Protein AF-A0A7S0IRQ5-F1 (afdb_monomer_lite)

Radius of gyration: 33.14 Å; chains: 1; bounding box: 84×83×95 Å

Organism: NCBI:txid127549

Foldseek 3Di:
DPDDDDPPDPFWPFPDQDPFWWKWWAAPLRWTQIAGDDPDPDFGRHDPDLPTHDFAKDVNDDDWQVCALHNPDNHFPDDPRIGIWTKHKDKWFPDFDPQADDALVVCVVGFDAFDPDPVVVVPQKDWDDDPSQVPHDFKTKIDGDDPPDDTRIQQIWIWGAQLNDTTITGRMFMKMWTHDDDDPDPDIIITGRDTQQARSVDGDPVSVVVVVVVVVVCCLSPPVNLLVVLLVLLCQPAWLFDDPVLSVQLSVQQSQCAHPPDRHPRGHRNPVSSNCSSCVPCVRVPVVQLVDQQIWAFDALVRLVVLCCVLLVKDFPPPDDDDFPPLCQLAVDDPPPAPDPCGSWHSLDADPDLNVVVSTDHGRCLSLAQRNLLLSLQQVLLCLPQAQEPPSSHRHDHPDPPDDRHDDDPPDDDRRIHRDHDQPDLVQLLSRLQSCCCSQQVNQQDPQLSVLLSVQLNVQPVVHSSRSSSSSVSSSSLFLSNGMPHHFAFDPDFDDADDQPPQALVDPAAFEEEEEEEEQAAQQCLQKDADDQFPPPDPQLVLLCVQAPVNRDDPVQFDKAAADPPQFRHRIMTGGNLQVVQVVQQVVQFKAKAFQEFAFLAADWLCQVSDVVRPGDFQPPAQDRVRLLQCLQQLFRHDSPHAGLLQVLQVLQCPDPRHAREAEEEQPGDGRNNGHPHDHHYAHLAPGQSANSCCVPCVVSLCSSLRTAGSHSSSNSSSSSVNNSNVVSVVVVVLQVPQDFPFDADDDSQLSQLVSVLSVVLSCVVVVGRAYYYYTYDYDSSPLAQNNVSSSVVSNSVNRSSVRNCVRCVVSVCQQNYKYWYDYSAHFASHRPDGTTGGAGTRMIMMGGPVRSHSHYHDYHQSGQDPVGRQADPRRHGNGPHGSLNVSVVVSVVRPRDDDCPPRSPPSPNPD

Sequence (912 aa):
DCEVNPTRLRDTFAWTDSGCTVKAQVHTNGKVTIVHSPVRRRDEFKLDSNELVRVTWHGGNFPTVDTGCAADGDVCSVHGDTCLCDTNVTTRAVFADAHAIPSAAEVLAQLFIGSPPPELDNGRYSLCTTAACSSASDVQVFTITTAAGHAFDESTIFKVWVHGNPTYLANIKSAVTIGTGFKTSSTTYAFRNPPSIIDPLMPRVQDAHHEVDALLSHLLHHPNTPPFYAQRLIQQFVTSNPSPAYVSEVAKAFIHGEHKGKVYSGKYGDLGAALGAVLLSSEARAPVLDLDPADGHYREPLLKMTAVMRSLDMLLHDDRELDLENLQQRIGMEPYNSPSVFNFYPPDYQPPGPIEKLHRHAPEMKLLNTPHLLGFLNGMSSLVNFGLTECRGGFGTSAGPSASCGDVDEMGHRIDASLTWRPPNATDARAAVSELNLLLCAGRLNPTDTRLIVSAYEEALPAGPDKAVQVAVELFLASTEFHTTNRNELTPTERPRRVDNATNSGSEDYKAIVVLFMFGGLDSYNMLVPYGECAGGVDLYQEYRDVRTNLAMEKSELDEIDVGIGSQPCAKYGMHGSLQEVTRLYKAGQAALIANYGPLIEPVTKAQYLAKPRTVELPPSLFAHNQQQRHTQTVVSDDMNADGVLGRILNSLIGQPNPYRVGAYSVTGNARVLKGLVPPDIIDAEQGIVRLSAYNRLAGYIHNMTKLESSSAFAETYSRALSEMLSRTEVLGELLEDVTLQTPFASSGISRQFEQVAKLIKTRSTVQTEREVFFVSTGGFDMHNEVTEALEMRLGEINGALSSFVAEMGAQRVWDDVLLVSASEFARTLTSNGRGSDHGWGGNHYVLGGSVRGGQILGKYPSGLTEADDRILPRGRVIPETSLEAAWEPVAQWRGAVVDRGRDWYSYEIRY

Secondary structure (DSSP, 8-state):
--PPPTTS-----SS--SSS--EEEE-TTS-EEEEB--SSTT--B-TT-S-EE---BGGG----TTT-SBTTTB--EEETTEEEEEEEEEEE-S---TTSPPPHHHHHHH---B---GGGSTT-EEE--SHHHHH-SSEEEEEE-BTTB----TT-EEEEEETTEEEEEES-EEEEEESSS----S---EEEPPP--S-SSS--HHHHHHHHHHHHHHHHTSTTHHHHHHHHHHHHHT-SS--HHHHHHHHHHHHHTEETTEESS-STT-HHHHHHHHHH-TTTT-TTGGG-TT---BPPHHHHHHHHHHHTTEEESTTPPP--TTHHHHHS--TT--SSTT-SS-TT---TTHHHHTT---GGGGG-SHHHHHHHHHHHHHHHHH-SSSGGG-SSPP--TT--TT--STTS----EEE----TTTT-HHHHHHHHHHHHHTT---HHHHHHHHHHHHHHGGG-HHHHHHHHHHHHHHSHHHHBSS---EEEEEPPP--------S----EEEEEEEETT-B-HHHHEEEEEEEGGG--HHHHHHHHHGGGPPPGGGEEEEE--BTTBSEEEEEEEGGGHHHHHHHHTTSEEEEEEEE--SS---HHHHH-SS-SS---TTTT-HHHHHHHHHHT-SS-TTPPPHHHHHHHHHHTSSS---EEEEESSS--GGG-SSSPPEE-BTTTBS---TTHHHHHHHHHHHHSEEESSHHHHHHHHHHHHHHHHHHHHHHHHTT---SSPPPSSHHHHHHHHHHHHHHHHHHHT-SEEEEEEEE-----SS-HHHHHHHHHHHHHHHHHHHHHHHHHTT-GGGEEEEEEES-BEEEEE-SSSEEE-SSEEEEEEETT---SSEEE---S--STTSTTEETTTEEPPSEEHHHHHHHHHHHTT----TTTTSSTT----

pLDDT: mean 86.18, std 14.51, range [27.2, 98.81]

Structure (mmCIF, N/CA/C/O backbone):
data_AF-A0A7S0IRQ5-F1
#
_entry.id   AF-A0A7S0IRQ5-F1
#
loop_
_atom_site.group_PDB
_atom_site.id
_atom_site.type_symbol
_atom_site.label_atom_id
_atom_site.label_alt_id
_atom_site.label_comp_id
_atom_site.label_asym_id
_atom_site.label_entity_id
_atom_site.label_seq_id
_atom_site.pdbx_PDB_ins_code
_atom_site.Cartn_x
_atom_site.Cartn_y
_atom_site.Cartn_z
_atom_site.occupancy
_atom_site.B_iso_or_equiv
_atom_site.auth_seq_id
_atom_site.auth_comp_id
_atom_site.auth_asym_id
_atom_site.auth_atom_id
_atom_site.pdbx_PDB_model_num
ATOM 1 N N . ASP A 1 1 ? 51.649 8.122 -29.398 1.00 27.20 1 ASP A N 1
ATOM 2 C CA . ASP A 1 1 ? 51.602 9.582 -29.193 1.00 27.20 1 ASP A CA 1
ATOM 3 C C . ASP A 1 1 ? 50.234 10.046 -28.707 1.00 27.20 1 ASP A C 1
ATOM 5 O O . ASP A 1 1 ? 49.539 10.779 -29.393 1.00 27.20 1 ASP A O 1
ATOM 9 N N . CYS A 1 2 ? 49.849 9.617 -27.503 1.00 34.38 2 CYS A N 1
ATOM 10 C CA . CYS A 1 2 ? 48.689 10.145 -26.779 1.00 34.38 2 CYS A CA 1
ATOM 11 C C . CYS A 1 2 ? 49.200 10.674 -25.432 1.00 34.38 2 CYS A C 1
ATOM 13 O O . CYS A 1 2 ? 48.972 10.063 -24.392 1.00 34.38 2 CYS A O 1
ATOM 15 N N . GLU A 1 3 ? 49.993 11.746 -25.465 1.00 30.83 3 GLU A N 1
ATOM 16 C CA . GLU A 1 3 ? 50.306 12.526 -24.265 1.00 30.83 3 GLU A CA 1
ATOM 17 C C . GLU A 1 3 ? 49.335 13.704 -24.192 1.00 30.83 3 GLU A C 1
ATOM 19 O O . GLU A 1 3 ? 49.242 14.522 -25.107 1.00 30.83 3 GLU A O 1
ATOM 24 N N . VAL A 1 4 ? 48.562 13.734 -23.108 1.00 37.09 4 VAL A N 1
ATOM 25 C CA . VAL A 1 4 ? 47.525 14.729 -22.828 1.00 37.09 4 VAL A CA 1
ATOM 26 C C . VAL A 1 4 ? 48.186 16.087 -22.568 1.00 37.09 4 VAL A C 1
ATOM 28 O O . VAL A 1 4 ? 49.004 16.225 -21.660 1.00 37.09 4 VAL A O 1
ATOM 31 N N . ASN A 1 5 ? 47.835 17.100 -23.365 1.00 31.53 5 ASN A N 1
ATOM 32 C CA . ASN A 1 5 ? 48.312 18.471 -23.187 1.00 31.53 5 ASN A CA 1
ATOM 33 C C . ASN A 1 5 ? 47.496 19.162 -22.062 1.00 31.53 5 ASN A C 1
ATOM 35 O O . ASN A 1 5 ? 46.273 19.223 -22.179 1.00 31.53 5 ASN A O 1
ATOM 39 N N . PRO A 1 6 ? 48.091 19.693 -20.972 1.00 31.17 6 PRO A N 1
ATOM 40 C CA . PRO A 1 6 ? 47.383 19.862 -19.692 1.00 31.17 6 PRO A CA 1
ATOM 41 C C . PRO A 1 6 ? 46.555 21.153 -19.527 1.00 31.17 6 PRO A C 1
ATOM 43 O O . PRO A 1 6 ? 46.195 21.492 -18.400 1.00 31.17 6 PRO A O 1
ATOM 46 N N . THR A 1 7 ? 46.313 21.943 -20.581 1.00 32.94 7 THR A N 1
ATOM 47 C CA . THR A 1 7 ? 46.017 23.387 -20.416 1.00 32.94 7 THR A CA 1
ATOM 48 C C . THR A 1 7 ? 44.701 23.915 -20.996 1.00 32.94 7 THR A C 1
ATOM 50 O O . THR A 1 7 ? 44.455 25.119 -20.922 1.00 32.94 7 THR A O 1
ATOM 53 N N . ARG A 1 8 ? 43.783 23.072 -21.483 1.00 35.50 8 ARG A N 1
ATOM 54 C CA . ARG A 1 8 ? 42.412 23.508 -21.817 1.00 35.50 8 ARG A CA 1
ATOM 55 C C . ARG A 1 8 ? 41.400 22.551 -21.204 1.00 35.50 8 ARG A C 1
ATOM 57 O O . ARG A 1 8 ? 41.371 21.404 -21.602 1.00 35.50 8 ARG A O 1
ATOM 64 N N . LEU A 1 9 ? 40.644 23.058 -20.221 1.00 37.66 9 LEU A N 1
ATOM 65 C CA . LEU A 1 9 ? 39.456 22.453 -19.596 1.00 37.66 9 LEU A CA 1
ATOM 66 C C . LEU A 1 9 ? 39.515 20.922 -19.490 1.00 37.66 9 LEU A C 1
ATOM 68 O O . LEU A 1 9 ? 39.091 20.209 -20.391 1.00 37.66 9 LEU A O 1
ATOM 72 N N . ARG A 1 10 ? 40.027 20.460 -18.347 1.00 35.22 10 ARG A N 1
ATOM 73 C CA . ARG A 1 10 ? 39.904 19.081 -17.875 1.00 35.22 10 ARG A CA 1
ATOM 74 C C . ARG A 1 10 ? 38.472 18.576 -18.088 1.00 35.22 10 ARG A C 1
ATOM 76 O O . ARG A 1 10 ? 37.549 19.083 -17.458 1.00 35.22 10 ARG A O 1
ATOM 83 N N . ASP A 1 11 ? 38.364 17.608 -18.988 1.00 41.84 11 ASP A N 1
ATOM 84 C CA . ASP A 1 11 ? 37.580 16.396 -18.817 1.00 41.84 11 ASP A CA 1
ATOM 85 C C . ASP A 1 11 ? 36.072 16.560 -18.560 1.00 41.84 11 ASP A C 1
ATOM 87 O O . ASP A 1 11 ? 35.578 16.486 -17.440 1.00 41.84 11 ASP A O 1
ATOM 91 N N . THR A 1 12 ? 35.322 16.722 -19.652 1.00 39.38 12 THR A N 1
ATOM 92 C CA . THR A 1 12 ? 33.872 16.478 -19.703 1.00 39.38 12 THR A CA 1
ATOM 93 C C . THR A 1 12 ? 33.616 15.473 -20.822 1.00 39.38 12 THR A C 1
ATOM 95 O O . THR A 1 12 ? 34.030 15.708 -21.957 1.00 39.38 12 THR A O 1
ATOM 98 N N . PHE A 1 13 ? 32.954 14.346 -20.542 1.00 47.72 13 PHE A N 1
ATOM 99 C CA . PHE A 1 13 ? 32.572 13.398 -21.598 1.00 47.72 13 PHE A CA 1
ATOM 100 C C . PHE A 1 13 ? 31.204 13.744 -22.159 1.00 47.72 13 PHE A C 1
ATOM 102 O O . PHE A 1 13 ? 30.200 13.078 -21.934 1.00 47.72 13 PHE A O 1
ATOM 109 N N . ALA A 1 14 ? 31.209 14.812 -22.938 1.00 54.31 14 ALA A N 1
ATOM 110 C CA . ALA A 1 14 ? 30.423 14.871 -24.155 1.00 54.31 14 ALA A CA 1
ATOM 111 C C . ALA A 1 14 ? 31.309 14.285 -25.282 1.00 54.31 14 ALA A C 1
ATOM 113 O O . ALA A 1 14 ? 32.508 14.094 -25.071 1.00 54.31 14 ALA A O 1
ATOM 114 N N . TRP A 1 15 ? 30.800 13.995 -26.484 1.00 54.75 15 TRP A N 1
ATOM 115 C CA . TRP A 1 15 ? 31.721 13.752 -27.607 1.00 54.75 15 TRP A CA 1
ATOM 116 C C . TRP A 1 15 ? 32.673 14.971 -27.691 1.00 54.75 15 TRP A C 1
ATOM 118 O O . TRP A 1 15 ? 32.191 16.106 -27.637 1.00 54.75 15 TRP A O 1
ATOM 128 N N . THR A 1 16 ? 33.995 14.771 -27.752 1.00 52.84 16 THR A N 1
ATOM 129 C CA . THR A 1 16 ? 34.993 15.864 -27.703 1.00 52.84 16 THR A CA 1
ATOM 130 C C . THR A 1 16 ? 35.688 16.065 -29.050 1.00 52.84 16 THR A C 1
ATOM 132 O O . THR A 1 16 ? 35.692 15.171 -29.893 1.00 52.84 16 THR A O 1
ATOM 135 N N . ASP A 1 17 ? 36.289 17.237 -29.257 1.00 49.97 17 ASP A N 1
ATOM 136 C CA . ASP A 1 17 ? 37.133 17.566 -30.418 1.00 49.97 17 ASP A CA 1
ATOM 137 C C . ASP A 1 17 ? 38.611 17.156 -30.221 1.00 49.97 17 ASP A C 1
ATOM 139 O O . ASP A 1 17 ? 39.485 17.518 -31.014 1.00 49.97 17 ASP A O 1
ATOM 143 N N . SER A 1 18 ? 38.909 16.403 -29.154 1.00 53.25 18 SER A N 1
ATOM 144 C CA . SER A 1 18 ? 40.259 15.930 -28.841 1.00 53.25 18 SER A CA 1
ATOM 145 C C . SER A 1 18 ? 40.766 14.923 -29.886 1.00 53.25 18 SER A C 1
ATOM 147 O O . SER A 1 18 ? 39.992 14.241 -30.551 1.00 53.25 18 SER A O 1
ATOM 149 N N . GLY A 1 19 ? 42.091 14.798 -30.041 1.00 47.94 19 GLY A N 1
ATOM 150 C CA . GLY A 1 19 ? 42.732 14.000 -31.103 1.00 47.94 19 GLY A CA 1
ATOM 151 C C . GLY A 1 19 ? 42.518 12.475 -31.056 1.00 47.94 19 GLY A C 1
ATOM 152 O O . GLY A 1 19 ? 43.231 11.754 -31.752 1.00 47.94 19 GLY A O 1
ATOM 153 N N . CYS A 1 20 ? 41.585 11.973 -30.240 1.00 53.53 20 CYS A N 1
ATOM 154 C CA . CYS A 1 20 ? 41.215 10.561 -30.154 1.00 53.53 20 CYS A CA 1
ATOM 155 C C . CYS A 1 20 ? 39.832 10.339 -30.787 1.00 53.53 20 CYS A C 1
ATOM 157 O O . CYS A 1 20 ? 38.864 11.001 -30.428 1.00 53.53 20 CYS A O 1
ATOM 159 N N . THR A 1 21 ? 39.712 9.387 -31.713 1.00 60.34 21 THR A N 1
ATOM 160 C CA . THR A 1 21 ? 38.470 9.146 -32.464 1.00 60.34 21 THR A CA 1
ATOM 161 C C . THR A 1 21 ? 37.405 8.496 -31.571 1.00 60.34 21 THR A C 1
ATOM 163 O O . THR A 1 21 ? 37.496 7.311 -31.252 1.00 60.34 21 THR A O 1
ATOM 166 N N . VAL A 1 22 ? 36.391 9.259 -31.156 1.00 71.88 22 VAL A N 1
ATOM 167 C CA . VAL A 1 22 ? 35.171 8.722 -30.532 1.00 71.88 22 VAL A CA 1
ATOM 168 C C . VAL A 1 22 ? 34.192 8.349 -31.644 1.00 71.88 22 VAL A C 1
ATOM 170 O O . VAL A 1 22 ? 33.965 9.128 -32.573 1.00 71.88 22 VAL A O 1
ATOM 173 N N . LYS A 1 23 ? 33.617 7.150 -31.575 1.00 81.31 23 LYS A N 1
ATOM 174 C CA . LYS A 1 23 ? 32.602 6.680 -32.522 1.00 81.31 23 LYS A CA 1
ATOM 175 C C . LYS A 1 23 ? 31.231 6.628 -31.852 1.00 81.31 23 LYS A C 1
ATOM 177 O O . LYS A 1 23 ? 31.115 6.585 -30.628 1.00 81.31 23 LYS A O 1
ATOM 182 N N . ALA A 1 24 ? 30.191 6.643 -32.670 1.00 85.62 24 ALA A N 1
ATOM 183 C CA . ALA A 1 24 ? 28.806 6.475 -32.266 1.00 85.62 24 ALA A CA 1
ATOM 184 C C . ALA A 1 24 ? 28.292 5.180 -32.881 1.00 85.62 24 ALA A C 1
ATOM 186 O O . ALA A 1 24 ? 28.195 5.074 -34.102 1.00 85.62 24 ALA A O 1
ATOM 187 N N . GLN A 1 25 ? 27.948 4.207 -32.049 1.00 88.25 25 GLN A N 1
ATOM 188 C CA . GLN A 1 25 ? 27.132 3.085 -32.488 1.00 88.25 25 GLN A CA 1
ATOM 189 C C . GLN A 1 25 ? 25.669 3.521 -32.413 1.00 88.25 25 GLN A C 1
ATOM 191 O O . GLN A 1 25 ? 25.136 3.748 -31.325 1.00 88.25 25 GLN A O 1
ATOM 196 N N . VAL A 1 26 ? 25.041 3.700 -33.573 1.00 87.38 26 VAL A N 1
ATOM 197 C CA . VAL A 1 26 ? 23.643 4.120 -33.682 1.00 87.38 26 VAL A CA 1
ATOM 198 C C . VAL A 1 26 ? 22.751 2.888 -33.735 1.00 87.38 26 VAL A C 1
ATOM 200 O O . VAL A 1 26 ? 22.933 2.009 -34.578 1.00 87.38 26 VAL A O 1
ATOM 203 N N . HIS A 1 27 ? 21.788 2.837 -32.819 1.00 85.06 27 HIS A N 1
ATOM 204 C CA . HIS A 1 27 ? 20.837 1.740 -32.674 1.00 85.06 27 HIS A CA 1
ATOM 205 C C . HIS A 1 27 ? 19.572 1.991 -33.497 1.00 85.06 27 HIS A C 1
ATOM 207 O O . HIS A 1 27 ? 19.228 3.135 -33.797 1.00 85.06 27 HIS A O 1
ATOM 213 N N . THR A 1 28 ? 18.822 0.931 -33.799 1.00 81.06 28 THR A N 1
ATOM 214 C CA . THR A 1 28 ? 17.580 0.982 -34.602 1.00 81.06 28 THR A CA 1
ATOM 215 C C . THR A 1 28 ? 16.500 1.906 -34.027 1.00 81.06 28 THR A C 1
ATOM 217 O O . THR A 1 28 ? 15.639 2.397 -34.752 1.00 81.06 28 THR A O 1
ATOM 220 N N . ASN A 1 29 ? 16.559 2.197 -32.726 1.00 75.88 29 ASN A N 1
ATOM 221 C CA . ASN A 1 29 ? 15.661 3.119 -32.024 1.00 75.88 29 ASN A CA 1
ATOM 222 C C . ASN A 1 29 ? 16.192 4.569 -31.936 1.00 75.88 29 ASN A C 1
ATOM 224 O O . ASN A 1 29 ? 15.609 5.394 -31.227 1.00 75.88 29 ASN A O 1
ATOM 228 N N . GLY A 1 30 ? 17.311 4.874 -32.598 1.00 81.12 30 GLY A N 1
ATOM 229 C CA . GLY A 1 30 ? 17.954 6.188 -32.603 1.00 81.12 30 GLY A CA 1
ATOM 230 C C . GLY A 1 30 ? 18.721 6.530 -31.325 1.00 81.12 30 GLY A C 1
ATOM 231 O O . GLY A 1 30 ? 19.187 7.662 -31.184 1.00 81.12 30 GLY A O 1
ATOM 232 N N . LYS A 1 31 ? 18.866 5.602 -30.372 1.00 84.00 31 LYS A N 1
ATOM 233 C CA . LYS A 1 31 ? 19.822 5.765 -29.268 1.00 84.00 31 LYS A CA 1
ATOM 234 C C . LYS A 1 31 ? 21.244 5.549 -29.768 1.00 84.00 31 LYS A C 1
ATOM 236 O O . LYS A 1 31 ? 21.464 4.923 -30.804 1.00 84.00 31 LYS A O 1
ATOM 241 N N . VAL A 1 32 ? 22.201 6.072 -29.015 1.00 85.56 32 VAL A N 1
ATOM 242 C CA . VAL A 1 32 ? 23.611 6.028 -29.385 1.00 85.56 32 VAL A CA 1
ATOM 243 C C . VAL A 1 32 ? 24.419 5.465 -28.231 1.00 85.56 32 VAL A C 1
ATOM 245 O O . VAL A 1 32 ? 24.275 5.921 -27.099 1.00 85.56 32 VAL A O 1
ATOM 248 N N . THR A 1 33 ? 25.277 4.500 -28.531 1.00 80.50 33 THR A N 1
ATOM 249 C CA . THR A 1 33 ? 26.341 4.059 -27.630 1.00 80.50 33 THR A CA 1
ATOM 250 C C . THR A 1 33 ? 27.624 4.789 -28.017 1.00 80.50 33 THR A C 1
ATOM 252 O O . THR A 1 33 ? 27.988 4.854 -29.197 1.00 80.50 33 THR A O 1
ATOM 255 N N . ILE A 1 34 ? 28.302 5.366 -27.027 1.00 79.00 34 ILE A N 1
ATOM 256 C CA . ILE A 1 34 ? 29.638 5.941 -27.210 1.00 79.00 34 ILE A CA 1
ATOM 257 C C . ILE A 1 34 ? 30.612 4.769 -27.347 1.00 79.00 34 ILE A C 1
ATOM 259 O O . ILE A 1 34 ? 30.616 3.885 -26.501 1.00 79.00 34 ILE A O 1
ATOM 263 N N . VAL A 1 35 ? 31.428 4.744 -28.401 1.00 74.94 35 VAL A N 1
ATOM 264 C CA . VAL A 1 35 ? 32.461 3.716 -28.601 1.00 74.94 35 VAL A CA 1
ATOM 265 C C . VAL A 1 35 ? 33.827 4.389 -28.594 1.00 74.94 35 VAL A C 1
ATOM 267 O O . VAL A 1 35 ? 34.100 5.283 -29.401 1.00 74.94 35 VAL A O 1
ATOM 270 N N . HIS A 1 36 ? 34.687 3.965 -27.669 1.00 72.69 36 HIS A N 1
ATOM 271 C CA . HIS A 1 36 ? 36.000 4.558 -27.443 1.00 72.69 36 HIS A CA 1
ATOM 272 C C . HIS A 1 36 ? 37.014 3.507 -26.967 1.00 72.69 36 HIS A C 1
ATOM 274 O O . HIS A 1 36 ? 36.796 2.825 -25.966 1.00 72.69 36 HIS A O 1
ATOM 280 N N . SER A 1 37 ? 38.153 3.408 -27.658 1.00 60.50 37 SER A N 1
ATOM 281 C CA . SER A 1 37 ? 39.239 2.476 -27.323 1.00 60.50 37 SER A CA 1
ATOM 282 C C . SER A 1 37 ? 40.527 3.236 -26.977 1.00 60.50 37 SER A C 1
ATOM 284 O O . SER A 1 37 ? 41.269 3.614 -27.889 1.00 60.50 37 SER A O 1
ATOM 286 N N . PRO A 1 38 ? 40.826 3.482 -25.688 1.00 54.66 38 PRO A N 1
ATOM 287 C CA . PRO A 1 38 ? 42.083 4.105 -25.290 1.00 54.66 38 PRO A CA 1
ATOM 288 C C . PRO A 1 38 ? 43.264 3.118 -25.331 1.00 54.66 38 PRO A C 1
ATOM 290 O O . PRO A 1 38 ? 43.112 1.902 -25.267 1.00 54.66 38 PRO A O 1
ATOM 293 N N . VAL A 1 39 ? 44.492 3.647 -25.371 1.00 51.12 39 VAL A N 1
ATOM 294 C CA . VAL A 1 39 ? 45.749 2.863 -25.428 1.00 51.12 39 VAL A CA 1
ATOM 295 C C . VAL A 1 39 ? 46.050 2.104 -24.109 1.00 51.12 39 VAL A C 1
ATOM 297 O O . VAL A 1 39 ? 46.953 1.266 -24.069 1.00 51.12 39 VAL A O 1
ATOM 300 N N . ARG A 1 40 ? 45.310 2.347 -23.008 1.00 50.09 40 ARG A N 1
ATOM 301 C CA . ARG A 1 40 ? 45.479 1.666 -21.702 1.00 50.09 40 ARG A CA 1
ATOM 302 C C . ARG A 1 40 ? 44.188 0.955 -21.249 1.00 50.09 40 ARG A C 1
ATOM 304 O O . ARG A 1 40 ? 43.132 1.560 -21.162 1.00 50.09 40 ARG A O 1
ATOM 311 N N . ARG A 1 41 ? 44.331 -0.332 -20.901 1.00 47.88 41 ARG A N 1
ATOM 312 C CA . ARG A 1 41 ? 43.300 -1.392 -20.773 1.00 47.88 41 ARG A CA 1
ATOM 313 C C . ARG A 1 41 ? 42.255 -1.299 -19.632 1.00 47.88 41 ARG A C 1
ATOM 315 O O . ARG A 1 41 ? 41.698 -2.342 -19.298 1.00 47.88 41 ARG A O 1
ATOM 322 N N . ARG A 1 42 ? 42.022 -0.165 -18.959 1.00 47.00 42 ARG A N 1
ATOM 323 C CA . ARG A 1 42 ? 41.073 -0.154 -17.813 1.00 47.00 42 ARG A CA 1
ATOM 324 C C . ARG A 1 42 ? 39.711 0.491 -18.066 1.00 47.00 42 ARG A C 1
ATOM 326 O O . ARG A 1 42 ? 38.768 0.020 -17.449 1.00 47.00 42 ARG A O 1
ATOM 333 N N . ASP A 1 43 ? 39.578 1.398 -19.032 1.00 48.22 43 ASP A N 1
ATOM 334 C CA . ASP A 1 43 ? 38.336 2.165 -19.229 1.00 48.22 43 ASP A CA 1
ATOM 335 C C . ASP A 1 43 ? 37.956 2.212 -20.726 1.00 48.22 43 ASP A C 1
ATOM 337 O O . ASP A 1 43 ? 38.155 3.204 -21.423 1.00 48.22 43 ASP A O 1
ATOM 341 N N . GLU A 1 44 ? 37.487 1.079 -21.264 1.00 58.56 44 GLU A N 1
ATOM 342 C CA . GLU A 1 44 ? 37.054 0.940 -22.666 1.00 58.56 44 GLU A CA 1
ATOM 343 C C . GLU A 1 44 ? 35.527 1.052 -22.777 1.00 58.56 44 GLU A C 1
ATOM 345 O O . GLU A 1 44 ? 34.807 0.212 -22.234 1.00 58.56 44 GLU A O 1
ATOM 350 N N . PHE A 1 45 ? 35.034 2.016 -23.561 1.00 61.72 45 PHE A N 1
ATOM 351 C CA . PHE A 1 45 ? 33.651 1.992 -24.035 1.00 61.72 45 PHE A CA 1
ATOM 352 C C . PHE A 1 45 ? 33.572 1.109 -25.273 1.00 61.72 45 PHE A C 1
ATOM 354 O O . PHE A 1 45 ? 34.143 1.416 -26.325 1.00 61.72 45 PHE A O 1
ATOM 361 N N . LYS A 1 46 ? 32.881 -0.018 -25.132 1.00 64.19 46 LYS A N 1
ATOM 362 C CA . LYS A 1 46 ? 32.865 -1.072 -26.142 1.00 64.19 46 LYS A CA 1
ATOM 363 C C . LYS A 1 46 ? 31.646 -0.963 -27.044 1.00 64.19 46 LYS A C 1
ATOM 365 O O . LYS A 1 46 ? 30.589 -0.471 -26.640 1.00 64.1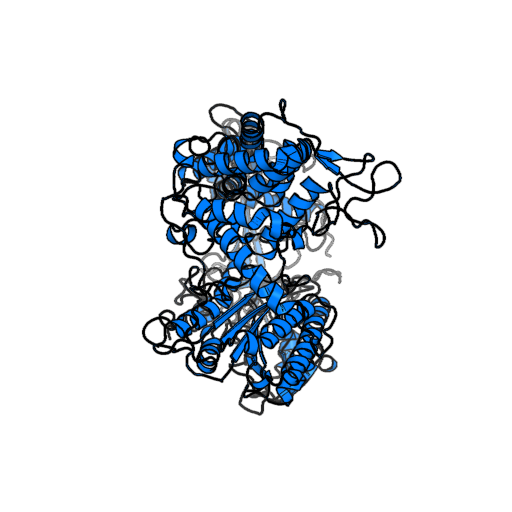9 46 LYS A O 1
ATOM 370 N N . LEU A 1 47 ? 31.826 -1.474 -28.259 1.00 70.75 47 LEU A N 1
ATOM 371 C CA . LEU A 1 47 ? 30.723 -1.918 -29.105 1.00 70.75 47 LEU A CA 1
ATOM 372 C C . LEU A 1 47 ? 29.778 -2.806 -28.288 1.00 70.75 47 LEU A C 1
ATOM 374 O O . LEU A 1 47 ? 30.239 -3.604 -27.471 1.00 70.75 47 LEU A O 1
ATOM 378 N N . ASP A 1 48 ? 28.480 -2.602 -28.488 1.00 65.12 48 ASP A N 1
ATOM 379 C CA . ASP A 1 48 ? 27.382 -3.281 -27.792 1.00 65.12 48 ASP A CA 1
ATOM 380 C C . ASP A 1 48 ? 27.423 -3.149 -26.267 1.00 65.12 48 ASP A C 1
ATOM 382 O O . ASP A 1 48 ? 26.868 -3.974 -25.540 1.00 65.12 48 ASP A O 1
ATOM 386 N N . SER A 1 49 ? 28.053 -2.092 -25.749 1.00 62.91 49 SER A N 1
ATOM 387 C CA . SER A 1 49 ? 27.794 -1.726 -24.363 1.00 62.91 49 SER A CA 1
ATOM 388 C C . SER A 1 49 ? 26.325 -1.309 -24.238 1.00 62.91 49 SER A C 1
ATOM 390 O O . SER A 1 49 ? 25.823 -0.478 -25.000 1.00 62.91 49 SER A O 1
ATOM 392 N N . ASN A 1 50 ? 25.624 -1.879 -23.254 1.00 55.84 50 ASN A N 1
ATOM 393 C CA . ASN A 1 50 ? 24.232 -1.539 -22.926 1.00 55.84 50 ASN A CA 1
ATOM 394 C C . ASN A 1 50 ? 24.067 -0.096 -22.384 1.00 55.84 50 ASN A C 1
ATOM 396 O O . ASN A 1 50 ? 22.978 0.298 -21.964 1.00 55.84 50 ASN A O 1
ATOM 400 N N . GLU A 1 51 ? 25.132 0.706 -22.443 1.00 63.75 51 GLU A N 1
ATOM 401 C CA . GLU A 1 51 ? 25.213 2.126 -22.106 1.00 63.75 51 GLU A CA 1
ATOM 402 C C . GLU A 1 51 ? 24.585 2.988 -23.217 1.00 63.75 51 GLU A C 1
ATOM 404 O O . GLU A 1 51 ? 25.250 3.692 -23.980 1.00 63.75 51 GLU A O 1
ATOM 409 N N . LEU A 1 52 ? 23.261 2.883 -23.347 1.00 67.62 52 LEU A N 1
ATOM 410 C CA . LEU A 1 52 ? 22.484 3.556 -24.385 1.00 67.62 52 LEU A CA 1
ATOM 411 C C . LEU A 1 52 ? 22.127 4.991 -23.991 1.00 67.62 52 LEU A C 1
ATOM 413 O O . LEU A 1 52 ? 21.259 5.222 -23.144 1.00 67.62 52 LEU A O 1
ATOM 417 N N . VAL A 1 53 ? 22.675 5.968 -24.709 1.00 73.62 53 VAL A N 1
ATOM 418 C CA . VAL A 1 53 ? 22.329 7.379 -24.526 1.00 73.62 53 VAL A CA 1
ATOM 419 C C . VAL A 1 53 ? 21.184 7.763 -25.459 1.00 73.62 53 VAL A C 1
ATOM 421 O O . VAL A 1 53 ? 21.233 7.569 -26.678 1.00 73.62 53 VAL A O 1
ATOM 424 N N . ARG A 1 54 ? 20.118 8.342 -24.896 1.00 76.94 54 ARG A N 1
ATOM 425 C CA . ARG A 1 54 ? 19.056 8.959 -25.697 1.00 76.94 54 ARG A CA 1
ATOM 426 C C . ARG A 1 54 ? 19.507 10.346 -26.140 1.00 76.94 54 ARG A C 1
ATOM 428 O O . ARG A 1 54 ? 19.713 11.220 -25.305 1.00 76.94 54 ARG A O 1
ATOM 435 N N . VAL A 1 55 ? 19.575 10.558 -27.449 1.00 81.31 55 VAL A N 1
ATOM 436 C CA . VAL A 1 55 ? 19.964 11.844 -28.040 1.00 81.31 55 VAL A CA 1
ATOM 437 C C . VAL A 1 55 ? 18.804 12.482 -28.802 1.00 81.31 55 VAL A C 1
ATOM 439 O O . VAL A 1 55 ? 17.862 11.810 -29.226 1.00 81.31 55 VAL A O 1
ATOM 442 N N . THR A 1 56 ? 18.870 13.801 -28.975 1.00 82.69 56 THR A N 1
ATOM 443 C CA . THR A 1 56 ? 17.902 14.555 -29.782 1.00 82.69 56 THR A CA 1
ATOM 444 C C . THR A 1 56 ? 18.507 14.845 -31.148 1.00 82.69 56 THR A C 1
ATOM 446 O O . THR A 1 56 ? 19.307 15.774 -31.288 1.00 82.69 56 THR A O 1
ATOM 449 N N . TRP A 1 57 ? 18.113 14.053 -32.146 1.00 84.62 57 TRP A N 1
ATOM 450 C CA . TRP A 1 57 ? 18.541 14.212 -33.535 1.00 84.62 57 TRP A CA 1
ATOM 451 C C . TRP A 1 57 ? 17.964 15.474 -34.179 1.00 84.62 57 TRP A C 1
ATOM 453 O O . TRP A 1 57 ? 16.769 15.766 -34.085 1.00 84.62 57 TRP A O 1
ATOM 463 N N . HIS A 1 58 ? 18.816 16.220 -34.873 1.00 83.31 58 HIS A N 1
ATOM 464 C CA . HIS A 1 58 ? 18.420 17.353 -35.692 1.00 83.31 58 HIS A CA 1
ATOM 465 C C . HIS A 1 58 ? 17.581 16.866 -36.878 1.00 83.31 58 HIS A C 1
ATOM 467 O O . HIS A 1 58 ? 17.990 15.985 -37.627 1.00 83.31 58 HIS A O 1
ATOM 473 N N . GLY A 1 59 ? 16.374 17.418 -37.028 1.00 76.56 59 GLY A N 1
ATOM 474 C CA . GLY A 1 59 ? 15.432 16.990 -38.068 1.00 76.56 59 GLY A CA 1
ATOM 475 C C . GLY A 1 59 ? 14.771 15.627 -37.819 1.00 76.56 59 GLY A C 1
ATOM 476 O O . GLY A 1 59 ? 14.020 15.178 -38.673 1.00 76.56 59 GLY A O 1
ATOM 477 N N . GLY A 1 60 ? 15.016 14.982 -36.669 1.00 79.00 60 GLY A N 1
ATOM 478 C CA . GLY A 1 60 ? 14.360 13.730 -36.268 1.00 79.00 60 GLY A CA 1
ATOM 479 C C . GLY A 1 60 ? 14.854 12.457 -36.965 1.00 79.00 60 GLY A C 1
ATOM 480 O O . GLY A 1 60 ? 14.372 11.380 -36.629 1.00 79.00 60 GLY A O 1
ATOM 481 N N . ASN A 1 61 ? 15.819 12.562 -37.880 1.00 80.75 61 ASN A N 1
ATOM 482 C CA . ASN A 1 61 ? 16.372 11.432 -38.629 1.00 80.75 61 ASN A CA 1
ATOM 483 C C . ASN A 1 61 ? 17.731 11.002 -38.061 1.00 80.75 61 ASN A C 1
ATOM 485 O O . ASN A 1 61 ? 18.507 11.847 -37.611 1.00 80.75 61 ASN A O 1
ATOM 489 N N . PHE A 1 62 ? 18.037 9.706 -38.132 1.00 86.00 62 PHE A N 1
ATOM 490 C CA . PHE A 1 62 ? 19.293 9.128 -37.651 1.00 86.00 62 PHE A CA 1
ATOM 491 C C . PHE A 1 62 ? 19.821 8.028 -38.590 1.00 86.00 62 PHE A C 1
ATOM 493 O O . PHE A 1 62 ? 19.038 7.481 -39.370 1.00 86.00 62 PHE A O 1
ATOM 500 N N . PRO A 1 63 ? 21.130 7.716 -38.539 1.00 85.50 63 PRO A N 1
ATOM 501 C CA . PRO A 1 63 ? 21.735 6.625 -39.299 1.00 85.50 63 PRO A CA 1
ATOM 502 C C . PRO A 1 63 ? 21.115 5.260 -38.982 1.00 85.50 63 PRO A C 1
ATOM 504 O O . PRO A 1 63 ? 20.931 4.907 -37.821 1.00 85.50 63 PRO A O 1
ATOM 507 N N . THR A 1 64 ? 20.871 4.464 -40.013 1.00 83.81 64 THR A N 1
ATOM 508 C CA . THR A 1 64 ? 20.493 3.048 -39.935 1.00 83.81 64 THR A CA 1
ATOM 509 C C . THR A 1 64 ? 21.461 2.228 -40.783 1.00 83.81 64 THR A C 1
ATOM 511 O O . THR A 1 64 ? 22.207 2.794 -41.585 1.00 83.81 64 THR A O 1
ATOM 514 N N . VAL A 1 65 ? 21.436 0.900 -40.650 1.00 81.12 65 VAL A N 1
ATOM 515 C CA . VAL A 1 65 ? 22.231 0.004 -41.510 1.00 81.12 65 VAL A CA 1
ATOM 516 C C . VAL A 1 65 ? 21.942 0.216 -43.004 1.00 81.12 65 VAL A C 1
ATOM 518 O O . VAL A 1 65 ? 22.863 0.129 -43.812 1.00 81.12 65 VAL A O 1
ATOM 521 N N . ASP A 1 66 ? 20.707 0.592 -43.357 1.00 79.06 66 ASP A N 1
ATOM 522 C CA . ASP A 1 66 ? 20.288 0.836 -44.742 1.00 79.06 66 ASP A CA 1
ATOM 523 C C . ASP A 1 66 ? 20.714 2.216 -45.259 1.00 79.06 66 ASP A C 1
ATOM 525 O O . ASP A 1 66 ? 21.040 2.378 -46.435 1.00 79.06 66 ASP A O 1
ATOM 529 N N . THR A 1 67 ? 20.705 3.231 -44.392 1.00 77.69 67 THR A N 1
ATOM 530 C CA . THR A 1 67 ? 21.030 4.615 -44.776 1.00 77.69 67 THR A CA 1
ATOM 531 C C . THR A 1 67 ? 22.510 4.962 -44.606 1.00 77.69 67 THR A C 1
ATOM 533 O O . THR A 1 67 ? 22.940 6.005 -45.096 1.00 77.69 67 THR A O 1
ATOM 536 N N . GLY A 1 68 ? 23.281 4.129 -43.899 1.00 78.75 68 GLY A N 1
ATOM 537 C CA . GLY A 1 68 ? 24.690 4.367 -43.588 1.00 78.75 68 GLY A CA 1
ATOM 538 C C . GLY A 1 68 ? 24.924 5.589 -42.691 1.00 78.75 68 GLY A C 1
ATOM 539 O O . GLY A 1 68 ? 23.985 6.214 -42.190 1.00 78.75 68 GLY A O 1
ATOM 540 N N . CYS A 1 69 ? 26.197 5.955 -42.495 1.00 78.88 69 CYS A N 1
ATOM 541 C CA . CYS A 1 69 ? 26.569 7.143 -41.711 1.00 78.88 69 CYS A CA 1
ATOM 542 C C . CYS A 1 69 ? 26.368 8.455 -42.486 1.00 78.88 69 CYS A C 1
ATOM 544 O O . CYS A 1 69 ? 26.380 9.525 -41.879 1.00 78.88 69 CYS A O 1
ATOM 546 N N . ALA A 1 70 ? 26.177 8.382 -43.808 1.00 69.94 70 ALA A N 1
ATOM 547 C CA . ALA A 1 70 ? 25.850 9.509 -44.675 1.00 69.94 70 ALA A CA 1
ATOM 548 C C . ALA A 1 70 ? 24.994 9.052 -45.868 1.00 69.94 70 ALA A C 1
ATOM 550 O O . ALA A 1 70 ? 25.210 7.966 -46.404 1.00 69.94 70 ALA A O 1
ATOM 551 N N . ALA A 1 71 ? 24.090 9.920 -46.336 1.00 55.34 71 ALA A N 1
ATOM 552 C CA . ALA A 1 71 ? 23.111 9.603 -47.384 1.00 55.34 71 ALA A CA 1
ATOM 553 C C . ALA A 1 71 ? 23.708 9.242 -48.767 1.00 55.34 71 ALA A C 1
ATOM 555 O O . ALA A 1 71 ? 23.008 8.652 -49.584 1.00 55.34 71 ALA A O 1
ATOM 556 N N . ASP A 1 72 ? 24.987 9.549 -49.023 1.00 52.19 72 ASP A N 1
ATOM 557 C CA . ASP A 1 72 ? 25.641 9.370 -50.333 1.00 52.19 72 ASP A CA 1
ATOM 558 C C . ASP A 1 72 ? 26.696 8.240 -50.354 1.00 52.19 72 ASP A C 1
ATOM 560 O O . ASP A 1 72 ? 27.624 8.262 -51.165 1.00 52.19 72 ASP A O 1
ATOM 564 N N . GLY A 1 73 ? 26.574 7.241 -49.470 1.00 52.62 73 GLY A N 1
ATOM 565 C CA . GLY A 1 73 ? 27.380 6.013 -49.536 1.00 52.62 73 GLY A CA 1
ATOM 566 C C . GLY A 1 73 ? 28.596 5.942 -48.606 1.00 52.62 73 GLY A C 1
ATOM 567 O O . GLY A 1 73 ? 29.514 5.173 -48.887 1.00 52.62 73 GLY A O 1
ATOM 568 N N . ASP A 1 74 ? 28.613 6.695 -47.496 1.00 62.06 74 ASP A N 1
ATOM 569 C CA . ASP A 1 74 ? 29.545 6.410 -46.391 1.00 62.06 74 ASP A CA 1
ATOM 570 C C . ASP A 1 74 ? 29.014 5.176 -45.640 1.00 62.06 74 ASP A C 1
ATOM 572 O O . ASP A 1 74 ? 28.041 5.247 -44.877 1.00 62.06 74 ASP A O 1
ATOM 576 N N . VAL A 1 75 ? 29.587 4.012 -45.959 1.00 65.38 75 VAL A N 1
ATOM 577 C CA . VAL A 1 75 ? 29.153 2.713 -45.433 1.00 65.38 75 VAL A CA 1
ATOM 578 C C . VAL A 1 75 ? 29.494 2.664 -43.951 1.00 65.38 75 VAL A C 1
ATOM 580 O O . VAL A 1 75 ? 30.665 2.726 -43.574 1.00 65.38 75 VAL A O 1
ATOM 583 N N . CYS A 1 76 ? 28.479 2.551 -43.096 1.00 77.81 76 CYS A N 1
ATOM 584 C CA . CYS A 1 76 ? 28.747 2.355 -41.683 1.00 77.81 76 CYS A CA 1
ATOM 585 C C . CYS A 1 76 ? 29.325 0.973 -41.420 1.00 77.81 76 CYS A C 1
ATOM 587 O O . CYS A 1 76 ? 29.043 0.013 -42.137 1.00 77.81 76 CYS A O 1
ATOM 589 N N . SER A 1 77 ? 30.148 0.863 -40.378 1.00 83.12 77 SER A N 1
ATOM 590 C CA . SER A 1 77 ? 30.609 -0.450 -39.937 1.00 83.12 77 SER A CA 1
ATOM 591 C C . SER A 1 77 ? 29.436 -1.144 -39.243 1.00 83.12 77 SER A C 1
ATOM 593 O O . SER A 1 77 ? 29.112 -0.824 -38.101 1.00 83.12 77 SER A O 1
ATOM 595 N N . VAL A 1 78 ? 28.745 -2.021 -39.975 1.00 80.19 78 VAL A N 1
ATOM 596 C CA . VAL A 1 78 ? 27.558 -2.737 -39.489 1.00 80.19 78 VAL A CA 1
ATOM 597 C C . VAL A 1 78 ? 27.960 -3.708 -38.381 1.00 80.19 78 VAL A C 1
ATOM 599 O O . VAL A 1 78 ? 28.877 -4.512 -38.557 1.00 80.19 78 VAL A O 1
ATOM 602 N N . HIS A 1 79 ? 27.264 -3.632 -37.249 1.00 76.06 79 HIS A N 1
ATOM 603 C CA . HIS A 1 79 ? 27.424 -4.544 -36.121 1.00 76.06 79 HIS A CA 1
ATOM 604 C C . HIS A 1 79 ? 26.041 -4.998 -35.645 1.00 76.06 79 HIS A C 1
ATOM 606 O O . HIS A 1 79 ? 25.307 -4.219 -35.034 1.00 76.06 79 HIS A O 1
ATOM 612 N N . GLY A 1 80 ? 25.640 -6.225 -35.994 1.00 81.00 80 GLY A N 1
ATOM 613 C CA . GLY A 1 80 ? 24.239 -6.647 -35.874 1.00 81.00 80 GLY A CA 1
ATOM 614 C C . GLY A 1 80 ? 23.319 -5.707 -36.663 1.00 81.00 80 GLY A C 1
ATOM 615 O O . GLY A 1 80 ? 23.603 -5.401 -37.819 1.00 81.00 80 GLY A O 1
ATOM 616 N N . ASP A 1 81 ? 22.288 -5.177 -36.004 1.00 78.44 81 ASP A N 1
ATOM 617 C CA . ASP A 1 81 ? 21.347 -4.202 -36.584 1.00 78.44 81 ASP A CA 1
ATOM 618 C C . ASP A 1 81 ? 21.759 -2.739 -36.326 1.00 78.44 81 ASP A C 1
ATOM 620 O O . ASP A 1 81 ? 20.966 -1.806 -36.479 1.00 78.44 81 ASP A O 1
ATOM 624 N N . THR A 1 82 ? 22.999 -2.518 -35.884 1.00 83.25 82 THR A N 1
ATOM 625 C CA . THR A 1 82 ? 23.512 -1.196 -35.515 1.00 83.25 82 THR A CA 1
ATOM 626 C C . THR A 1 82 ? 24.561 -0.694 -36.496 1.00 83.25 82 THR A C 1
ATOM 628 O O . THR A 1 82 ? 25.225 -1.453 -37.206 1.00 83.25 82 THR A O 1
ATOM 631 N N . CYS A 1 83 ? 24.714 0.624 -36.521 1.00 85.19 83 CYS A N 1
ATOM 632 C CA . CYS A 1 83 ? 25.537 1.335 -37.483 1.00 85.19 83 CYS A CA 1
ATOM 633 C C . CYS A 1 83 ? 26.642 2.079 -36.721 1.00 85.19 83 CYS A C 1
ATOM 635 O O . CYS A 1 83 ? 26.372 3.080 -36.054 1.00 85.19 83 CYS A O 1
ATOM 637 N N . LEU A 1 84 ? 27.880 1.568 -36.758 1.00 87.62 84 LEU A N 1
ATOM 638 C CA . LEU A 1 84 ? 29.022 2.230 -36.124 1.00 87.62 84 LEU A CA 1
ATOM 639 C C . LEU A 1 84 ? 29.565 3.321 -37.047 1.00 87.62 84 LEU A C 1
ATOM 641 O O . LEU A 1 84 ? 30.061 3.045 -38.144 1.00 87.62 84 LEU A O 1
ATOM 645 N N . CYS A 1 85 ? 29.507 4.551 -36.553 1.00 85.56 85 CYS A N 1
ATOM 646 C CA . CYS A 1 85 ? 29.852 5.751 -37.288 1.00 85.56 85 CYS A CA 1
ATOM 647 C C . CYS A 1 85 ? 30.956 6.553 -36.619 1.00 85.56 85 CYS A C 1
ATOM 649 O O . CYS A 1 85 ? 31.000 6.688 -35.395 1.00 85.56 85 CYS A O 1
ATOM 651 N N . ASP A 1 86 ? 31.815 7.148 -37.442 1.00 81.44 86 ASP A N 1
ATOM 652 C CA . ASP A 1 86 ? 32.711 8.195 -36.972 1.00 81.44 86 ASP A CA 1
ATOM 653 C C . ASP A 1 86 ? 31.895 9.414 -36.552 1.00 81.44 86 ASP A C 1
ATOM 655 O O . ASP A 1 86 ? 30.838 9.709 -37.120 1.00 81.44 86 ASP A O 1
ATOM 659 N N . THR A 1 87 ? 32.383 10.107 -35.531 1.00 79.75 87 THR A N 1
ATOM 660 C CA . THR A 1 87 ? 31.745 11.324 -35.045 1.00 79.75 87 THR A CA 1
ATOM 661 C C . THR A 1 87 ? 32.697 12.492 -35.124 1.00 79.75 87 THR A C 1
ATOM 663 O O . THR A 1 87 ? 33.912 12.339 -35.006 1.00 79.75 87 THR A O 1
ATOM 666 N N . ASN A 1 88 ? 32.124 13.670 -35.315 1.00 77.75 88 ASN A N 1
ATOM 667 C CA . ASN A 1 88 ? 32.840 14.919 -35.191 1.00 77.75 88 ASN A CA 1
ATOM 668 C C . ASN A 1 88 ? 32.008 15.899 -34.372 1.00 77.75 88 ASN A C 1
ATOM 670 O O . ASN A 1 88 ? 30.800 16.037 -34.583 1.00 77.75 88 ASN A O 1
ATOM 674 N N . VAL A 1 89 ? 32.654 16.587 -33.442 1.00 76.00 89 VAL A N 1
ATOM 675 C CA . VAL A 1 89 ? 31.989 17.519 -32.538 1.00 76.00 89 VAL A CA 1
ATOM 676 C C . VAL A 1 89 ? 32.228 18.918 -33.036 1.00 76.00 89 VAL A C 1
ATOM 678 O O . VAL A 1 89 ? 33.359 19.351 -33.220 1.00 76.00 89 VAL A O 1
ATOM 681 N N . THR A 1 90 ? 31.136 19.636 -33.237 1.00 76.62 90 THR A N 1
ATOM 682 C CA . THR A 1 90 ? 31.188 21.054 -33.554 1.00 76.62 90 THR A CA 1
ATOM 683 C C . THR A 1 90 ? 30.613 21.822 -32.385 1.00 76.62 90 THR A C 1
ATOM 685 O O . THR A 1 90 ? 29.436 21.659 -32.039 1.00 76.62 90 THR A O 1
ATOM 688 N N . THR A 1 91 ? 31.440 22.667 -31.793 1.00 77.75 91 THR A N 1
ATOM 689 C CA . THR A 1 91 ? 31.020 23.683 -30.841 1.00 77.75 91 THR A CA 1
ATOM 690 C C . THR A 1 91 ? 31.004 25.040 -31.528 1.00 77.75 91 THR A C 1
ATOM 692 O O . THR A 1 91 ? 31.692 25.268 -32.524 1.00 77.75 91 THR A O 1
ATOM 695 N N . ARG A 1 92 ? 30.109 25.915 -31.070 1.00 85.06 92 ARG A N 1
ATOM 696 C CA . ARG A 1 92 ? 30.097 27.324 -31.463 1.00 85.06 92 ARG A CA 1
ATOM 697 C C . ARG A 1 92 ? 29.464 28.176 -30.381 1.00 85.06 92 ARG A C 1
ATOM 699 O O . ARG A 1 92 ? 28.538 27.720 -29.699 1.00 85.06 92 ARG A O 1
ATOM 706 N N . ALA A 1 93 ? 29.904 29.427 -30.303 1.00 87.25 93 ALA A N 1
ATOM 707 C CA . ALA A 1 93 ? 29.256 30.442 -29.490 1.00 87.25 93 ALA A CA 1
ATOM 708 C C . ALA A 1 93 ? 27.818 30.683 -29.975 1.00 87.25 93 ALA A C 1
ATOM 710 O O . ALA A 1 93 ? 27.565 30.751 -31.182 1.00 87.25 93 ALA A O 1
ATOM 711 N N . VAL A 1 94 ? 26.867 30.786 -29.045 1.00 90.31 94 VAL A N 1
ATOM 712 C CA . VAL A 1 94 ? 25.471 31.129 -29.375 1.00 90.31 94 VAL A CA 1
ATOM 713 C C . VAL A 1 94 ? 25.336 32.638 -29.539 1.00 90.31 94 VAL A C 1
ATOM 715 O O . VAL A 1 94 ? 24.768 33.104 -30.525 1.00 90.31 94 VAL A O 1
ATOM 718 N N . PHE A 1 95 ? 25.927 33.391 -28.616 1.00 91.19 95 PHE A N 1
ATOM 719 C CA . PHE A 1 95 ? 26.024 34.842 -28.659 1.00 91.19 95 PHE A CA 1
ATOM 720 C C . PHE A 1 95 ? 27.473 35.230 -28.952 1.00 91.19 95 PHE A C 1
ATOM 722 O O . PHE A 1 95 ? 28.364 34.889 -28.184 1.00 91.19 95 PHE A O 1
ATOM 729 N N . ALA A 1 96 ? 27.722 35.915 -30.067 1.00 86.00 96 ALA A N 1
ATOM 730 C CA . ALA A 1 96 ? 29.074 36.329 -30.468 1.00 86.00 96 ALA A CA 1
ATOM 731 C C . ALA A 1 96 ? 29.288 37.852 -30.396 1.00 86.00 96 ALA A C 1
ATOM 733 O O . ALA A 1 96 ? 30.424 38.322 -30.412 1.00 86.00 96 ALA A O 1
ATOM 734 N N . ASP A 1 97 ? 28.205 38.632 -30.316 1.00 85.44 97 ASP A N 1
ATOM 735 C CA . ASP A 1 97 ? 28.265 40.091 -30.254 1.00 85.44 97 ASP A CA 1
ATOM 736 C C . ASP A 1 97 ? 28.381 40.573 -28.800 1.00 85.44 97 ASP A C 1
ATOM 738 O O . ASP A 1 97 ? 27.406 40.599 -28.053 1.00 85.44 97 ASP A O 1
ATOM 742 N N . ALA A 1 98 ? 29.587 40.985 -28.403 1.00 79.06 98 ALA A N 1
ATOM 743 C CA . ALA A 1 98 ? 29.865 41.512 -27.066 1.00 79.06 98 ALA A CA 1
ATOM 744 C C . ALA A 1 98 ? 29.321 42.940 -26.828 1.00 79.06 98 ALA A C 1
ATOM 746 O O . ALA A 1 98 ? 29.470 43.487 -25.731 1.00 79.06 98 ALA A O 1
ATOM 747 N N . HIS A 1 99 ? 28.716 43.573 -27.839 1.00 81.00 99 HIS A N 1
ATOM 748 C CA . HIS A 1 99 ? 28.069 44.884 -27.732 1.00 81.00 99 HIS A CA 1
ATOM 749 C C . HIS A 1 99 ? 26.545 44.792 -27.590 1.00 81.00 99 HIS A C 1
ATOM 751 O O . HIS A 1 99 ? 25.923 45.768 -27.169 1.00 81.00 99 HIS A O 1
ATOM 757 N N . ALA A 1 100 ? 25.958 43.627 -27.872 1.00 86.06 100 ALA A N 1
ATOM 758 C CA . ALA A 1 100 ? 24.536 43.347 -27.725 1.00 86.06 100 ALA A CA 1
ATOM 759 C C . ALA A 1 100 ? 24.331 42.237 -26.683 1.00 86.06 100 ALA A C 1
ATOM 761 O O . ALA A 1 100 ? 24.274 41.053 -27.010 1.00 86.06 100 ALA A O 1
ATOM 762 N N . ILE A 1 101 ? 24.248 42.626 -25.407 1.00 90.44 101 ILE A N 1
ATOM 763 C CA . ILE A 1 101 ? 24.049 41.665 -24.316 1.00 90.44 101 ILE A CA 1
ATOM 764 C C . ILE A 1 101 ? 22.647 41.050 -24.442 1.00 90.44 101 ILE A C 1
ATOM 766 O O . ILE A 1 101 ? 21.676 41.810 -24.458 1.00 90.44 101 ILE A O 1
ATOM 770 N N . PRO A 1 102 ? 22.515 39.712 -24.529 1.00 92.69 102 PRO A N 1
ATOM 771 C CA . PRO A 1 102 ? 21.207 39.071 -24.559 1.00 92.69 102 PRO A CA 1
ATOM 772 C C . PRO A 1 102 ? 20.483 39.271 -23.226 1.00 92.69 102 PRO A C 1
ATOM 774 O O . PRO A 1 102 ? 21.110 39.289 -22.167 1.00 92.69 102 PRO A O 1
ATOM 777 N N . SER A 1 103 ? 19.159 39.377 -23.275 1.00 93.25 103 SER A N 1
ATOM 778 C CA . SER A 1 103 ? 18.305 39.360 -22.083 1.00 93.25 103 SER A CA 1
ATOM 779 C C . SER A 1 103 ? 18.333 37.996 -21.390 1.00 93.25 103 SER A C 1
ATOM 781 O O . SER A 1 103 ? 18.639 36.970 -22.010 1.00 93.25 103 SER A O 1
ATOM 783 N N . ALA A 1 104 ? 17.933 37.937 -20.115 1.00 91.00 104 ALA A N 1
ATOM 784 C CA . ALA A 1 104 ? 17.856 36.667 -19.393 1.00 91.00 104 ALA A CA 1
ATOM 785 C C . ALA A 1 104 ? 16.906 35.671 -20.082 1.00 91.00 104 ALA A C 1
ATOM 787 O O . ALA A 1 104 ? 17.175 34.470 -20.114 1.00 91.00 104 ALA A O 1
ATOM 788 N N . ALA A 1 105 ? 15.823 36.169 -20.688 1.00 89.69 105 ALA A N 1
ATOM 789 C CA . ALA A 1 105 ? 14.877 35.357 -21.449 1.00 89.69 105 ALA A CA 1
ATOM 790 C C . ALA A 1 105 ? 15.517 34.733 -22.700 1.00 89.69 105 ALA A C 1
ATOM 792 O O . ALA A 1 105 ? 15.298 33.555 -22.978 1.00 89.69 105 ALA A O 1
ATOM 793 N N . GLU A 1 106 ? 16.335 35.488 -23.437 1.00 93.00 106 GLU A N 1
ATOM 794 C CA . GLU A 1 106 ? 17.048 34.979 -24.615 1.00 93.00 106 GLU A CA 1
ATOM 795 C C . GLU A 1 106 ? 18.128 33.969 -24.233 1.00 93.00 106 GLU A C 1
ATOM 797 O O . GLU A 1 106 ? 18.262 32.938 -24.896 1.00 93.00 106 GLU A O 1
ATOM 802 N N . VAL A 1 107 ? 18.852 34.231 -23.141 1.00 92.25 107 VAL A N 1
ATOM 803 C CA . VAL A 1 107 ? 19.828 33.297 -22.572 1.00 92.25 107 VAL A CA 1
ATOM 804 C C . VAL A 1 107 ? 19.155 31.969 -22.214 1.00 92.25 107 VAL A C 1
ATOM 806 O O . VAL A 1 107 ? 19.607 30.922 -22.670 1.00 92.25 107 VAL A O 1
ATOM 809 N N . LEU A 1 108 ? 18.045 31.996 -21.470 1.00 87.94 108 LEU A N 1
ATOM 810 C CA . LEU A 1 108 ? 17.313 30.789 -21.058 1.00 87.94 108 LEU A CA 1
ATOM 811 C C . LEU A 1 108 ? 16.647 30.050 -22.228 1.00 87.94 108 LEU A C 1
ATOM 813 O O . LEU A 1 108 ? 16.468 28.835 -22.168 1.00 87.94 108 LEU A O 1
ATOM 817 N N . ALA A 1 109 ? 16.278 30.764 -23.293 1.00 87.12 109 ALA A N 1
ATOM 818 C CA . ALA A 1 109 ? 15.657 30.171 -24.473 1.00 87.12 109 ALA A CA 1
ATOM 819 C C . ALA A 1 109 ? 16.662 29.506 -25.430 1.00 87.12 109 ALA A C 1
ATOM 821 O O . ALA A 1 109 ? 16.259 28.657 -26.227 1.00 87.12 109 ALA A O 1
ATOM 822 N N . GLN A 1 110 ? 17.940 29.901 -25.399 1.00 88.50 110 GLN A N 1
ATOM 823 C CA . GLN A 1 110 ? 18.936 29.465 -26.388 1.00 88.50 110 GLN A CA 1
ATOM 824 C C . GLN A 1 110 ? 20.128 28.704 -25.794 1.00 88.50 110 GLN A C 1
ATOM 826 O O . GLN A 1 110 ? 20.728 27.889 -26.502 1.00 88.50 110 GLN A O 1
ATOM 831 N N . LEU A 1 111 ? 20.469 28.931 -24.521 1.00 86.38 111 LEU A N 1
ATOM 832 C CA . LEU A 1 111 ? 21.524 28.198 -23.821 1.00 86.38 111 LEU A CA 1
ATO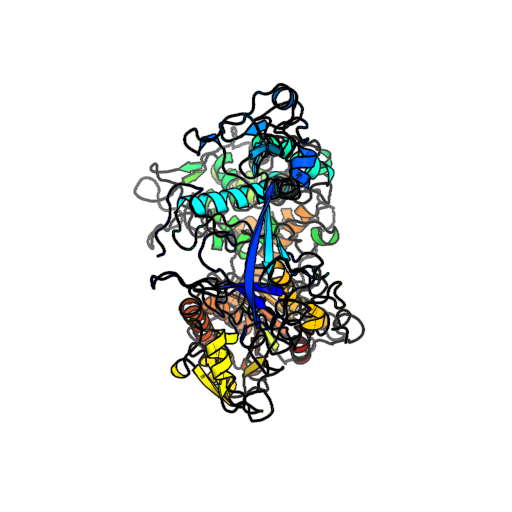M 833 C C . LEU A 1 111 ? 20.918 27.084 -22.980 1.00 86.38 111 LEU A C 1
ATOM 835 O O . LEU A 1 111 ? 20.115 27.313 -22.082 1.00 86.38 111 LEU A O 1
ATOM 839 N N . PHE A 1 112 ? 21.359 25.859 -23.248 1.00 76.50 112 PHE A N 1
ATOM 840 C CA . PHE A 1 112 ? 20.856 24.667 -22.566 1.00 76.50 112 PHE A CA 1
ATOM 841 C C . PHE A 1 112 ? 21.946 23.901 -21.810 1.00 76.50 112 PHE A C 1
ATOM 843 O O . PHE A 1 112 ? 21.675 22.820 -21.285 1.00 76.50 112 PHE A O 1
ATOM 850 N N . ILE A 1 113 ? 23.183 24.403 -21.820 1.00 75.00 113 ILE A N 1
ATOM 851 C CA . ILE A 1 113 ? 24.345 23.784 -21.180 1.00 75.00 113 ILE A CA 1
ATOM 852 C C . ILE A 1 113 ? 24.713 24.642 -19.969 1.00 75.00 113 ILE A C 1
ATOM 854 O O . ILE A 1 113 ? 25.000 25.830 -20.112 1.00 75.00 113 ILE A O 1
ATOM 858 N N . GLY A 1 114 ? 24.659 24.041 -18.779 1.00 76.06 114 GLY A N 1
ATOM 859 C CA . GLY A 1 114 ? 25.079 24.683 -17.534 1.00 76.06 114 GLY A CA 1
ATOM 860 C C . GLY A 1 114 ? 26.590 24.900 -17.479 1.00 76.06 114 GLY A C 1
ATOM 861 O O . GLY A 1 114 ? 27.349 24.227 -18.173 1.00 76.06 114 GLY A O 1
ATOM 862 N N . SER A 1 115 ? 27.023 25.832 -16.638 1.00 75.31 115 SER A N 1
ATOM 863 C CA . SER A 1 115 ? 28.428 26.053 -16.296 1.00 75.31 115 SER A CA 1
ATOM 864 C C . SER A 1 115 ? 28.594 26.044 -14.776 1.00 75.31 115 SER A C 1
ATOM 866 O O . SER A 1 115 ? 27.708 26.538 -14.077 1.00 75.31 115 SER A O 1
ATOM 868 N N . PRO A 1 116 ? 29.726 25.563 -14.234 1.00 69.69 116 PRO A N 1
ATOM 869 C CA . PRO A 1 116 ? 30.099 25.864 -12.859 1.00 69.69 116 PRO A CA 1
ATOM 870 C C . PRO A 1 116 ? 30.177 27.385 -12.623 1.00 69.69 116 PRO A C 1
ATOM 872 O O . PRO A 1 116 ? 30.479 28.132 -13.566 1.00 69.69 116 PRO A O 1
ATOM 875 N N . PRO A 1 117 ? 29.945 27.853 -11.382 1.00 77.31 117 PRO A N 1
ATOM 876 C CA . PRO A 1 117 ? 30.216 29.231 -10.992 1.00 77.31 117 PRO A CA 1
ATOM 877 C C . PRO A 1 117 ? 31.671 29.638 -11.326 1.00 77.31 117 PRO A C 1
ATOM 879 O O . PRO A 1 117 ? 32.601 28.928 -10.928 1.00 77.31 117 PRO A O 1
ATOM 882 N N . PRO A 1 118 ? 31.900 30.762 -12.035 1.00 79.12 118 PRO A N 1
ATOM 883 C CA . PRO A 1 118 ? 33.226 31.238 -12.441 1.00 79.12 118 PRO A CA 1
ATOM 884 C C . PRO A 1 118 ? 34.215 31.428 -11.284 1.00 79.12 118 PRO A C 1
ATOM 886 O O . PRO A 1 118 ? 35.428 31.347 -11.477 1.00 79.12 118 PRO A O 1
ATOM 889 N N . GLU A 1 119 ? 33.706 31.664 -10.074 1.00 72.38 119 GLU A N 1
ATOM 890 C CA . GLU A 1 119 ? 34.486 31.835 -8.848 1.00 72.38 119 GLU A CA 1
ATOM 891 C C . GLU A 1 119 ? 35.264 30.565 -8.456 1.00 72.38 119 GLU A C 1
ATOM 893 O O . GLU A 1 119 ? 36.257 30.649 -7.734 1.00 72.38 119 GLU A O 1
ATOM 898 N N . LEU A 1 120 ? 34.848 29.396 -8.955 1.00 61.38 120 LEU A N 1
ATOM 899 C CA . LEU A 1 120 ? 35.492 28.108 -8.693 1.00 61.38 120 LEU A CA 1
ATOM 900 C C . LEU A 1 120 ? 36.693 27.822 -9.614 1.00 61.38 120 LEU A C 1
ATOM 902 O O . LEU A 1 120 ? 37.439 26.880 -9.356 1.00 61.38 120 LEU A O 1
ATOM 906 N N . ASP A 1 121 ? 36.923 28.624 -10.661 1.00 65.12 121 ASP A N 1
ATOM 907 C CA . ASP A 1 121 ? 37.993 28.405 -11.654 1.00 65.12 121 ASP A CA 1
ATOM 908 C C . ASP A 1 121 ? 39.269 29.227 -11.349 1.00 65.12 121 ASP A C 1
ATOM 910 O O . ASP A 1 121 ? 39.907 29.781 -12.243 1.00 65.12 121 ASP A O 1
ATOM 914 N N . ASN A 1 122 ? 39.623 29.375 -10.061 1.00 68.12 122 ASN A N 1
ATOM 915 C CA . ASN A 1 122 ? 40.876 29.982 -9.567 1.00 68.12 122 ASN A CA 1
ATOM 916 C C . ASN A 1 122 ? 41.312 31.292 -10.272 1.00 68.12 122 ASN A C 1
ATOM 918 O O . ASN A 1 122 ? 42.496 31.506 -10.539 1.00 68.12 122 ASN A O 1
ATOM 922 N N . GLY A 1 123 ? 40.365 32.187 -10.570 1.00 70.38 123 GLY A N 1
ATOM 923 C CA . GLY A 1 123 ? 40.645 33.499 -11.171 1.00 70.38 123 GLY A CA 1
ATOM 924 C C . GLY A 1 123 ? 40.832 33.506 -12.693 1.00 70.38 123 GLY A C 1
ATOM 925 O O . GLY A 1 123 ? 41.247 34.523 -13.246 1.00 70.38 123 GLY A O 1
ATOM 926 N N . ARG A 1 124 ? 40.518 32.404 -13.387 1.00 78.12 124 ARG A N 1
ATOM 927 C CA . ARG A 1 124 ? 40.559 32.323 -14.856 1.00 78.12 124 ARG A CA 1
ATOM 928 C C . ARG A 1 124 ? 39.491 33.181 -15.539 1.00 78.12 124 ARG A C 1
ATOM 930 O O . ARG A 1 124 ? 39.740 33.739 -16.609 1.00 78.12 124 ARG A O 1
ATOM 937 N N . TYR A 1 125 ? 38.314 33.278 -14.932 1.00 84.19 125 TYR A N 1
ATOM 938 C CA . TYR A 1 125 ? 37.209 34.094 -15.420 1.00 84.19 125 TYR A CA 1
ATOM 939 C C . TYR A 1 125 ? 37.176 35.456 -14.734 1.00 84.19 125 TYR A C 1
ATOM 941 O O . TYR A 1 125 ? 37.415 35.573 -13.533 1.00 84.19 125 TYR A O 1
ATOM 949 N N . SER A 1 126 ? 36.815 36.483 -15.499 1.00 85.12 126 SER A N 1
ATOM 950 C CA . SER A 1 126 ? 36.568 37.832 -14.994 1.00 85.12 126 SER A CA 1
ATOM 951 C C . SER A 1 126 ? 35.174 38.308 -15.393 1.00 85.12 126 SER A C 1
ATOM 953 O O . SER A 1 126 ? 34.677 37.977 -16.472 1.00 85.12 126 SER A O 1
ATOM 955 N N . LEU A 1 127 ? 34.529 39.072 -14.508 1.00 87.62 127 LEU A N 1
ATOM 956 C CA . LEU A 1 127 ? 33.249 39.711 -14.804 1.00 87.62 127 LEU A CA 1
ATOM 957 C C . LEU A 1 127 ? 33.448 40.760 -15.908 1.00 87.62 127 LEU A C 1
ATOM 959 O O . LEU A 1 127 ? 34.344 41.600 -15.816 1.00 87.62 127 LEU A O 1
ATOM 963 N N . CYS A 1 128 ? 32.603 40.731 -16.935 1.00 86.19 128 CYS A N 1
ATOM 964 C CA . CYS A 1 128 ? 32.595 41.725 -17.998 1.00 86.19 128 CYS A CA 1
ATOM 965 C C . CYS A 1 128 ? 32.135 43.085 -17.453 1.00 86.19 128 CYS A C 1
ATOM 967 O O . CYS A 1 128 ? 31.023 43.219 -16.946 1.00 86.19 128 CYS A O 1
ATOM 969 N N . THR A 1 129 ? 32.975 44.109 -17.598 1.00 84.81 129 THR A N 1
ATOM 970 C CA . THR A 1 129 ? 32.731 45.470 -17.081 1.00 84.81 129 THR A CA 1
ATOM 971 C C . THR A 1 129 ? 32.574 46.520 -18.184 1.00 84.81 129 THR A C 1
ATOM 973 O O . THR A 1 129 ? 32.613 47.719 -17.915 1.00 84.81 129 THR A O 1
ATOM 976 N N . THR A 1 130 ? 32.376 46.106 -19.441 1.00 84.69 130 THR A N 1
ATOM 977 C CA . THR A 1 130 ? 32.109 47.040 -20.547 1.00 84.69 130 THR A CA 1
ATOM 978 C C . THR A 1 130 ? 30.804 47.811 -20.316 1.00 84.69 130 THR A C 1
ATOM 980 O O . THR A 1 130 ? 29.939 47.375 -19.553 1.00 84.69 130 THR A O 1
ATOM 983 N N . ALA A 1 131 ? 30.628 48.950 -20.998 1.00 82.56 131 ALA A N 1
ATOM 984 C CA . ALA A 1 131 ? 29.398 49.741 -20.898 1.00 82.56 131 ALA A CA 1
ATOM 985 C C . ALA A 1 131 ? 28.143 48.923 -21.266 1.00 82.56 131 ALA A C 1
ATOM 987 O O . ALA A 1 131 ? 27.125 49.047 -20.594 1.00 82.56 131 ALA A O 1
ATOM 988 N N . ALA A 1 132 ? 28.243 48.041 -22.269 1.00 83.31 132 ALA A N 1
ATOM 989 C CA . ALA A 1 132 ? 27.165 47.130 -22.651 1.00 83.31 132 ALA A CA 1
ATOM 990 C C . ALA A 1 132 ? 26.847 46.130 -21.523 1.00 83.31 132 ALA A C 1
ATOM 992 O O . ALA A 1 132 ? 25.705 46.071 -21.070 1.00 83.31 132 ALA A O 1
ATOM 993 N N . CYS A 1 133 ? 27.857 45.430 -20.988 1.00 85.19 133 CYS A N 1
ATOM 994 C CA . CYS A 1 133 ? 27.695 44.485 -19.873 1.00 85.19 133 CYS A CA 1
ATOM 995 C C . CYS A 1 133 ? 27.161 45.152 -18.596 1.00 85.19 133 CYS A C 1
ATOM 997 O O . CYS A 1 133 ? 26.333 44.577 -17.902 1.00 85.19 133 CYS A O 1
ATOM 999 N N . SER A 1 134 ? 27.597 46.380 -18.305 1.00 84.50 134 SER A N 1
ATOM 1000 C CA . SER A 1 134 ? 27.150 47.132 -17.124 1.00 84.50 134 SER A CA 1
ATOM 1001 C C . SER A 1 134 ? 25.738 47.708 -17.275 1.00 84.50 134 SER A C 1
ATOM 1003 O O . SER A 1 134 ? 25.125 48.074 -16.276 1.00 84.50 134 SER A O 1
ATOM 1005 N N . SER A 1 135 ? 25.227 47.817 -18.507 1.00 83.50 135 SER A N 1
ATOM 1006 C CA . SER A 1 135 ? 23.860 48.279 -18.781 1.00 83.50 135 SER A CA 1
ATOM 1007 C C . SER A 1 135 ? 22.807 47.166 -18.721 1.00 83.50 135 SER A C 1
ATOM 1009 O O . SER A 1 135 ? 21.622 47.468 -18.589 1.00 83.50 135 SER A O 1
ATOM 1011 N N . ALA A 1 136 ? 23.223 45.895 -18.785 1.00 85.25 136 ALA A N 1
ATOM 1012 C CA . ALA A 1 136 ? 22.338 44.747 -18.622 1.00 85.25 136 ALA A CA 1
ATOM 1013 C C . ALA A 1 136 ? 21.990 44.551 -17.137 1.00 85.25 136 ALA A C 1
ATOM 1015 O O . ALA A 1 136 ? 22.874 44.397 -16.294 1.00 85.25 136 ALA A O 1
ATOM 1016 N N . SER A 1 137 ? 20.699 44.582 -16.804 1.00 84.19 137 SER A N 1
ATOM 1017 C CA . SER A 1 137 ? 20.226 44.513 -15.414 1.00 84.19 137 SER A CA 1
ATOM 1018 C C . SER A 1 137 ? 19.887 43.096 -14.942 1.00 84.19 137 SER A C 1
ATOM 1020 O O . SER A 1 137 ? 19.863 42.854 -13.737 1.00 84.19 137 SER A O 1
ATOM 1022 N N . ASP A 1 138 ? 19.636 42.167 -15.865 1.00 89.25 138 ASP A N 1
ATOM 1023 C CA . ASP A 1 138 ? 19.153 40.806 -15.603 1.00 89.25 138 ASP A CA 1
ATOM 1024 C C . ASP A 1 138 ? 20.146 39.701 -16.015 1.00 89.25 138 ASP A C 1
ATOM 1026 O O . ASP A 1 138 ? 19.881 38.518 -15.787 1.00 89.25 138 ASP A O 1
ATOM 1030 N N . VAL A 1 139 ? 21.311 40.072 -16.563 1.00 92.81 139 VAL A N 1
ATOM 1031 C CA . VAL A 1 139 ? 22.366 39.148 -17.006 1.00 92.81 139 VAL A CA 1
ATOM 1032 C C . VAL A 1 139 ? 23.746 39.650 -16.585 1.00 92.81 139 VAL A C 1
ATOM 1034 O O . VAL A 1 139 ? 24.114 40.793 -16.838 1.00 92.81 139 VAL A O 1
ATOM 1037 N N . GLN A 1 140 ? 24.545 38.774 -15.978 1.00 92.88 140 GLN A N 1
ATOM 1038 C CA . GLN A 1 140 ? 25.976 38.977 -15.744 1.00 92.88 140 GLN A CA 1
ATOM 1039 C C . GLN A 1 140 ? 26.781 38.107 -16.704 1.00 92.88 140 GLN A C 1
ATOM 1041 O O . GLN A 1 140 ? 26.495 36.923 -16.857 1.00 92.88 140 GLN A O 1
ATOM 1046 N N . VAL A 1 141 ? 27.809 38.676 -17.330 1.00 91.25 141 VAL A N 1
ATOM 1047 C CA . VAL A 1 141 ? 28.645 37.952 -18.295 1.00 91.25 141 VAL A CA 1
ATOM 1048 C C . VAL A 1 141 ? 30.053 37.800 -17.748 1.00 91.25 141 VAL A C 1
ATOM 1050 O O . VAL A 1 141 ? 30.647 38.776 -17.298 1.00 91.25 141 VAL A O 1
ATOM 1053 N N . PHE A 1 142 ? 30.599 36.592 -17.808 1.00 89.69 142 PHE A N 1
ATOM 1054 C CA . PHE A 1 142 ? 31.968 36.291 -17.412 1.00 89.69 142 PHE A CA 1
ATOM 1055 C C . PHE A 1 142 ? 32.759 35.818 -18.626 1.00 89.69 142 PHE A C 1
ATOM 1057 O O . PHE A 1 142 ? 32.303 34.970 -19.390 1.00 89.69 142 PHE A O 1
ATOM 1064 N N . THR A 1 143 ? 33.956 36.370 -18.792 1.00 86.81 143 THR A N 1
ATOM 1065 C CA . THR A 1 143 ? 34.841 36.099 -19.932 1.00 86.81 143 THR A CA 1
ATOM 1066 C C . THR A 1 143 ? 36.243 35.766 -19.441 1.00 86.81 143 THR A C 1
ATOM 1068 O O . THR A 1 143 ? 36.687 36.292 -18.415 1.00 86.81 143 THR A O 1
ATOM 1071 N N . ILE A 1 144 ? 36.970 34.936 -20.185 1.00 82.38 144 ILE A N 1
ATOM 1072 C CA . ILE A 1 144 ? 38.411 34.756 -19.979 1.00 82.38 144 ILE A CA 1
ATOM 1073 C C . ILE A 1 144 ? 39.126 35.953 -20.613 1.00 82.38 144 ILE A C 1
ATOM 1075 O O . ILE A 1 144 ? 38.861 36.310 -21.760 1.00 82.38 144 ILE A O 1
ATOM 1079 N N . THR A 1 145 ? 40.034 36.596 -19.881 1.00 62.41 145 THR A N 1
ATOM 1080 C CA . THR A 1 145 ? 40.778 37.754 -20.394 1.00 62.41 145 THR A CA 1
ATOM 1081 C C . THR A 1 145 ? 41.724 37.315 -21.516 1.00 62.41 145 THR A C 1
ATOM 1083 O O . THR A 1 145 ? 42.702 36.613 -21.261 1.00 62.41 145 THR A O 1
ATOM 1086 N N . THR A 1 146 ? 41.465 37.730 -22.759 1.00 56.25 146 THR A N 1
ATOM 1087 C CA . THR A 1 146 ? 42.371 37.496 -23.900 1.00 56.25 146 THR A CA 1
ATOM 1088 C C . THR A 1 146 ? 43.075 38.788 -24.322 1.00 56.25 146 THR A C 1
ATOM 1090 O O . THR A 1 146 ? 42.616 39.893 -24.035 1.00 56.25 146 THR A O 1
ATOM 1093 N N . ALA A 1 147 ? 44.202 38.669 -25.034 1.00 44.25 147 ALA A N 1
ATOM 1094 C CA . ALA A 1 147 ? 45.013 39.802 -25.496 1.00 44.25 147 ALA A CA 1
ATOM 1095 C C . ALA A 1 147 ? 44.303 40.744 -26.502 1.00 44.25 147 ALA A C 1
ATOM 1097 O O . ALA A 1 147 ? 44.868 41.775 -26.859 1.00 44.25 147 ALA A O 1
ATOM 1098 N N . ALA A 1 148 ? 43.088 40.406 -26.959 1.00 48.53 148 ALA A N 1
ATOM 1099 C CA . ALA A 1 148 ? 42.325 41.129 -27.982 1.00 48.53 148 ALA A CA 1
ATOM 1100 C C . ALA A 1 148 ? 41.065 41.859 -27.454 1.00 48.53 148 ALA A C 1
ATOM 1102 O O . ALA A 1 148 ? 40.354 42.478 -28.242 1.00 48.53 148 ALA A O 1
ATOM 1103 N N . GLY A 1 149 ? 40.792 41.826 -26.143 1.00 57.34 149 GLY A N 1
ATOM 1104 C CA . GLY A 1 149 ? 39.599 42.436 -25.530 1.00 57.34 149 GLY A CA 1
ATOM 1105 C C . GLY A 1 149 ? 38.494 41.430 -25.169 1.00 57.34 149 GLY A C 1
ATOM 1106 O O . GLY A 1 149 ? 38.728 40.223 -25.134 1.00 57.34 149 GLY A O 1
ATOM 1107 N N . HIS A 1 150 ? 37.291 41.934 -24.855 1.00 60.72 150 HIS A N 1
ATOM 1108 C CA . HIS A 1 150 ? 36.118 41.139 -24.457 1.00 60.72 150 HIS A CA 1
ATOM 1109 C C . HIS A 1 150 ? 35.344 40.649 -25.692 1.00 60.72 150 HIS A C 1
ATOM 1111 O O . HIS A 1 150 ? 34.432 41.330 -26.154 1.00 60.72 150 HIS A O 1
ATOM 1117 N N . ALA A 1 151 ? 35.712 39.496 -26.248 1.00 70.25 151 ALA A N 1
ATOM 1118 C CA . ALA A 1 151 ? 34.897 38.810 -27.252 1.00 70.25 151 ALA A CA 1
ATOM 1119 C C . ALA A 1 151 ? 33.996 37.778 -26.562 1.00 70.25 151 ALA A C 1
ATOM 1121 O O . ALA A 1 151 ? 34.449 37.091 -25.647 1.00 70.25 151 ALA A O 1
ATOM 1122 N N . PHE A 1 152 ? 32.734 37.672 -26.990 1.00 86.12 152 PHE A N 1
ATOM 1123 C CA . PHE A 1 152 ? 31.890 36.555 -26.575 1.00 86.12 152 PHE A CA 1
ATOM 1124 C C . PHE A 1 152 ? 32.227 35.349 -27.440 1.00 86.12 152 PHE A C 1
ATOM 1126 O O . PHE A 1 152 ? 32.099 35.375 -28.662 1.00 86.12 152 PHE A O 1
ATOM 1133 N N . ASP A 1 153 ? 32.686 34.299 -26.784 1.00 84.81 153 ASP A N 1
ATOM 1134 C CA . ASP A 1 153 ? 33.089 33.041 -27.389 1.00 84.81 153 ASP A CA 1
ATOM 1135 C C . ASP A 1 153 ? 32.508 31.863 -26.596 1.00 84.81 153 ASP A C 1
ATOM 1137 O O . ASP A 1 153 ? 31.713 32.041 -25.671 1.00 84.81 153 ASP A O 1
ATOM 1141 N N . GLU A 1 154 ? 32.894 30.644 -26.960 1.00 82.69 154 GLU A N 1
ATOM 1142 C CA . GLU A 1 154 ? 32.424 29.409 -26.321 1.00 82.69 154 GLU A CA 1
ATOM 1143 C C . GLU A 1 154 ? 32.817 29.288 -24.845 1.00 82.69 154 GLU A C 1
ATOM 1145 O O . GLU A 1 154 ? 32.195 28.526 -24.109 1.00 82.69 154 GLU A O 1
ATOM 1150 N N . SER A 1 155 ? 33.829 30.042 -24.402 1.00 81.00 155 SER A N 1
ATOM 1151 C CA . SER A 1 155 ? 34.223 30.094 -22.995 1.00 81.00 155 SER A CA 1
ATOM 1152 C C . SER A 1 155 ? 33.374 31.071 -22.186 1.00 81.00 155 SER A C 1
ATOM 1154 O O . SER A 1 155 ? 33.432 31.066 -20.965 1.00 81.00 155 SER A O 1
ATOM 1156 N N . THR A 1 156 ? 32.567 31.913 -22.829 1.00 88.38 156 THR A N 1
ATOM 1157 C CA . THR A 1 156 ? 31.765 32.919 -22.128 1.00 88.38 156 THR A CA 1
ATOM 1158 C C . THR A 1 156 ? 30.689 32.262 -21.263 1.00 88.38 156 THR A C 1
ATOM 1160 O O . THR A 1 156 ? 29.975 31.366 -21.712 1.00 88.38 156 THR A O 1
ATOM 1163 N N . ILE A 1 157 ? 30.547 32.727 -20.021 1.00 89.62 157 ILE A N 1
ATOM 1164 C CA . ILE A 1 157 ? 29.528 32.248 -19.081 1.00 89.62 157 ILE A CA 1
ATOM 1165 C C . ILE A 1 157 ? 28.510 33.360 -18.855 1.00 89.62 157 ILE A C 1
ATOM 1167 O O . ILE A 1 157 ? 28.862 34.472 -18.458 1.00 89.62 157 ILE A O 1
ATOM 1171 N N . PHE A 1 158 ? 27.238 33.040 -19.060 1.00 92.56 158 PHE A N 1
ATOM 1172 C CA . PHE A 1 158 ? 26.118 33.902 -18.715 1.00 92.56 158 PHE A CA 1
ATOM 1173 C C . PHE A 1 158 ? 25.534 33.469 -17.378 1.00 92.56 158 PHE A C 1
ATOM 1175 O O . PHE A 1 158 ? 25.115 32.328 -17.206 1.00 92.56 158 PHE A O 1
ATOM 1182 N N . LYS A 1 159 ? 25.484 34.394 -16.429 1.00 93.00 159 LYS A N 1
ATOM 1183 C CA . LYS A 1 159 ? 24.782 34.241 -15.164 1.00 93.00 159 LYS A CA 1
ATOM 1184 C C . LYS A 1 159 ? 23.467 34.999 -15.244 1.00 93.00 159 LYS A C 1
ATOM 1186 O O . LYS A 1 159 ? 23.456 36.211 -15.445 1.00 93.00 159 LYS A O 1
ATOM 1191 N N . VAL A 1 160 ? 22.376 34.278 -15.056 1.00 93.19 160 VAL A N 1
ATOM 1192 C CA . VAL A 1 160 ? 21.011 34.813 -14.995 1.00 93.19 160 VAL A CA 1
ATOM 1193 C C . VAL A 1 160 ? 20.384 34.452 -13.657 1.00 93.19 160 VAL A C 1
ATOM 1195 O O . VAL A 1 160 ? 20.914 33.615 -12.930 1.00 93.19 160 VAL A O 1
ATOM 1198 N N . TRP A 1 161 ? 19.254 35.062 -13.313 1.00 87.50 161 TRP A N 1
ATOM 1199 C CA . TRP A 1 161 ? 18.534 34.742 -12.083 1.00 87.50 161 TRP A CA 1
ATOM 1200 C C . TRP A 1 161 ? 17.242 34.014 -12.414 1.00 87.50 161 TRP A C 1
ATOM 1202 O O . TRP A 1 161 ? 16.298 34.603 -12.935 1.00 87.50 161 TRP A O 1
ATOM 1212 N N . VAL A 1 162 ? 17.192 32.729 -12.078 1.00 77.56 162 VAL A N 1
ATOM 1213 C CA . VAL A 1 162 ? 15.989 31.906 -12.207 1.00 77.56 162 VAL A CA 1
ATOM 1214 C C . VAL A 1 162 ? 15.417 31.742 -10.808 1.00 77.56 162 VAL A C 1
ATOM 1216 O O . VAL A 1 162 ? 16.081 31.218 -9.918 1.00 77.56 162 VAL A O 1
ATOM 1219 N N . HIS A 1 163 ? 14.218 32.282 -10.581 1.00 71.31 163 HIS A N 1
ATOM 1220 C CA . HIS A 1 163 ? 13.575 32.308 -9.259 1.00 71.31 163 HIS A CA 1
ATOM 1221 C C . HIS A 1 163 ? 14.455 32.917 -8.143 1.00 71.31 163 HIS A C 1
ATOM 1223 O O . HIS A 1 163 ? 14.431 32.475 -6.998 1.00 71.31 163 HIS A O 1
ATOM 1229 N N . GLY A 1 164 ? 15.254 33.936 -8.480 1.00 70.31 164 GLY A N 1
ATOM 1230 C CA . GLY A 1 164 ? 16.151 34.618 -7.539 1.00 70.31 164 GLY A CA 1
ATOM 1231 C C . GLY A 1 164 ? 17.486 33.906 -7.289 1.00 70.31 164 GLY A C 1
ATOM 1232 O O . GLY A 1 164 ? 18.361 34.487 -6.648 1.00 70.31 164 GLY A O 1
ATOM 1233 N N . ASN A 1 165 ? 17.684 32.704 -7.838 1.00 71.81 165 ASN A N 1
ATOM 1234 C CA . ASN A 1 165 ? 18.933 31.959 -7.732 1.00 71.81 165 ASN A CA 1
ATOM 1235 C C . ASN A 1 165 ? 19.814 32.163 -8.974 1.00 71.81 165 ASN A C 1
ATOM 1237 O O . ASN A 1 165 ? 19.307 32.133 -10.102 1.00 71.81 165 ASN A O 1
ATOM 1241 N N . PRO A 1 166 ? 21.133 32.356 -8.798 1.00 85.31 166 PRO A N 1
ATOM 1242 C CA . PRO A 1 166 ? 22.046 32.490 -9.919 1.00 85.31 166 PRO A CA 1
ATOM 1243 C C . PRO A 1 166 ? 22.149 31.163 -10.678 1.00 85.31 166 PRO A C 1
ATOM 1245 O O . PRO A 1 166 ? 22.498 30.131 -10.113 1.00 85.31 166 PRO A O 1
ATOM 1248 N N . THR A 1 167 ? 21.855 31.202 -11.969 1.00 84.38 167 THR A N 1
ATOM 1249 C CA . THR A 1 167 ? 22.006 30.093 -12.909 1.00 84.38 167 THR A CA 1
ATOM 1250 C C . THR A 1 167 ? 23.092 30.463 -13.901 1.00 84.38 167 THR A C 1
ATOM 1252 O O . THR A 1 167 ? 22.998 31.495 -14.563 1.00 84.38 167 THR A O 1
ATOM 1255 N N . TYR A 1 168 ? 24.124 29.631 -13.988 1.00 86.25 168 TYR A N 1
ATOM 1256 C CA . TYR A 1 168 ? 25.278 29.848 -14.850 1.00 86.25 168 TYR A CA 1
ATOM 1257 C C . TYR A 1 168 ? 25.164 28.942 -16.076 1.00 86.25 168 TYR A C 1
ATOM 1259 O O . TYR A 1 168 ? 25.016 27.727 -15.951 1.00 86.25 168 TYR A O 1
ATOM 1267 N N . LEU A 1 169 ? 25.207 29.535 -17.264 1.00 86.88 169 LEU A N 1
ATOM 1268 C CA . LEU A 1 169 ? 25.020 28.868 -18.547 1.00 86.88 169 LEU A CA 1
ATOM 1269 C C . LEU A 1 169 ? 26.222 29.155 -19.442 1.00 86.88 169 LEU A C 1
ATOM 1271 O O . LEU A 1 169 ? 26.642 30.304 -19.587 1.00 86.88 169 LEU A O 1
ATOM 1275 N N . ALA A 1 170 ? 26.776 28.107 -20.042 1.00 86.38 170 ALA A N 1
ATOM 1276 C CA . ALA A 1 170 ? 27.861 28.237 -20.999 1.00 86.38 170 ALA A CA 1
ATOM 1277 C C . ALA A 1 170 ? 27.318 28.764 -22.335 1.00 86.38 170 ALA A C 1
ATOM 1279 O O . ALA A 1 170 ? 26.292 28.290 -22.833 1.00 86.38 170 ALA A O 1
ATOM 1280 N N . ASN A 1 171 ? 28.023 29.720 -22.943 1.00 90.12 171 ASN A N 1
ATOM 1281 C CA . ASN A 1 171 ? 27.715 30.284 -24.256 1.00 90.12 171 ASN A CA 1
ATOM 1282 C C . ASN A 1 171 ? 28.074 29.317 -25.390 1.00 90.12 171 ASN A C 1
ATOM 1284 O O . ASN A 1 171 ? 28.862 29.633 -26.276 1.00 90.12 171 ASN A O 1
ATOM 1288 N N . ILE A 1 172 ? 27.535 28.107 -25.356 1.00 85.12 172 ILE A N 1
ATOM 1289 C CA . ILE A 1 172 ? 27.961 27.051 -26.260 1.00 85.12 172 ILE A CA 1
ATOM 1290 C C . ILE A 1 172 ? 26.766 26.263 -26.768 1.00 85.12 172 ILE A C 1
ATOM 1292 O O . ILE A 1 172 ? 25.893 25.820 -26.020 1.00 85.12 172 ILE A O 1
ATOM 1296 N N . LYS A 1 173 ? 26.749 26.055 -28.082 1.00 84.12 173 LYS A N 1
ATOM 1297 C CA . LYS A 1 173 ? 25.966 24.999 -28.711 1.00 84.12 173 LYS A CA 1
ATOM 1298 C C . LYS A 1 173 ? 26.938 23.919 -29.147 1.00 84.12 173 LYS A C 1
ATOM 1300 O O . LYS A 1 173 ? 27.765 24.163 -30.018 1.00 84.12 173 LYS A O 1
ATOM 1305 N N . SER A 1 174 ? 26.819 22.742 -28.544 1.00 81.62 174 SER A N 1
ATOM 1306 C CA . SER A 1 174 ? 27.612 21.570 -28.905 1.00 81.62 174 SER A CA 1
ATOM 1307 C C . SER A 1 174 ? 26.731 20.568 -29.645 1.00 81.62 174 SER A C 1
ATOM 1309 O O . SER A 1 174 ? 25.661 20.182 -29.161 1.00 81.62 174 SER A O 1
ATOM 1311 N N . ALA A 1 175 ? 27.155 20.190 -30.846 1.00 83.44 175 ALA A N 1
ATOM 1312 C CA . ALA A 1 175 ? 26.486 19.200 -31.675 1.00 83.44 175 ALA A CA 1
ATOM 1313 C C . ALA A 1 175 ? 27.479 18.121 -32.100 1.00 83.44 175 ALA A C 1
ATOM 1315 O O . ALA A 1 175 ? 28.626 18.416 -32.432 1.00 83.44 175 ALA A O 1
ATOM 1316 N N . VAL A 1 176 ? 27.008 16.881 -32.108 1.00 83.19 176 VAL A N 1
ATOM 1317 C CA . VAL A 1 176 ? 27.732 15.730 -32.638 1.00 83.19 176 VAL A CA 1
ATOM 1318 C C . VAL A 1 176 ? 27.214 15.485 -34.038 1.00 83.19 176 VAL A C 1
ATOM 1320 O O . VAL A 1 176 ? 26.021 15.264 -34.226 1.00 83.19 176 VAL A O 1
ATOM 1323 N N . THR A 1 177 ? 28.104 15.560 -35.014 1.00 85.31 177 THR A N 1
ATOM 1324 C CA . THR A 1 177 ? 27.854 15.198 -36.410 1.00 85.31 177 THR A CA 1
ATOM 1325 C C . THR A 1 177 ? 28.337 13.774 -36.651 1.00 85.31 177 THR A C 1
ATOM 1327 O O . THR A 1 177 ? 29.354 13.359 -36.095 1.00 85.31 177 THR A O 1
ATOM 1330 N N . ILE A 1 178 ? 27.589 13.018 -37.447 1.00 83.38 178 ILE A N 1
ATOM 1331 C CA . ILE A 1 178 ? 27.906 11.639 -37.822 1.00 83.38 178 ILE A CA 1
ATOM 1332 C C . ILE A 1 178 ? 28.513 11.625 -39.233 1.00 83.38 178 ILE A C 1
ATOM 1334 O O . ILE A 1 178 ? 27.968 12.260 -40.136 1.00 83.38 178 ILE A O 1
ATOM 1338 N N . GLY A 1 179 ? 29.612 10.883 -39.417 1.00 73.19 179 GLY A N 1
ATOM 1339 C CA . GLY A 1 179 ? 30.266 10.637 -40.709 1.00 73.19 179 GLY A CA 1
ATOM 1340 C C . GLY A 1 179 ? 31.593 11.381 -40.917 1.00 73.19 179 GLY A C 1
ATOM 1341 O O . GLY A 1 179 ? 31.988 12.251 -40.136 1.00 73.19 179 GLY A O 1
ATOM 1342 N N . THR A 1 180 ? 32.307 11.028 -41.994 1.00 56.12 180 THR A N 1
ATOM 1343 C CA . THR A 1 180 ? 33.657 11.543 -42.289 1.00 56.12 180 THR A CA 1
ATOM 1344 C C . THR A 1 180 ? 33.644 12.877 -43.062 1.00 56.12 180 THR A C 1
ATOM 1346 O O . THR A 1 180 ? 33.875 12.958 -44.268 1.00 56.12 180 THR A O 1
ATOM 1349 N N . GLY A 1 181 ? 33.433 13.975 -42.331 1.00 52.44 181 GLY A N 1
ATOM 1350 C CA . GLY A 1 181 ? 33.772 15.337 -42.768 1.00 52.44 181 GLY A CA 1
ATOM 1351 C C . GLY A 1 181 ? 32.655 16.154 -43.435 1.00 52.44 181 GLY A C 1
ATOM 1352 O O . GLY A 1 181 ? 31.685 15.633 -43.975 1.00 52.44 181 GLY A O 1
ATOM 1353 N N . PHE A 1 182 ? 32.827 17.483 -43.399 1.00 43.81 182 PHE A N 1
ATOM 1354 C CA . PHE A 1 182 ? 31.993 18.496 -44.061 1.00 43.81 182 PHE A CA 1
ATOM 1355 C C . PHE A 1 182 ? 32.011 18.299 -45.592 1.00 43.81 182 PHE A C 1
ATOM 1357 O O . PHE A 1 182 ? 32.764 18.952 -46.314 1.00 43.81 182 PHE A O 1
ATOM 1364 N N . LYS A 1 183 ? 31.197 17.381 -46.115 1.00 45.91 183 LYS A N 1
ATOM 1365 C CA . LYS A 1 183 ? 30.875 17.310 -47.544 1.00 45.91 183 LYS A CA 1
ATOM 1366 C C . LYS A 1 183 ? 29.493 17.908 -47.778 1.00 45.91 183 LYS A C 1
ATOM 1368 O O . LYS A 1 183 ? 28.587 17.775 -46.967 1.00 45.91 183 LYS A O 1
ATOM 1373 N N . THR A 1 184 ? 29.374 18.614 -48.893 1.00 42.41 184 THR A N 1
ATOM 1374 C CA . THR A 1 184 ? 28.306 19.547 -49.281 1.00 42.41 184 THR A CA 1
ATOM 1375 C C . THR A 1 184 ? 26.962 18.889 -49.635 1.00 42.41 184 THR A C 1
ATOM 1377 O O . THR A 1 184 ? 26.251 19.412 -50.493 1.00 42.41 184 THR A O 1
ATOM 1380 N N . SER A 1 185 ? 26.613 17.740 -49.047 1.00 47.41 185 SER A N 1
ATOM 1381 C CA . SER A 1 185 ? 25.320 17.098 -49.307 1.00 47.41 185 SER A CA 1
ATOM 1382 C C . SER A 1 185 ? 24.223 17.634 -48.383 1.00 47.41 185 SER A C 1
ATOM 1384 O O . SER A 1 185 ? 24.483 18.206 -47.325 1.00 47.41 185 SER A O 1
ATOM 1386 N N . SER A 1 186 ? 22.970 17.491 -48.811 1.00 51.31 186 SER A N 1
ATOM 1387 C CA . SER A 1 186 ? 21.788 18.063 -48.158 1.00 51.31 186 SER A CA 1
ATOM 1388 C C . SER A 1 186 ? 21.373 17.373 -46.852 1.00 51.31 186 SER A C 1
ATOM 1390 O O . SER A 1 186 ? 20.437 17.845 -46.208 1.00 51.31 186 SER A O 1
ATOM 1392 N N . THR A 1 187 ? 22.029 16.275 -46.454 1.00 54.88 187 THR A N 1
ATOM 1393 C CA . THR A 1 187 ? 21.589 15.451 -45.317 1.00 54.88 187 THR A CA 1
ATOM 1394 C C . THR A 1 187 ? 22.772 15.034 -44.440 1.00 54.88 187 THR A C 1
ATOM 1396 O O . THR A 1 187 ? 23.379 13.985 -44.639 1.00 54.88 187 THR A O 1
ATOM 1399 N N . THR A 1 188 ? 23.099 15.862 -43.446 1.00 69.75 188 THR A N 1
ATOM 1400 C CA . THR A 1 188 ? 24.047 15.535 -42.368 1.00 69.75 188 THR A CA 1
ATOM 1401 C C . THR A 1 188 ? 23.266 15.091 -41.135 1.00 69.75 188 THR A C 1
ATOM 1403 O O . THR A 1 188 ? 22.439 15.852 -40.628 1.00 69.75 188 THR A O 1
ATOM 1406 N N . TYR A 1 189 ? 23.527 13.884 -40.626 1.00 84.25 189 TYR A N 1
ATOM 1407 C CA . TYR A 1 189 ? 22.969 13.472 -39.341 1.00 84.25 189 TYR A CA 1
ATOM 1408 C C . TYR A 1 189 ? 23.751 14.130 -38.213 1.00 84.25 189 TYR A C 1
ATOM 1410 O O . TYR A 1 189 ? 24.981 14.072 -38.162 1.00 84.25 189 TYR A O 1
ATOM 1418 N N . ALA A 1 190 ? 23.030 14.754 -37.295 1.00 86.50 190 ALA A N 1
ATOM 1419 C CA . ALA A 1 190 ? 23.635 15.358 -36.130 1.00 86.50 190 ALA A CA 1
ATOM 1420 C C . ALA A 1 190 ? 22.654 15.360 -34.966 1.00 86.50 190 ALA A C 1
ATOM 1422 O O . ALA A 1 190 ? 21.440 15.376 -35.168 1.00 86.50 190 ALA A O 1
ATOM 1423 N N . PHE A 1 191 ? 23.164 15.395 -33.746 1.00 85.12 191 PHE A N 1
ATOM 1424 C CA . PHE A 1 191 ? 22.354 15.534 -32.544 1.00 85.12 191 PHE A CA 1
ATOM 1425 C C . PHE A 1 191 ? 23.013 16.490 -31.557 1.00 85.12 191 PHE A C 1
ATOM 1427 O O . PHE A 1 191 ? 24.213 16.760 -31.618 1.00 85.12 191 PHE A O 1
ATOM 1434 N N . ARG A 1 192 ? 22.215 17.015 -30.625 1.00 81.81 192 ARG A N 1
ATOM 1435 C CA . ARG A 1 192 ? 22.744 17.819 -29.519 1.00 81.81 192 ARG A CA 1
ATOM 1436 C C . ARG A 1 192 ? 23.681 16.959 -28.672 1.00 81.81 192 ARG A C 1
ATOM 1438 O O . ARG A 1 192 ? 23.236 15.945 -28.144 1.00 81.81 192 ARG A O 1
ATOM 1445 N N . ASN A 1 193 ? 24.914 17.414 -28.474 1.00 78.19 193 ASN A N 1
ATOM 1446 C CA . ASN A 1 193 ? 25.866 16.746 -27.596 1.00 78.19 193 ASN A CA 1
ATOM 1447 C C . ASN A 1 193 ? 25.331 16.772 -26.148 1.00 78.19 193 ASN A C 1
ATOM 1449 O O . ASN A 1 193 ? 25.093 17.870 -25.621 1.00 78.19 193 ASN A O 1
ATOM 1453 N N . PRO A 1 194 ? 25.033 15.615 -25.530 1.00 69.12 194 PRO A N 1
ATOM 1454 C CA . PRO A 1 194 ? 24.516 15.577 -24.172 1.00 69.12 194 PRO A CA 1
ATOM 1455 C C . PRO A 1 194 ? 25.592 16.085 -23.203 1.00 69.12 194 PRO A C 1
ATOM 1457 O O . PRO A 1 194 ? 26.746 15.669 -23.301 1.00 69.12 194 PRO A O 1
ATOM 1460 N N . PRO A 1 195 ? 25.251 17.003 -22.287 1.00 62.31 195 PRO A N 1
ATOM 1461 C CA . PRO A 1 195 ? 26.192 17.435 -21.266 1.00 62.31 195 PRO A CA 1
ATOM 1462 C C . PRO A 1 195 ? 26.433 16.282 -20.279 1.00 62.31 195 PRO A C 1
ATOM 1464 O O . PRO A 1 195 ? 25.471 15.786 -19.698 1.00 62.31 195 PRO A O 1
ATOM 1467 N N . SER A 1 196 ? 27.692 15.881 -20.078 1.00 59.41 196 SER A N 1
ATOM 1468 C CA . SER A 1 196 ? 28.108 15.053 -18.936 1.00 59.41 196 SER A CA 1
ATOM 1469 C C . SER A 1 196 ? 28.951 15.893 -17.990 1.00 59.41 196 SER A C 1
ATOM 1471 O O . SER A 1 196 ? 29.846 16.618 -18.433 1.00 59.41 196 SER A O 1
ATOM 1473 N N . ILE A 1 197 ? 28.656 15.791 -16.697 1.00 57.47 197 ILE A N 1
ATOM 1474 C CA . ILE A 1 197 ? 29.431 16.435 -15.632 1.00 57.47 197 ILE A CA 1
ATOM 1475 C C . ILE A 1 197 ? 30.496 15.468 -15.096 1.00 57.47 197 ILE A C 1
ATOM 1477 O O . ILE A 1 197 ? 31.551 15.920 -14.661 1.00 57.47 197 ILE A O 1
ATOM 1481 N N . ILE A 1 198 ? 30.258 14.154 -15.190 1.00 56.91 198 ILE A N 1
ATOM 1482 C CA . ILE A 1 198 ? 31.214 13.115 -14.805 1.00 56.91 198 ILE A CA 1
ATOM 1483 C C . ILE A 1 198 ? 32.139 12.793 -15.978 1.00 56.91 198 ILE A C 1
ATOM 1485 O O . ILE A 1 198 ? 31.689 12.517 -17.096 1.00 56.91 198 ILE A O 1
ATOM 1489 N N . ASP A 1 199 ? 33.440 12.803 -15.694 1.00 58.16 199 ASP A N 1
ATOM 1490 C CA . ASP A 1 199 ? 34.449 12.168 -16.530 1.00 58.16 199 ASP A CA 1
ATOM 1491 C C . ASP A 1 199 ? 34.446 10.640 -16.276 1.00 58.16 199 ASP A C 1
ATOM 1493 O O . ASP A 1 199 ? 34.894 10.211 -15.219 1.00 58.16 199 ASP A O 1
ATOM 1497 N N . PRO A 1 200 ? 33.960 9.787 -17.193 1.00 51.25 200 PRO A N 1
ATOM 1498 C CA . PRO A 1 200 ? 34.055 8.334 -17.084 1.00 51.25 200 PRO A CA 1
ATOM 1499 C C . PRO A 1 200 ? 35.480 7.758 -17.124 1.00 51.25 200 PRO A C 1
ATOM 1501 O O . PRO A 1 200 ? 35.661 6.640 -16.653 1.00 51.25 200 PRO A O 1
ATOM 1504 N N . LEU A 1 201 ? 36.482 8.454 -17.674 1.00 51.09 201 LEU A N 1
ATOM 1505 C CA . LEU A 1 201 ? 37.886 8.015 -17.676 1.00 51.09 201 LEU A CA 1
ATOM 1506 C C . LEU A 1 201 ? 38.645 8.439 -16.410 1.00 51.09 201 LEU A C 1
ATOM 1508 O O . LEU A 1 201 ? 39.573 7.750 -15.987 1.00 51.09 201 LEU A O 1
ATOM 1512 N N . MET A 1 202 ? 38.284 9.569 -15.802 1.00 58.19 202 MET A N 1
ATOM 1513 C CA . MET A 1 202 ? 38.838 10.029 -14.522 1.00 58.19 202 MET A CA 1
ATOM 1514 C C . MET A 1 202 ? 37.737 10.563 -13.594 1.00 58.19 202 MET A C 1
ATOM 1516 O O . MET A 1 202 ? 37.741 11.748 -13.249 1.00 58.19 202 MET A O 1
ATOM 1520 N N . PRO A 1 203 ? 36.813 9.701 -13.126 1.00 58.62 203 PRO A N 1
ATOM 1521 C CA . PRO A 1 203 ? 35.694 10.146 -12.309 1.00 58.62 203 PRO A CA 1
ATOM 1522 C C . PRO A 1 203 ? 36.207 10.712 -10.990 1.00 58.62 203 PRO A C 1
ATOM 1524 O O . PRO A 1 203 ? 36.875 10.028 -10.208 1.00 58.62 203 PRO A O 1
ATOM 1527 N N . ARG A 1 204 ? 35.880 11.975 -10.717 1.00 65.44 204 ARG A N 1
ATOM 1528 C CA . ARG A 1 204 ? 36.143 12.589 -9.415 1.00 65.44 204 ARG A CA 1
ATOM 1529 C C . ARG A 1 204 ? 34.857 12.585 -8.614 1.00 65.44 204 ARG A C 1
ATOM 1531 O O . ARG A 1 204 ? 33.786 12.880 -9.131 1.00 65.44 204 ARG A O 1
ATOM 1538 N N . VAL A 1 205 ? 34.977 12.352 -7.310 1.00 71.81 205 VAL A N 1
ATOM 1539 C CA . VAL A 1 205 ? 33.844 12.430 -6.369 1.00 71.81 205 VAL A CA 1
ATOM 1540 C C . VAL A 1 205 ? 33.096 13.766 -6.495 1.00 71.81 205 VAL A C 1
ATOM 1542 O O . VAL A 1 205 ? 31.873 13.807 -6.427 1.00 71.81 205 VAL A O 1
ATOM 1545 N N . GLN A 1 206 ? 33.825 14.857 -6.749 1.00 69.81 206 GLN A N 1
ATOM 1546 C CA . GLN A 1 206 ? 33.244 16.184 -6.949 1.00 69.81 206 GLN A CA 1
ATOM 1547 C C . GLN A 1 206 ? 32.280 16.255 -8.147 1.00 69.81 206 GLN A C 1
ATOM 1549 O O . GLN A 1 206 ? 31.276 16.958 -8.072 1.00 69.81 206 GLN A O 1
ATOM 1554 N N . ASP A 1 207 ? 32.551 15.521 -9.224 1.00 66.31 207 ASP A N 1
ATOM 1555 C CA . ASP A 1 207 ? 31.721 15.551 -10.428 1.00 66.31 207 ASP A CA 1
ATOM 1556 C C . ASP A 1 207 ? 30.348 14.910 -10.168 1.00 66.31 207 ASP A C 1
ATOM 1558 O O . ASP A 1 207 ? 29.321 15.442 -10.588 1.00 66.31 207 ASP A O 1
ATOM 1562 N N . ALA A 1 208 ? 30.315 13.839 -9.366 1.00 69.56 208 ALA A N 1
ATOM 1563 C CA . ALA A 1 208 ? 29.070 13.225 -8.908 1.00 69.56 208 ALA A CA 1
ATOM 1564 C C . ALA A 1 208 ? 28.247 14.174 -8.019 1.00 69.56 208 ALA A C 1
ATOM 1566 O O . ALA A 1 208 ? 27.031 14.263 -8.175 1.00 69.56 208 ALA A O 1
ATOM 1567 N N . HIS A 1 209 ? 28.893 14.927 -7.119 1.00 73.19 209 HIS A N 1
ATOM 1568 C CA . HIS A 1 209 ? 28.199 15.942 -6.317 1.00 73.19 209 HIS A CA 1
ATOM 1569 C C . HIS A 1 209 ? 27.560 17.022 -7.193 1.00 73.19 209 HIS A C 1
ATOM 1571 O O . HIS A 1 209 ? 26.396 17.357 -6.995 1.00 73.19 209 HIS A O 1
ATOM 1577 N N . HIS A 1 210 ? 28.282 17.522 -8.198 1.00 71.81 210 HIS A N 1
ATOM 1578 C CA . HIS A 1 210 ? 27.754 18.530 -9.115 1.00 71.81 210 HIS A CA 1
ATOM 1579 C C . HIS A 1 210 ? 26.565 18.018 -9.941 1.00 71.81 210 HIS A C 1
ATOM 1581 O O . HIS A 1 210 ? 25.620 18.769 -10.180 1.00 71.81 210 HIS A O 1
ATOM 1587 N N . GLU A 1 211 ? 26.592 16.756 -10.375 1.00 71.06 211 GLU A N 1
ATOM 1588 C CA . GLU A 1 211 ? 25.475 16.152 -11.105 1.00 71.06 211 GLU A CA 1
ATOM 1589 C C . GLU A 1 211 ? 24.229 15.998 -10.226 1.00 71.06 211 GLU A C 1
ATOM 1591 O O . GLU A 1 211 ? 23.127 16.373 -10.638 1.00 71.06 211 GLU A O 1
ATOM 1596 N N . VAL A 1 212 ? 24.408 15.534 -8.986 1.00 77.19 212 VAL A N 1
ATOM 1597 C CA . VAL A 1 212 ? 23.325 15.455 -8.000 1.00 77.19 212 VAL A CA 1
ATOM 1598 C C . VAL A 1 212 ? 22.757 16.844 -7.706 1.00 77.19 212 VAL A C 1
ATOM 1600 O O . VAL A 1 212 ? 21.542 17.022 -7.758 1.00 77.19 212 VAL A O 1
ATOM 1603 N N . ASP A 1 213 ? 23.602 17.849 -7.471 1.00 76.19 213 ASP A N 1
ATOM 1604 C CA . ASP A 1 213 ? 23.164 19.223 -7.203 1.00 76.19 213 ASP A CA 1
ATOM 1605 C C . ASP A 1 213 ? 22.404 19.828 -8.392 1.00 76.19 213 ASP A C 1
ATOM 1607 O O . ASP A 1 213 ? 21.378 20.490 -8.209 1.00 76.19 213 ASP A O 1
ATOM 1611 N N . ALA A 1 214 ? 22.859 19.577 -9.623 1.00 71.50 214 ALA A N 1
ATOM 1612 C CA . ALA A 1 214 ? 22.172 20.022 -10.831 1.00 71.50 214 ALA A CA 1
ATOM 1613 C C . ALA A 1 214 ? 20.788 19.366 -10.972 1.00 71.50 214 ALA A C 1
ATOM 1615 O O . ALA A 1 214 ? 19.809 20.060 -11.264 1.00 71.50 214 ALA A O 1
ATOM 1616 N N . LEU A 1 215 ? 20.685 18.056 -10.716 1.00 77.81 215 LEU A N 1
ATOM 1617 C CA . LEU A 1 215 ? 19.412 17.335 -10.711 1.00 77.81 215 LEU A CA 1
ATOM 1618 C C . LEU A 1 215 ? 18.471 17.873 -9.626 1.00 77.81 215 LEU A C 1
ATOM 1620 O O . LEU A 1 215 ? 17.319 18.192 -9.919 1.00 77.81 215 LEU A O 1
ATOM 1624 N N . LEU A 1 216 ? 18.953 18.017 -8.390 1.00 83.19 216 LEU A N 1
ATOM 1625 C CA . LEU A 1 216 ? 18.168 18.549 -7.275 1.00 83.19 216 LEU A CA 1
ATOM 1626 C C . LEU A 1 216 ? 17.690 19.974 -7.559 1.00 83.19 216 LEU A C 1
ATOM 1628 O O . LEU A 1 216 ? 16.524 20.286 -7.325 1.00 83.19 216 LEU A O 1
ATOM 1632 N N . SER A 1 217 ? 18.553 20.821 -8.120 1.00 78.19 217 SER A N 1
ATOM 1633 C CA . SER A 1 217 ? 18.188 22.175 -8.534 1.00 78.19 217 SER A CA 1
ATOM 1634 C C . SER A 1 217 ? 17.104 22.159 -9.612 1.00 78.19 217 SER A C 1
ATOM 1636 O O . SER A 1 217 ? 16.125 22.900 -9.508 1.00 78.19 217 SER A O 1
ATOM 1638 N N . HIS A 1 218 ? 17.220 21.282 -10.612 1.00 80.06 218 HIS A N 1
ATOM 1639 C CA . HIS A 1 218 ? 16.201 21.134 -11.648 1.00 80.06 218 HIS A CA 1
ATOM 1640 C C . HIS A 1 218 ? 14.851 20.691 -11.067 1.00 80.06 218 HIS A C 1
ATOM 1642 O O . HIS A 1 218 ? 13.820 21.276 -11.395 1.00 80.06 218 HIS A O 1
ATOM 1648 N N . LEU A 1 219 ? 14.856 19.699 -10.172 1.00 85.81 219 LEU A N 1
ATOM 1649 C CA . LEU A 1 219 ? 13.648 19.214 -9.504 1.00 85.81 219 LEU A CA 1
ATOM 1650 C C . LEU A 1 219 ? 13.026 20.297 -8.615 1.00 85.81 219 LEU A C 1
ATOM 1652 O O . LEU A 1 219 ? 11.820 20.523 -8.682 1.00 85.81 219 LEU A O 1
ATOM 1656 N N . LEU A 1 220 ? 13.826 21.014 -7.826 1.00 85.94 220 LEU A N 1
ATOM 1657 C CA . LEU A 1 220 ? 13.347 22.067 -6.928 1.00 85.94 220 LEU A CA 1
ATOM 1658 C C . LEU A 1 220 ? 12.664 23.214 -7.690 1.00 85.94 220 LEU A C 1
ATOM 1660 O O . LEU A 1 220 ? 11.614 23.705 -7.271 1.00 85.94 220 LEU A O 1
ATOM 1664 N N . HIS A 1 221 ? 13.237 23.621 -8.823 1.00 82.56 221 HIS A N 1
ATOM 1665 C CA . HIS A 1 221 ? 12.733 24.727 -9.643 1.00 82.56 221 HIS A CA 1
ATOM 1666 C C . HIS A 1 221 ? 11.742 24.286 -10.728 1.00 82.56 221 HIS A C 1
ATOM 1668 O O . HIS A 1 221 ? 11.299 25.104 -11.534 1.00 82.56 221 HIS A O 1
ATOM 1674 N N . HIS A 1 222 ? 11.367 23.006 -10.764 1.00 87.62 222 HIS A N 1
ATOM 1675 C CA . HIS A 1 222 ? 10.354 22.538 -11.695 1.00 87.62 222 HIS A CA 1
ATOM 1676 C C . HIS A 1 222 ? 8.991 23.196 -11.374 1.00 87.62 222 HIS A C 1
ATOM 1678 O O . HIS A 1 222 ? 8.588 23.212 -10.208 1.00 87.62 222 HIS A O 1
ATOM 1684 N N . PRO A 1 223 ? 8.215 23.681 -12.367 1.00 87.56 223 PRO A N 1
ATOM 1685 C CA . PRO A 1 223 ? 6.948 24.386 -12.119 1.00 87.56 223 PRO A CA 1
ATOM 1686 C C . PRO A 1 223 ? 5.899 23.594 -11.322 1.00 87.56 223 PRO A C 1
ATOM 1688 O O . PRO A 1 223 ? 5.049 24.182 -10.658 1.00 87.56 223 PRO A O 1
ATOM 1691 N N . ASN A 1 224 ? 5.964 22.259 -11.365 1.00 92.81 224 ASN A N 1
ATOM 1692 C CA . ASN A 1 224 ? 5.071 21.389 -10.588 1.00 92.81 224 ASN A CA 1
ATOM 1693 C C . ASN A 1 224 ? 5.479 21.249 -9.115 1.00 92.81 224 ASN A C 1
ATOM 1695 O O . ASN A 1 224 ? 4.662 20.807 -8.311 1.00 92.81 224 ASN A O 1
ATOM 1699 N N . THR A 1 225 ? 6.707 21.609 -8.744 1.00 93.56 225 THR A N 1
ATOM 1700 C CA . THR A 1 225 ? 7.224 21.407 -7.387 1.00 93.56 225 THR A CA 1
ATOM 1701 C C . THR A 1 225 ? 6.468 22.247 -6.355 1.00 93.56 225 THR A C 1
ATOM 1703 O O . THR A 1 225 ? 5.958 21.655 -5.401 1.00 93.56 225 THR A O 1
ATOM 1706 N N . PRO A 1 226 ? 6.268 23.570 -6.535 1.00 95.00 226 PRO A N 1
ATOM 1707 C CA . PRO A 1 226 ? 5.501 24.369 -5.580 1.00 95.00 226 PRO A CA 1
ATOM 1708 C C . PRO A 1 226 ? 4.069 23.864 -5.319 1.00 95.00 226 PRO A C 1
ATOM 1710 O O . PRO A 1 226 ? 3.743 23.658 -4.150 1.00 95.00 226 PRO A O 1
ATOM 1713 N N . PRO A 1 227 ? 3.201 23.619 -6.329 1.00 96.44 227 PRO A N 1
ATOM 1714 C CA . PRO A 1 227 ? 1.849 23.122 -6.066 1.00 96.44 227 PRO A CA 1
ATOM 1715 C C . PRO A 1 227 ? 1.839 21.699 -5.490 1.00 96.44 227 PRO A C 1
ATOM 1717 O O . PRO A 1 227 ? 0.990 21.399 -4.652 1.00 96.44 227 PRO A O 1
ATOM 1720 N N . PHE A 1 228 ? 2.792 20.842 -5.876 1.00 93.62 228 PHE A N 1
ATOM 1721 C CA . PHE A 1 228 ? 2.915 19.496 -5.315 1.00 93.62 228 PHE A CA 1
ATOM 1722 C C . PHE A 1 228 ? 3.227 19.537 -3.813 1.00 93.62 228 PHE A C 1
ATOM 1724 O O . PHE A 1 228 ? 2.504 18.932 -3.021 1.00 93.62 228 PHE A O 1
ATOM 1731 N N . TYR A 1 229 ? 4.251 20.293 -3.403 1.00 92.38 229 TYR A N 1
ATOM 1732 C CA . TYR A 1 229 ? 4.594 20.458 -1.986 1.00 92.38 229 TYR A CA 1
ATOM 1733 C C . TYR A 1 229 ? 3.484 21.161 -1.205 1.00 92.38 229 TYR A C 1
ATOM 1735 O O . TYR A 1 229 ? 3.151 20.726 -0.104 1.00 92.38 229 TYR A O 1
ATOM 1743 N N . ALA A 1 230 ? 2.879 22.205 -1.778 1.00 96.88 230 ALA A N 1
ATOM 1744 C CA . ALA A 1 230 ? 1.773 22.929 -1.161 1.00 96.88 230 ALA A CA 1
ATOM 1745 C C . ALA A 1 230 ? 0.614 21.993 -0.799 1.00 96.88 230 ALA A C 1
ATOM 1747 O O . ALA A 1 230 ? 0.185 21.977 0.351 1.00 96.88 230 ALA A O 1
ATOM 1748 N N . GLN A 1 231 ? 0.156 21.164 -1.743 1.00 95.75 231 GLN A N 1
ATOM 1749 C CA . GLN A 1 231 ? -0.924 20.212 -1.486 1.00 95.75 231 GLN A CA 1
ATOM 1750 C C . GLN A 1 231 ? -0.576 19.251 -0.341 1.00 95.75 231 GLN A C 1
ATOM 1752 O O . GLN A 1 231 ? -1.404 19.040 0.541 1.00 95.75 231 GLN A O 1
ATOM 1757 N N . ARG A 1 232 ? 0.645 18.697 -0.314 1.00 93.19 232 ARG A N 1
ATOM 1758 C CA . ARG A 1 232 ? 1.047 17.742 0.734 1.00 93.19 232 ARG A CA 1
ATOM 1759 C C . ARG A 1 232 ? 1.185 18.384 2.099 1.00 93.19 232 ARG A C 1
ATOM 1761 O O . ARG A 1 232 ? 0.715 17.810 3.071 1.00 93.19 232 ARG A O 1
ATOM 1768 N N . LEU A 1 233 ? 1.771 19.574 2.178 1.00 94.44 233 LEU A N 1
ATOM 1769 C CA . LEU A 1 233 ? 1.858 20.299 3.442 1.00 94.44 233 LEU A CA 1
ATOM 1770 C C . LEU A 1 233 ? 0.462 20.620 3.983 1.00 94.44 233 LEU A C 1
ATOM 1772 O O . LEU A 1 233 ? 0.211 20.420 5.164 1.00 94.44 233 LEU A O 1
ATOM 1776 N N . ILE A 1 234 ? -0.475 21.044 3.133 1.00 95.56 234 ILE A N 1
ATOM 1777 C CA . ILE A 1 234 ? -1.841 21.303 3.595 1.00 95.56 234 ILE A CA 1
ATOM 1778 C C . ILE A 1 234 ? -2.515 20.017 4.101 1.00 95.56 234 ILE A C 1
ATOM 1780 O O . ILE A 1 234 ? -3.094 20.034 5.187 1.00 95.56 234 ILE A O 1
ATOM 1784 N N . GLN A 1 235 ? -2.391 18.910 3.357 1.00 93.12 235 GLN A N 1
ATOM 1785 C CA . GLN A 1 235 ? -2.943 17.608 3.753 1.00 93.12 235 GLN A CA 1
ATOM 1786 C C . GLN A 1 235 ? -2.426 17.128 5.108 1.00 93.12 235 GLN A C 1
ATOM 1788 O O . GLN A 1 235 ? -3.190 16.583 5.890 1.00 93.12 235 GLN A O 1
ATOM 1793 N N . GLN A 1 236 ? -1.149 17.366 5.394 1.00 90.00 236 GLN A N 1
ATOM 1794 C CA . GLN A 1 236 ? -0.516 16.933 6.638 1.00 90.00 236 GLN A CA 1
ATOM 1795 C C . GLN A 1 236 ? -0.886 17.811 7.842 1.00 90.00 236 GLN A C 1
ATOM 1797 O O . GLN A 1 236 ? -0.934 17.323 8.966 1.00 90.00 236 GLN A O 1
ATOM 1802 N N . PHE A 1 237 ? -1.133 19.108 7.632 1.00 90.31 237 PHE A N 1
ATOM 1803 C CA . PHE A 1 237 ? -1.300 20.059 8.736 1.00 90.31 237 PHE A CA 1
ATOM 1804 C C . PHE A 1 237 ? -2.739 20.518 8.990 1.00 90.31 237 PHE A C 1
ATOM 1806 O O . PHE A 1 237 ? -3.020 20.960 10.105 1.00 90.31 237 PHE A O 1
ATOM 1813 N N . VAL A 1 238 ? -3.628 20.501 7.990 1.00 91.00 238 VAL A N 1
ATOM 1814 C CA . VAL A 1 238 ? -4.915 21.219 8.076 1.00 91.00 238 VAL A CA 1
ATOM 1815 C C . VAL A 1 238 ? -6.103 20.395 7.581 1.00 91.00 238 VAL A C 1
ATOM 1817 O O . VAL A 1 238 ? -7.001 20.102 8.367 1.00 91.00 238 VAL A O 1
ATOM 1820 N N . THR A 1 239 ? -6.148 20.054 6.290 1.00 91.88 239 THR A N 1
ATOM 1821 C CA . THR A 1 239 ? -7.318 19.406 5.665 1.00 91.88 239 THR A CA 1
ATOM 1822 C C . THR A 1 239 ? -6.886 18.423 4.594 1.00 91.88 239 THR A C 1
ATOM 1824 O O . THR A 1 239 ? -6.002 18.719 3.789 1.00 91.88 239 THR A O 1
ATOM 1827 N N . SER A 1 240 ? -7.551 17.269 4.526 1.00 92.50 240 SER A N 1
ATOM 1828 C CA . SER A 1 240 ? -7.274 16.258 3.502 1.00 92.50 240 SER A CA 1
ATOM 1829 C C . SER A 1 240 ? -7.661 16.722 2.083 1.00 92.50 240 SER A C 1
ATOM 1831 O O . SER A 1 240 ? -7.187 16.135 1.104 1.00 92.50 240 SER A O 1
ATOM 1833 N N . ASN A 1 241 ? -8.501 17.764 1.952 1.00 93.94 241 ASN A N 1
ATOM 1834 C CA . ASN A 1 241 ? -9.137 18.179 0.692 1.00 93.94 241 ASN A CA 1
ATOM 1835 C C . ASN A 1 241 ? -9.015 19.692 0.410 1.00 93.94 241 ASN A C 1
ATOM 1837 O O . ASN A 1 241 ? -10.039 20.367 0.276 1.00 93.94 241 ASN A O 1
ATOM 1841 N N . PRO A 1 242 ? -7.794 20.239 0.278 1.00 94.50 242 PRO A N 1
ATOM 1842 C CA . PRO A 1 242 ? -7.605 21.674 0.085 1.00 94.50 242 PRO A CA 1
ATOM 1843 C C . PRO A 1 242 ? -8.197 22.189 -1.225 1.00 94.50 242 PRO A C 1
ATOM 1845 O O . PRO A 1 242 ? -8.107 21.529 -2.267 1.00 94.50 242 PRO A O 1
ATOM 1848 N N . SER A 1 243 ? -8.728 23.412 -1.209 1.00 94.81 243 SER A N 1
ATOM 1849 C CA . SER A 1 243 ? -9.160 24.067 -2.441 1.00 94.81 243 SER A CA 1
ATOM 1850 C C . SER A 1 243 ? -7.974 24.410 -3.364 1.00 94.81 243 SER A C 1
ATOM 1852 O O . SER A 1 243 ? -6.854 24.665 -2.902 1.00 94.81 243 SER A O 1
ATOM 1854 N N . PRO A 1 244 ? -8.197 24.523 -4.689 1.00 96.88 244 PRO A N 1
ATOM 1855 C CA . PRO A 1 244 ? -7.167 25.002 -5.614 1.00 96.88 244 PRO A CA 1
ATOM 1856 C C . PRO A 1 244 ? -6.623 26.396 -5.258 1.00 96.88 244 PRO A C 1
ATOM 1858 O O . PRO A 1 244 ? -5.455 26.694 -5.515 1.00 96.88 244 PRO A O 1
ATOM 1861 N N . ALA A 1 245 ? -7.455 27.255 -4.656 1.00 96.75 245 ALA A N 1
ATOM 1862 C CA . ALA A 1 245 ? -7.048 28.589 -4.226 1.00 96.75 245 ALA A CA 1
ATOM 1863 C C . ALA A 1 245 ? -6.049 28.518 -3.064 1.00 96.75 245 ALA A C 1
ATOM 1865 O O . ALA A 1 245 ? -5.034 29.215 -3.090 1.00 96.75 245 ALA A O 1
ATOM 1866 N N . TYR A 1 246 ? -6.293 27.631 -2.102 1.00 96.75 246 TYR A N 1
ATOM 1867 C CA . TYR A 1 246 ? -5.411 27.424 -0.961 1.00 96.75 246 TYR A CA 1
ATOM 1868 C C . TYR A 1 246 ? -4.070 26.801 -1.379 1.00 96.75 246 TYR A C 1
ATOM 1870 O O . TYR A 1 246 ? -3.008 27.297 -0.998 1.00 96.75 246 TYR A O 1
ATOM 1878 N N . VAL A 1 247 ? -4.088 25.809 -2.278 1.00 98.00 247 VAL A N 1
ATOM 1879 C CA . VAL A 1 247 ? -2.855 25.272 -2.886 1.00 98.00 247 VAL A CA 1
ATOM 1880 C C . VAL A 1 247 ? -2.071 26.380 -3.599 1.00 98.00 247 VAL A C 1
ATOM 1882 O O . VAL A 1 247 ? -0.854 26.482 -3.436 1.00 98.00 247 VAL A O 1
ATOM 1885 N N . SER A 1 248 ? -2.750 27.256 -4.350 1.00 97.56 248 SER A N 1
ATOM 1886 C CA . SER A 1 248 ? -2.098 28.387 -5.021 1.00 97.56 248 SER A CA 1
ATOM 1887 C C . SER A 1 248 ? -1.498 29.400 -4.041 1.00 97.56 248 SER A C 1
ATOM 1889 O O . SER A 1 248 ? -0.415 29.920 -4.314 1.00 97.56 248 SER A O 1
ATOM 1891 N N . GLU A 1 249 ? -2.173 29.694 -2.929 1.00 97.44 249 GLU A N 1
ATOM 1892 C CA . GLU A 1 249 ? -1.693 30.605 -1.882 1.00 97.44 249 GLU A CA 1
ATOM 1893 C C . GLU A 1 249 ? -0.381 30.098 -1.270 1.00 97.44 249 GLU A C 1
ATOM 1895 O O . GLU A 1 249 ? 0.605 30.837 -1.217 1.00 97.44 249 GLU A O 1
ATOM 1900 N N . VAL A 1 250 ? -0.341 28.820 -0.885 1.00 98.25 250 VAL A N 1
ATOM 1901 C CA . VAL A 1 250 ? 0.851 28.191 -0.298 1.00 98.25 250 VAL A CA 1
ATOM 1902 C C . VAL A 1 250 ? 1.981 28.074 -1.322 1.00 98.25 250 VAL A C 1
ATOM 1904 O O . VAL A 1 250 ? 3.127 28.392 -1.004 1.00 98.25 250 VAL A O 1
ATOM 1907 N N . ALA A 1 251 ? 1.673 27.700 -2.568 1.00 97.69 251 ALA A N 1
ATOM 1908 C CA . ALA A 1 251 ? 2.667 27.634 -3.637 1.00 97.69 251 ALA A CA 1
ATOM 1909 C C . ALA A 1 251 ? 3.314 29.004 -3.904 1.00 97.69 251 ALA A C 1
ATOM 1911 O O . ALA A 1 251 ? 4.531 29.093 -4.048 1.00 97.69 251 ALA A O 1
ATOM 1912 N N . LYS A 1 252 ? 2.532 30.092 -3.914 1.00 96.44 252 LYS A N 1
ATOM 1913 C CA . LYS A 1 252 ? 3.063 31.459 -4.050 1.00 96.44 252 LYS A CA 1
ATOM 1914 C C . LYS A 1 252 ? 3.948 31.845 -2.870 1.00 96.44 252 LYS A C 1
ATOM 1916 O O . LYS A 1 252 ? 5.007 32.424 -3.084 1.00 96.44 252 LYS A O 1
ATOM 1921 N N . ALA A 1 253 ? 3.553 31.494 -1.648 1.00 97.31 253 ALA A N 1
ATOM 1922 C CA . ALA A 1 253 ? 4.374 31.759 -0.471 1.00 97.31 253 ALA A CA 1
ATOM 1923 C C . ALA A 1 253 ? 5.723 31.021 -0.530 1.00 97.31 253 ALA A C 1
ATOM 1925 O O . ALA A 1 253 ? 6.758 31.623 -0.255 1.00 97.31 253 ALA A O 1
ATOM 1926 N N . PHE A 1 254 ? 5.726 29.760 -0.977 1.00 95.94 254 PHE A N 1
ATOM 1927 C CA . PHE A 1 254 ? 6.948 28.988 -1.229 1.00 95.94 254 PHE A CA 1
ATOM 1928 C C . PHE A 1 254 ? 7.841 29.634 -2.301 1.00 95.94 254 PHE A C 1
ATOM 1930 O O . PHE A 1 254 ? 9.059 29.674 -2.150 1.00 95.94 254 PHE A O 1
ATOM 1937 N N . ILE A 1 255 ? 7.249 30.157 -3.380 1.00 94.50 255 ILE A N 1
ATOM 1938 C CA . ILE A 1 255 ? 7.975 30.793 -4.492 1.00 94.50 255 ILE A CA 1
ATOM 1939 C C . ILE A 1 255 ? 8.583 32.140 -4.085 1.00 94.50 255 ILE A C 1
ATOM 1941 O O . ILE A 1 255 ? 9.700 32.452 -4.492 1.00 94.50 255 ILE A O 1
ATOM 1945 N N . HIS A 1 256 ? 7.845 32.959 -3.335 1.00 93.75 256 HIS A N 1
ATOM 1946 C CA . HIS A 1 256 ? 8.241 34.339 -3.045 1.00 93.75 256 HIS A CA 1
ATOM 1947 C C . HIS A 1 256 ? 8.970 34.501 -1.707 1.00 93.75 256 HIS A C 1
ATOM 1949 O O . HIS A 1 256 ? 9.612 35.523 -1.483 1.00 93.75 256 HIS A O 1
ATOM 1955 N N . GLY A 1 257 ? 8.881 33.522 -0.805 1.00 95.69 257 GLY A N 1
ATOM 1956 C CA . GLY A 1 257 ? 9.457 33.637 0.533 1.00 95.69 257 GLY A CA 1
ATOM 1957 C C . GLY A 1 257 ? 8.779 34.695 1.398 1.00 95.69 257 GLY A C 1
ATOM 1958 O O . GLY A 1 257 ? 9.399 35.263 2.298 1.00 95.69 257 GLY A O 1
ATOM 1959 N N . GLU A 1 258 ? 7.503 34.964 1.130 1.00 95.69 258 GLU A N 1
ATOM 1960 C CA . GLU A 1 258 ? 6.675 35.909 1.868 1.00 95.69 258 GLU A CA 1
ATOM 1961 C C . GLU A 1 258 ? 5.226 35.430 1.962 1.00 95.69 258 GLU A C 1
ATOM 1963 O O . GLU A 1 258 ? 4.721 34.709 1.102 1.00 95.69 258 GLU A O 1
ATOM 1968 N N . HIS A 1 259 ? 4.533 35.849 3.018 1.00 95.81 259 HIS A N 1
ATOM 1969 C CA . HIS A 1 259 ? 3.109 35.590 3.180 1.00 95.81 259 HIS A CA 1
ATOM 1970 C C . HIS A 1 259 ? 2.442 36.719 3.973 1.00 95.81 259 HIS A C 1
ATOM 1972 O O . HIS A 1 259 ? 2.937 37.116 5.028 1.00 95.81 259 HIS A O 1
ATOM 1978 N N . LYS A 1 260 ? 1.314 37.246 3.471 1.00 91.94 260 LYS A N 1
ATOM 1979 C CA . LYS A 1 260 ? 0.523 38.325 4.107 1.00 91.94 260 LYS A CA 1
ATOM 1980 C C . LYS A 1 260 ? 1.369 39.520 4.585 1.00 91.94 260 LYS A C 1
ATOM 1982 O O . LYS A 1 260 ? 1.185 40.025 5.688 1.00 91.94 260 LYS A O 1
ATOM 1987 N N . GLY A 1 261 ? 2.312 39.962 3.752 1.00 90.56 261 GLY A N 1
ATOM 1988 C CA . GLY A 1 261 ? 3.183 41.110 4.034 1.00 90.56 261 GLY A CA 1
ATOM 1989 C C . GLY A 1 261 ? 4.349 40.827 4.989 1.00 90.56 261 GLY A C 1
ATOM 1990 O O . GLY A 1 261 ? 5.170 41.714 5.211 1.00 90.56 261 GLY A O 1
ATOM 1991 N N . LYS A 1 262 ? 4.467 39.607 5.533 1.00 94.75 262 LYS A N 1
ATOM 1992 C CA . LYS A 1 262 ? 5.665 39.160 6.249 1.00 94.75 262 LYS A CA 1
ATOM 1993 C C . LYS A 1 262 ? 6.634 38.516 5.262 1.00 94.75 262 LYS A C 1
ATOM 1995 O O . LYS A 1 262 ? 6.335 37.459 4.709 1.00 94.75 262 LYS A O 1
ATOM 2000 N N . VAL A 1 263 ? 7.802 39.129 5.097 1.00 95.56 263 VAL A N 1
ATOM 2001 C CA . VAL A 1 263 ? 8.933 38.537 4.374 1.00 95.56 263 VAL A CA 1
ATOM 2002 C C . VAL A 1 263 ? 9.670 37.597 5.325 1.00 95.56 263 VAL A C 1
ATOM 2004 O O . VAL A 1 263 ? 10.020 37.986 6.440 1.00 95.56 263 VAL A O 1
ATOM 2007 N N . TYR A 1 264 ? 9.849 36.348 4.905 1.00 95.12 264 TYR A N 1
ATOM 2008 C CA . TYR A 1 264 ? 10.650 35.353 5.611 1.00 95.12 264 TYR A CA 1
ATOM 2009 C C . TYR A 1 264 ? 12.090 35.469 5.103 1.00 95.12 264 TYR A C 1
ATOM 2011 O O . TYR A 1 264 ? 12.761 36.450 5.416 1.00 95.12 264 TYR A O 1
ATOM 2019 N N . SER A 1 265 ? 12.571 34.539 4.280 1.00 94.00 265 SER A N 1
ATOM 2020 C CA . SER A 1 265 ? 13.845 34.711 3.574 1.00 94.00 265 SER A CA 1
ATOM 2021 C C . SER A 1 265 ? 13.722 35.572 2.313 1.00 94.00 265 SER A C 1
ATOM 2023 O O . SER A 1 265 ? 14.739 36.082 1.842 1.00 94.00 265 SER A O 1
ATOM 2025 N N . GLY A 1 266 ? 12.512 35.726 1.755 1.00 91.62 266 GLY A N 1
ATOM 2026 C CA . GLY A 1 266 ? 12.287 36.387 0.462 1.00 91.62 266 GLY A CA 1
ATOM 2027 C C . GLY A 1 266 ? 12.863 35.620 -0.737 1.00 91.62 266 GLY A C 1
ATOM 2028 O O . GLY A 1 266 ? 13.097 36.209 -1.791 1.00 91.62 266 GLY A O 1
ATOM 2029 N N . LYS A 1 267 ? 13.165 34.326 -0.564 1.00 89.62 267 LYS A N 1
ATOM 2030 C CA . LYS A 1 267 ? 13.752 33.455 -1.590 1.00 89.62 267 LYS A CA 1
ATOM 2031 C C . LYS A 1 267 ? 12.776 32.353 -1.994 1.00 89.62 267 LYS A C 1
ATOM 2033 O O . LYS A 1 267 ? 11.910 31.962 -1.215 1.00 89.62 267 LYS A O 1
ATOM 2038 N N . TYR A 1 268 ? 12.967 31.822 -3.198 1.00 90.62 268 TYR A N 1
ATOM 2039 C CA . TYR A 1 268 ? 12.276 30.618 -3.649 1.00 90.62 268 TYR A CA 1
ATOM 2040 C C . TYR A 1 268 ? 12.624 29.424 -2.758 1.00 90.62 268 TYR A C 1
ATOM 2042 O O . TYR A 1 268 ? 13.776 29.248 -2.360 1.00 90.62 268 TYR A O 1
ATOM 2050 N N . GLY A 1 269 ? 11.635 28.579 -2.485 1.00 91.00 269 GLY A N 1
ATOM 2051 C CA . GLY A 1 269 ? 11.811 27.384 -1.670 1.00 91.00 269 GLY A CA 1
ATOM 2052 C C . GLY A 1 269 ? 11.635 27.608 -0.169 1.00 91.00 269 GLY A C 1
ATOM 2053 O O . GLY A 1 269 ? 12.052 26.767 0.625 1.00 91.00 269 GLY A O 1
ATOM 2054 N N . ASP A 1 270 ? 11.051 28.734 0.248 1.00 94.00 270 ASP A N 1
ATOM 2055 C CA . ASP A 1 270 ? 10.940 29.079 1.664 1.00 94.00 270 ASP A CA 1
ATOM 2056 C C . ASP A 1 270 ? 9.828 28.286 2.368 1.00 94.00 270 ASP A C 1
ATOM 2058 O O . ASP A 1 270 ? 8.630 28.567 2.239 1.00 94.00 270 ASP A O 1
ATOM 2062 N N . LEU A 1 271 ? 10.239 27.303 3.168 1.00 94.50 271 LEU A N 1
ATOM 2063 C CA . LEU A 1 271 ? 9.326 26.489 3.969 1.00 94.50 271 LEU A CA 1
ATOM 2064 C C . LEU A 1 271 ? 8.657 27.272 5.105 1.00 94.50 271 LEU A C 1
ATOM 2066 O O . LEU A 1 271 ? 7.542 26.933 5.492 1.00 94.50 271 LEU A O 1
ATOM 2070 N N . GLY A 1 272 ? 9.292 28.320 5.635 1.00 95.75 272 GLY A N 1
ATOM 2071 C CA . GLY A 1 272 ? 8.708 29.163 6.677 1.00 95.75 272 GLY A CA 1
ATOM 2072 C C . GLY A 1 272 ? 7.532 29.983 6.149 1.00 95.75 272 GLY A C 1
ATOM 2073 O O . GLY A 1 272 ? 6.481 30.042 6.793 1.00 95.75 272 GLY A O 1
ATOM 2074 N N . ALA A 1 273 ? 7.682 30.561 4.955 1.00 97.25 273 ALA A N 1
ATOM 2075 C CA . ALA A 1 273 ? 6.609 31.258 4.256 1.00 97.25 273 ALA A CA 1
ATOM 2076 C C . ALA A 1 273 ? 5.489 30.293 3.851 1.00 97.25 273 ALA A C 1
ATOM 2078 O O . ALA A 1 273 ? 4.318 30.581 4.105 1.00 97.25 273 ALA A O 1
ATOM 2079 N N . ALA A 1 274 ? 5.840 29.128 3.293 1.00 96.94 274 ALA A N 1
ATOM 2080 C CA . ALA A 1 274 ? 4.873 28.096 2.928 1.00 96.94 274 ALA A CA 1
ATOM 2081 C C . ALA A 1 274 ? 4.064 27.616 4.144 1.00 96.94 274 ALA A C 1
ATOM 2083 O O . ALA A 1 274 ? 2.838 27.625 4.102 1.00 96.94 274 ALA A O 1
ATOM 2084 N N . LEU A 1 275 ? 4.721 27.274 5.257 1.00 96.81 275 LEU A N 1
ATOM 2085 C CA . LEU A 1 275 ? 4.043 26.839 6.482 1.00 96.81 275 LEU A CA 1
ATOM 2086 C C . LEU A 1 275 ? 3.203 27.963 7.102 1.00 96.81 275 LEU A C 1
ATOM 2088 O O . LEU A 1 275 ? 2.102 27.716 7.594 1.00 96.81 275 LEU A O 1
ATOM 2092 N N . GLY A 1 276 ? 3.685 29.207 7.038 1.00 96.38 276 GLY A N 1
ATOM 2093 C CA . GLY A 1 276 ? 2.897 30.382 7.399 1.00 96.38 276 GLY A CA 1
ATOM 2094 C C . GLY A 1 276 ? 1.602 30.463 6.592 1.00 96.38 276 GLY A C 1
ATOM 2095 O O . GLY A 1 276 ? 0.538 30.645 7.174 1.00 96.38 276 GLY A O 1
ATOM 2096 N N . ALA A 1 277 ? 1.680 30.263 5.276 1.00 97.50 277 ALA A N 1
ATOM 2097 C CA . ALA A 1 277 ? 0.517 30.240 4.396 1.00 97.50 277 ALA A CA 1
ATOM 2098 C C . ALA A 1 277 ? -0.420 29.062 4.671 1.00 97.50 277 ALA A C 1
ATOM 2100 O O . ALA A 1 277 ? -1.633 29.246 4.660 1.00 97.50 277 ALA A O 1
ATOM 2101 N N . VAL A 1 278 ? 0.122 27.881 4.983 1.00 97.31 278 VAL A N 1
ATOM 2102 C CA . VAL A 1 278 ? -0.671 26.722 5.408 1.00 97.31 278 VAL A CA 1
ATOM 2103 C C . VAL A 1 278 ? -1.480 27.094 6.652 1.00 97.31 278 VAL A C 1
ATOM 2105 O O . VAL A 1 278 ? -2.703 27.130 6.606 1.00 97.31 278 VAL A O 1
ATOM 2108 N N . LEU A 1 279 ? -0.835 27.467 7.752 1.00 95.56 279 LEU A N 1
ATOM 2109 C CA . LEU A 1 279 ? -1.527 27.636 9.035 1.00 95.56 279 LEU A CA 1
ATOM 2110 C C . LEU A 1 279 ? -2.371 28.918 9.132 1.00 95.56 279 LEU A C 1
ATOM 2112 O O . LEU A 1 279 ? -3.268 29.015 9.972 1.00 95.56 279 LEU A O 1
ATOM 2116 N N . LEU A 1 280 ? -2.064 29.937 8.324 1.00 95.44 280 LEU A N 1
ATOM 2117 C CA . LEU A 1 280 ? -2.714 31.248 8.398 1.00 95.44 280 LEU A CA 1
ATOM 2118 C C . LEU A 1 280 ? -3.659 31.537 7.235 1.00 95.44 280 LEU A C 1
ATOM 2120 O O . LEU A 1 280 ? -4.228 32.635 7.216 1.00 95.44 280 LEU A O 1
ATOM 2124 N N . SER A 1 281 ? -3.853 30.609 6.294 1.00 94.75 281 SER A N 1
ATOM 2125 C CA . SER A 1 281 ? -4.851 30.774 5.234 1.00 94.75 281 SER A CA 1
ATOM 2126 C C . SER A 1 281 ? -6.242 31.030 5.820 1.00 94.75 281 SER A C 1
ATOM 2128 O O . SER A 1 281 ? -6.576 30.591 6.923 1.00 94.75 281 SER A O 1
ATOM 2130 N N . SER A 1 282 ? -7.062 31.783 5.085 1.00 92.62 282 SER A N 1
ATOM 2131 C CA . SER A 1 282 ? -8.461 31.990 5.461 1.00 92.62 282 SER A CA 1
ATOM 2132 C C . SER A 1 282 ? -9.247 30.684 5.479 1.00 92.62 282 SER A C 1
ATOM 2134 O O . SER A 1 282 ? -10.121 30.550 6.324 1.00 92.62 282 SER A O 1
ATOM 2136 N N . GLU A 1 283 ? -8.924 29.738 4.591 1.00 92.06 283 GLU A N 1
ATOM 2137 C CA . GLU A 1 283 ? -9.566 28.420 4.549 1.00 92.06 283 GLU A CA 1
ATOM 2138 C C . GLU A 1 283 ? -9.249 27.642 5.831 1.00 92.06 283 GLU A C 1
ATOM 2140 O O . GLU A 1 283 ? -10.154 27.300 6.577 1.00 92.06 283 GLU A O 1
ATOM 2145 N N . ALA A 1 284 ? -7.968 27.534 6.197 1.00 91.62 284 ALA A N 1
ATOM 2146 C CA . ALA A 1 284 ? -7.515 26.841 7.409 1.00 91.62 284 ALA A CA 1
ATOM 2147 C C . ALA A 1 284 ? -8.110 27.361 8.730 1.00 91.62 284 ALA A C 1
ATOM 2149 O O . ALA A 1 284 ? -8.062 26.677 9.750 1.00 91.62 284 ALA A O 1
ATOM 2150 N N . ARG A 1 285 ? -8.605 28.603 8.746 1.00 90.38 285 ARG A N 1
ATOM 2151 C CA . ARG A 1 285 ? -9.060 29.297 9.959 1.00 90.38 285 ARG A CA 1
ATOM 2152 C C . ARG A 1 285 ? -10.545 29.637 9.946 1.00 90.38 285 ARG A C 1
ATOM 2154 O O . ARG A 1 285 ? -10.992 30.352 10.842 1.00 90.38 285 ARG A O 1
ATOM 2161 N N . ALA A 1 286 ? -11.286 29.201 8.932 1.00 90.06 286 ALA A N 1
ATOM 2162 C CA . ALA A 1 286 ? -12.692 29.529 8.771 1.00 90.06 286 ALA A CA 1
ATOM 2163 C C . ALA A 1 286 ? -13.565 28.647 9.686 1.00 90.06 286 ALA A C 1
ATOM 2165 O O . ALA A 1 286 ? -13.728 27.466 9.397 1.00 90.06 286 ALA A O 1
ATOM 2166 N N . PRO A 1 287 ? -14.224 29.196 10.729 1.00 84.81 287 PRO A N 1
ATOM 2167 C CA . PRO A 1 287 ? -15.025 28.383 11.653 1.00 84.81 287 PRO A CA 1
ATOM 2168 C C . PRO A 1 287 ? -16.259 27.745 11.004 1.00 84.81 287 PRO A C 1
ATOM 2170 O O . PRO A 1 287 ? -16.860 26.841 11.568 1.00 84.81 287 PRO A O 1
ATOM 2173 N N . VAL A 1 288 ? -16.675 28.239 9.832 1.00 86.19 288 VAL A N 1
ATOM 2174 C CA . VAL A 1 288 ? -17.783 27.652 9.066 1.00 86.19 288 VAL A CA 1
ATOM 2175 C C . VAL A 1 288 ? -17.425 26.273 8.511 1.00 86.19 288 VAL A C 1
ATOM 2177 O O . VAL A 1 288 ? -18.321 25.454 8.341 1.00 86.19 288 VAL A O 1
ATOM 2180 N N . LEU A 1 289 ? -16.138 25.999 8.273 1.00 86.81 289 LEU A N 1
ATOM 2181 C CA . LEU A 1 289 ? -15.688 24.707 7.763 1.00 86.81 289 LEU A CA 1
ATOM 2182 C C . LEU A 1 289 ? -15.765 23.602 8.819 1.00 86.81 289 LEU A C 1
ATOM 2184 O O . LEU A 1 289 ? -16.020 22.456 8.473 1.00 86.81 289 LEU A O 1
ATOM 2188 N N . ASP A 1 290 ? -15.692 23.948 10.110 1.00 83.69 290 ASP A N 1
ATOM 2189 C CA . ASP A 1 290 ? -15.934 22.987 11.195 1.00 83.69 290 ASP A CA 1
ATOM 2190 C C . ASP A 1 290 ? -17.325 22.334 11.095 1.00 83.69 290 ASP A C 1
ATOM 2192 O O . ASP A 1 290 ? -17.520 21.235 11.613 1.00 83.69 290 ASP A O 1
ATOM 2196 N N . LEU A 1 291 ? -18.292 23.027 10.481 1.00 86.25 291 LEU A N 1
ATOM 2197 C CA . LEU A 1 291 ? -19.672 22.579 10.280 1.00 86.25 291 LEU A CA 1
ATOM 2198 C C . LEU A 1 291 ? -19.911 21.967 8.894 1.00 86.25 291 LEU A C 1
ATOM 2200 O O . LEU A 1 291 ? -21.016 21.490 8.643 1.00 86.25 291 LEU A O 1
ATOM 2204 N N . ASP A 1 292 ? -18.934 22.005 7.984 1.00 90.19 292 ASP A N 1
ATOM 2205 C CA . ASP A 1 292 ? -19.084 21.429 6.649 1.00 90.19 292 ASP A CA 1
ATOM 2206 C C . ASP A 1 292 ? -19.032 19.890 6.743 1.00 90.19 292 ASP A C 1
ATOM 2208 O O . ASP A 1 292 ? -18.012 19.327 7.153 1.00 90.19 292 ASP A O 1
ATOM 2212 N N . PRO A 1 293 ? -20.100 19.178 6.334 1.00 88.88 293 PRO A N 1
ATOM 2213 C CA . PRO A 1 293 ? -20.131 17.718 6.299 1.00 88.88 293 PRO A CA 1
ATOM 2214 C C . PRO A 1 293 ? -18.984 17.063 5.520 1.00 88.88 293 PRO A C 1
ATOM 2216 O O . PRO A 1 293 ? -18.630 15.915 5.798 1.00 88.88 293 PRO A O 1
ATOM 2219 N N . ALA A 1 294 ? -18.445 17.759 4.516 1.00 89.12 294 ALA A N 1
ATOM 2220 C CA . ALA A 1 294 ? -17.444 17.248 3.589 1.00 89.12 294 ALA A CA 1
ATOM 2221 C C . ALA A 1 294 ? -16.011 17.690 3.917 1.00 89.12 294 ALA A C 1
ATOM 2223 O O . ALA A 1 294 ? -15.080 17.147 3.313 1.00 89.12 294 ALA A O 1
ATOM 2224 N N . ASP A 1 295 ? -15.825 18.649 4.829 1.00 88.81 295 ASP A N 1
ATOM 2225 C CA . ASP A 1 295 ? -14.497 19.082 5.269 1.00 88.81 295 ASP A CA 1
ATOM 2226 C C . ASP A 1 295 ? -14.053 18.336 6.530 1.00 88.81 295 ASP A C 1
ATOM 2228 O O . ASP A 1 295 ? -14.854 17.757 7.269 1.00 88.81 295 ASP A O 1
ATOM 2232 N N . GLY A 1 296 ? -12.745 18.321 6.755 1.00 86.50 296 GLY A N 1
ATOM 2233 C CA . GLY A 1 296 ? -12.128 17.712 7.917 1.00 86.50 296 GLY A CA 1
ATOM 2234 C C . GLY A 1 296 ? -10.858 16.941 7.588 1.00 86.50 296 GLY A C 1
ATOM 2235 O O . GLY A 1 296 ? -10.375 16.866 6.456 1.00 86.50 296 GLY A O 1
ATOM 2236 N N . HIS A 1 297 ? -10.301 16.376 8.648 1.00 91.00 297 HIS A N 1
ATOM 2237 C CA . HIS A 1 297 ? -9.059 15.626 8.654 1.00 91.00 297 HIS A CA 1
ATOM 2238 C C . HIS A 1 297 ? -9.144 14.545 9.731 1.00 91.00 297 HIS A C 1
ATOM 2240 O O . HIS A 1 297 ? -9.734 14.764 10.796 1.00 91.00 297 HIS A O 1
ATOM 2246 N N . TYR A 1 298 ? -8.582 13.369 9.454 1.00 94.44 298 TYR A N 1
ATOM 2247 C CA . TYR A 1 298 ? -8.413 12.321 10.456 1.00 94.44 298 TYR A CA 1
ATOM 2248 C C . TYR A 1 298 ? -7.017 12.425 11.047 1.00 94.44 298 TYR A C 1
ATOM 2250 O O . TYR A 1 298 ? -6.022 12.362 10.332 1.00 94.44 298 TYR A O 1
ATOM 2258 N N . ARG A 1 299 ? -6.930 12.540 12.369 1.00 93.81 299 ARG A N 1
ATOM 2259 C CA . ARG A 1 299 ? -5.642 12.699 13.038 1.00 93.81 299 ARG A CA 1
ATOM 2260 C C . ARG A 1 299 ? -4.840 11.407 12.955 1.00 93.81 299 ARG A C 1
ATOM 2262 O O . ARG A 1 299 ? -5.342 10.328 13.281 1.00 93.81 299 ARG A O 1
ATOM 2269 N N . GLU A 1 300 ? -3.573 11.531 12.590 1.00 93.38 300 GLU A N 1
ATOM 2270 C CA . GLU A 1 300 ? -2.639 10.409 12.518 1.00 93.38 300 GLU A CA 1
ATOM 2271 C C . GLU A 1 300 ? -2.418 9.769 13.902 1.00 93.38 300 GLU A C 1
ATOM 2273 O O . GLU A 1 300 ? -2.343 10.488 14.905 1.00 93.38 300 GLU A O 1
ATOM 2278 N N . PRO A 1 301 ? -2.304 8.430 13.999 1.00 94.50 301 PRO A N 1
ATOM 2279 C CA . PRO A 1 301 ? -2.085 7.729 15.267 1.00 94.50 301 PRO A CA 1
ATOM 2280 C C . PRO A 1 301 ? -0.921 8.268 16.111 1.00 94.50 301 PRO A C 1
ATOM 2282 O O . PRO A 1 301 ? -1.106 8.542 17.299 1.00 94.50 301 PRO A O 1
ATOM 2285 N N . LEU A 1 302 ? 0.246 8.499 15.498 1.00 93.25 302 LEU A N 1
ATOM 2286 C CA . LEU A 1 302 ? 1.431 9.000 16.202 1.00 93.25 302 LEU A CA 1
ATOM 2287 C C . LEU A 1 302 ? 1.216 10.418 16.760 1.00 93.25 302 LEU A C 1
ATOM 2289 O O . LEU A 1 302 ? 1.595 10.716 17.895 1.00 93.25 302 LEU A O 1
ATOM 2293 N N . LEU A 1 303 ? 0.546 11.288 15.995 1.00 92.75 303 LEU A N 1
ATOM 2294 C CA . LEU A 1 303 ? 0.197 12.642 16.433 1.00 92.75 303 LEU A CA 1
ATOM 2295 C C . LEU A 1 303 ? -0.858 12.637 17.545 1.00 92.75 303 LEU A C 1
ATOM 2297 O O . LEU A 1 303 ? -0.785 13.461 18.456 1.00 92.75 303 LEU A O 1
ATOM 2301 N N . LYS A 1 304 ? -1.825 11.711 17.509 1.00 94.69 304 LYS A N 1
ATOM 2302 C CA . LYS A 1 304 ? -2.817 11.533 18.585 1.00 94.69 304 LYS A CA 1
ATOM 2303 C C . LYS A 1 304 ? -2.151 11.134 19.894 1.00 94.69 304 LYS A C 1
ATOM 2305 O O . LYS A 1 304 ? -2.400 11.769 20.915 1.00 94.69 304 LYS A O 1
ATOM 2310 N N . MET A 1 305 ? -1.276 10.133 19.849 1.00 94.75 305 MET A N 1
ATOM 2311 C CA . MET A 1 305 ? -0.521 9.675 21.014 1.00 94.75 305 MET A CA 1
ATOM 2312 C C . MET A 1 305 ? 0.358 10.800 21.581 1.00 94.75 305 MET A C 1
ATOM 2314 O O . MET A 1 305 ? 0.268 11.117 22.765 1.00 94.75 305 MET A O 1
ATOM 2318 N N . THR A 1 306 ? 1.123 11.479 20.719 1.00 94.00 306 THR A N 1
ATOM 2319 C CA . THR A 1 306 ? 1.991 12.598 21.122 1.00 94.00 306 THR A CA 1
ATOM 2320 C C . THR A 1 306 ? 1.190 13.752 21.729 1.00 94.00 306 THR A C 1
ATOM 2322 O O . THR A 1 306 ? 1.613 14.353 22.715 1.00 94.00 306 THR A O 1
ATOM 2325 N N . ALA A 1 307 ? 0.015 14.065 21.175 1.00 95.00 307 ALA A N 1
ATOM 2326 C CA . ALA A 1 307 ? -0.861 15.093 21.725 1.00 95.00 307 ALA A CA 1
ATOM 2327 C C . ALA A 1 307 ? -1.339 14.740 23.137 1.00 95.00 307 ALA A C 1
ATOM 2329 O O . ALA A 1 307 ? -1.323 15.607 23.997 1.00 95.00 307 ALA A O 1
ATOM 2330 N N . VAL A 1 308 ? -1.703 13.484 23.408 1.00 96.75 308 VAL A N 1
ATOM 2331 C CA . VAL A 1 308 ? -2.124 13.061 24.754 1.00 96.75 308 VAL A CA 1
ATOM 2332 C C . VAL A 1 308 ? -0.970 13.156 25.745 1.00 96.75 308 VAL A C 1
ATOM 2334 O O . VAL A 1 308 ? -1.137 13.742 26.810 1.00 96.75 308 VAL A O 1
ATOM 2337 N N . MET A 1 309 ? 0.208 12.647 25.374 1.00 94.75 309 MET A N 1
ATOM 2338 C CA . MET A 1 309 ? 1.411 12.723 26.209 1.00 94.75 309 MET A CA 1
ATOM 2339 C C . MET A 1 309 ? 1.754 14.174 26.582 1.00 94.75 309 MET A C 1
ATOM 2341 O O . MET A 1 309 ? 2.100 14.463 27.723 1.00 94.75 309 MET A O 1
ATOM 2345 N N . ARG A 1 310 ? 1.615 15.105 25.631 1.00 95.12 310 ARG A N 1
ATOM 2346 C CA . ARG A 1 310 ? 1.860 16.535 25.863 1.00 95.12 310 ARG A CA 1
ATOM 2347 C C . ARG A 1 310 ? 0.745 17.223 26.647 1.00 95.12 310 ARG A C 1
ATOM 2349 O O . ARG A 1 310 ? 1.045 18.073 27.471 1.00 95.12 310 ARG A O 1
ATOM 2356 N N . SER A 1 311 ? -0.514 16.906 26.356 1.00 96.56 311 SER A N 1
ATOM 2357 C CA . SER A 1 311 ? -1.675 17.561 26.968 1.00 96.56 311 SER A CA 1
ATOM 2358 C C . SER A 1 311 ? -1.925 17.112 28.406 1.00 96.56 311 SER A C 1
ATOM 2360 O O . SER A 1 311 ? -2.559 17.849 29.151 1.00 96.56 311 SER A O 1
ATOM 2362 N N . LEU A 1 312 ? -1.473 15.911 28.782 1.00 97.12 312 LEU A N 1
ATOM 2363 C CA . LEU A 1 312 ? -1.708 15.319 30.102 1.00 97.12 312 LEU A CA 1
ATOM 2364 C C . LEU A 1 312 ? -0.426 15.209 30.949 1.00 97.12 312 LEU A C 1
ATOM 2366 O O . LEU A 1 312 ? -0.324 14.327 31.805 1.00 97.12 312 LEU A O 1
ATOM 2370 N N . ASP A 1 313 ? 0.527 16.117 30.714 1.00 94.94 313 ASP A N 1
ATOM 2371 C CA . ASP A 1 313 ? 1.774 16.272 31.472 1.00 94.94 313 ASP A CA 1
ATOM 2372 C C . ASP A 1 313 ? 2.498 14.936 31.705 1.00 94.94 313 ASP A C 1
ATOM 2374 O O . ASP A 1 313 ? 2.664 14.477 32.842 1.00 94.94 313 ASP A O 1
ATOM 2378 N N . MET A 1 314 ? 2.890 14.271 30.610 1.00 92.50 314 MET A N 1
ATOM 2379 C CA . MET A 1 314 ? 3.681 13.045 30.695 1.00 92.50 314 MET A CA 1
ATOM 2380 C C . MET A 1 314 ? 5.029 13.319 31.368 1.00 92.50 314 MET A C 1
ATOM 2382 O O . MET A 1 314 ? 5.823 14.133 30.894 1.00 92.50 314 MET A O 1
ATOM 2386 N N . LEU A 1 315 ? 5.294 12.584 32.444 1.00 90.38 315 LEU A N 1
ATOM 2387 C CA . LEU A 1 315 ? 6.547 12.589 33.182 1.00 90.38 315 LEU A CA 1
ATOM 2388 C C . LEU A 1 315 ? 7.309 11.299 32.877 1.00 90.38 315 LEU A C 1
ATOM 2390 O O . LEU A 1 315 ? 6.786 10.212 33.116 1.00 90.38 315 LEU A O 1
ATOM 2394 N N . LEU A 1 316 ? 8.531 11.423 32.357 1.00 86.75 316 LEU A N 1
ATOM 2395 C CA . LEU A 1 316 ? 9.450 10.294 32.199 1.00 86.75 316 LEU A CA 1
ATOM 2396 C C . LEU A 1 316 ? 10.070 9.946 33.554 1.00 86.75 316 LEU A C 1
ATOM 2398 O O . LEU A 1 316 ? 10.422 10.841 34.325 1.00 86.75 316 LEU A O 1
ATOM 2402 N N . HIS A 1 317 ? 10.219 8.656 33.831 1.00 79.25 317 HIS A N 1
ATOM 2403 C CA . HIS A 1 317 ? 10.942 8.181 35.008 1.00 79.25 317 HIS A CA 1
ATOM 2404 C C . HIS A 1 317 ? 12.428 7.958 34.670 1.00 79.25 317 HIS A C 1
ATOM 2406 O O . HIS A 1 317 ? 12.770 7.698 33.521 1.00 79.25 317 HIS A O 1
ATOM 2412 N N . ASP A 1 318 ? 13.319 8.068 35.659 1.00 73.69 318 ASP A N 1
ATOM 2413 C CA . ASP A 1 318 ? 14.749 7.713 35.565 1.00 73.69 318 ASP A CA 1
ATOM 2414 C C . ASP A 1 318 ? 15.590 8.417 34.469 1.00 73.69 318 ASP A C 1
ATOM 2416 O O . ASP A 1 318 ? 16.602 7.869 34.033 1.00 73.69 318 ASP A O 1
ATOM 2420 N N . ASP A 1 319 ? 15.199 9.616 34.012 1.00 69.38 319 ASP A N 1
ATOM 2421 C CA . ASP A 1 319 ? 15.905 10.415 32.984 1.00 69.38 319 ASP A CA 1
ATOM 2422 C C . ASP A 1 319 ? 16.222 9.655 31.669 1.00 69.38 319 ASP A C 1
ATOM 2424 O O . ASP A 1 319 ? 17.119 10.041 30.912 1.00 69.38 319 ASP A O 1
ATOM 2428 N N . ARG A 1 320 ? 15.496 8.567 31.368 1.00 69.06 320 ARG A N 1
ATOM 2429 C CA . ARG A 1 320 ? 15.686 7.783 30.135 1.00 69.06 320 ARG A CA 1
ATOM 2430 C C . ARG A 1 320 ? 15.044 8.456 28.926 1.00 69.06 320 ARG A C 1
ATOM 2432 O O . ARG A 1 320 ? 14.038 9.154 29.037 1.00 69.06 320 ARG A O 1
ATOM 2439 N N . GLU A 1 321 ? 15.591 8.176 27.746 1.00 76.62 321 GLU A N 1
ATOM 2440 C CA . GLU A 1 321 ? 14.914 8.497 26.491 1.00 76.62 321 GLU A CA 1
ATOM 2441 C C . GLU A 1 321 ? 13.614 7.682 26.358 1.00 76.62 321 GLU A C 1
ATOM 2443 O O . GLU A 1 321 ? 13.502 6.546 26.841 1.00 76.62 321 GLU A O 1
ATOM 2448 N N . LEU A 1 322 ? 12.610 8.301 25.730 1.00 82.06 322 LEU A N 1
ATOM 2449 C CA . LEU A 1 322 ? 11.326 7.672 25.445 1.00 82.06 322 LEU A CA 1
ATOM 2450 C C . LEU A 1 322 ? 11.523 6.586 24.387 1.00 82.06 322 LEU A C 1
ATOM 2452 O O . LEU A 1 322 ? 11.932 6.885 23.267 1.00 82.06 322 LEU A O 1
ATOM 2456 N N . ASP A 1 323 ? 11.173 5.357 24.746 1.00 78.00 323 ASP A N 1
ATOM 2457 C CA . ASP A 1 323 ? 11.227 4.204 23.856 1.00 78.00 323 ASP A CA 1
ATOM 2458 C C . ASP A 1 323 ? 9.814 3.666 23.631 1.00 78.00 323 ASP A C 1
ATOM 2460 O O . ASP A 1 323 ? 9.054 3.487 24.586 1.00 78.00 323 ASP A O 1
ATOM 2464 N N . LEU A 1 324 ? 9.452 3.468 22.366 1.00 84.75 324 LEU A N 1
ATOM 2465 C CA . LEU A 1 324 ? 8.124 3.052 21.931 1.00 84.75 324 LEU A CA 1
ATOM 2466 C C . LEU A 1 324 ? 8.275 1.986 20.849 1.00 84.75 324 LEU A C 1
ATOM 2468 O O . LEU A 1 324 ? 8.232 2.273 19.653 1.00 84.75 324 LEU A O 1
ATOM 2472 N N . GLU A 1 325 ? 8.467 0.750 21.291 1.00 77.69 325 GLU A N 1
ATOM 2473 C CA . GLU A 1 325 ? 8.721 -0.381 20.407 1.00 77.69 325 GLU A CA 1
ATOM 2474 C C . GLU A 1 325 ? 7.443 -0.872 19.707 1.00 77.69 325 GLU A C 1
ATOM 2476 O O . GLU A 1 325 ? 6.341 -0.885 20.273 1.00 77.69 325 GLU A O 1
ATOM 2481 N N . ASN A 1 326 ? 7.604 -1.381 18.482 1.00 83.94 326 ASN A N 1
ATOM 2482 C CA . ASN A 1 326 ? 6.560 -2.086 17.728 1.00 83.94 326 ASN A CA 1
ATOM 2483 C C . ASN A 1 326 ? 5.290 -1.250 17.474 1.00 83.94 326 ASN A C 1
ATOM 2485 O O . ASN A 1 326 ? 4.174 -1.777 17.383 1.00 83.94 326 ASN A O 1
ATOM 2489 N N . LEU A 1 327 ? 5.426 0.077 17.365 1.00 91.69 327 LEU A N 1
ATOM 2490 C CA . LEU A 1 327 ? 4.293 0.941 17.028 1.00 91.69 327 LEU A CA 1
ATOM 2491 C C . LEU A 1 327 ? 3.751 0.647 15.624 1.00 91.69 327 LEU A C 1
ATOM 2493 O O . LEU A 1 327 ? 2.548 0.793 15.394 1.00 91.69 327 LEU A O 1
ATOM 2497 N N . GLN A 1 328 ? 4.591 0.171 14.699 1.00 90.56 328 GLN A N 1
ATOM 2498 C CA . GLN A 1 328 ? 4.146 -0.179 13.356 1.00 90.56 328 GLN A CA 1
ATOM 2499 C C . GLN A 1 328 ? 3.084 -1.283 13.396 1.00 90.56 328 GLN A C 1
ATOM 2501 O O . GLN A 1 328 ? 2.065 -1.158 12.722 1.00 90.56 328 GLN A O 1
ATOM 2506 N N . GLN A 1 329 ? 3.265 -2.318 14.222 1.00 87.38 329 GLN A N 1
ATOM 2507 C CA . GLN A 1 329 ? 2.272 -3.382 14.401 1.00 87.38 329 GLN A CA 1
ATOM 2508 C C . GLN A 1 329 ? 1.044 -2.893 15.186 1.00 87.38 329 GLN A C 1
ATOM 2510 O O . GLN A 1 329 ? -0.084 -3.262 14.877 1.00 87.38 329 GLN A O 1
ATOM 2515 N N . ARG A 1 330 ? 1.238 -2.040 16.201 1.00 89.94 330 ARG A N 1
ATOM 2516 C CA . ARG A 1 330 ? 0.152 -1.636 17.116 1.00 89.94 330 ARG A CA 1
ATOM 2517 C C . ARG A 1 330 ? -0.772 -0.561 16.560 1.00 89.94 330 ARG A C 1
ATOM 2519 O O . ARG A 1 330 ? -1.957 -0.561 16.877 1.00 89.94 330 ARG A O 1
ATOM 2526 N N . ILE A 1 331 ? -0.228 0.394 15.810 1.00 93.94 331 ILE A N 1
ATOM 2527 C CA . ILE A 1 331 ? -0.956 1.584 15.340 1.00 93.94 331 ILE A CA 1
ATOM 2528 C C . ILE A 1 331 ? -0.707 1.904 13.861 1.00 93.94 331 ILE A C 1
ATOM 2530 O O . ILE A 1 331 ? -1.261 2.878 13.347 1.00 93.94 331 ILE A O 1
ATOM 2534 N N . GLY A 1 332 ? 0.105 1.104 13.163 1.00 92.56 332 GLY A N 1
ATOM 2535 C CA . GLY A 1 332 ? 0.385 1.273 11.737 1.00 92.56 332 GLY A CA 1
ATOM 2536 C C . GLY A 1 332 ? 1.397 2.363 11.391 1.00 92.56 332 GLY A C 1
ATOM 2537 O O . GLY A 1 332 ? 1.576 2.640 10.204 1.00 92.56 332 GLY A O 1
ATOM 2538 N N . MET A 1 333 ? 2.013 2.998 12.394 1.00 93.50 333 MET A N 1
ATOM 2539 C CA . MET A 1 333 ? 3.014 4.052 12.218 1.00 93.50 333 MET A CA 1
ATOM 2540 C C . MET A 1 333 ? 4.084 3.982 13.295 1.00 93.50 333 MET A C 1
ATOM 2542 O O . MET A 1 333 ? 3.771 4.042 14.481 1.00 93.50 333 MET A O 1
ATOM 2546 N N . GLU A 1 334 ? 5.339 3.986 12.870 1.00 92.19 334 GLU A N 1
ATOM 2547 C CA . GLU A 1 334 ? 6.501 4.056 13.748 1.00 92.19 334 GLU A CA 1
ATOM 2548 C C . GLU A 1 334 ? 7.554 5.005 13.158 1.00 92.19 334 GLU A C 1
ATOM 2550 O O . GLU A 1 334 ? 7.818 4.954 11.951 1.00 92.19 334 GLU A O 1
ATOM 2555 N N . PRO A 1 335 ? 8.148 5.902 13.967 1.00 88.75 335 PRO A N 1
ATOM 2556 C CA . PRO A 1 335 ? 9.187 6.810 13.493 1.00 88.75 335 PRO A CA 1
ATOM 2557 C C . PRO A 1 335 ? 10.297 6.074 12.735 1.00 88.75 335 PRO A C 1
ATOM 2559 O O . PRO A 1 335 ? 10.823 5.073 13.205 1.00 88.75 335 PRO A O 1
ATOM 2562 N N . TYR A 1 336 ? 10.658 6.588 11.556 1.00 88.25 336 TYR A N 1
ATOM 2563 C CA . TYR A 1 336 ? 11.705 6.035 10.682 1.00 88.25 336 TYR A CA 1
ATOM 2564 C C . TYR A 1 336 ? 11.452 4.623 10.122 1.00 88.25 336 TYR A C 1
ATOM 2566 O O . TYR A 1 336 ? 12.310 4.105 9.412 1.00 88.25 336 TYR A O 1
ATOM 2574 N N . ASN A 1 337 ? 10.273 4.036 10.346 1.00 89.25 337 ASN A N 1
ATOM 2575 C CA . ASN A 1 337 ? 9.930 2.685 9.899 1.00 89.25 337 ASN A CA 1
ATOM 2576 C C . ASN A 1 337 ? 8.787 2.697 8.865 1.00 89.25 337 ASN A C 1
ATOM 2578 O O . ASN A 1 337 ? 7.763 2.031 9.016 1.00 89.25 337 ASN A O 1
ATOM 2582 N N . SER A 1 338 ? 8.929 3.513 7.814 1.00 87.88 338 SER A N 1
ATOM 2583 C CA . SER A 1 338 ? 7.937 3.544 6.734 1.00 87.88 338 SER A CA 1
ATOM 2584 C C . SER A 1 338 ? 7.882 2.189 6.015 1.00 87.88 338 SER A C 1
ATOM 2586 O O . SER A 1 338 ? 8.917 1.729 5.526 1.00 87.88 338 SER A O 1
ATOM 2588 N N . PRO A 1 339 ? 6.695 1.580 5.841 1.00 81.06 339 PRO A N 1
ATOM 2589 C CA . PRO A 1 339 ? 6.566 0.265 5.215 1.00 81.06 339 PRO A CA 1
ATOM 2590 C C . PRO A 1 339 ? 6.786 0.291 3.694 1.00 81.06 339 PRO A C 1
ATOM 2592 O O . PRO A 1 339 ? 6.872 -0.760 3.063 1.00 81.06 339 PRO A O 1
ATOM 2595 N N . SER A 1 340 ? 6.820 1.477 3.075 1.00 79.00 340 SER A N 1
ATOM 2596 C CA . SER A 1 340 ? 7.009 1.622 1.630 1.00 79.00 340 SER A CA 1
ATOM 2597 C C . SER A 1 340 ? 7.640 2.963 1.246 1.00 79.00 340 SER A C 1
ATOM 2599 O O . SER A 1 340 ? 7.667 3.912 2.033 1.00 79.00 340 SER A O 1
ATOM 2601 N N . VAL A 1 341 ? 8.060 3.084 -0.016 1.00 76.00 341 VAL A N 1
ATOM 2602 C CA . VAL A 1 341 ? 8.496 4.357 -0.622 1.00 76.00 341 VAL A CA 1
ATOM 2603 C C . VAL A 1 341 ? 7.373 5.403 -0.728 1.00 76.00 341 VAL A C 1
ATOM 2605 O O . VAL A 1 341 ? 7.643 6.576 -0.972 1.00 76.00 341 VAL A O 1
ATOM 2608 N N . PHE A 1 342 ? 6.111 5.009 -0.515 1.00 76.38 342 PHE A N 1
ATOM 2609 C CA . PHE A 1 342 ? 4.944 5.901 -0.498 1.00 76.38 342 PHE A CA 1
ATOM 2610 C C . PHE A 1 342 ? 4.570 6.381 0.905 1.00 76.38 342 PHE A C 1
ATOM 2612 O O . PHE A 1 342 ? 3.481 6.926 1.086 1.00 76.38 342 PHE A O 1
ATOM 2619 N N . ASN A 1 343 ? 5.467 6.211 1.879 1.00 87.31 343 ASN A N 1
ATOM 2620 C CA . ASN A 1 343 ? 5.199 6.459 3.291 1.00 87.31 343 ASN A CA 1
ATOM 2621 C C . ASN A 1 343 ? 4.163 5.456 3.867 1.00 87.31 343 ASN A C 1
ATOM 2623 O O . ASN A 1 343 ? 3.927 4.392 3.282 1.00 87.31 343 ASN A O 1
ATOM 2627 N N . PHE A 1 344 ? 3.545 5.770 5.010 1.00 90.19 344 PHE A N 1
ATOM 2628 C CA . PHE A 1 344 ? 2.548 4.916 5.679 1.00 90.19 344 PHE A CA 1
ATOM 2629 C C . PHE A 1 344 ? 1.217 4.769 4.918 1.00 90.19 344 PHE A C 1
ATOM 2631 O O . PHE A 1 344 ? 0.502 3.783 5.107 1.00 90.19 344 PHE A O 1
ATOM 2638 N N . TYR A 1 345 ? 0.854 5.733 4.068 1.00 90.62 345 TYR A N 1
ATOM 2639 C CA . TYR A 1 345 ? -0.386 5.706 3.288 1.00 90.62 345 TYR A CA 1
ATOM 2640 C C . TYR A 1 345 ? -0.337 6.622 2.065 1.00 90.62 345 TYR A C 1
ATOM 2642 O O . TYR A 1 345 ? 0.378 7.626 2.059 1.00 90.62 345 TYR A O 1
ATOM 2650 N N . PRO A 1 346 ? -1.136 6.319 1.025 1.00 87.88 346 PRO A N 1
ATOM 2651 C CA . PRO A 1 346 ? -1.178 7.150 -0.155 1.00 87.88 346 PRO A CA 1
ATOM 2652 C C . PRO A 1 346 ? -2.019 8.426 0.077 1.00 87.88 346 PRO A C 1
ATOM 2654 O O . PRO A 1 346 ? -3.058 8.390 0.737 1.00 87.88 346 PRO A O 1
ATOM 2657 N N . PRO A 1 347 ? -1.606 9.553 -0.521 1.00 89.12 347 PRO A N 1
ATOM 2658 C CA . PRO A 1 347 ? -2.200 10.893 -0.357 1.00 89.12 347 PRO A CA 1
ATOM 2659 C C . PRO A 1 347 ? -3.587 11.070 -0.980 1.00 89.12 347 PRO A C 1
ATOM 2661 O O . PRO A 1 347 ? -4.234 12.097 -0.790 1.00 89.12 347 PRO A O 1
ATOM 2664 N N . ASP A 1 348 ? -4.002 10.110 -1.796 1.00 88.19 348 ASP A N 1
ATOM 2665 C CA . ASP A 1 348 ? -5.258 10.098 -2.529 1.00 88.19 348 ASP A CA 1
ATOM 2666 C C . ASP A 1 348 ? -6.197 8.998 -2.011 1.00 88.19 348 ASP A C 1
ATOM 2668 O O . ASP A 1 348 ? -7.224 8.730 -2.633 1.00 88.19 348 ASP A O 1
ATOM 2672 N N . TYR A 1 349 ? -5.884 8.361 -0.874 1.00 90.50 349 TYR A N 1
ATOM 2673 C CA . TYR A 1 349 ? -6.745 7.329 -0.302 1.00 90.50 349 TYR A CA 1
ATOM 2674 C C . TYR A 1 349 ? -8.147 7.873 0.002 1.00 90.50 349 TYR A C 1
ATOM 2676 O O . TYR A 1 349 ? -8.306 8.913 0.645 1.00 90.50 349 TYR A O 1
ATOM 2684 N N . GLN A 1 350 ? -9.160 7.128 -0.439 1.00 91.19 350 GLN A N 1
ATOM 2685 C CA . GLN A 1 350 ? -10.566 7.375 -0.137 1.00 91.19 350 GLN A CA 1
ATOM 2686 C C . GLN A 1 350 ? -11.109 6.168 0.643 1.00 91.19 350 GLN A C 1
ATOM 2688 O O . GLN A 1 350 ? -11.180 5.070 0.078 1.00 91.19 350 GLN A O 1
ATOM 2693 N N . PRO A 1 351 ? -11.440 6.314 1.939 1.00 91.00 351 PRO A N 1
ATOM 2694 C CA . PRO A 1 351 ? -12.045 5.233 2.706 1.00 91.00 351 PRO A CA 1
ATOM 2695 C C . PRO A 1 351 ? -13.475 4.950 2.206 1.00 91.00 351 PRO A C 1
ATOM 2697 O O . PRO A 1 351 ? -14.234 5.898 1.977 1.00 91.00 351 PRO A O 1
ATOM 2700 N N . PRO A 1 352 ? -13.881 3.670 2.083 1.00 87.81 352 PRO A N 1
ATOM 2701 C CA . PRO A 1 352 ? -15.226 3.322 1.637 1.00 87.81 352 PRO A CA 1
ATOM 2702 C C . PRO A 1 352 ? -16.333 3.900 2.529 1.00 87.81 352 PRO A C 1
ATOM 2704 O O . PRO A 1 352 ? -16.296 3.789 3.759 1.00 87.81 352 PRO A O 1
ATOM 2707 N N . GLY A 1 353 ? -17.378 4.455 1.913 1.00 88.94 353 GLY A N 1
ATOM 2708 C CA . GLY A 1 353 ? -18.557 4.979 2.613 1.00 88.94 353 GLY A CA 1
ATOM 2709 C C . GLY A 1 353 ? -18.765 6.488 2.440 1.00 88.94 353 GLY A C 1
ATOM 2710 O O . GLY A 1 353 ? -18.687 6.955 1.307 1.00 88.94 353 GLY A O 1
ATOM 2711 N N . PRO A 1 354 ? -19.108 7.252 3.502 1.00 92.25 354 PRO A N 1
ATOM 2712 C CA . PRO A 1 354 ? -19.507 8.659 3.377 1.00 92.25 354 PRO A CA 1
ATOM 2713 C C . PRO A 1 354 ? -18.498 9.544 2.636 1.00 92.25 354 PRO A C 1
ATOM 2715 O O . PRO A 1 354 ? -18.891 10.316 1.769 1.00 92.25 354 PRO A O 1
ATOM 2718 N N . ILE A 1 355 ? -17.203 9.399 2.933 1.00 93.75 355 ILE A N 1
ATOM 2719 C CA . ILE A 1 355 ? -16.133 10.203 2.320 1.00 93.75 355 ILE A CA 1
ATOM 2720 C C . ILE A 1 355 ? -15.999 9.903 0.820 1.00 93.75 355 ILE A C 1
ATOM 2722 O O . ILE A 1 355 ? -15.976 10.822 0.003 1.00 93.75 355 ILE A O 1
ATOM 2726 N N . GLU A 1 356 ? -15.974 8.622 0.444 1.00 90.50 356 GLU A N 1
ATOM 2727 C CA . GLU A 1 356 ? -15.923 8.202 -0.960 1.00 90.50 356 GLU A CA 1
ATOM 2728 C C . GLU A 1 356 ? -17.164 8.647 -1.751 1.00 90.50 356 GLU A C 1
ATOM 2730 O O . GLU A 1 356 ? -17.032 9.118 -2.878 1.00 90.50 356 GLU A O 1
ATOM 2735 N N . LYS A 1 357 ? -18.366 8.578 -1.158 1.00 91.12 357 LYS A N 1
ATOM 2736 C CA . LYS A 1 357 ? -19.612 9.070 -1.786 1.00 91.12 357 LYS A CA 1
ATOM 2737 C C . LYS A 1 357 ? -19.574 10.569 -2.096 1.00 91.12 357 LYS A C 1
ATOM 2739 O O . LYS A 1 357 ? -20.307 11.027 -2.966 1.00 91.12 357 LYS A O 1
ATOM 2744 N N . LEU A 1 358 ? -18.737 11.323 -1.385 1.00 92.62 358 LEU A N 1
ATOM 2745 C CA . LEU A 1 358 ? -18.489 12.745 -1.620 1.00 92.62 358 LEU A CA 1
ATOM 2746 C C . LEU A 1 358 ? -17.287 12.995 -2.547 1.00 92.62 358 LEU A C 1
ATOM 2748 O O . LEU A 1 358 ? -16.936 14.151 -2.777 1.00 92.62 358 LEU A O 1
ATOM 2752 N N . HIS A 1 359 ? -16.644 11.940 -3.059 1.00 91.44 359 HIS A N 1
ATOM 2753 C CA . HIS A 1 359 ? -15.403 11.996 -3.837 1.00 91.44 359 HIS A CA 1
ATOM 2754 C C . HIS A 1 359 ? -14.282 12.763 -3.121 1.00 91.44 359 HIS A C 1
ATOM 2756 O O . HIS A 1 359 ? -13.534 13.528 -3.733 1.00 91.44 359 HIS A O 1
ATOM 2762 N N . ARG A 1 360 ? -14.185 12.579 -1.801 1.00 93.31 360 ARG A N 1
ATOM 2763 C CA . ARG A 1 360 ? -13.172 13.208 -0.948 1.00 93.31 360 ARG A CA 1
ATOM 2764 C C . ARG A 1 360 ? -12.091 12.213 -0.544 1.00 93.31 360 ARG A C 1
ATOM 2766 O O . ARG A 1 360 ? -12.306 11.005 -0.528 1.00 93.31 360 ARG A O 1
ATOM 2773 N N . HIS A 1 361 ? -10.922 12.737 -0.201 1.00 93.94 361 HIS A N 1
ATOM 2774 C CA . HIS A 1 361 ? -9.789 11.975 0.309 1.00 93.94 361 HIS A CA 1
ATOM 2775 C C . HIS A 1 361 ? -9.718 12.052 1.835 1.00 93.94 361 HIS A C 1
ATOM 2777 O O . HIS A 1 361 ? -10.082 13.063 2.432 1.00 93.94 361 HIS A O 1
ATOM 2783 N N . ALA A 1 362 ? -9.207 10.992 2.454 1.00 94.94 362 ALA A N 1
ATOM 2784 C CA . ALA A 1 362 ? -8.804 10.966 3.858 1.00 94.94 362 ALA A CA 1
ATOM 2785 C C . ALA A 1 362 ? -7.594 10.027 4.006 1.00 94.94 362 ALA A C 1
ATOM 2787 O O . ALA A 1 362 ? -7.759 8.877 4.426 1.00 94.94 362 ALA A O 1
ATOM 2788 N N . PRO A 1 363 ? -6.394 10.477 3.590 1.00 93.44 363 PRO A N 1
ATOM 2789 C CA . PRO A 1 363 ? -5.177 9.664 3.508 1.00 93.44 363 PRO A CA 1
ATOM 2790 C C . PRO A 1 363 ? -4.897 8.823 4.756 1.00 93.44 363 PRO A C 1
ATOM 2792 O O . PRO A 1 363 ? -4.705 7.610 4.681 1.00 93.44 363 PRO A O 1
ATOM 2795 N N . GLU A 1 364 ? -4.979 9.463 5.914 1.00 93.62 364 GLU A N 1
ATOM 2796 C CA . GLU A 1 364 ? -4.643 8.932 7.231 1.00 93.62 364 GLU A CA 1
ATOM 2797 C C . GLU A 1 364 ? -5.599 7.803 7.650 1.00 93.62 364 GLU A C 1
ATOM 2799 O O . GLU A 1 364 ? -5.221 6.886 8.383 1.00 93.62 364 GLU A O 1
ATOM 2804 N N . MET A 1 365 ? -6.836 7.807 7.133 1.00 94.88 365 MET A N 1
ATOM 2805 C CA . MET A 1 365 ? -7.803 6.729 7.359 1.00 94.88 365 MET A CA 1
ATOM 2806 C C . MET A 1 365 ? -7.424 5.430 6.638 1.00 94.88 365 MET A C 1
ATOM 2808 O O . MET A 1 365 ? -8.052 4.399 6.869 1.00 94.88 365 MET A O 1
ATOM 2812 N N . LYS A 1 366 ? -6.362 5.406 5.822 1.00 92.94 366 LYS A N 1
ATOM 2813 C CA . LYS A 1 366 ? -5.776 4.141 5.355 1.00 92.94 366 LYS A CA 1
ATOM 2814 C C . LYS A 1 366 ? -5.334 3.256 6.522 1.00 92.94 366 LYS A C 1
ATOM 2816 O O . LYS A 1 366 ? -5.395 2.029 6.408 1.00 92.94 366 LYS A O 1
ATOM 2821 N N . LEU A 1 367 ? -4.941 3.873 7.635 1.00 93.75 367 LEU A N 1
ATOM 2822 C CA . LEU A 1 367 ? -4.543 3.205 8.871 1.00 93.75 367 LEU A CA 1
ATOM 2823 C C . LEU A 1 367 ? -5.723 2.919 9.809 1.00 93.75 367 LEU A C 1
ATOM 2825 O O . LEU A 1 367 ? -5.538 2.215 10.796 1.00 93.75 367 LEU A O 1
ATOM 2829 N N . LEU A 1 368 ? -6.924 3.434 9.513 1.00 95.19 368 LEU A N 1
ATOM 2830 C CA . LEU A 1 368 ? -8.144 3.130 10.260 1.00 95.19 368 LEU A CA 1
ATOM 2831 C C . LEU A 1 368 ? -8.595 1.705 9.911 1.00 95.19 368 LEU A C 1
ATOM 2833 O O . LEU A 1 368 ? -9.302 1.469 8.932 1.00 95.19 368 LEU A O 1
ATOM 2837 N N . ASN A 1 369 ? -8.122 0.747 10.698 1.00 94.19 369 ASN A N 1
ATOM 2838 C CA . ASN A 1 369 ? -8.484 -0.663 10.630 1.00 94.19 369 ASN A CA 1
ATOM 2839 C C . ASN A 1 369 ? -8.528 -1.268 12.042 1.00 94.19 369 ASN A C 1
ATOM 2841 O O . ASN A 1 369 ? -8.115 -0.625 13.010 1.00 94.19 369 ASN A O 1
ATOM 2845 N N . THR A 1 370 ? -9.042 -2.495 12.148 1.00 94.31 370 THR A N 1
ATOM 2846 C CA . THR A 1 370 ? -9.312 -3.146 13.433 1.00 94.31 370 THR A CA 1
ATOM 2847 C C . THR A 1 370 ? -8.069 -3.292 14.318 1.00 94.31 370 THR A C 1
ATOM 2849 O O . THR A 1 370 ? -8.121 -2.773 15.438 1.00 94.31 370 THR A O 1
ATOM 2852 N N . PRO A 1 371 ? -6.950 -3.910 13.866 1.00 94.81 371 PRO A N 1
ATOM 2853 C CA . PRO A 1 371 ? -5.764 -4.040 14.713 1.00 94.81 371 PRO A CA 1
ATOM 2854 C C . PRO A 1 371 ? -5.220 -2.693 15.184 1.00 94.81 371 PRO A C 1
ATOM 2856 O O . PRO A 1 371 ? -4.941 -2.530 16.367 1.00 94.81 371 PRO A O 1
ATOM 2859 N N . HIS A 1 372 ? -5.148 -1.695 14.297 1.00 95.81 372 HIS A N 1
ATOM 2860 C CA . HIS A 1 372 ? -4.537 -0.412 14.637 1.00 95.81 372 HIS A CA 1
ATOM 2861 C C . HIS A 1 372 ? -5.410 0.455 15.551 1.00 95.81 372 HIS A C 1
ATOM 2863 O O . HIS A 1 372 ? -4.891 1.120 16.445 1.00 95.81 372 HIS A O 1
ATOM 2869 N N . LEU A 1 373 ? -6.733 0.488 15.345 1.00 96.38 373 LEU A N 1
ATOM 2870 C CA . LEU A 1 373 ? -7.615 1.304 16.185 1.00 96.38 373 LEU A CA 1
ATOM 2871 C C . LEU A 1 373 ? -7.756 0.702 17.584 1.00 96.38 373 LEU A C 1
ATOM 2873 O O . LEU A 1 373 ? -7.656 1.427 18.573 1.00 96.38 373 LEU A O 1
ATOM 2877 N N . LEU A 1 374 ? -7.970 -0.612 17.683 1.00 96.44 374 LEU A N 1
ATOM 2878 C CA . LEU A 1 374 ? -8.075 -1.274 18.983 1.00 96.44 374 LEU A CA 1
ATOM 2879 C C . LEU A 1 374 ? -6.711 -1.364 19.673 1.00 96.44 374 LEU A C 1
ATOM 2881 O O . LEU A 1 374 ? -6.645 -1.150 20.879 1.00 96.44 374 LEU A O 1
ATOM 2885 N N . GLY A 1 375 ? -5.626 -1.563 18.921 1.00 95.69 375 GLY A N 1
ATOM 2886 C CA . GLY A 1 375 ? -4.254 -1.443 19.415 1.00 95.69 375 GLY A CA 1
ATOM 2887 C C . GLY A 1 375 ? -3.959 -0.047 19.965 1.00 95.69 375 GLY A C 1
ATOM 2888 O O . GLY A 1 375 ? -3.429 0.072 21.068 1.00 95.69 375 GLY A O 1
ATOM 2889 N N . PHE A 1 376 ? -4.400 1.013 19.277 1.00 96.88 376 PHE A N 1
ATOM 2890 C CA . PHE A 1 376 ? -4.323 2.382 19.789 1.00 96.88 376 PHE A CA 1
ATOM 2891 C C . PHE A 1 376 ? -5.101 2.550 21.101 1.00 96.88 376 PHE A C 1
ATOM 2893 O O . PHE A 1 376 ? -4.551 3.050 22.080 1.00 96.88 376 PHE A O 1
ATOM 2900 N N . LEU A 1 377 ? -6.367 2.120 21.150 1.00 97.31 377 LEU A N 1
ATOM 2901 C CA . LEU A 1 377 ? -7.202 2.255 22.349 1.00 97.31 377 LEU A CA 1
ATOM 2902 C C . LEU A 1 377 ? -6.663 1.435 23.530 1.00 97.31 377 LEU A C 1
ATOM 2904 O O . LEU A 1 377 ? -6.661 1.929 24.655 1.00 97.31 377 LEU A O 1
ATOM 2908 N N . ASN A 1 378 ? -6.161 0.225 23.285 1.00 95.88 378 ASN A N 1
ATOM 2909 C CA . ASN A 1 378 ? -5.504 -0.609 24.291 1.00 95.88 378 ASN A CA 1
ATOM 2910 C C . ASN A 1 378 ? -4.221 0.042 24.802 1.00 95.88 378 ASN A C 1
ATOM 2912 O O . ASN A 1 378 ? -4.018 0.135 26.012 1.00 95.88 378 ASN A O 1
ATOM 2916 N N . GLY A 1 379 ? -3.391 0.546 23.888 1.00 94.25 379 GLY A N 1
ATOM 2917 C CA . GLY A 1 379 ? -2.137 1.201 24.221 1.00 94.25 379 GLY A CA 1
ATOM 2918 C C . GLY A 1 379 ? -2.334 2.457 25.064 1.00 94.25 379 GLY A C 1
ATOM 2919 O O . GLY A 1 379 ? -1.700 2.625 26.107 1.00 94.25 379 GLY A O 1
ATOM 2920 N N . MET A 1 380 ? -3.288 3.301 24.665 1.00 95.62 380 MET A N 1
ATOM 2921 C CA . MET A 1 380 ? -3.649 4.502 25.412 1.00 95.62 380 MET A CA 1
ATOM 2922 C C . MET A 1 380 ? -4.362 4.184 26.733 1.00 95.62 380 MET A C 1
ATOM 2924 O O . MET A 1 380 ? -4.077 4.830 27.737 1.00 95.62 380 MET A O 1
ATOM 2928 N N . SER A 1 381 ? -5.253 3.185 26.771 1.00 94.50 381 SER A N 1
ATOM 2929 C CA . SER A 1 381 ? -5.876 2.727 28.023 1.00 94.50 381 SER A CA 1
ATOM 2930 C C . SER A 1 381 ? -4.807 2.222 28.993 1.00 94.50 381 SER A C 1
ATOM 2932 O O . SER A 1 381 ? -4.850 2.565 30.175 1.00 94.50 381 SER A O 1
ATOM 2934 N N . SER A 1 382 ? -3.799 1.493 28.506 1.00 92.00 382 SER A N 1
ATOM 2935 C CA . SER A 1 382 ? -2.670 1.071 29.333 1.00 92.00 382 SER A CA 1
ATOM 2936 C C . SER A 1 382 ? -1.904 2.265 29.899 1.00 92.00 382 SER A C 1
ATOM 2938 O O . SER A 1 382 ? -1.769 2.363 31.115 1.00 92.00 382 SER A O 1
ATOM 2940 N N . LEU A 1 383 ? -1.538 3.241 29.058 1.00 92.25 383 LEU A N 1
ATOM 2941 C CA . LEU A 1 383 ? -0.872 4.471 29.500 1.00 92.25 383 LEU A CA 1
ATOM 2942 C C . LEU A 1 383 ? -1.666 5.215 30.589 1.00 92.25 383 LEU A C 1
ATOM 2944 O O . LEU A 1 383 ? -1.087 5.685 31.565 1.00 92.25 383 LEU A O 1
ATOM 2948 N N . VAL A 1 384 ? -2.991 5.296 30.447 1.00 93.88 384 VAL A N 1
ATOM 2949 C CA . VAL A 1 384 ? -3.879 5.984 31.400 1.00 93.88 384 VAL A CA 1
ATOM 2950 C C . VAL A 1 384 ? -4.008 5.238 32.732 1.00 93.88 384 VAL A C 1
ATOM 2952 O O . VAL A 1 384 ? -4.081 5.876 33.783 1.00 93.88 384 VAL A O 1
ATOM 2955 N N . ASN A 1 385 ? -4.073 3.904 32.716 1.00 89.44 385 ASN A N 1
ATOM 2956 C CA . ASN A 1 385 ? -4.354 3.118 33.924 1.00 89.44 385 ASN A CA 1
ATOM 2957 C C . ASN A 1 385 ? -3.092 2.587 34.621 1.00 89.44 385 ASN A C 1
ATOM 2959 O O . ASN A 1 385 ? -3.135 2.377 35.830 1.00 89.44 385 ASN A O 1
ATOM 2963 N N . PHE A 1 386 ? -2.007 2.353 33.880 1.00 85.69 386 PHE A N 1
ATOM 2964 C CA . PHE A 1 386 ? -0.802 1.655 34.347 1.00 85.69 386 PHE A CA 1
ATOM 2965 C C . PHE A 1 386 ? 0.504 2.406 34.032 1.00 85.69 386 PHE A C 1
ATOM 2967 O O . PHE A 1 386 ? 1.575 1.930 34.395 1.00 85.69 386 PHE A O 1
ATOM 2974 N N . GLY A 1 387 ? 0.441 3.559 33.357 1.00 87.25 387 GLY A N 1
ATOM 2975 C CA . GLY A 1 387 ? 1.626 4.230 32.821 1.00 87.25 387 GLY A CA 1
ATOM 2976 C C . GLY A 1 387 ? 2.172 3.548 31.562 1.00 87.25 387 GLY A C 1
ATOM 2977 O O . GLY A 1 387 ? 1.582 2.607 31.024 1.00 87.25 387 GLY A O 1
ATOM 2978 N N . LEU A 1 388 ? 3.294 4.052 31.049 1.00 87.44 388 LEU A N 1
ATOM 2979 C CA . LEU A 1 388 ? 3.930 3.545 29.837 1.00 87.44 388 LEU A CA 1
ATOM 2980 C C . LEU A 1 388 ? 4.579 2.181 30.113 1.00 87.44 388 LEU A C 1
ATOM 2982 O O . LEU A 1 388 ? 5.717 2.096 30.568 1.00 87.44 388 LEU A O 1
ATOM 2986 N N . THR A 1 389 ? 3.811 1.124 29.857 1.00 82.44 389 THR A N 1
ATOM 2987 C CA . THR A 1 389 ? 4.152 -0.289 30.090 1.00 82.44 389 THR A CA 1
ATOM 2988 C C . THR A 1 389 ? 3.637 -1.141 28.928 1.00 82.44 389 THR A C 1
ATOM 2990 O O . THR A 1 389 ? 2.815 -0.663 28.147 1.00 82.44 389 THR A O 1
ATOM 2993 N N . GLU A 1 390 ? 4.056 -2.405 28.805 1.00 82.31 390 GLU A N 1
ATOM 2994 C CA . GLU A 1 390 ? 3.499 -3.329 27.797 1.00 82.31 390 GLU A CA 1
ATOM 2995 C C . GLU A 1 390 ? 2.089 -3.860 28.144 1.00 82.31 390 GLU A C 1
ATOM 2997 O O . GLU A 1 390 ? 1.409 -4.482 27.320 1.00 82.31 390 GLU A O 1
ATOM 3002 N N . CYS A 1 391 ? 1.628 -3.615 29.375 1.00 82.12 391 CYS A N 1
ATOM 3003 C CA . CYS A 1 391 ? 0.434 -4.228 29.945 1.00 82.12 391 CYS A CA 1
ATOM 3004 C C . CYS A 1 391 ? -0.806 -4.059 29.078 1.00 82.12 391 CYS A C 1
ATOM 3006 O O . CYS A 1 391 ? -1.121 -2.959 28.630 1.00 82.12 391 CYS A O 1
ATOM 3008 N N . ARG A 1 392 ? -1.549 -5.157 28.890 1.00 85.12 392 ARG A N 1
ATOM 3009 C CA . ARG A 1 392 ? -2.835 -5.184 28.172 1.00 85.12 392 ARG A CA 1
ATOM 3010 C C . ARG A 1 392 ? -2.788 -4.531 26.779 1.00 85.12 392 ARG A C 1
ATOM 3012 O O . ARG A 1 392 ? -3.778 -3.934 26.354 1.00 85.12 392 ARG A O 1
ATOM 3019 N N . GLY A 1 393 ? -1.652 -4.645 26.085 1.00 85.81 393 GLY A N 1
ATOM 3020 C CA . GLY A 1 393 ? -1.423 -4.016 24.780 1.00 85.81 393 GLY A CA 1
ATOM 3021 C C . GLY A 1 393 ? -0.829 -2.603 24.856 1.00 85.81 393 GLY A C 1
ATOM 3022 O O . GLY A 1 393 ? -0.907 -1.863 23.878 1.00 85.81 393 GLY A O 1
ATOM 3023 N N . GLY A 1 394 ? -0.224 -2.231 25.987 1.00 88.94 394 GLY A N 1
ATOM 3024 C CA . GLY A 1 394 ? 0.424 -0.940 26.249 1.00 88.94 394 GLY A CA 1
ATOM 3025 C C . GLY A 1 394 ? 1.708 -0.690 25.456 1.00 88.94 394 GLY A C 1
ATOM 3026 O O . GLY A 1 394 ? 2.387 -1.639 25.085 1.00 88.94 394 GLY A O 1
ATOM 3027 N N . PHE A 1 395 ? 2.049 0.572 25.186 1.00 89.44 395 PHE A N 1
ATOM 3028 C CA . PHE A 1 395 ? 3.172 0.950 24.307 1.00 89.44 395 PHE A CA 1
ATOM 3029 C C . PHE A 1 395 ? 4.572 0.889 24.941 1.00 89.44 395 PHE A C 1
ATOM 3031 O O . PHE A 1 395 ? 5.544 1.196 24.259 1.00 89.44 395 PHE A O 1
ATOM 3038 N N . GLY A 1 396 ? 4.680 0.569 26.232 1.00 82.38 396 GLY A N 1
ATOM 3039 C CA . GLY A 1 396 ? 5.965 0.529 26.930 1.00 82.38 396 GLY A CA 1
ATOM 3040 C C . GLY A 1 396 ? 6.753 -0.759 26.695 1.00 82.38 396 GLY A C 1
ATOM 3041 O O . GLY A 1 396 ? 6.250 -1.723 26.114 1.00 82.38 396 GLY A O 1
ATOM 3042 N N . THR A 1 397 ? 7.990 -0.761 27.190 1.00 75.38 397 THR A N 1
ATOM 3043 C CA . THR A 1 397 ? 8.913 -1.901 27.089 1.00 75.38 397 THR A CA 1
ATOM 3044 C C . THR A 1 397 ? 8.500 -3.073 27.989 1.00 75.38 397 THR A C 1
ATOM 3046 O O . THR A 1 397 ? 7.761 -2.894 28.964 1.00 75.38 397 THR A O 1
ATOM 3049 N N . SER A 1 398 ? 8.948 -4.290 27.649 1.00 62.72 398 SER A N 1
ATOM 3050 C CA . SER A 1 398 ? 8.588 -5.482 28.422 1.00 62.72 398 SER A CA 1
ATOM 3051 C C . SER A 1 398 ? 9.207 -5.482 29.816 1.00 62.72 398 SER A C 1
ATOM 3053 O O . SER A 1 398 ? 10.413 -5.287 29.972 1.00 62.72 398 SER A O 1
ATOM 3055 N N . ALA A 1 399 ? 8.387 -5.750 30.834 1.00 55.44 399 ALA A N 1
ATOM 3056 C CA . ALA A 1 399 ? 8.824 -5.811 32.231 1.00 55.44 399 ALA A CA 1
ATOM 3057 C C . ALA A 1 399 ? 9.319 -7.218 32.643 1.00 55.44 399 ALA A C 1
ATOM 3059 O O . ALA A 1 399 ? 9.657 -7.456 33.804 1.00 55.44 399 ALA A O 1
ATOM 3060 N N . GLY A 1 400 ? 9.416 -8.150 31.687 1.00 54.25 400 GLY A N 1
ATOM 3061 C CA . GLY A 1 400 ? 9.817 -9.535 31.922 1.00 54.25 400 GLY A CA 1
ATOM 3062 C C . GLY A 1 400 ? 8.694 -10.410 32.510 1.00 54.25 400 GLY A C 1
ATOM 3063 O O . GLY A 1 400 ? 7.657 -9.915 32.945 1.00 54.25 400 GLY A O 1
ATOM 3064 N N . PRO A 1 401 ? 8.884 -11.743 32.551 1.00 48.34 401 PRO A N 1
ATOM 3065 C CA . PRO A 1 401 ? 7.819 -12.714 32.838 1.00 48.34 401 PRO A CA 1
ATOM 3066 C C . PRO A 1 401 ? 7.281 -12.703 34.283 1.00 48.34 401 PRO A C 1
ATOM 3068 O O . PRO A 1 401 ? 6.348 -13.446 34.582 1.00 48.34 401 PRO A O 1
ATOM 3071 N N . SER A 1 402 ? 7.863 -11.908 35.188 1.00 49.88 402 SER A N 1
ATOM 3072 C CA . SER A 1 402 ? 7.478 -11.820 36.605 1.00 49.88 402 SER A CA 1
ATOM 3073 C C . SER A 1 402 ? 6.717 -10.545 36.986 1.00 49.88 402 SER A C 1
ATOM 3075 O O . SER A 1 402 ? 6.348 -10.412 38.149 1.00 49.88 402 SER A O 1
ATOM 3077 N N . ALA A 1 403 ? 6.497 -9.609 36.060 1.00 53.03 403 ALA A N 1
ATOM 3078 C CA . ALA A 1 403 ? 5.813 -8.351 36.351 1.00 53.03 403 ALA A CA 1
ATOM 3079 C C . ALA A 1 403 ? 4.299 -8.480 36.129 1.00 53.03 403 ALA A C 1
ATOM 3081 O O . ALA A 1 403 ? 3.856 -8.819 35.030 1.00 53.03 403 ALA A O 1
ATOM 3082 N N . SER A 1 404 ? 3.488 -8.210 37.158 1.00 57.69 404 SER A N 1
ATOM 3083 C CA . SER A 1 404 ? 2.038 -8.100 36.986 1.00 57.69 404 SER A CA 1
ATOM 3084 C C . SER A 1 404 ? 1.623 -6.662 36.653 1.00 57.69 404 SER A C 1
ATOM 3086 O O . SER A 1 404 ? 2.330 -5.692 36.942 1.00 57.69 404 SER A O 1
ATOM 3088 N N . CYS A 1 405 ? 0.464 -6.517 36.005 1.00 62.03 405 CYS A N 1
ATOM 3089 C CA . CYS A 1 405 ? -0.081 -5.212 35.647 1.00 62.03 405 CYS A CA 1
ATOM 3090 C C . CYS A 1 405 ? -0.572 -4.468 36.893 1.00 62.03 405 CYS A C 1
ATOM 3092 O O . CYS A 1 405 ? -1.737 -4.600 37.273 1.00 62.03 405 CYS A O 1
ATOM 3094 N N . GLY A 1 406 ? 0.333 -3.691 37.492 1.00 55.50 406 GLY A N 1
ATOM 3095 C CA . GLY A 1 406 ? 0.095 -2.862 38.674 1.00 55.50 406 GLY A CA 1
ATOM 3096 C C . GLY A 1 406 ? 1.097 -3.031 39.824 1.00 55.50 406 GLY A C 1
ATOM 3097 O O . GLY A 1 406 ? 0.812 -2.497 40.889 1.00 55.50 406 GLY A O 1
ATOM 3098 N N . ASP A 1 407 ? 2.211 -3.762 39.658 1.00 47.59 407 ASP A N 1
ATOM 3099 C CA . ASP A 1 407 ? 2.968 -4.263 40.820 1.00 47.59 407 ASP A CA 1
ATOM 3100 C C . ASP A 1 407 ? 4.090 -3.405 41.435 1.00 47.59 407 ASP A C 1
ATOM 3102 O O . ASP A 1 407 ? 4.395 -3.724 42.572 1.00 47.59 407 ASP A O 1
ATOM 3106 N N . VAL A 1 408 ? 4.720 -2.405 40.790 1.00 55.25 408 VAL A N 1
ATOM 3107 C CA . VAL A 1 408 ? 5.567 -1.333 41.417 1.00 55.25 408 VAL A CA 1
ATOM 3108 C C . VAL A 1 408 ? 6.345 -0.527 40.344 1.00 55.25 408 VAL A C 1
ATOM 3110 O O . VAL A 1 408 ? 6.615 -1.086 39.282 1.00 55.25 408 VAL A O 1
ATOM 3113 N N . ASP A 1 409 ? 6.767 0.754 40.447 1.00 51.50 409 ASP A N 1
ATOM 3114 C CA . ASP A 1 409 ? 6.867 1.788 41.520 1.00 51.50 409 ASP A CA 1
ATOM 3115 C C . ASP A 1 409 ? 7.942 1.584 42.639 1.00 51.50 409 ASP A C 1
ATOM 3117 O O . ASP A 1 409 ? 8.952 0.941 42.351 1.00 51.50 409 ASP A O 1
ATOM 3121 N N . GLU A 1 410 ? 7.841 2.220 43.830 1.00 38.97 410 GLU A N 1
ATOM 3122 C CA . GLU A 1 410 ? 8.918 2.651 44.779 1.00 38.97 410 GLU A CA 1
ATOM 3123 C C . GLU A 1 410 ? 9.943 1.580 45.275 1.00 38.97 410 GLU A C 1
ATOM 3125 O O . GLU A 1 410 ? 10.822 1.906 46.078 1.00 38.97 410 GLU A O 1
ATOM 3130 N N . MET A 1 411 ? 9.920 0.325 44.789 1.00 42.09 411 MET A N 1
ATOM 3131 C CA . MET A 1 411 ? 10.924 -0.720 45.093 1.00 42.09 411 MET A CA 1
ATOM 3132 C C . MET A 1 411 ? 11.432 -1.603 43.916 1.00 42.09 411 MET A C 1
ATOM 3134 O O . MET A 1 411 ? 12.130 -2.578 44.198 1.00 42.09 411 MET A O 1
ATOM 3138 N N . GLY A 1 412 ? 11.230 -1.265 42.627 1.00 53.50 412 GLY A N 1
ATOM 3139 C CA . GLY A 1 412 ? 12.238 -1.645 41.599 1.00 53.50 412 GLY A CA 1
ATOM 3140 C C . GLY A 1 412 ? 11.818 -2.212 40.226 1.00 53.50 412 GLY A C 1
ATOM 3141 O O . GLY A 1 412 ? 12.120 -3.373 39.946 1.00 53.50 412 GLY A O 1
ATOM 3142 N N . HIS A 1 413 ? 11.373 -1.291 39.343 1.00 52.12 413 HIS A N 1
ATOM 3143 C CA . HIS A 1 413 ? 11.393 -1.265 37.849 1.00 52.12 413 HIS A CA 1
ATOM 3144 C C . HIS A 1 413 ? 10.201 -1.881 37.072 1.00 52.12 413 HIS A C 1
ATOM 3146 O O . HIS A 1 413 ? 9.706 -2.929 37.457 1.00 52.12 413 HIS A O 1
ATOM 3152 N N . ARG A 1 414 ? 9.751 -1.376 35.899 1.00 60.16 414 ARG A N 1
ATOM 3153 C CA . ARG A 1 414 ? 9.965 -0.104 35.156 1.00 60.16 414 ARG A CA 1
ATOM 3154 C C . ARG A 1 414 ? 8.600 0.376 34.612 1.00 60.16 414 ARG A C 1
ATOM 3156 O O . ARG A 1 414 ? 8.034 -0.252 33.722 1.00 60.16 414 ARG A O 1
ATOM 3163 N N . ILE A 1 415 ? 8.088 1.489 35.137 1.00 72.62 415 ILE A N 1
ATOM 3164 C CA . ILE A 1 415 ? 7.083 2.323 34.462 1.00 72.62 415 ILE A CA 1
ATOM 3165 C C . ILE A 1 415 ? 7.892 3.403 33.754 1.00 72.62 415 ILE A C 1
ATOM 3167 O O . ILE A 1 415 ? 8.564 4.183 34.421 1.00 72.62 415 ILE A O 1
ATOM 3171 N N . ASP A 1 416 ? 7.873 3.440 32.424 1.00 77.12 416 ASP A N 1
ATOM 3172 C CA . ASP A 1 416 ? 8.786 4.320 31.678 1.00 77.12 416 ASP A CA 1
ATOM 3173 C C . ASP A 1 416 ? 8.347 5.787 31.737 1.00 77.12 416 ASP A C 1
ATOM 3175 O O . ASP A 1 416 ? 9.164 6.709 31.710 1.00 77.12 416 ASP A O 1
ATOM 3179 N N . ALA A 1 417 ? 7.037 5.998 31.864 1.00 85.62 417 ALA A N 1
ATOM 3180 C CA . ALA A 1 417 ? 6.426 7.306 31.995 1.00 85.62 417 ALA A CA 1
ATOM 3181 C C . ALA A 1 417 ? 5.035 7.214 32.630 1.00 85.62 417 ALA A C 1
ATOM 3183 O O . ALA A 1 417 ? 4.350 6.197 32.507 1.00 85.62 417 ALA A O 1
ATOM 3184 N N . SER A 1 418 ? 4.572 8.301 33.238 1.00 89.12 418 SER A N 1
ATOM 3185 C CA . SER A 1 418 ? 3.215 8.417 33.780 1.00 89.12 418 SER A CA 1
ATOM 3186 C C . SER A 1 418 ? 2.564 9.744 33.395 1.00 89.12 418 SER A C 1
ATOM 3188 O O . SER A 1 418 ? 3.240 10.738 33.138 1.00 89.12 418 SER A O 1
ATOM 3190 N N . LEU A 1 419 ? 1.230 9.762 33.322 1.00 93.25 419 LEU A N 1
ATOM 3191 C CA . LEU A 1 419 ? 0.459 10.985 33.089 1.00 93.25 419 LEU A CA 1
ATOM 3192 C C . LEU A 1 419 ? 0.157 11.658 34.432 1.00 93.25 419 LEU A C 1
ATOM 3194 O O . LEU A 1 419 ? -0.537 11.090 35.284 1.00 93.25 419 LEU A O 1
ATOM 3198 N N . THR A 1 420 ? 0.679 12.868 34.628 1.00 93.94 420 THR A N 1
ATOM 3199 C CA . THR A 1 420 ? 0.621 13.556 35.930 1.00 93.94 420 THR A CA 1
ATOM 3200 C C . THR A 1 420 ? -0.443 14.643 36.007 1.00 93.94 420 THR A C 1
ATOM 3202 O O . THR A 1 420 ? -0.792 15.076 37.106 1.00 93.94 420 THR A O 1
ATOM 3205 N N . TRP A 1 421 ? -1.024 15.033 34.870 1.00 96.19 421 TRP A N 1
ATOM 3206 C CA . TRP A 1 421 ? -2.053 16.065 34.828 1.00 96.19 421 TRP A CA 1
ATOM 3207 C C . TRP A 1 421 ? -3.272 15.708 35.692 1.00 96.19 421 TRP A C 1
ATOM 3209 O O . TRP A 1 421 ? -3.706 14.550 35.759 1.00 96.19 421 TRP A O 1
ATOM 3219 N N . ARG A 1 422 ? -3.842 16.723 36.349 1.00 94.12 422 ARG A N 1
ATOM 3220 C CA . ARG A 1 422 ? -5.078 16.646 37.138 1.00 94.12 422 ARG A CA 1
ATOM 3221 C C . ARG A 1 422 ? -5.900 17.924 36.935 1.00 94.12 422 ARG A C 1
ATOM 3223 O O . ARG A 1 422 ? -5.308 19.001 36.876 1.00 94.12 422 ARG A O 1
ATOM 3230 N N . PRO A 1 423 ? -7.243 17.838 36.901 1.00 93.88 423 PRO A N 1
ATOM 3231 C CA . PRO A 1 423 ? -8.081 19.029 36.828 1.00 93.88 423 PRO A CA 1
ATOM 3232 C C . PRO A 1 423 ? -7.983 19.842 38.138 1.00 93.88 423 PRO A C 1
ATOM 3234 O O . PRO A 1 423 ? -7.894 19.244 39.216 1.00 93.88 423 PRO A O 1
ATOM 3237 N N . PRO A 1 424 ? -8.095 21.186 38.105 1.00 90.56 424 PRO A N 1
ATOM 3238 C CA . PRO A 1 424 ? -8.058 22.049 39.286 1.00 90.56 424 PRO A CA 1
ATOM 3239 C C . PRO A 1 424 ? -9.087 21.681 40.358 1.00 90.56 424 PRO A C 1
ATOM 3241 O O . PRO A 1 424 ? -8.837 21.879 41.545 1.00 90.56 424 PRO A O 1
ATOM 3244 N N . ASN A 1 425 ? -10.245 21.145 39.956 1.00 90.50 425 ASN A N 1
ATOM 3245 C CA . ASN A 1 425 ? -11.235 20.593 40.874 1.00 90.50 425 ASN A CA 1
ATOM 3246 C C . ASN A 1 425 ? -11.732 19.225 40.394 1.00 90.50 425 ASN A C 1
ATOM 3248 O O . ASN A 1 425 ? -12.733 19.119 39.689 1.00 90.50 425 ASN A O 1
ATOM 3252 N N . ALA A 1 426 ? -11.061 18.166 40.842 1.00 90.25 426 ALA A N 1
ATOM 3253 C CA . ALA A 1 426 ? -11.389 16.791 40.473 1.00 90.25 426 ALA A CA 1
ATOM 3254 C C . ALA A 1 426 ? -12.715 16.263 41.062 1.00 90.25 426 ALA A C 1
ATOM 3256 O O . ALA A 1 426 ? -13.145 15.172 40.696 1.00 90.25 426 ALA A O 1
ATOM 3257 N N . THR A 1 427 ? -13.380 17.009 41.952 1.00 92.31 427 THR A N 1
ATOM 3258 C CA . THR A 1 427 ? -14.718 16.646 42.464 1.00 92.31 427 THR A CA 1
ATOM 3259 C C . THR A 1 427 ? -15.860 17.266 41.657 1.00 92.31 427 THR A C 1
ATOM 3261 O O . THR A 1 427 ? -17.003 16.839 41.796 1.00 92.31 427 THR A O 1
ATOM 3264 N N . ASP A 1 428 ? -15.563 18.236 40.785 1.00 96.25 428 ASP A N 1
ATOM 3265 C CA . ASP A 1 428 ? -16.526 18.826 39.858 1.00 96.25 428 ASP A CA 1
ATOM 3266 C C . ASP A 1 428 ? -16.376 18.180 38.475 1.00 96.25 428 ASP A C 1
ATOM 3268 O O . ASP A 1 428 ? -15.526 18.562 37.666 1.00 96.25 428 ASP A O 1
ATOM 3272 N N . ALA A 1 429 ? -17.230 17.192 38.204 1.00 97.06 429 ALA A N 1
ATOM 3273 C CA . ALA A 1 429 ? -17.222 16.442 36.953 1.00 97.06 429 ALA A CA 1
ATOM 3274 C C . ALA A 1 429 ? -17.373 17.343 35.716 1.00 97.06 429 ALA A C 1
ATOM 3276 O O . ALA A 1 429 ? -16.737 17.101 34.692 1.00 97.06 429 ALA A O 1
ATOM 3277 N N . ARG A 1 430 ? -18.180 18.411 35.789 1.00 96.88 430 ARG A N 1
ATOM 3278 C CA . ARG A 1 430 ? -18.396 19.310 34.643 1.00 96.88 430 ARG A CA 1
ATOM 3279 C C . ARG A 1 430 ? -17.163 20.156 34.373 1.00 96.88 430 ARG A C 1
ATOM 3281 O O . ARG A 1 430 ? -16.796 20.315 33.211 1.00 96.88 430 ARG A O 1
ATOM 3288 N N . ALA A 1 431 ? -16.530 20.676 35.424 1.00 96.62 431 ALA A N 1
ATOM 3289 C CA . ALA A 1 431 ? -15.292 21.434 35.289 1.00 96.62 431 ALA A CA 1
ATOM 3290 C C . ALA A 1 431 ? -14.167 20.556 34.717 1.00 96.62 431 ALA A C 1
ATOM 3292 O O . ALA A 1 431 ? -13.545 20.939 33.727 1.00 96.62 431 ALA A O 1
ATOM 3293 N N . ALA A 1 432 ? -13.978 19.352 35.268 1.00 97.06 432 ALA A N 1
ATOM 3294 C CA . ALA A 1 432 ? -12.963 18.407 34.807 1.00 97.06 432 ALA A CA 1
ATOM 3295 C C . ALA A 1 432 ? -13.163 17.999 33.335 1.00 97.06 432 ALA A C 1
ATOM 3297 O O . ALA A 1 432 ? -12.228 18.058 32.536 1.00 97.06 432 ALA A O 1
ATOM 3298 N N . VAL A 1 433 ? -14.393 17.643 32.941 1.00 97.94 433 VAL A N 1
ATOM 3299 C CA . VAL A 1 433 ? -14.709 17.272 31.550 1.00 97.94 433 VAL A CA 1
ATOM 3300 C C . VAL A 1 433 ? -14.569 18.463 30.600 1.00 97.94 433 VAL A C 1
ATOM 3302 O O . VAL A 1 433 ? -14.112 18.290 29.472 1.00 97.94 433 VAL A O 1
ATOM 3305 N N . SER A 1 434 ? -14.911 19.680 31.033 1.00 97.50 434 SER A N 1
ATOM 3306 C CA . SER A 1 434 ? -14.730 20.881 30.209 1.00 97.50 434 SER A CA 1
ATOM 3307 C C . SER A 1 434 ? -13.257 21.160 29.903 1.00 97.50 434 SER A C 1
ATOM 3309 O O . SER A 1 434 ? -12.937 21.599 28.798 1.00 97.50 434 SER A O 1
ATOM 3311 N N . GLU A 1 435 ? -12.362 20.923 30.859 1.00 97.06 435 GLU A N 1
ATOM 3312 C CA . GLU A 1 435 ? -10.927 21.122 30.663 1.00 97.06 435 GLU A CA 1
ATOM 3313 C C . GLU A 1 435 ? -10.316 20.036 29.777 1.00 97.06 435 GLU A C 1
ATOM 3315 O O . GLU A 1 435 ? -9.603 20.351 28.825 1.00 97.06 435 GLU A O 1
ATOM 3320 N N . LEU A 1 436 ? -10.682 18.768 29.994 1.00 97.56 436 LEU A N 1
ATOM 3321 C CA . LEU A 1 436 ? -10.293 17.673 29.101 1.00 97.56 436 LEU A CA 1
ATOM 3322 C C . LEU A 1 436 ? -10.777 17.905 27.665 1.00 97.56 436 LEU A C 1
ATOM 3324 O O . LEU A 1 436 ? -10.030 17.666 26.717 1.00 97.56 436 LEU A O 1
ATOM 3328 N N . ASN A 1 437 ? -11.992 18.434 27.485 1.00 97.69 437 ASN A N 1
ATOM 3329 C CA . ASN A 1 437 ? -12.504 18.795 26.165 1.00 97.69 437 ASN A CA 1
ATOM 3330 C C . ASN A 1 437 ? -11.614 19.842 25.482 1.00 97.69 437 ASN A C 1
ATOM 3332 O O . ASN A 1 437 ? -11.302 19.706 24.298 1.00 97.69 437 ASN A O 1
ATOM 3336 N N . LEU A 1 438 ? -11.151 20.857 26.214 1.00 96.44 438 LEU A N 1
ATOM 3337 C CA . LEU A 1 438 ? -10.205 21.837 25.682 1.00 96.44 438 LEU A CA 1
ATOM 3338 C C . LEU A 1 438 ? -8.860 21.189 25.311 1.00 96.44 438 LEU A C 1
ATOM 3340 O O . LEU A 1 438 ? -8.358 21.427 24.214 1.00 96.44 438 LEU A O 1
ATOM 3344 N N . LEU A 1 439 ? -8.306 20.351 26.191 1.00 96.75 439 LEU A N 1
ATOM 3345 C CA . LEU A 1 439 ? -6.978 19.747 26.036 1.00 96.75 439 LEU A CA 1
ATOM 3346 C C . LEU A 1 439 ? -6.896 18.672 24.941 1.00 96.75 439 LEU A C 1
ATOM 3348 O O . LEU A 1 439 ? -5.866 18.555 24.273 1.00 96.75 439 LEU A O 1
ATOM 3352 N N . LEU A 1 440 ? -7.952 17.871 24.772 1.00 96.75 440 LEU A N 1
ATOM 3353 C CA . LEU A 1 440 ? -7.946 16.688 23.902 1.00 96.75 440 LEU A CA 1
ATOM 3354 C C . LEU A 1 440 ? -8.753 16.877 22.612 1.00 96.75 440 LEU A C 1
ATOM 3356 O O . LEU A 1 440 ? -8.394 16.301 21.581 1.00 96.75 440 LEU A O 1
ATOM 3360 N N . CYS A 1 441 ? -9.802 17.704 22.647 1.00 95.50 441 CYS A N 1
ATOM 3361 C CA . CYS A 1 441 ? -10.744 17.899 21.539 1.00 95.50 441 CYS A CA 1
ATOM 3362 C C . CYS A 1 441 ? -10.866 19.366 21.088 1.00 95.50 441 CYS A C 1
ATOM 3364 O O . CYS A 1 441 ? -11.743 19.676 20.279 1.00 95.50 441 CYS A O 1
ATOM 3366 N N . ALA A 1 442 ? -10.024 20.273 21.601 1.00 93.00 442 ALA A N 1
ATOM 3367 C CA . ALA A 1 442 ? -10.072 21.713 21.322 1.00 93.00 442 ALA A CA 1
ATOM 3368 C C . ALA A 1 442 ? -11.450 22.356 21.599 1.00 93.00 442 ALA A C 1
ATOM 3370 O O . ALA A 1 442 ? -11.864 23.295 20.921 1.00 93.00 442 ALA A O 1
ATOM 3371 N N . GLY A 1 443 ? -12.184 21.835 22.586 1.00 94.06 443 GLY A N 1
ATOM 3372 C CA . GLY A 1 443 ? -13.510 22.323 22.965 1.00 94.06 443 GLY A CA 1
ATOM 3373 C C . GLY A 1 443 ? -14.652 21.839 22.065 1.00 94.06 443 GLY A C 1
ATOM 3374 O O . GLY A 1 443 ? -15.772 22.327 22.207 1.00 94.06 443 GLY A O 1
ATOM 3375 N N . ARG A 1 444 ? -14.400 20.904 21.138 1.00 92.56 444 ARG A N 1
ATOM 3376 C CA . ARG A 1 444 ? -15.380 20.478 20.122 1.00 92.56 444 ARG A CA 1
ATOM 3377 C C . ARG A 1 444 ? -16.264 19.301 20.522 1.00 92.56 444 ARG A C 1
ATOM 3379 O O . ARG A 1 444 ? -17.165 18.992 19.749 1.00 92.56 444 ARG A O 1
ATOM 3386 N N . LEU A 1 445 ? -16.030 18.655 21.670 1.00 95.50 445 LEU A N 1
ATOM 3387 C CA . LEU A 1 445 ? -16.817 17.493 22.094 1.00 95.50 445 LEU A CA 1
ATOM 3388 C C . LEU A 1 445 ? -18.318 17.806 22.041 1.00 95.50 445 LEU A C 1
ATOM 3390 O O . LEU A 1 445 ? -18.775 18.798 22.618 1.00 95.50 445 LEU A O 1
ATOM 3394 N N . ASN A 1 446 ? -19.089 16.961 21.356 1.00 94.94 446 ASN A N 1
ATOM 3395 C CA . ASN A 1 446 ? -20.510 17.201 21.191 1.00 94.94 446 ASN A CA 1
ATOM 3396 C C . ASN A 1 446 ? -21.254 17.149 22.545 1.00 94.94 446 ASN A C 1
ATOM 3398 O O . ASN A 1 446 ? -20.820 16.488 23.500 1.00 94.94 446 ASN A O 1
ATOM 3402 N N . PRO A 1 447 ? -22.409 17.831 22.669 1.00 95.56 447 PRO A N 1
ATOM 3403 C CA . PRO A 1 447 ? -23.133 17.904 23.936 1.00 95.56 447 PRO A CA 1
ATOM 3404 C C . PRO A 1 447 ? -23.642 16.556 24.464 1.00 95.56 447 PRO A C 1
ATOM 3406 O O . PRO A 1 447 ? -23.861 16.426 25.670 1.00 95.56 447 PRO A O 1
ATOM 3409 N N . THR A 1 448 ? -23.885 15.576 23.590 1.00 95.12 448 THR A N 1
ATOM 3410 C CA . THR A 1 448 ? -24.347 14.239 23.988 1.00 95.12 448 THR A CA 1
ATOM 3411 C C . THR A 1 448 ? -23.220 13.470 24.662 1.00 95.12 448 THR A C 1
ATOM 3413 O O . THR A 1 448 ? -23.400 13.035 25.801 1.00 95.12 448 THR A O 1
ATOM 3416 N N . ASP A 1 449 ? -22.046 13.420 24.037 1.00 96.62 449 ASP A N 1
ATOM 3417 C CA . ASP A 1 449 ? -20.862 12.778 24.606 1.00 96.62 449 ASP A CA 1
ATOM 3418 C C . ASP A 1 449 ? -20.388 13.511 25.859 1.00 96.62 449 ASP A C 1
ATOM 3420 O O . ASP A 1 449 ? -20.053 12.875 26.851 1.00 96.62 449 ASP A O 1
ATOM 3424 N N . THR A 1 450 ? -20.483 14.845 25.892 1.00 97.88 450 THR A N 1
ATOM 3425 C CA . THR A 1 450 ? -20.185 15.631 27.101 1.00 97.88 450 THR A CA 1
ATOM 3426 C C . THR A 1 450 ? -21.022 15.164 28.293 1.00 97.88 450 THR A C 1
ATOM 3428 O O . THR A 1 450 ? -20.486 14.934 29.375 1.00 97.88 450 THR A O 1
ATOM 3431 N N . ARG A 1 451 ? -22.342 14.994 28.122 1.00 97.81 451 ARG A N 1
ATOM 3432 C CA . ARG A 1 451 ? -23.223 14.516 29.204 1.00 97.81 451 ARG A CA 1
ATOM 3433 C C . ARG A 1 451 ? -22.902 13.081 29.611 1.00 97.81 451 ARG A C 1
ATOM 3435 O O . ARG A 1 451 ? -22.946 12.775 30.799 1.00 97.81 451 ARG A O 1
ATOM 3442 N N . LEU A 1 452 ? -22.587 12.227 28.641 1.00 97.81 452 LEU A N 1
ATOM 3443 C CA . LEU A 1 452 ? -22.242 10.831 28.884 1.00 97.81 452 LEU A CA 1
ATOM 3444 C C . LEU A 1 452 ? -20.932 10.710 29.672 1.00 97.81 452 LEU A C 1
ATOM 3446 O O . LEU A 1 452 ? -20.898 9.997 30.670 1.00 97.81 452 LEU A O 1
ATOM 3450 N N . ILE A 1 453 ? -19.892 11.452 29.288 1.00 98.44 453 ILE A N 1
ATOM 3451 C CA . ILE A 1 453 ? -18.599 11.450 29.983 1.00 98.44 453 ILE A CA 1
ATOM 3452 C C . ILE A 1 453 ? -18.732 12.058 31.385 1.00 98.44 453 ILE A C 1
ATOM 3454 O O . ILE A 1 453 ? -18.174 11.504 32.327 1.00 98.44 453 ILE A O 1
ATOM 3458 N N . VAL A 1 454 ? -19.511 13.135 31.562 1.00 98.44 454 VAL A N 1
ATOM 3459 C CA . VAL A 1 454 ? -19.816 13.677 32.903 1.00 98.44 454 VAL A CA 1
ATOM 3460 C C . VAL A 1 454 ? -20.500 12.621 33.773 1.00 98.44 454 VAL A C 1
ATOM 3462 O O . VAL A 1 454 ? -20.084 12.423 34.909 1.00 98.44 454 VAL A O 1
ATOM 3465 N N . SER A 1 455 ? -21.491 11.900 33.240 1.00 98.12 455 SER A N 1
ATOM 3466 C CA . SER A 1 455 ? -22.169 10.826 33.976 1.00 98.12 455 SER A CA 1
ATOM 3467 C C . SER A 1 455 ? -21.211 9.694 34.356 1.00 98.12 455 SER A C 1
ATOM 3469 O O . SER A 1 455 ? -21.245 9.225 35.489 1.00 98.12 455 SER A O 1
ATOM 3471 N N . ALA A 1 456 ? -20.340 9.268 33.437 1.00 97.88 456 ALA A N 1
ATOM 3472 C CA . ALA A 1 456 ? -19.348 8.226 33.701 1.00 97.88 456 ALA A CA 1
ATOM 3473 C C . ALA A 1 456 ? -18.303 8.673 34.740 1.00 97.88 456 ALA A C 1
ATOM 3475 O O . ALA A 1 456 ? -17.871 7.880 35.576 1.00 97.88 456 ALA A O 1
ATOM 3476 N N . TYR A 1 457 ? -17.919 9.954 34.718 1.00 98.25 457 TYR A N 1
ATOM 3477 C CA . TYR A 1 457 ? -17.039 10.558 35.717 1.00 98.25 457 TYR A CA 1
ATOM 3478 C C . TYR A 1 457 ? -17.696 10.554 37.104 1.00 98.25 457 TYR A C 1
ATOM 3480 O O . TYR A 1 457 ? -17.078 10.122 38.074 1.00 98.25 457 TYR A O 1
ATOM 3488 N N . GLU A 1 458 ? -18.954 10.999 37.204 1.00 98.19 458 GLU A N 1
ATOM 3489 C CA . GLU A 1 458 ? -19.727 10.999 38.454 1.00 98.19 458 GLU A CA 1
ATOM 3490 C C . GLU A 1 458 ? -19.907 9.578 39.016 1.00 98.19 458 GLU A C 1
ATOM 3492 O O . GLU A 1 458 ? -19.768 9.381 40.222 1.00 98.19 458 GLU A O 1
ATOM 3497 N N . GLU A 1 459 ? -20.144 8.580 38.157 1.00 97.06 459 GLU A N 1
ATOM 3498 C CA . GLU A 1 459 ? -20.260 7.168 38.549 1.00 97.06 459 GLU A CA 1
ATOM 3499 C C . GLU A 1 459 ? -18.937 6.582 39.067 1.00 97.06 459 GLU A C 1
ATOM 3501 O O . GLU A 1 459 ? -18.935 5.769 39.991 1.00 97.06 459 GLU A O 1
ATOM 3506 N N . ALA A 1 460 ? -17.806 7.009 38.504 1.00 96.56 460 ALA A N 1
ATOM 3507 C CA . ALA A 1 460 ? -16.478 6.555 38.910 1.00 96.56 460 ALA A CA 1
ATOM 3508 C C . ALA A 1 460 ? -15.917 7.310 40.131 1.00 96.56 460 ALA A C 1
ATOM 3510 O O . ALA A 1 460 ? -15.012 6.805 40.798 1.00 96.56 460 ALA A O 1
ATOM 3511 N N . LEU A 1 461 ? -16.456 8.488 40.464 1.00 96.62 461 LEU A N 1
ATOM 3512 C CA . LEU A 1 461 ? -15.979 9.339 41.559 1.00 96.62 461 LEU A CA 1
ATOM 3513 C C . LEU A 1 461 ? -15.943 8.656 42.943 1.00 96.62 461 LEU A C 1
ATOM 3515 O O . LEU A 1 461 ? -14.978 8.892 43.675 1.00 96.62 461 LEU A O 1
ATOM 3519 N N . PRO A 1 462 ? -16.898 7.774 43.320 1.00 96.94 462 PRO A N 1
ATOM 3520 C CA . PRO A 1 462 ? -16.826 7.009 44.567 1.00 96.94 462 PRO A CA 1
ATOM 3521 C C . PRO A 1 462 ? -15.597 6.097 44.680 1.00 96.94 462 PRO A C 1
ATOM 3523 O O . PRO A 1 462 ? -15.181 5.787 45.794 1.00 96.94 462 PRO A O 1
ATOM 3526 N N . ALA A 1 463 ? -15.005 5.678 43.556 1.00 94.81 463 ALA A N 1
ATOM 3527 C CA . ALA A 1 463 ? -13.760 4.907 43.533 1.00 94.81 463 ALA A CA 1
ATOM 3528 C C . ALA A 1 463 ? -12.500 5.791 43.650 1.00 94.81 463 ALA A C 1
ATOM 3530 O O . ALA A 1 463 ? -11.393 5.267 43.753 1.00 94.81 463 ALA A O 1
ATOM 3531 N N . GLY A 1 464 ? -12.661 7.117 43.653 1.00 96.00 464 GLY A N 1
ATOM 3532 C CA . GLY A 1 464 ? -11.600 8.108 43.809 1.00 96.00 464 GLY A CA 1
ATOM 3533 C C . GLY A 1 464 ? -11.515 9.085 42.624 1.00 96.00 464 GLY A C 1
ATOM 3534 O O . GLY A 1 464 ? -11.809 8.697 41.490 1.00 96.00 464 GLY A O 1
ATOM 3535 N N . PRO A 1 465 ? -11.068 10.340 42.844 1.00 94.25 465 PRO A N 1
ATOM 3536 C CA . PRO A 1 465 ? -10.947 11.338 41.776 1.00 94.25 465 PRO A CA 1
ATOM 3537 C C . PRO A 1 465 ? -10.053 10.892 40.614 1.00 94.25 465 PRO A C 1
ATOM 3539 O O . PRO A 1 465 ? -10.410 11.083 39.455 1.00 94.25 465 PRO A O 1
ATOM 3542 N N . ASP A 1 466 ? -8.941 10.217 40.908 1.00 92.38 466 ASP A N 1
ATOM 3543 C CA . ASP A 1 466 ? -8.042 9.682 39.881 1.00 92.38 466 ASP A CA 1
ATOM 3544 C C . ASP A 1 466 ? -8.742 8.645 39.000 1.00 92.38 466 ASP A C 1
ATOM 3546 O O . ASP A 1 466 ? -8.559 8.640 37.782 1.00 92.38 466 ASP A O 1
ATOM 3550 N N . LYS A 1 467 ? -9.615 7.809 39.581 1.00 94.38 467 LYS A N 1
ATOM 3551 C CA . LYS A 1 467 ? -10.348 6.812 38.801 1.00 94.38 467 LYS A CA 1
ATOM 3552 C C . LYS A 1 467 ? -11.387 7.453 37.886 1.00 94.38 467 LYS A C 1
ATOM 3554 O O . LYS A 1 467 ? -11.559 7.006 36.751 1.00 94.38 467 LYS A O 1
ATOM 3559 N N . ALA A 1 468 ? -12.038 8.513 38.359 1.00 96.94 468 ALA A N 1
ATOM 3560 C CA . ALA A 1 468 ? -12.966 9.298 37.557 1.00 96.94 468 ALA A CA 1
ATOM 3561 C C . ALA A 1 468 ? -12.268 9.984 36.373 1.00 96.94 468 ALA A C 1
ATOM 3563 O O . ALA A 1 468 ? -12.751 9.893 35.242 1.00 96.94 468 ALA A O 1
ATOM 3564 N N . VAL A 1 469 ? -11.088 10.573 36.601 1.00 96.81 469 VAL A N 1
ATOM 3565 C CA . VAL A 1 469 ? -10.254 11.148 35.532 1.00 96.81 469 VAL A CA 1
ATOM 3566 C C . VAL A 1 469 ? -9.849 10.079 34.517 1.00 96.81 469 VAL A C 1
ATOM 3568 O O . VAL A 1 469 ? -10.025 10.299 33.322 1.00 96.81 469 VAL A O 1
ATOM 3571 N N . GLN A 1 470 ? -9.378 8.909 34.963 1.00 95.81 470 GLN A N 1
ATOM 3572 C CA . GLN A 1 470 ? -9.001 7.809 34.065 1.00 95.81 470 GLN A CA 1
ATOM 3573 C C . GLN A 1 470 ? -10.152 7.396 33.139 1.00 95.81 470 GLN A C 1
ATOM 3575 O O . GLN A 1 470 ? -9.961 7.322 31.927 1.00 95.81 470 GLN A O 1
ATOM 3580 N N . VAL A 1 471 ? -11.353 7.172 33.691 1.00 97.06 471 VAL A N 1
ATOM 3581 C CA . VAL A 1 471 ? -12.533 6.792 32.896 1.00 97.06 471 VAL A CA 1
ATOM 3582 C C . VAL A 1 471 ? -12.886 7.882 31.887 1.00 97.06 471 VAL A C 1
ATOM 3584 O O . VAL A 1 471 ? -13.127 7.572 30.722 1.00 97.06 471 VAL A O 1
ATOM 3587 N N . ALA A 1 472 ? -12.877 9.155 32.291 1.00 98.00 472 ALA A N 1
ATOM 3588 C CA . ALA A 1 472 ? -13.163 10.237 31.357 1.00 98.00 472 ALA A CA 1
ATOM 3589 C C . ALA A 1 472 ? -12.126 10.328 30.236 1.00 98.00 472 ALA A C 1
ATOM 3591 O O . ALA A 1 472 ? -12.519 10.418 29.075 1.00 98.00 472 ALA A O 1
ATOM 3592 N N . VAL A 1 473 ? -10.827 10.251 30.547 1.00 98.19 473 VAL A N 1
ATOM 3593 C CA . VAL A 1 473 ? -9.762 10.267 29.530 1.00 98.19 473 VAL A CA 1
ATOM 3594 C C . VAL A 1 473 ? -9.933 9.106 28.548 1.00 98.19 473 VAL A C 1
ATOM 3596 O O . VAL A 1 473 ? -9.865 9.328 27.344 1.00 98.19 473 VAL A O 1
ATOM 3599 N N . GLU A 1 474 ? -10.232 7.891 29.015 1.00 98.00 474 GLU A N 1
ATOM 3600 C CA . GLU A 1 474 ? -10.499 6.745 28.131 1.00 98.00 474 GLU A CA 1
ATOM 3601 C C . GLU A 1 474 ? -11.686 6.983 27.187 1.00 98.00 474 GLU A C 1
ATOM 3603 O O . GLU A 1 474 ? -11.614 6.627 26.010 1.00 98.00 474 GLU A O 1
ATOM 3608 N N . LEU A 1 475 ? -12.755 7.626 27.665 1.00 98.38 475 LEU A N 1
ATOM 3609 C CA . LEU A 1 475 ? -13.902 7.976 26.824 1.00 98.38 475 LEU A CA 1
ATOM 3610 C C . LEU A 1 475 ? -13.588 9.111 25.841 1.00 98.38 475 LEU A C 1
ATOM 3612 O O . LEU A 1 475 ? -14.035 9.051 24.700 1.00 98.38 475 LEU A O 1
ATOM 3616 N N . PHE A 1 476 ? -12.771 10.098 26.221 1.00 98.38 476 PHE A N 1
ATOM 3617 C CA . PHE A 1 476 ? -12.248 11.097 25.281 1.00 98.38 476 PHE A CA 1
ATOM 3618 C C . PHE A 1 476 ? -11.409 10.447 24.177 1.00 98.38 476 PHE A C 1
ATOM 3620 O O . PHE A 1 476 ? -11.550 10.794 23.012 1.00 98.38 476 PHE A O 1
ATOM 3627 N N . LEU A 1 477 ? -10.568 9.469 24.511 1.00 97.69 477 LEU A N 1
ATOM 3628 C CA . LEU A 1 477 ? -9.738 8.760 23.532 1.00 97.69 477 LEU A CA 1
ATOM 3629 C C . LEU A 1 477 ? -10.557 7.908 22.548 1.00 97.69 477 LEU A C 1
ATOM 3631 O O . LEU A 1 477 ? -10.071 7.611 21.455 1.00 97.69 477 LEU A O 1
ATOM 3635 N N . ALA A 1 478 ? -11.779 7.524 22.921 1.00 97.44 478 ALA A N 1
ATOM 3636 C CA . ALA A 1 478 ? -12.735 6.830 22.062 1.00 97.44 478 ALA A CA 1
ATOM 3637 C C . ALA A 1 478 ? -13.730 7.775 21.357 1.00 97.44 478 ALA A C 1
ATOM 3639 O O . ALA A 1 478 ? -14.500 7.317 20.512 1.00 97.44 478 ALA A O 1
ATOM 3640 N N . SER A 1 479 ? -13.747 9.072 21.694 1.00 97.25 479 SER A N 1
ATOM 3641 C CA . SER A 1 479 ? -14.691 10.027 21.112 1.00 97.25 479 SER A CA 1
ATOM 3642 C C . SER A 1 479 ? -14.304 10.412 19.694 1.00 97.25 479 SER A C 1
ATOM 3644 O O . SER A 1 479 ? -13.130 10.490 19.332 1.00 97.25 479 SER A O 1
ATOM 3646 N N . THR A 1 480 ? -15.303 10.708 18.873 1.00 95.88 480 THR A N 1
ATOM 3647 C CA . THR A 1 480 ? -15.075 11.048 17.468 1.00 95.88 480 THR A CA 1
ATOM 3648 C C . THR A 1 480 ? -14.225 12.309 17.308 1.00 95.88 480 THR A C 1
ATOM 3650 O O . THR A 1 480 ? -13.315 12.352 16.486 1.00 95.88 480 THR A O 1
ATOM 3653 N N . GLU A 1 481 ? -14.449 13.310 18.154 1.00 95.12 481 GLU A N 1
ATOM 3654 C CA . GLU A 1 481 ? -13.796 14.620 18.126 1.00 95.12 481 GLU A CA 1
ATOM 3655 C C . GLU A 1 481 ? -12.323 14.577 18.525 1.00 95.12 481 GLU A C 1
ATOM 3657 O O . GLU A 1 481 ? -11.571 15.515 18.238 1.00 95.12 481 GLU A O 1
ATOM 3662 N N . PHE A 1 482 ? -11.897 13.506 19.199 1.00 97.00 482 PHE A N 1
ATOM 3663 C CA . PHE A 1 482 ? -10.483 13.244 19.415 1.00 97.00 482 PHE A CA 1
ATOM 3664 C C . PHE A 1 482 ? -9.801 12.732 18.142 1.00 97.00 482 PHE A C 1
ATOM 3666 O O . PHE A 1 482 ? -8.616 13.004 17.941 1.00 97.00 482 PHE A O 1
ATOM 3673 N N . HIS A 1 483 ? -10.527 12.031 17.267 1.00 96.25 483 HIS A N 1
ATOM 3674 C CA . HIS A 1 483 ? -9.987 11.414 16.054 1.00 96.25 483 HIS A CA 1
ATOM 3675 C C . HIS A 1 483 ? -10.154 12.262 14.791 1.00 96.25 483 HIS A C 1
ATOM 3677 O O . HIS A 1 483 ? -9.337 12.125 13.881 1.00 96.25 483 HIS A O 1
ATOM 3683 N N . THR A 1 484 ? -11.149 13.147 14.728 1.00 94.06 484 THR A N 1
ATOM 3684 C CA . THR A 1 484 ? -11.426 13.996 13.557 1.00 94.06 484 THR A CA 1
ATOM 3685 C C . THR A 1 484 ? -11.386 15.488 13.893 1.00 94.06 484 THR A C 1
ATOM 3687 O O . THR A 1 484 ? -11.449 15.888 15.058 1.00 94.06 484 THR A O 1
ATOM 3690 N N . THR A 1 485 ? -11.220 16.342 12.876 1.00 89.25 485 THR A N 1
ATOM 3691 C CA . THR A 1 485 ? -11.135 17.805 13.058 1.00 89.25 485 THR A CA 1
ATOM 3692 C C . THR A 1 485 ? -12.441 18.572 12.844 1.00 89.25 485 THR A C 1
ATOM 3694 O O . THR A 1 485 ? -12.552 19.719 13.264 1.00 89.25 485 THR A O 1
ATOM 3697 N N . ASN A 1 486 ? -13.453 17.971 12.244 1.00 87.44 486 ASN A N 1
ATOM 3698 C CA . ASN A 1 486 ? -14.758 18.605 12.085 1.00 87.44 486 ASN A CA 1
ATOM 3699 C C . ASN A 1 486 ? -15.674 18.356 13.290 1.00 87.44 486 ASN A C 1
ATOM 3701 O O . ASN A 1 486 ? -15.419 17.482 14.123 1.00 87.44 486 ASN A O 1
ATOM 3705 N N . ARG A 1 487 ? -16.749 19.143 13.399 1.00 88.50 487 ARG A N 1
ATOM 3706 C CA . ARG A 1 487 ? -17.770 18.939 14.430 1.00 88.50 487 ARG A CA 1
ATOM 3707 C C . ARG A 1 487 ? -18.551 17.662 14.153 1.00 88.50 487 ARG A C 1
ATOM 3709 O O . ARG A 1 487 ? -18.991 17.405 13.036 1.00 88.50 487 ARG A O 1
ATOM 3716 N N . ASN A 1 488 ? -18.770 16.895 15.212 1.00 93.12 488 ASN A N 1
ATOM 3717 C CA . ASN A 1 488 ? -19.644 15.737 15.185 1.00 93.12 488 ASN A CA 1
ATOM 3718 C C . ASN A 1 488 ? -21.087 16.170 15.487 1.00 93.12 488 ASN A C 1
ATOM 3720 O O . ASN A 1 488 ? -21.514 16.207 16.644 1.00 93.12 488 ASN A O 1
ATOM 3724 N N . GLU A 1 489 ? -21.838 16.541 14.451 1.00 92.12 489 GLU A N 1
ATOM 3725 C CA . GLU A 1 489 ? -23.264 16.840 14.594 1.00 92.12 489 GLU A CA 1
ATOM 3726 C C . GLU A 1 489 ? -24.097 15.568 14.418 1.00 92.12 489 GLU A C 1
ATOM 3728 O O . GLU A 1 489 ? -24.311 15.077 13.310 1.00 92.12 489 GLU A O 1
ATOM 3733 N N . LEU A 1 490 ? -24.566 15.032 15.545 1.00 94.81 490 LEU A N 1
ATOM 3734 C CA . LEU A 1 490 ? -25.386 13.827 15.572 1.00 94.81 490 LEU A CA 1
ATOM 3735 C C . LEU A 1 490 ? -26.783 14.098 15.006 1.00 94.81 490 LEU A C 1
ATOM 3737 O O . LEU A 1 490 ? -27.480 15.031 15.414 1.00 94.81 490 LEU A O 1
ATOM 3741 N N . THR A 1 491 ? -27.214 13.226 14.107 1.00 93.75 491 THR A N 1
ATOM 3742 C CA . THR A 1 491 ? -28.591 13.146 13.625 1.00 93.75 491 THR A CA 1
ATOM 3743 C C . THR A 1 491 ? -29.432 12.293 14.591 1.00 93.75 491 THR A C 1
ATOM 3745 O O . THR A 1 491 ? -28.883 11.548 15.408 1.00 93.75 491 THR A O 1
ATOM 3748 N N . PRO A 1 492 ? -30.775 12.359 14.538 1.00 93.12 492 PRO A N 1
ATOM 3749 C CA . PRO A 1 492 ? -31.624 11.486 15.350 1.00 93.12 492 PRO A CA 1
ATOM 3750 C C . PRO A 1 492 ? -31.679 10.035 14.838 1.00 93.12 492 PRO A C 1
ATOM 3752 O O . PRO A 1 492 ? -32.365 9.213 15.443 1.00 93.12 492 PRO A O 1
ATOM 3755 N N . THR A 1 493 ? -31.011 9.719 13.726 1.00 95.81 493 THR A N 1
ATOM 3756 C CA . THR A 1 493 ? -31.016 8.384 13.124 1.00 95.81 493 THR A CA 1
ATOM 3757 C C . THR A 1 493 ? -30.043 7.472 13.866 1.00 95.81 493 THR A C 1
ATOM 3759 O O . THR A 1 493 ? -28.861 7.788 13.998 1.00 95.81 493 THR A O 1
ATOM 3762 N N . GLU A 1 494 ? -30.526 6.323 14.341 1.00 93.62 494 GLU A N 1
ATOM 3763 C CA . GLU A 1 494 ? -29.644 5.270 14.849 1.00 93.62 494 GLU A CA 1
ATOM 3764 C C . GLU A 1 494 ? -28.948 4.554 13.691 1.00 93.62 494 GLU A C 1
ATOM 3766 O O . GLU A 1 494 ? -29.588 4.139 12.721 1.00 93.62 494 GLU A O 1
ATOM 3771 N N . ARG A 1 495 ? -27.632 4.368 13.819 1.00 91.06 495 ARG A N 1
ATOM 3772 C CA . ARG A 1 495 ? -26.829 3.632 12.854 1.00 91.06 495 ARG A CA 1
ATOM 3773 C C . ARG A 1 495 ? -27.261 2.165 12.852 1.00 91.06 495 ARG A C 1
ATOM 3775 O O . ARG A 1 495 ? -27.279 1.532 13.916 1.00 91.06 495 ARG A O 1
ATOM 3782 N N . PRO A 1 496 ? -27.545 1.579 11.679 1.00 83.56 496 PRO A N 1
ATOM 3783 C CA . PRO A 1 496 ? -27.825 0.157 11.598 1.00 83.56 496 PRO A CA 1
ATOM 3784 C C . PRO A 1 496 ? -26.603 -0.634 12.068 1.00 83.56 496 PRO A C 1
ATOM 3786 O O . PRO A 1 496 ? -25.470 -0.367 11.663 1.00 83.56 496 PRO A O 1
ATOM 3789 N N . ARG A 1 497 ? -26.825 -1.641 12.917 1.00 73.81 497 ARG A N 1
ATOM 3790 C CA . ARG A 1 497 ? -25.771 -2.616 13.216 1.00 73.81 497 ARG A CA 1
ATOM 3791 C C . ARG A 1 497 ? -25.443 -3.379 11.937 1.00 73.81 497 ARG A C 1
ATOM 3793 O O . ARG A 1 497 ? -26.356 -3.736 11.195 1.00 73.81 497 ARG A O 1
ATOM 3800 N N . ARG A 1 498 ? -24.160 -3.667 11.703 1.00 73.69 498 ARG A N 1
ATOM 3801 C CA . ARG A 1 498 ? -23.750 -4.611 10.658 1.00 73.69 498 ARG A CA 1
ATOM 3802 C C . ARG A 1 498 ? -24.449 -5.944 10.928 1.00 73.69 498 ARG A C 1
ATOM 3804 O O . ARG A 1 498 ? -24.172 -6.598 11.930 1.00 73.69 498 ARG A O 1
ATOM 3811 N N . VAL A 1 499 ? -25.386 -6.307 10.059 1.00 61.75 499 VAL A N 1
ATOM 3812 C CA . VAL A 1 499 ? -26.044 -7.613 10.073 1.00 61.75 499 VAL A CA 1
ATOM 3813 C C . VAL A 1 499 ? -25.294 -8.479 9.075 1.00 61.75 499 VAL A C 1
ATOM 3815 O O . VAL A 1 499 ? -25.217 -8.134 7.897 1.00 61.75 499 VAL A O 1
ATOM 3818 N N . ASP A 1 500 ? -24.728 -9.593 9.532 1.00 62.62 500 ASP A N 1
ATOM 3819 C CA . ASP A 1 500 ? -24.297 -10.631 8.603 1.00 62.62 500 ASP A CA 1
ATOM 3820 C C . ASP A 1 500 ? -25.564 -11.159 7.935 1.00 62.62 500 ASP A C 1
ATOM 3822 O O . ASP A 1 500 ? -26.440 -11.690 8.621 1.00 62.62 500 ASP A O 1
ATOM 3826 N N . ASN A 1 501 ? -25.705 -10.962 6.621 1.00 53.03 501 ASN A N 1
ATOM 3827 C CA . ASN A 1 501 ? -26.854 -11.477 5.884 1.00 53.03 501 ASN A CA 1
ATOM 3828 C C . ASN A 1 501 ? -26.850 -13.007 5.996 1.00 53.03 501 ASN A C 1
ATOM 3830 O O . ASN A 1 501 ? -26.163 -13.710 5.258 1.00 53.03 501 ASN A O 1
ATOM 3834 N N . ALA A 1 502 ? -27.603 -13.517 6.970 1.00 50.38 502 ALA A N 1
ATOM 3835 C CA . ALA A 1 502 ? -27.824 -14.930 7.219 1.00 50.38 502 ALA A CA 1
ATOM 3836 C C . ALA A 1 502 ? -28.855 -15.455 6.218 1.00 50.38 502 ALA A C 1
ATOM 3838 O O . ALA A 1 502 ? -29.945 -15.896 6.574 1.00 50.38 502 ALA A O 1
ATOM 3839 N N . THR A 1 503 ? -28.533 -15.351 4.937 1.00 57.09 503 THR A N 1
ATOM 3840 C CA . THR A 1 503 ? -29.276 -16.024 3.884 1.00 57.09 503 THR A CA 1
ATOM 3841 C C . THR A 1 503 ? -28.476 -17.248 3.485 1.00 57.09 503 THR A C 1
ATOM 3843 O O . THR A 1 503 ? -27.347 -17.139 3.018 1.00 57.09 503 THR A O 1
ATOM 3846 N N . ASN A 1 504 ? -29.048 -18.413 3.764 1.00 62.09 504 ASN A N 1
ATOM 3847 C CA . ASN A 1 504 ? -28.498 -19.701 3.385 1.00 62.09 504 ASN A CA 1
ATOM 3848 C C . ASN A 1 504 ? -28.984 -20.002 1.964 1.00 62.09 504 ASN A C 1
ATOM 3850 O O . ASN A 1 504 ? -30.197 -20.060 1.744 1.00 62.09 504 ASN A O 1
ATOM 3854 N N . SER A 1 505 ? -28.065 -20.201 1.017 1.00 68.56 505 SER A N 1
ATOM 3855 C CA . SER A 1 505 ? -28.441 -20.627 -0.337 1.00 68.56 505 SER A CA 1
ATOM 3856 C C . SER A 1 505 ? -29.034 -22.049 -0.355 1.00 68.56 505 SER A C 1
ATOM 3858 O O . SER A 1 505 ? -29.637 -22.471 -1.342 1.00 68.56 505 SER A O 1
ATOM 3860 N N . GLY A 1 506 ? -28.893 -22.774 0.760 1.00 64.94 506 GLY A N 1
ATOM 3861 C CA . GLY A 1 506 ? -29.178 -24.194 0.924 1.00 64.94 506 GLY A CA 1
ATOM 3862 C C . GLY A 1 506 ? -27.994 -25.076 0.526 1.00 64.94 506 GLY A C 1
ATOM 3863 O O . GLY A 1 506 ? -28.155 -26.293 0.457 1.00 64.94 506 GLY A O 1
ATOM 3864 N N . SER A 1 507 ? -26.832 -24.487 0.227 1.00 67.94 507 SER A N 1
ATOM 3865 C CA . SER A 1 507 ? -25.652 -25.191 -0.262 1.00 67.94 507 SER A CA 1
ATOM 3866 C C . SER A 1 507 ? -24.794 -25.694 0.898 1.00 67.94 507 SER A C 1
ATOM 3868 O O . SER A 1 507 ? -24.350 -24.926 1.743 1.00 67.94 507 SER A O 1
ATOM 3870 N N . GLU A 1 508 ? -24.488 -26.991 0.902 1.00 71.56 508 GLU A N 1
ATOM 3871 C CA . GLU A 1 508 ? -23.472 -27.568 1.797 1.00 71.56 508 GLU A CA 1
ATOM 3872 C C . GLU A 1 508 ? -22.044 -27.462 1.215 1.00 71.56 508 GLU A C 1
ATOM 3874 O O . GLU A 1 508 ? -21.072 -27.761 1.903 1.00 71.56 508 GLU A O 1
ATOM 3879 N N . ASP A 1 509 ? -21.907 -27.024 -0.045 1.00 87.38 509 ASP A N 1
ATOM 3880 C CA . ASP A 1 509 ? -20.624 -26.803 -0.731 1.00 87.38 509 ASP A CA 1
ATOM 3881 C C . ASP A 1 509 ? -19.914 -25.566 -0.159 1.00 87.38 509 ASP A C 1
ATOM 3883 O O . ASP A 1 509 ? -20.516 -24.490 -0.103 1.00 87.38 509 ASP A O 1
ATOM 3887 N N . TYR A 1 510 ? -18.639 -25.699 0.221 1.00 94.44 510 TYR A N 1
ATOM 3888 C CA . TYR A 1 510 ? -17.783 -24.623 0.736 1.00 94.44 510 TYR A CA 1
ATOM 3889 C C . TYR A 1 510 ? -16.727 -24.240 -0.303 1.00 94.44 510 TYR A C 1
ATOM 3891 O O . TYR A 1 510 ? -16.197 -25.118 -0.967 1.00 94.44 510 TYR A O 1
ATOM 3899 N N . LYS A 1 511 ? -16.387 -22.948 -0.440 1.00 96.75 511 LYS A N 1
ATOM 3900 C CA . LYS A 1 511 ? -15.272 -22.502 -1.300 1.00 96.75 511 LYS A CA 1
ATOM 3901 C C . LYS A 1 511 ? -14.516 -21.308 -0.734 1.00 96.75 511 LYS A C 1
ATOM 3903 O O . LYS A 1 511 ? -15.125 -20.283 -0.408 1.00 96.75 511 LYS A O 1
ATOM 3908 N N . ALA A 1 512 ? -13.188 -21.382 -0.758 1.00 97.94 512 ALA A N 1
ATOM 3909 C CA . ALA A 1 512 ? -12.284 -20.321 -0.326 1.00 97.94 512 ALA A CA 1
ATOM 3910 C C . ALA A 1 512 ? -11.342 -19.869 -1.449 1.00 97.94 512 ALA A C 1
ATOM 3912 O O . ALA A 1 512 ? -10.721 -20.693 -2.117 1.00 97.94 512 ALA A O 1
ATOM 3913 N N . ILE A 1 513 ? -11.196 -18.552 -1.622 1.00 98.62 513 ILE A N 1
ATOM 3914 C CA . ILE A 1 513 ? -10.118 -17.965 -2.433 1.00 98.62 513 ILE A CA 1
ATOM 3915 C C . ILE A 1 513 ? -9.100 -17.323 -1.494 1.00 98.62 513 ILE A C 1
ATOM 3917 O O . ILE A 1 513 ? -9.478 -16.495 -0.672 1.00 98.62 513 ILE A O 1
ATOM 3921 N N . VAL A 1 514 ? -7.820 -17.647 -1.643 1.00 98.75 514 VAL A N 1
ATOM 3922 C CA . VAL A 1 514 ? -6.715 -16.999 -0.926 1.00 98.75 514 VAL A CA 1
ATOM 3923 C C . VAL A 1 514 ? -5.825 -16.283 -1.933 1.00 98.75 514 VAL A C 1
ATOM 3925 O O . VAL A 1 514 ? -5.295 -16.900 -2.851 1.00 98.75 514 VAL A O 1
ATOM 3928 N N . VAL A 1 515 ? -5.639 -14.977 -1.779 1.00 98.75 515 VAL A N 1
ATOM 3929 C CA . VAL A 1 515 ? -4.715 -14.201 -2.614 1.00 98.75 515 VAL A CA 1
ATOM 3930 C C . VAL A 1 515 ? -3.423 -13.968 -1.857 1.00 98.75 515 VAL A C 1
ATOM 3932 O O . VAL A 1 515 ? -3.452 -13.372 -0.783 1.00 98.75 515 VAL A O 1
ATOM 3935 N N . LEU A 1 516 ? -2.307 -14.396 -2.448 1.00 98.62 516 LEU A N 1
ATOM 3936 C CA . LEU A 1 516 ? -0.953 -14.069 -2.009 1.00 98.62 516 LEU A CA 1
ATOM 3937 C C . LEU A 1 516 ? -0.407 -12.930 -2.871 1.00 98.62 516 LEU A C 1
ATOM 3939 O O . LEU A 1 516 ? -0.038 -13.147 -4.027 1.00 98.62 516 LEU A O 1
ATOM 3943 N N . PHE A 1 517 ? -0.342 -11.725 -2.308 1.00 98.31 517 PHE A N 1
ATOM 3944 C CA . PHE A 1 517 ? 0.184 -10.555 -3.010 1.00 98.31 517 PHE A CA 1
ATOM 3945 C C . PHE A 1 517 ? 1.640 -10.268 -2.625 1.00 98.31 517 PHE A C 1
ATOM 3947 O O . PHE A 1 517 ? 1.953 -10.052 -1.455 1.00 98.31 517 PHE A O 1
ATOM 3954 N N . MET A 1 518 ? 2.525 -10.246 -3.617 1.00 97.75 518 MET A N 1
ATOM 3955 C CA . MET A 1 518 ? 3.955 -9.969 -3.476 1.00 97.75 518 MET A CA 1
ATOM 3956 C C . MET A 1 518 ? 4.227 -8.517 -3.872 1.00 97.75 518 MET A C 1
ATOM 3958 O O . MET A 1 518 ? 4.324 -8.204 -5.058 1.00 97.75 518 MET A O 1
ATOM 3962 N N . PHE A 1 519 ? 4.303 -7.627 -2.881 1.00 95.31 519 PHE A N 1
ATOM 3963 C CA . PHE A 1 519 ? 4.517 -6.196 -3.083 1.00 95.31 519 PHE A CA 1
ATOM 3964 C C . PHE A 1 519 ? 5.952 -5.892 -3.500 1.00 95.31 519 PHE A C 1
ATOM 3966 O O . PHE A 1 519 ? 6.915 -6.288 -2.834 1.00 95.31 519 PHE A O 1
ATOM 3973 N N . GLY A 1 520 ? 6.070 -5.104 -4.562 1.00 92.75 520 GLY A N 1
ATOM 3974 C CA . GLY A 1 520 ? 7.331 -4.638 -5.100 1.00 92.75 520 GLY A CA 1
ATOM 3975 C C . GLY A 1 520 ? 7.621 -5.174 -6.492 1.00 92.75 520 GLY A C 1
ATOM 3976 O O . GLY A 1 520 ? 8.649 -4.822 -7.020 1.00 92.75 520 GLY A O 1
ATOM 3977 N N . GLY A 1 521 ? 6.770 -5.970 -7.133 1.00 94.25 521 GLY A N 1
ATOM 3978 C CA . GLY A 1 521 ? 7.050 -6.491 -8.473 1.00 94.25 521 GLY A CA 1
ATOM 3979 C C . GLY A 1 521 ? 7.985 -7.701 -8.467 1.00 94.25 521 GLY A C 1
ATOM 3980 O O . GLY A 1 521 ? 9.205 -7.562 -8.401 1.00 94.25 521 GLY A O 1
ATOM 3981 N N . LEU A 1 522 ? 7.400 -8.893 -8.551 1.00 96.62 522 LEU A N 1
ATOM 3982 C CA . LEU A 1 522 ? 8.099 -10.176 -8.530 1.00 96.62 522 LEU A CA 1
ATOM 3983 C C . LEU A 1 522 ? 9.045 -10.326 -9.733 1.00 96.62 522 LEU A C 1
ATOM 3985 O O . LEU A 1 522 ? 8.636 -10.159 -10.887 1.00 96.62 522 LEU A O 1
ATOM 3989 N N . ASP A 1 523 ? 10.284 -10.768 -9.489 1.00 97.25 523 ASP A N 1
ATOM 3990 C CA . ASP A 1 523 ? 11.154 -11.277 -10.554 1.00 97.25 523 ASP A CA 1
ATOM 3991 C C . ASP A 1 523 ? 10.688 -12.662 -11.030 1.00 97.25 523 ASP A C 1
ATOM 3993 O O . ASP A 1 523 ? 11.253 -13.719 -10.746 1.00 97.25 523 ASP A O 1
ATOM 3997 N N . SER A 1 524 ? 9.570 -12.639 -11.746 1.00 97.38 524 SER A N 1
ATOM 3998 C CA . SER A 1 524 ? 8.869 -13.832 -12.206 1.00 97.38 524 SER A CA 1
ATOM 3999 C C . SER A 1 524 ? 9.592 -14.572 -13.335 1.00 97.38 524 SER A C 1
ATOM 4001 O O . SER A 1 524 ? 9.218 -15.700 -13.657 1.00 97.38 524 SER A O 1
ATOM 4003 N N . TYR A 1 525 ? 10.630 -13.964 -13.917 1.00 97.56 525 TYR A N 1
ATOM 4004 C CA . TYR A 1 525 ? 11.487 -14.585 -14.927 1.00 97.56 525 TYR A CA 1
ATOM 4005 C C . TYR A 1 525 ? 12.637 -15.380 -14.306 1.00 97.56 525 TYR A C 1
ATOM 4007 O O . TYR A 1 525 ? 13.137 -16.288 -14.955 1.00 97.56 525 TYR A O 1
ATOM 4015 N N . ASN A 1 526 ? 13.009 -15.108 -13.049 1.00 97.25 526 ASN A N 1
ATOM 4016 C CA . ASN A 1 526 ? 13.787 -16.047 -12.233 1.00 97.25 526 ASN A CA 1
ATOM 4017 C C . ASN A 1 526 ? 12.894 -17.042 -11.475 1.00 97.25 526 ASN A C 1
ATOM 4019 O O . ASN A 1 526 ? 13.352 -18.118 -11.115 1.00 97.25 526 ASN A O 1
ATOM 4023 N N . MET A 1 527 ? 11.608 -16.739 -11.263 1.00 97.94 527 MET A N 1
ATOM 4024 C CA . MET A 1 527 ? 10.667 -17.728 -10.720 1.00 97.94 527 MET A CA 1
ATOM 4025 C C . MET A 1 527 ? 10.420 -18.890 -11.699 1.00 97.94 527 MET A C 1
ATOM 4027 O O . MET A 1 527 ? 10.396 -20.048 -11.286 1.00 97.94 527 MET A O 1
ATOM 4031 N N . LEU A 1 528 ? 10.212 -18.572 -12.981 1.00 98.31 528 LEU A N 1
ATOM 4032 C CA . LEU A 1 528 ? 9.919 -19.528 -14.047 1.00 98.31 528 LEU A CA 1
ATOM 4033 C C . LEU A 1 528 ? 10.863 -19.286 -15.229 1.00 98.31 528 LEU A C 1
ATOM 4035 O O . LEU A 1 528 ? 10.699 -18.316 -15.967 1.00 98.31 528 LEU A O 1
ATOM 4039 N N . VAL A 1 529 ? 11.822 -20.191 -15.414 1.00 98.25 529 VAL A N 1
ATOM 4040 C CA . VAL A 1 529 ? 12.920 -20.063 -16.382 1.00 98.25 529 VAL A CA 1
ATOM 4041 C C . VAL A 1 529 ? 12.731 -21.069 -17.530 1.00 98.25 529 VAL A C 1
ATOM 4043 O O . VAL A 1 529 ? 12.379 -22.221 -17.265 1.00 98.25 529 VAL A O 1
ATOM 4046 N N . PRO A 1 530 ? 12.965 -20.718 -18.809 1.00 97.25 530 PRO A N 1
ATOM 4047 C CA . PRO A 1 530 ? 13.007 -21.702 -19.895 1.00 97.25 530 PRO A CA 1
ATOM 4048 C C . PRO A 1 530 ? 14.098 -22.744 -19.634 1.00 97.25 530 PRO A C 1
ATOM 4050 O O . PRO A 1 530 ? 15.202 -22.378 -19.255 1.00 97.25 530 PRO A O 1
ATOM 4053 N N . TYR A 1 531 ? 13.834 -24.036 -19.839 1.00 95.19 531 TYR A N 1
ATOM 4054 C CA . TYR A 1 531 ? 14.812 -25.083 -19.502 1.00 95.19 531 TYR A CA 1
ATOM 4055 C C . TYR A 1 531 ? 15.358 -25.812 -20.731 1.00 95.19 531 TYR A C 1
ATOM 4057 O O . TYR A 1 531 ? 16.562 -26.076 -20.820 1.00 95.19 531 TYR A O 1
ATOM 4065 N N . GLY A 1 532 ? 14.503 -26.132 -21.703 1.00 91.81 532 GLY A N 1
ATOM 4066 C CA . GLY A 1 532 ? 14.943 -26.758 -22.947 1.00 91.81 532 GLY A CA 1
ATOM 4067 C C . GLY A 1 532 ? 13.810 -27.308 -23.804 1.00 91.81 532 GLY A C 1
ATOM 4068 O O . GLY A 1 532 ? 12.632 -27.147 -23.488 1.00 91.81 532 GLY A O 1
ATOM 4069 N N . GLU A 1 533 ? 14.198 -27.979 -24.892 1.00 92.06 533 GLU A N 1
ATOM 4070 C CA . GLU A 1 533 ? 13.275 -28.574 -25.873 1.00 92.06 533 GLU A CA 1
ATOM 4071 C C . GLU A 1 533 ? 12.327 -27.529 -26.485 1.00 92.06 533 GLU A C 1
ATOM 4073 O O . GLU A 1 533 ? 11.111 -27.716 -26.562 1.00 92.06 533 GLU A O 1
ATOM 4078 N N . CYS A 1 534 ? 12.900 -26.395 -26.894 1.00 93.31 534 CYS A N 1
ATOM 4079 C CA . CYS A 1 534 ? 12.158 -25.283 -27.468 1.00 93.31 534 CYS A CA 1
ATOM 4080 C C . CYS A 1 534 ? 11.961 -25.430 -28.980 1.00 93.31 534 CYS A C 1
ATOM 4082 O O . CYS A 1 534 ? 12.804 -25.965 -29.707 1.00 93.31 534 CYS A O 1
ATOM 4084 N N . ALA A 1 535 ? 10.795 -24.993 -29.449 1.00 87.06 535 ALA A N 1
ATOM 4085 C CA . ALA A 1 535 ? 10.411 -25.079 -30.849 1.00 87.06 535 ALA A CA 1
ATOM 4086 C C . ALA A 1 535 ? 11.213 -24.093 -31.718 1.00 87.06 535 ALA A C 1
ATOM 4088 O O . ALA A 1 535 ? 11.740 -23.090 -31.245 1.00 87.06 535 ALA A O 1
ATOM 4089 N N . GLY A 1 536 ? 11.296 -24.371 -33.022 1.00 82.62 536 GLY A N 1
ATOM 4090 C CA . GLY A 1 536 ? 11.886 -23.439 -33.992 1.00 82.62 536 GLY A CA 1
ATOM 4091 C C . GLY A 1 536 ? 13.416 -23.329 -33.963 1.00 82.62 536 GLY A C 1
ATOM 4092 O O . GLY A 1 536 ? 13.956 -22.460 -34.635 1.00 82.62 536 GLY A O 1
ATOM 4093 N N . GLY A 1 537 ? 14.117 -24.202 -33.229 1.00 80.31 537 GLY A N 1
ATOM 4094 C CA . GLY A 1 537 ? 15.584 -24.183 -33.140 1.00 80.31 537 GLY A CA 1
ATOM 4095 C C . GLY A 1 537 ? 16.150 -23.062 -32.260 1.00 80.31 537 GLY A C 1
ATOM 4096 O O . GLY A 1 537 ? 17.358 -22.843 -32.276 1.00 80.31 537 GLY A O 1
ATOM 4097 N N . VAL A 1 538 ? 15.292 -22.371 -31.506 1.00 85.62 538 VAL A N 1
ATOM 4098 C CA . VAL A 1 538 ? 15.674 -21.322 -30.555 1.00 85.62 538 VAL A CA 1
ATOM 4099 C C . VAL A 1 538 ? 16.115 -21.968 -29.242 1.00 85.62 538 VAL A C 1
ATOM 4101 O O . VAL A 1 538 ? 15.411 -22.824 -28.712 1.00 85.62 538 VAL A O 1
ATOM 4104 N N . ASP A 1 539 ? 17.255 -21.553 -28.691 1.00 93.62 539 ASP A N 1
ATOM 4105 C CA . ASP A 1 539 ? 17.644 -21.898 -27.320 1.00 93.62 539 ASP A CA 1
ATOM 4106 C C . ASP A 1 539 ? 17.235 -20.763 -26.374 1.00 93.62 539 ASP A C 1
ATOM 4108 O O . ASP A 1 539 ? 18.007 -19.852 -26.075 1.00 93.62 539 ASP A O 1
ATOM 4112 N N . LEU A 1 540 ? 15.984 -20.812 -25.911 1.00 95.75 540 LEU A N 1
ATOM 4113 C CA . LEU A 1 540 ? 15.438 -19.796 -25.009 1.00 95.75 540 LEU A CA 1
ATOM 4114 C C . LEU A 1 540 ? 16.134 -19.760 -23.643 1.00 95.75 540 LEU A C 1
ATOM 4116 O O . LEU A 1 540 ? 16.104 -18.721 -22.986 1.00 95.75 540 LEU A O 1
ATOM 4120 N N . TYR A 1 541 ? 16.759 -20.860 -23.202 1.00 97.31 541 TYR A N 1
ATOM 4121 C CA . TYR A 1 541 ? 17.565 -20.825 -21.983 1.00 97.31 541 TYR A CA 1
ATOM 4122 C C . TYR A 1 541 ? 18.833 -20.009 -22.221 1.00 97.31 541 TYR A C 1
ATOM 4124 O O . TYR A 1 541 ? 19.173 -19.167 -21.395 1.00 97.31 541 TYR A O 1
ATOM 4132 N N . GLN A 1 542 ? 19.497 -20.193 -23.365 1.00 96.44 542 GLN A N 1
ATOM 4133 C CA . GLN A 1 542 ? 20.657 -19.378 -23.713 1.00 96.44 542 GLN A CA 1
ATOM 4134 C C . GLN A 1 542 ? 20.286 -17.896 -23.883 1.00 96.44 542 GLN A C 1
ATOM 4136 O O . GLN A 1 542 ? 20.961 -17.050 -23.303 1.00 96.44 542 GLN A O 1
ATOM 4141 N N . GLU A 1 543 ? 19.176 -17.564 -24.556 1.00 95.94 543 GLU A N 1
ATOM 4142 C CA . GLU A 1 543 ? 18.706 -16.167 -24.629 1.00 95.94 543 GLU A CA 1
ATOM 4143 C C . GLU A 1 543 ? 18.430 -15.575 -23.240 1.00 95.94 543 GLU A C 1
ATOM 4145 O O . GLU A 1 543 ? 18.810 -14.439 -22.954 1.00 95.94 543 GLU A O 1
ATOM 4150 N N . TYR A 1 544 ? 17.798 -16.351 -22.353 1.00 97.44 544 TYR A N 1
ATOM 4151 C CA . TYR A 1 544 ? 17.596 -15.960 -20.960 1.00 97.44 544 TYR A CA 1
ATOM 4152 C C . TYR A 1 544 ? 18.936 -15.653 -20.275 1.00 97.44 544 TYR A C 1
ATOM 4154 O O . TYR A 1 544 ? 19.070 -14.598 -19.656 1.00 97.44 544 TYR A O 1
ATOM 4162 N N . ARG A 1 545 ? 19.942 -16.527 -20.415 1.00 96.19 545 ARG A N 1
ATOM 4163 C CA . ARG A 1 545 ? 21.282 -16.329 -19.839 1.00 96.19 545 ARG A CA 1
ATOM 4164 C C . ARG A 1 545 ? 21.945 -15.058 -20.359 1.00 96.19 545 ARG A C 1
ATOM 4166 O O . ARG A 1 545 ? 22.482 -14.288 -19.563 1.00 96.19 545 ARG A O 1
ATOM 4173 N N . ASP A 1 546 ? 21.858 -14.823 -21.661 1.00 93.06 546 ASP A N 1
ATOM 4174 C CA . ASP A 1 546 ? 22.490 -13.684 -22.321 1.00 93.06 546 ASP A CA 1
ATOM 4175 C C . ASP A 1 546 ? 21.840 -12.356 -21.910 1.00 93.06 546 ASP A C 1
ATOM 4177 O O . ASP A 1 546 ? 22.539 -11.379 -21.640 1.00 93.06 546 ASP A O 1
ATOM 4181 N N . VAL A 1 547 ? 20.509 -12.314 -21.794 1.00 92.81 547 VAL A N 1
ATOM 4182 C CA . VAL A 1 547 ? 19.775 -11.095 -21.416 1.00 92.81 547 VAL A CA 1
ATOM 4183 C C . VAL A 1 547 ? 19.866 -10.815 -19.911 1.00 92.81 547 VAL A C 1
ATOM 4185 O O . VAL A 1 547 ? 19.999 -9.656 -19.504 1.00 92.81 547 VAL A O 1
ATOM 4188 N N . ARG A 1 548 ? 19.817 -11.859 -19.074 1.00 92.38 548 ARG A N 1
ATOM 4189 C CA . ARG A 1 548 ? 19.864 -11.733 -17.606 1.00 92.38 548 ARG A CA 1
ATOM 4190 C C . ARG A 1 548 ? 21.264 -11.499 -17.063 1.00 92.38 548 ARG A C 1
ATOM 4192 O O . ARG A 1 548 ? 21.385 -10.972 -15.958 1.00 92.38 548 ARG A O 1
ATOM 4199 N N . THR A 1 549 ? 22.288 -11.899 -17.815 1.00 92.00 549 THR A N 1
ATOM 4200 C CA . THR A 1 549 ? 23.705 -11.754 -17.474 1.00 92.00 549 THR A CA 1
ATOM 4201 C C . THR A 1 549 ? 24.016 -12.258 -16.059 1.00 92.00 549 THR A C 1
ATOM 4203 O O . THR A 1 549 ? 24.007 -13.461 -15.813 1.00 92.00 549 THR A O 1
ATOM 4206 N N . ASN A 1 550 ? 24.275 -11.357 -15.112 1.00 86.12 550 ASN A N 1
ATOM 4207 C CA . ASN A 1 550 ? 24.631 -11.677 -13.732 1.00 86.12 550 ASN A CA 1
ATOM 4208 C C . ASN A 1 550 ? 23.438 -12.060 -12.841 1.00 86.12 550 ASN A C 1
ATOM 4210 O O . ASN A 1 550 ? 23.654 -12.466 -11.705 1.00 86.12 550 ASN A O 1
ATOM 4214 N N . LEU A 1 551 ? 22.204 -11.918 -13.330 1.00 93.62 551 LEU A N 1
ATOM 4215 C CA . LEU A 1 551 ? 20.985 -12.340 -12.630 1.00 93.62 551 LEU A CA 1
ATOM 4216 C C . LEU A 1 551 ? 20.475 -13.710 -13.085 1.00 93.62 551 LEU A C 1
ATOM 4218 O O . LEU A 1 551 ? 19.418 -14.155 -12.632 1.00 93.62 551 LEU A O 1
ATOM 4222 N N . ALA A 1 552 ? 21.147 -14.327 -14.054 1.00 95.69 552 ALA A N 1
ATOM 4223 C CA . ALA A 1 552 ? 20.674 -15.544 -14.681 1.00 95.69 552 ALA A CA 1
ATOM 4224 C C . ALA A 1 552 ? 20.915 -16.762 -13.783 1.00 95.69 552 ALA A C 1
ATOM 4226 O O . ALA A 1 552 ? 22.015 -16.934 -13.266 1.00 95.69 552 ALA A O 1
ATOM 4227 N N . MET A 1 553 ? 19.908 -17.623 -13.655 1.00 96.62 553 MET A N 1
ATOM 4228 C CA . MET A 1 553 ? 19.996 -18.855 -12.873 1.00 96.62 553 MET A CA 1
ATOM 4229 C C . MET A 1 553 ? 20.629 -20.005 -13.662 1.00 96.62 553 MET A C 1
ATOM 4231 O O . MET A 1 553 ? 20.378 -20.204 -14.861 1.00 96.62 553 MET A O 1
ATOM 4235 N N . GLU A 1 554 ? 21.418 -20.814 -12.966 1.00 97.19 554 GLU A N 1
ATOM 4236 C CA . GLU A 1 554 ? 21.933 -22.089 -13.442 1.00 97.19 554 GLU A CA 1
ATOM 4237 C C . GLU A 1 554 ? 20.855 -23.175 -13.371 1.00 97.19 554 GLU A C 1
ATOM 4239 O O . GLU A 1 554 ? 20.015 -23.208 -12.473 1.00 97.19 554 GLU A O 1
ATOM 4244 N N . LYS A 1 555 ? 20.905 -24.147 -14.289 1.00 97.00 555 LYS A N 1
ATOM 4245 C CA . LYS A 1 555 ? 19.956 -25.278 -14.290 1.00 97.00 555 LYS A CA 1
ATOM 4246 C C . LYS A 1 555 ? 19.965 -26.096 -12.996 1.00 97.00 555 LYS A C 1
ATOM 4248 O O . LYS A 1 555 ? 18.965 -26.737 -12.697 1.00 97.00 555 LYS A O 1
ATOM 4253 N N . SER A 1 556 ? 21.071 -26.096 -12.251 1.00 97.06 556 SER A N 1
ATOM 4254 C CA . SER A 1 556 ? 21.183 -26.764 -10.947 1.00 97.06 556 SER A CA 1
ATOM 4255 C C . SER A 1 556 ? 20.380 -26.088 -9.834 1.00 97.06 556 SER A C 1
ATOM 4257 O O . SER A 1 556 ? 20.169 -26.700 -8.795 1.00 97.06 556 SER A O 1
ATOM 4259 N N . GLU A 1 557 ? 19.957 -24.841 -10.039 1.00 97.56 557 GLU A N 1
ATOM 4260 C CA . GLU A 1 557 ? 19.172 -24.042 -9.090 1.00 97.56 557 GLU A CA 1
ATOM 4261 C C . GLU A 1 557 ? 17.663 -24.119 -9.385 1.00 97.56 557 GLU A C 1
ATOM 4263 O O . GLU A 1 557 ? 16.855 -23.455 -8.732 1.00 97.56 557 GLU A O 1
ATOM 4268 N N . LEU A 1 558 ? 17.277 -24.915 -10.388 1.00 98.19 558 LEU A N 1
ATOM 4269 C CA . LEU A 1 558 ? 15.924 -25.000 -10.920 1.00 98.19 558 LEU A CA 1
ATOM 4270 C C . LEU A 1 558 ? 15.375 -26.425 -10.821 1.00 98.19 558 LEU A C 1
ATOM 4272 O O . LEU A 1 558 ? 16.027 -27.391 -11.220 1.00 98.19 558 LEU A O 1
ATOM 4276 N N . ASP A 1 559 ? 14.123 -26.541 -10.388 1.00 97.69 559 ASP A N 1
ATOM 4277 C CA . ASP A 1 559 ? 13.360 -27.781 -10.449 1.00 97.69 559 ASP A CA 1
ATOM 4278 C C . ASP A 1 559 ? 12.668 -27.907 -11.815 1.00 97.69 559 ASP A C 1
ATOM 4280 O O . ASP A 1 559 ? 11.767 -27.133 -12.146 1.00 97.69 559 ASP A O 1
ATOM 4284 N N . GLU A 1 560 ? 13.051 -28.909 -12.610 1.00 97.31 560 GLU A N 1
ATOM 4285 C CA . GLU A 1 560 ? 12.451 -29.148 -13.931 1.00 97.31 560 GLU A CA 1
ATOM 4286 C C . GLU A 1 560 ? 10.954 -29.515 -13.823 1.00 97.31 560 GLU A C 1
ATOM 4288 O O . GLU A 1 560 ? 10.551 -30.379 -13.023 1.00 97.31 560 GLU A O 1
ATOM 4293 N N . ILE A 1 561 ? 10.146 -28.879 -14.677 1.00 96.56 561 ILE A N 1
ATOM 4294 C CA . ILE A 1 561 ? 8.744 -29.188 -14.971 1.00 96.56 561 ILE A CA 1
ATOM 4295 C C . ILE A 1 561 ? 8.553 -29.401 -16.484 1.00 96.56 561 ILE A C 1
ATOM 4297 O O . ILE A 1 561 ? 9.119 -28.682 -17.310 1.00 96.56 561 ILE A O 1
ATOM 4301 N N . ASP A 1 562 ? 7.736 -30.393 -16.835 1.00 94.31 562 ASP A N 1
ATOM 4302 C CA . ASP A 1 562 ? 7.387 -30.745 -18.217 1.00 94.31 562 ASP A CA 1
ATOM 4303 C C . ASP A 1 562 ? 5.979 -30.230 -18.532 1.00 94.31 562 ASP A C 1
ATOM 4305 O O . ASP A 1 562 ? 5.056 -30.409 -17.731 1.00 94.31 562 ASP A O 1
ATOM 4309 N N . VAL A 1 563 ? 5.830 -29.571 -19.680 1.00 92.19 563 VAL A N 1
ATOM 4310 C CA . VAL A 1 563 ? 4.569 -28.970 -20.144 1.00 92.19 563 VAL A CA 1
ATOM 4311 C C . VAL A 1 563 ? 4.084 -29.569 -21.468 1.00 92.19 563 VAL A C 1
ATOM 4313 O O . VAL A 1 563 ? 3.035 -29.172 -21.985 1.00 92.19 563 VAL A O 1
ATOM 4316 N N . GLY A 1 564 ? 4.831 -30.529 -22.018 1.00 84.56 564 GLY A N 1
ATOM 4317 C CA . GLY A 1 564 ? 4.601 -31.135 -23.321 1.00 84.56 564 GLY A CA 1
ATOM 4318 C C . GLY A 1 564 ? 4.956 -30.222 -24.499 1.00 84.56 564 GLY A C 1
ATOM 4319 O O . GLY A 1 564 ? 4.866 -28.996 -24.445 1.00 84.56 564 GLY A O 1
ATOM 4320 N N . ILE A 1 565 ? 5.339 -30.834 -25.620 1.00 83.62 565 ILE A N 1
ATOM 4321 C CA . ILE A 1 565 ? 5.663 -30.112 -26.857 1.00 83.62 565 ILE A CA 1
ATOM 4322 C C . ILE A 1 565 ? 4.409 -29.417 -27.410 1.00 83.62 565 ILE A C 1
ATOM 4324 O O . ILE A 1 565 ? 3.362 -30.041 -27.581 1.00 83.62 565 ILE A O 1
ATOM 4328 N N . GLY A 1 566 ? 4.543 -28.137 -27.765 1.00 82.31 566 GLY A N 1
ATOM 4329 C CA . GLY A 1 566 ? 3.534 -27.376 -28.509 1.00 82.31 566 GLY A CA 1
ATOM 4330 C C . GLY A 1 566 ? 2.498 -26.634 -27.659 1.00 82.31 566 GLY A C 1
ATOM 4331 O O . GLY A 1 566 ? 1.712 -25.875 -28.224 1.00 82.31 566 GLY A O 1
ATOM 4332 N N . SER A 1 567 ? 2.500 -26.803 -26.332 1.00 86.69 567 SER A N 1
ATOM 4333 C CA . SER A 1 567 ? 1.661 -26.012 -25.414 1.00 86.69 567 SER A CA 1
ATOM 4334 C C . SER A 1 567 ? 2.267 -24.634 -25.115 1.00 86.69 567 SER A C 1
ATOM 4336 O O . SER A 1 567 ? 1.547 -23.650 -24.964 1.00 86.69 567 SER A O 1
ATOM 4338 N N . GLN A 1 568 ? 3.597 -24.567 -25.078 1.00 95.19 568 GLN A N 1
ATOM 4339 C CA . GLN A 1 568 ? 4.420 -23.387 -24.826 1.00 95.19 568 GLN A CA 1
ATOM 4340 C C . GLN A 1 568 ? 5.611 -23.365 -25.806 1.00 95.19 568 GLN A C 1
ATOM 4342 O O . GLN A 1 568 ? 5.853 -24.368 -26.488 1.00 95.19 568 GLN A O 1
ATOM 4347 N N . PRO A 1 569 ? 6.373 -22.254 -25.903 1.00 94.88 569 PRO A N 1
ATOM 4348 C CA . PRO A 1 569 ? 7.582 -22.198 -26.729 1.00 94.88 569 PRO A CA 1
ATOM 4349 C C . PRO A 1 569 ? 8.612 -23.292 -26.417 1.00 94.88 569 PRO A C 1
ATOM 4351 O O . PRO A 1 569 ? 9.282 -23.767 -27.333 1.00 94.88 569 PRO A O 1
ATOM 4354 N N . CYS A 1 570 ? 8.709 -23.714 -25.152 1.00 95.50 570 CYS A N 1
ATOM 4355 C CA . CYS A 1 570 ? 9.539 -24.830 -24.701 1.00 95.50 570 CYS A CA 1
ATOM 4356 C C . CYS A 1 570 ? 8.693 -25.971 -24.140 1.00 95.50 570 CYS A C 1
ATOM 4358 O O . CYS A 1 570 ? 7.659 -25.725 -23.527 1.00 95.50 570 CYS A O 1
ATOM 4360 N N . ALA A 1 571 ? 9.139 -27.218 -24.312 1.00 94.88 571 ALA A N 1
ATOM 4361 C CA . ALA A 1 571 ? 8.501 -28.359 -23.649 1.00 94.88 571 ALA A CA 1
ATOM 4362 C C . ALA A 1 571 ? 8.907 -28.479 -22.169 1.00 94.88 571 ALA A C 1
ATOM 4364 O O . ALA A 1 571 ? 8.195 -29.105 -21.386 1.00 94.88 571 ALA A O 1
ATOM 4365 N N . LYS A 1 572 ? 10.028 -27.856 -21.772 1.00 95.62 572 LYS A N 1
ATOM 4366 C CA . LYS A 1 572 ? 10.544 -27.891 -20.399 1.00 95.62 572 LYS A CA 1
ATOM 4367 C C . LYS A 1 572 ? 10.844 -26.503 -19.856 1.00 95.62 572 LYS A C 1
ATOM 4369 O O . LYS A 1 572 ? 11.489 -25.685 -20.520 1.00 95.62 572 LYS A O 1
ATOM 4374 N N . TYR A 1 573 ? 10.447 -26.294 -18.607 1.00 98.12 573 TYR A N 1
ATOM 4375 C CA . TYR A 1 573 ? 10.730 -25.098 -17.816 1.00 98.12 573 TYR A CA 1
ATOM 4376 C C . TYR A 1 573 ? 11.331 -25.490 -16.462 1.00 98.12 573 TYR A C 1
ATOM 4378 O O . TYR A 1 573 ? 11.183 -26.621 -16.007 1.00 98.12 573 TYR A O 1
ATOM 4386 N N . GLY A 1 574 ? 12.039 -24.560 -15.834 1.00 98.00 574 GLY A N 1
ATOM 4387 C CA . GLY A 1 574 ? 12.591 -24.687 -14.496 1.00 98.00 574 GLY A CA 1
ATOM 4388 C C . GLY A 1 574 ? 11.845 -23.767 -13.541 1.00 98.00 574 GLY A C 1
ATOM 4389 O O . GLY A 1 574 ? 11.782 -22.560 -13.771 1.00 98.00 574 GLY A O 1
ATOM 4390 N N . MET A 1 575 ? 11.277 -24.333 -12.482 1.00 98.38 575 MET A N 1
ATOM 4391 C CA . MET A 1 575 ? 10.771 -23.569 -11.345 1.00 98.38 575 MET A CA 1
ATOM 4392 C C . MET A 1 575 ? 11.937 -23.240 -10.411 1.00 98.38 575 MET A C 1
ATOM 4394 O O . MET A 1 575 ? 12.800 -24.086 -10.192 1.00 98.38 575 MET A O 1
ATOM 4398 N N . HIS A 1 576 ? 11.965 -22.040 -9.838 1.00 98.50 576 HIS A N 1
ATOM 4399 C CA . HIS A 1 576 ? 12.984 -21.656 -8.859 1.00 98.50 576 HIS A CA 1
ATOM 4400 C C . HIS A 1 576 ? 13.074 -22.674 -7.706 1.00 98.50 576 HIS A C 1
ATOM 4402 O O . HIS A 1 576 ? 12.055 -22.990 -7.089 1.00 98.50 576 HIS A O 1
ATOM 4408 N N . GLY A 1 577 ? 14.281 -23.145 -7.369 1.00 98.06 577 GLY A N 1
ATOM 4409 C CA . GLY A 1 577 ? 14.493 -24.237 -6.405 1.00 98.06 577 GLY A CA 1
ATOM 4410 C C . GLY A 1 577 ? 13.964 -23.977 -4.988 1.00 98.06 577 GLY A C 1
ATOM 4411 O O . GLY A 1 577 ? 13.644 -24.914 -4.266 1.00 98.06 577 GLY A O 1
ATOM 4412 N N . SER A 1 578 ? 13.803 -22.714 -4.583 1.00 98.31 578 SER A N 1
ATOM 4413 C CA . SER A 1 578 ? 13.135 -22.338 -3.324 1.00 98.31 578 SER A CA 1
ATOM 4414 C C . SER A 1 578 ? 11.615 -22.554 -3.297 1.00 98.31 578 SER A C 1
ATOM 4416 O O . SER A 1 578 ? 11.035 -22.444 -2.224 1.00 98.31 578 SER A O 1
ATOM 4418 N N . LEU A 1 579 ? 10.953 -22.854 -4.424 1.00 98.25 579 LEU A N 1
ATOM 4419 C CA . LEU A 1 579 ? 9.496 -23.065 -4.537 1.00 98.25 579 LEU A CA 1
ATOM 4420 C C . LEU A 1 579 ? 9.112 -24.548 -4.706 1.00 98.25 579 LEU A C 1
ATOM 4422 O O . LEU A 1 579 ? 8.202 -24.894 -5.464 1.00 98.25 579 LEU A O 1
ATOM 4426 N N . GLN A 1 580 ? 9.786 -25.435 -3.978 1.00 98.12 580 GLN A N 1
ATOM 4427 C CA . GLN A 1 580 ? 9.618 -26.892 -4.078 1.00 98.12 580 GLN A CA 1
ATOM 4428 C C . GLN A 1 580 ? 8.165 -27.364 -3.920 1.00 98.12 580 GLN A C 1
ATOM 4430 O O . GLN A 1 580 ? 7.741 -28.298 -4.599 1.00 98.12 580 GLN A O 1
ATOM 4435 N N . GLU A 1 581 ? 7.378 -26.722 -3.056 1.00 98.38 581 GLU A N 1
ATOM 4436 C CA . GLU A 1 581 ? 5.971 -27.054 -2.825 1.00 98.38 581 GLU A CA 1
ATOM 4437 C C . GLU A 1 581 ? 5.104 -26.727 -4.045 1.00 98.38 581 GLU A C 1
ATOM 4439 O O . GLU A 1 581 ? 4.233 -27.515 -4.417 1.00 98.38 581 GLU A O 1
ATOM 4444 N N . VAL A 1 582 ? 5.386 -25.615 -4.734 1.00 98.56 582 VAL A N 1
ATOM 4445 C CA . VAL A 1 582 ? 4.718 -25.275 -5.999 1.00 98.56 582 VAL A CA 1
ATOM 4446 C C . VAL A 1 582 ? 5.070 -26.315 -7.062 1.00 98.56 582 VAL A C 1
ATOM 4448 O O . VAL A 1 582 ? 4.171 -26.831 -7.727 1.00 98.56 582 VAL A O 1
ATOM 4451 N N . THR A 1 583 ? 6.347 -26.701 -7.177 1.00 98.50 583 THR A N 1
ATOM 4452 C CA . THR A 1 583 ? 6.790 -27.764 -8.095 1.00 98.50 583 THR A CA 1
ATOM 4453 C C . THR A 1 583 ? 6.113 -29.103 -7.779 1.00 98.50 583 THR A C 1
ATOM 4455 O O . THR A 1 583 ? 5.640 -29.798 -8.684 1.00 98.50 583 THR A O 1
ATOM 4458 N N . ARG A 1 584 ? 6.021 -29.473 -6.495 1.00 98.31 584 ARG A N 1
ATOM 4459 C CA . ARG A 1 584 ? 5.361 -30.702 -6.033 1.00 98.31 584 ARG A CA 1
ATOM 4460 C C . ARG A 1 584 ? 3.881 -30.711 -6.412 1.00 98.31 584 ARG A C 1
ATOM 4462 O O . ARG A 1 584 ? 3.406 -31.702 -6.964 1.00 98.31 584 ARG A O 1
ATOM 4469 N N . LEU A 1 585 ? 3.166 -29.616 -6.151 1.00 98.56 585 LEU A N 1
ATOM 4470 C CA . LEU A 1 585 ? 1.748 -29.473 -6.489 1.00 98.56 585 LEU A CA 1
ATOM 4471 C C . LEU A 1 585 ? 1.515 -29.455 -8.000 1.00 98.56 585 LEU A C 1
ATOM 4473 O O . LEU A 1 585 ? 0.550 -30.054 -8.472 1.00 98.56 585 LEU A O 1
ATOM 4477 N N . TYR A 1 586 ? 2.413 -28.840 -8.770 1.00 98.38 586 TYR A N 1
ATOM 4478 C CA . TYR A 1 586 ? 2.352 -28.849 -10.230 1.00 98.38 586 TYR A CA 1
ATOM 4479 C C . TYR A 1 586 ? 2.420 -30.277 -10.772 1.00 98.38 586 TYR A C 1
ATOM 4481 O O . TYR A 1 586 ? 1.545 -30.699 -11.528 1.00 98.38 586 TYR A O 1
ATOM 4489 N N . LYS A 1 587 ? 3.405 -31.057 -10.307 1.00 97.44 587 LYS A N 1
ATOM 4490 C CA . LYS A 1 587 ? 3.582 -32.473 -10.672 1.00 97.44 587 LYS A CA 1
ATOM 4491 C C . LYS A 1 587 ? 2.425 -33.357 -10.193 1.00 97.44 587 LYS A C 1
ATOM 4493 O O . LYS A 1 587 ? 2.130 -34.364 -10.828 1.00 97.44 587 LYS A O 1
ATOM 4498 N N . ALA A 1 588 ? 1.750 -32.972 -9.110 1.00 97.38 588 ALA A N 1
ATOM 4499 C CA . ALA A 1 588 ? 0.540 -33.631 -8.621 1.00 97.38 588 ALA A CA 1
ATOM 4500 C C . ALA A 1 588 ? -0.738 -33.233 -9.387 1.00 97.38 588 ALA A C 1
ATOM 4502 O O . ALA A 1 588 ? -1.811 -33.748 -9.080 1.00 97.38 588 ALA A O 1
ATOM 4503 N N . GLY A 1 589 ? -0.654 -32.315 -10.358 1.00 97.44 589 GLY A N 1
ATOM 4504 C CA . GLY A 1 589 ? -1.817 -31.802 -11.082 1.00 97.44 589 GLY A CA 1
ATOM 4505 C C . GLY A 1 589 ? -2.688 -30.842 -10.266 1.00 97.44 589 GLY A C 1
ATOM 4506 O O . GLY A 1 589 ? -3.800 -30.560 -10.683 1.00 97.44 589 GLY A O 1
ATOM 4507 N N . GLN A 1 590 ? -2.189 -30.320 -9.142 1.00 98.19 590 GLN A N 1
ATOM 4508 C CA . GLN A 1 590 ? -2.891 -29.417 -8.212 1.00 98.19 590 GLN A CA 1
ATOM 4509 C C . GLN A 1 590 ? -2.366 -27.970 -8.263 1.00 98.19 590 GLN A C 1
ATOM 4511 O O . GLN A 1 590 ? -2.729 -27.131 -7.437 1.00 98.19 590 GLN A O 1
ATOM 4516 N N . ALA A 1 591 ? -1.494 -27.664 -9.227 1.00 98.25 591 ALA A N 1
ATOM 4517 C CA . ALA A 1 591 ? -1.057 -26.307 -9.529 1.00 98.25 591 ALA A CA 1
ATOM 4518 C C . ALA A 1 591 ? -0.965 -26.071 -11.036 1.00 98.25 591 ALA A C 1
ATOM 4520 O O . ALA A 1 591 ? -0.551 -26.956 -11.788 1.00 98.25 591 ALA A O 1
ATOM 4521 N N . ALA A 1 592 ? -1.309 -24.860 -11.462 1.00 97.19 592 ALA A N 1
ATOM 4522 C CA . ALA A 1 592 ? -1.074 -24.365 -12.813 1.00 97.19 592 ALA A CA 1
ATOM 4523 C C . ALA A 1 592 ? -0.270 -23.063 -12.748 1.00 97.19 592 ALA A C 1
ATOM 4525 O O . ALA A 1 592 ? -0.380 -22.301 -11.786 1.00 97.19 592 ALA A O 1
ATOM 4526 N N . LEU A 1 593 ? 0.531 -22.806 -13.777 1.00 97.75 593 LEU A N 1
ATOM 4527 C CA . LEU A 1 593 ? 1.238 -21.535 -13.933 1.00 97.75 593 LEU A CA 1
ATOM 4528 C C . LEU A 1 593 ? 0.474 -20.643 -14.907 1.00 97.75 593 LEU A C 1
ATOM 4530 O O . LEU A 1 593 ? -0.284 -21.141 -15.734 1.00 97.75 593 LEU A O 1
ATOM 4534 N N . ILE A 1 594 ? 0.678 -19.335 -14.823 1.00 96.38 594 ILE A N 1
ATOM 4535 C CA . ILE A 1 594 ? 0.110 -18.342 -15.733 1.00 96.38 594 ILE A CA 1
ATOM 4536 C C . ILE A 1 594 ? 1.278 -17.540 -16.294 1.00 96.38 594 ILE A C 1
ATOM 4538 O O . ILE A 1 594 ? 1.989 -16.891 -15.530 1.00 96.38 594 ILE A O 1
ATOM 4542 N N . ALA A 1 595 ? 1.491 -17.609 -17.604 1.00 96.38 595 ALA A N 1
ATOM 4543 C CA . ALA A 1 595 ? 2.600 -16.955 -18.282 1.00 96.38 595 ALA A CA 1
ATOM 4544 C C . ALA A 1 595 ? 2.187 -15.638 -18.950 1.00 96.38 595 ALA A C 1
ATOM 4546 O O . ALA A 1 595 ? 1.081 -15.506 -19.489 1.00 96.38 595 ALA A O 1
ATOM 4547 N N . ASN A 1 596 ? 3.127 -14.689 -18.938 1.00 95.06 596 ASN A N 1
ATOM 4548 C CA . ASN A 1 596 ? 3.016 -13.359 -19.539 1.00 95.06 596 ASN A CA 1
ATOM 4549 C C . ASN A 1 596 ? 1.695 -12.630 -19.215 1.00 95.06 596 ASN A C 1
ATOM 4551 O O . ASN A 1 596 ? 0.968 -12.155 -20.094 1.00 95.06 596 ASN A O 1
ATOM 4555 N N . TYR A 1 597 ? 1.393 -12.613 -17.923 1.00 92.88 597 TYR A N 1
ATOM 4556 C CA . TYR A 1 597 ? 0.217 -12.071 -17.267 1.00 92.88 597 TYR A CA 1
ATOM 4557 C C . TYR A 1 597 ? 0.476 -10.649 -16.762 1.00 92.88 597 TYR A C 1
ATOM 4559 O O . TYR A 1 597 ? 1.508 -10.396 -16.137 1.00 92.88 597 TYR A O 1
ATOM 4567 N N . GLY A 1 598 ? -0.442 -9.716 -17.016 1.00 94.81 598 GLY A N 1
ATOM 4568 C CA . GLY A 1 598 ? -0.316 -8.342 -16.529 1.00 94.81 598 GLY A CA 1
ATOM 4569 C C . GLY A 1 598 ? -1.444 -7.411 -16.985 1.00 94.81 598 GLY A C 1
ATOM 4570 O O . GLY A 1 598 ? -2.329 -7.830 -17.731 1.00 94.81 598 GLY A O 1
ATOM 4571 N N . PRO A 1 599 ? -1.438 -6.144 -16.532 1.00 94.00 599 PRO A N 1
ATOM 4572 C CA . PRO A 1 599 ? -2.486 -5.176 -16.857 1.00 94.00 599 PRO A CA 1
ATOM 4573 C C . PRO A 1 599 ? -2.482 -4.800 -18.344 1.00 94.00 599 PRO A C 1
ATOM 4575 O O . PRO A 1 599 ? -1.449 -4.385 -18.872 1.00 94.00 599 PRO A O 1
ATOM 4578 N N . LEU A 1 600 ? -3.642 -4.893 -18.996 1.00 91.81 600 LEU A N 1
ATOM 4579 C CA . LEU A 1 600 ? -3.890 -4.525 -20.394 1.00 91.81 600 LEU A CA 1
ATOM 4580 C C . LEU A 1 600 ? -5.261 -3.845 -20.507 1.00 91.81 600 LEU A C 1
ATOM 4582 O O . LEU A 1 600 ? -6.202 -4.281 -19.855 1.00 91.81 600 LEU A O 1
ATOM 4586 N N . ILE A 1 601 ? -5.372 -2.809 -21.344 1.00 90.38 601 ILE A N 1
ATOM 4587 C CA . ILE A 1 601 ? -6.670 -2.234 -21.767 1.00 90.38 601 ILE A CA 1
ATOM 4588 C C . ILE A 1 601 ? -7.106 -2.842 -23.105 1.00 90.38 601 ILE A C 1
ATOM 4590 O O . ILE A 1 601 ? -8.279 -3.082 -23.347 1.00 90.38 601 ILE A O 1
ATOM 4594 N N . GLU A 1 602 ? -6.145 -3.088 -23.986 1.00 88.50 602 GLU A N 1
ATOM 4595 C CA . GLU A 1 602 ? -6.301 -3.734 -25.287 1.00 88.50 602 GLU A CA 1
ATOM 4596 C C . GLU A 1 602 ? -4.977 -4.438 -25.637 1.00 88.50 602 GLU A C 1
ATOM 4598 O O . GLU A 1 602 ? -3.963 -4.164 -24.980 1.00 88.50 602 GLU A O 1
ATOM 4603 N N . PRO A 1 603 ? -4.930 -5.378 -26.600 1.00 89.88 603 PRO A N 1
ATOM 4604 C CA . PRO A 1 603 ? -3.682 -6.026 -26.983 1.00 89.88 603 PRO A CA 1
ATOM 4605 C C . PRO A 1 603 ? -2.703 -5.004 -27.565 1.00 89.88 603 PRO A C 1
ATOM 4607 O O . PRO A 1 603 ? -3.063 -4.189 -28.414 1.00 89.88 603 PRO A O 1
ATOM 4610 N N . VAL A 1 604 ? -1.440 -5.071 -27.140 1.00 90.38 604 VAL A N 1
ATOM 4611 C CA . VAL A 1 604 ? -0.411 -4.099 -27.531 1.00 90.38 604 VAL A CA 1
ATOM 4612 C C . VAL A 1 604 ? 0.744 -4.801 -28.235 1.00 90.38 604 VAL A C 1
ATOM 4614 O O . VAL A 1 604 ? 1.314 -5.757 -27.722 1.0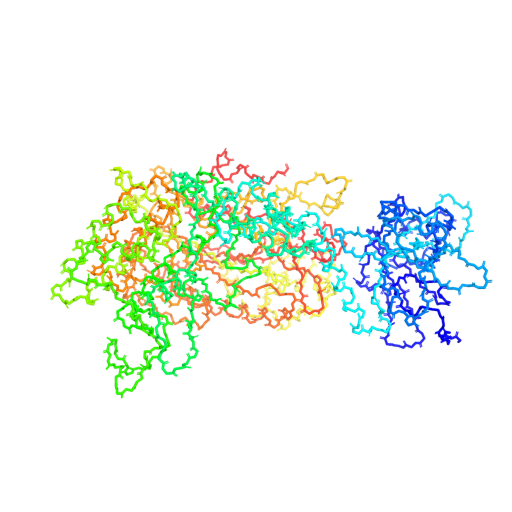0 90.38 604 VAL A O 1
ATOM 4617 N N . THR A 1 605 ? 1.148 -4.282 -29.391 1.00 91.44 605 THR A N 1
ATOM 4618 C CA . THR A 1 605 ? 2.423 -4.636 -30.038 1.00 91.44 605 THR A CA 1
ATOM 4619 C C . THR A 1 605 ? 3.519 -3.630 -29.681 1.00 91.44 605 THR A C 1
ATOM 4621 O O . THR A 1 605 ? 3.239 -2.457 -29.402 1.00 91.44 605 THR A O 1
ATOM 4624 N N . LYS A 1 606 ? 4.796 -4.030 -29.760 1.00 91.44 606 LYS A N 1
ATOM 4625 C CA . LYS A 1 606 ? 5.935 -3.106 -29.600 1.00 91.44 606 LYS A CA 1
ATOM 4626 C C . LYS A 1 606 ? 5.855 -1.903 -30.540 1.00 91.44 606 LYS A C 1
ATOM 4628 O O . LYS A 1 606 ? 6.104 -0.778 -30.104 1.00 91.44 606 LYS A O 1
ATOM 4633 N N . ALA A 1 607 ? 5.449 -2.110 -31.793 1.00 90.62 607 ALA A N 1
ATOM 4634 C CA . ALA A 1 607 ? 5.268 -1.028 -32.759 1.00 90.62 607 ALA A CA 1
ATOM 4635 C C . ALA A 1 607 ? 4.211 -0.005 -32.296 1.00 90.62 607 ALA A C 1
ATOM 4637 O O . ALA A 1 607 ? 4.485 1.196 -32.289 1.00 90.62 607 ALA A O 1
ATOM 4638 N N . GLN A 1 608 ? 3.040 -0.463 -31.838 1.00 91.31 608 GLN A N 1
ATOM 4639 C CA . GLN A 1 608 ? 1.983 0.417 -31.317 1.00 91.31 608 GLN A CA 1
ATOM 4640 C C . GLN A 1 608 ? 2.410 1.145 -30.034 1.00 91.31 608 GLN A C 1
ATOM 4642 O O . GLN A 1 608 ? 2.128 2.334 -29.878 1.00 91.31 608 GLN A O 1
ATOM 4647 N N . TYR A 1 609 ? 3.136 0.468 -29.136 1.00 90.94 609 TYR A N 1
ATOM 4648 C CA . TYR A 1 609 ? 3.667 1.080 -27.913 1.00 90.94 609 TYR A CA 1
ATOM 4649 C C . TYR A 1 609 ? 4.646 2.232 -28.211 1.00 90.94 609 TYR A C 1
ATOM 4651 O O . TYR A 1 609 ? 4.628 3.267 -27.529 1.00 90.94 609 TYR A O 1
ATOM 4659 N N . LEU A 1 610 ? 5.510 2.047 -29.218 1.00 85.62 610 LEU A N 1
ATOM 4660 C CA . LEU A 1 610 ? 6.549 3.003 -29.616 1.00 85.62 610 LEU A CA 1
ATOM 4661 C C . LEU A 1 610 ? 6.038 4.127 -30.536 1.00 85.62 610 LEU A C 1
ATOM 4663 O O . LEU A 1 610 ? 6.711 5.157 -30.648 1.00 85.62 610 LEU A O 1
ATOM 4667 N N . ALA A 1 611 ? 4.870 3.963 -31.164 1.00 84.12 611 ALA A N 1
ATOM 4668 C CA . ALA A 1 611 ? 4.294 4.929 -32.095 1.00 84.12 611 ALA A CA 1
ATOM 4669 C C . ALA A 1 611 ? 4.079 6.323 -31.469 1.00 84.12 611 ALA A C 1
ATOM 4671 O O . ALA A 1 611 ? 3.737 6.467 -30.290 1.00 84.12 611 ALA A O 1
ATOM 4672 N N . LYS A 1 612 ? 4.267 7.375 -32.281 1.00 83.75 612 LYS A N 1
ATOM 4673 C CA . LYS A 1 612 ? 4.011 8.775 -31.904 1.00 83.75 612 LYS A CA 1
ATOM 4674 C C . LYS A 1 612 ? 3.224 9.513 -33.003 1.00 83.75 612 LYS A C 1
ATOM 4676 O O . LYS A 1 612 ? 3.792 9.723 -34.071 1.00 83.75 612 LYS A O 1
ATOM 4681 N N . PRO A 1 613 ? 1.981 9.971 -32.741 1.00 83.00 613 PRO A N 1
ATOM 4682 C CA . PRO A 1 613 ? 1.185 9.706 -31.536 1.00 83.00 613 PRO A CA 1
ATOM 4683 C C . PRO A 1 613 ? 0.889 8.205 -31.378 1.00 83.00 613 PRO A C 1
ATOM 4685 O O . PRO A 1 613 ? 0.964 7.451 -32.345 1.00 83.00 613 PRO A O 1
ATOM 4688 N N . ARG A 1 614 ? 0.587 7.769 -30.151 1.00 84.50 614 ARG A N 1
ATOM 4689 C CA . ARG A 1 614 ? 0.194 6.374 -29.908 1.00 84.50 614 ARG A CA 1
ATOM 4690 C C . ARG A 1 614 ? -1.160 6.093 -30.553 1.00 84.50 614 ARG A C 1
ATOM 4692 O O . ARG A 1 614 ? -2.022 6.968 -30.565 1.00 84.50 614 ARG A O 1
ATOM 4699 N N . THR A 1 615 ? -1.328 4.874 -31.053 1.00 86.25 615 THR A N 1
ATOM 4700 C CA . THR A 1 615 ? -2.560 4.389 -31.700 1.00 86.25 615 THR A CA 1
ATOM 4701 C C . THR A 1 615 ? -3.336 3.400 -30.829 1.00 86.25 615 THR A C 1
ATOM 4703 O O . THR A 1 615 ? -4.257 2.768 -31.327 1.00 86.25 615 THR A O 1
ATOM 4706 N N . VAL A 1 616 ? -2.904 3.215 -29.581 1.00 90.06 616 VAL A N 1
ATOM 4707 C CA . VAL A 1 616 ? -3.406 2.222 -28.628 1.00 90.06 616 VAL A CA 1
ATOM 4708 C C . VAL A 1 616 ? -3.496 2.869 -27.243 1.00 90.06 616 VAL A C 1
ATOM 4710 O O . VAL A 1 616 ? -2.644 3.700 -26.891 1.00 90.06 616 VAL A O 1
ATOM 4713 N N . GLU A 1 617 ? -4.515 2.516 -26.470 1.00 91.50 617 GLU A N 1
ATOM 4714 C CA . GLU A 1 617 ? -4.668 2.883 -25.067 1.00 91.50 617 GLU A CA 1
ATOM 4715 C C . GLU A 1 617 ? -3.772 1.991 -24.195 1.00 91.50 617 GLU A C 1
ATOM 4717 O O . GLU A 1 617 ? -3.698 0.774 -24.349 1.00 91.50 617 GLU A O 1
ATOM 4722 N N . LEU A 1 618 ? -3.039 2.615 -23.273 1.00 92.56 618 LEU A N 1
ATOM 4723 C CA . LEU A 1 618 ? -2.174 1.919 -22.321 1.00 92.56 618 LEU A CA 1
ATOM 4724 C C . LEU A 1 618 ? -2.702 2.151 -20.909 1.00 92.56 618 LEU A C 1
ATOM 4726 O O . LEU A 1 618 ? -3.176 3.262 -20.640 1.00 92.56 618 LEU A O 1
ATOM 4730 N N . PRO A 1 619 ? -2.534 1.180 -19.991 1.00 92.31 619 PRO A N 1
ATOM 4731 C CA . PRO A 1 619 ? -2.799 1.418 -18.582 1.00 92.31 619 PRO A CA 1
ATOM 4732 C C . PRO A 1 619 ? -2.092 2.702 -18.110 1.00 92.31 619 PRO A C 1
ATOM 4734 O O . PRO A 1 619 ? -0.912 2.920 -18.433 1.00 92.31 619 PRO A O 1
ATOM 4737 N N . PRO A 1 620 ? -2.785 3.599 -17.392 1.00 90.44 620 PRO A N 1
ATOM 4738 C CA . PRO A 1 620 ? -2.190 4.832 -16.911 1.00 90.44 620 PRO A CA 1
ATOM 4739 C C . PRO A 1 620 ? -1.001 4.530 -15.996 1.00 90.44 620 PRO A C 1
ATOM 4741 O O . PRO A 1 620 ? -1.047 3.648 -15.145 1.00 90.44 620 PRO A O 1
ATOM 4744 N N . SER A 1 621 ? 0.076 5.303 -16.152 1.00 89.69 621 SER A N 1
ATOM 4745 C CA . SER A 1 621 ? 1.259 5.210 -15.286 1.00 89.69 621 SER A CA 1
ATOM 4746 C C . SER A 1 621 ? 1.847 3.794 -15.185 1.00 89.69 621 SER A C 1
ATOM 4748 O O . SER A 1 621 ? 2.190 3.337 -14.091 1.00 89.69 621 SER A O 1
ATOM 4750 N N . LEU A 1 622 ? 2.013 3.110 -16.327 1.00 91.44 622 LEU A N 1
ATOM 4751 C CA . LEU A 1 622 ? 2.812 1.884 -16.374 1.00 91.44 622 LEU A CA 1
ATOM 4752 C C . LEU A 1 622 ? 4.150 2.080 -15.634 1.00 91.44 622 LEU A C 1
ATOM 4754 O O . LEU A 1 622 ? 4.760 3.149 -15.713 1.00 91.44 622 LEU A O 1
ATOM 4758 N N . PHE A 1 623 ? 4.594 1.039 -14.927 1.00 92.56 623 PHE A N 1
ATOM 4759 C CA . PHE A 1 623 ? 5.783 0.993 -14.073 1.00 92.56 623 PHE A CA 1
ATOM 4760 C C . PHE A 1 623 ? 5.673 1.749 -12.742 1.00 92.56 623 PHE A C 1
ATOM 4762 O O . PHE A 1 623 ? 6.664 1.839 -12.026 1.00 92.56 623 PHE A O 1
ATOM 4769 N N . ALA A 1 624 ? 4.507 2.280 -12.367 1.00 91.44 624 ALA A N 1
ATOM 4770 C CA . ALA A 1 624 ? 4.298 2.868 -11.044 1.00 91.44 624 ALA A CA 1
ATOM 4771 C C . ALA A 1 624 ? 3.652 1.852 -10.089 1.00 91.44 624 ALA A C 1
ATOM 4773 O O . ALA A 1 624 ? 2.538 1.394 -10.346 1.00 91.44 624 ALA A O 1
ATOM 4774 N N . HIS A 1 625 ? 4.316 1.530 -8.970 1.00 92.25 625 HIS A N 1
ATOM 4775 C CA . HIS A 1 625 ? 3.805 0.566 -7.983 1.00 92.25 625 HIS A CA 1
ATOM 4776 C C . HIS A 1 625 ? 2.383 0.890 -7.526 1.00 92.25 625 HIS A C 1
ATOM 4778 O O . HIS A 1 625 ? 1.505 0.044 -7.606 1.00 92.25 625 HIS A O 1
ATOM 4784 N N . ASN A 1 626 ? 2.125 2.122 -7.082 1.00 87.50 626 ASN A N 1
ATOM 4785 C CA . ASN A 1 626 ? 0.825 2.515 -6.540 1.00 87.50 626 ASN A CA 1
ATOM 4786 C C . ASN A 1 626 ? -0.331 2.273 -7.527 1.00 87.50 626 ASN A C 1
ATOM 4788 O O . ASN A 1 626 ? -1.389 1.804 -7.113 1.00 87.50 626 ASN A O 1
ATOM 4792 N N . GLN A 1 627 ? -0.128 2.556 -8.818 1.00 89.94 627 GLN A N 1
ATOM 4793 C CA . GLN A 1 627 ? -1.162 2.374 -9.840 1.00 89.94 627 GLN A CA 1
ATOM 4794 C C . GLN A 1 627 ? -1.260 0.922 -10.300 1.00 89.94 627 GLN A C 1
ATOM 4796 O O . GLN A 1 627 ? -2.358 0.384 -10.398 1.00 89.94 627 GLN A O 1
ATOM 4801 N N . GLN A 1 628 ? -0.138 0.232 -10.496 1.00 93.06 628 GLN A N 1
ATOM 4802 C CA . GLN A 1 628 ? -0.171 -1.170 -10.912 1.00 93.06 628 GLN A CA 1
ATOM 4803 C C . GLN A 1 628 ? -0.627 -2.131 -9.808 1.00 93.06 628 GLN A C 1
ATOM 4805 O O . GLN A 1 628 ? -1.283 -3.134 -10.097 1.00 93.06 628 GLN A O 1
ATOM 4810 N N . GLN A 1 629 ? -0.398 -1.790 -8.537 1.00 93.81 629 GLN A N 1
ATOM 4811 C CA . GLN A 1 629 ? -1.033 -2.472 -7.408 1.00 93.81 629 GLN A CA 1
ATOM 4812 C C . GLN A 1 629 ? -2.556 -2.332 -7.479 1.00 93.81 629 GLN A C 1
ATOM 4814 O O . GLN A 1 629 ? -3.260 -3.313 -7.244 1.00 93.81 629 GLN A O 1
ATOM 4819 N N . ARG A 1 630 ? -3.077 -1.147 -7.841 1.00 92.56 630 ARG A N 1
ATOM 4820 C CA . ARG A 1 630 ? -4.521 -0.951 -8.054 1.00 92.56 630 ARG A CA 1
ATOM 4821 C C . ARG A 1 630 ? -5.007 -1.795 -9.219 1.00 92.56 630 ARG A C 1
ATOM 4823 O O . ARG A 1 630 ? -5.880 -2.616 -8.982 1.00 92.56 630 ARG A O 1
ATOM 4830 N N . HIS A 1 631 ? -4.395 -1.681 -10.398 1.00 93.62 631 HIS A N 1
ATOM 4831 C CA . HIS A 1 631 ? -4.763 -2.475 -11.574 1.00 93.62 631 HIS A CA 1
ATOM 4832 C C . HIS A 1 631 ? -4.835 -3.970 -11.272 1.00 93.62 631 HIS A C 1
ATOM 4834 O O . HIS A 1 631 ? -5.832 -4.609 -11.574 1.00 93.62 631 HIS A O 1
ATOM 4840 N N . THR A 1 632 ? -3.821 -4.520 -10.605 1.00 95.44 632 THR A N 1
ATOM 4841 C CA . THR A 1 632 ? -3.771 -5.951 -10.278 1.00 95.44 632 THR A CA 1
ATOM 4842 C C . THR A 1 632 ? -4.844 -6.354 -9.268 1.00 95.44 632 THR A C 1
ATOM 4844 O O . THR A 1 632 ? -5.462 -7.406 -9.405 1.00 95.44 632 THR A O 1
ATOM 4847 N N . GLN A 1 633 ? -5.100 -5.525 -8.252 1.00 96.06 633 GLN A N 1
ATOM 4848 C CA . GLN A 1 633 ? -6.096 -5.823 -7.218 1.00 96.06 633 GLN A CA 1
ATOM 4849 C C . GLN A 1 633 ? -7.543 -5.569 -7.670 1.00 96.06 633 GLN A C 1
ATOM 4851 O O . GLN A 1 633 ? -8.470 -6.185 -7.141 1.00 96.06 633 GLN A O 1
ATOM 4856 N N . THR A 1 634 ? -7.765 -4.663 -8.620 1.00 94.19 634 THR A N 1
ATOM 4857 C CA . THR A 1 634 ? -9.085 -4.408 -9.211 1.00 94.19 634 THR A CA 1
ATOM 4858 C C . THR A 1 634 ? -9.336 -5.269 -10.439 1.00 94.19 634 THR A C 1
ATOM 4860 O O . THR A 1 634 ? -10.496 -5.463 -10.783 1.00 94.19 634 THR A O 1
ATOM 4863 N N . VAL A 1 635 ? -8.282 -5.782 -11.078 1.00 93.12 635 VAL A N 1
ATOM 4864 C CA . VAL A 1 635 ? -8.280 -6.381 -12.424 1.00 93.12 635 VAL A CA 1
ATOM 4865 C C . VAL A 1 635 ? -8.898 -5.462 -13.475 1.00 93.12 635 VAL A C 1
ATOM 4867 O O . VAL A 1 635 ? -9.507 -5.933 -14.417 1.00 93.12 635 VAL A O 1
ATOM 4870 N N . VAL A 1 636 ? -8.804 -4.146 -13.266 1.00 90.50 636 VAL A N 1
ATOM 4871 C CA . VAL A 1 636 ? -9.335 -3.128 -14.177 1.00 90.50 636 VAL A CA 1
ATOM 4872 C C . VAL A 1 636 ? -8.203 -2.169 -14.523 1.00 90.50 636 VAL A C 1
ATOM 4874 O O . VAL A 1 636 ? -7.611 -1.519 -13.650 1.00 90.50 636 VAL A O 1
ATOM 4877 N N . SER A 1 637 ? -7.861 -2.129 -15.809 1.00 90.62 637 SER A N 1
ATOM 4878 C CA . SER A 1 637 ? -6.641 -1.482 -16.298 1.00 90.62 637 SER A CA 1
ATOM 4879 C C . SER A 1 637 ? -6.833 -0.036 -16.776 1.00 90.62 637 SER A C 1
ATOM 4881 O O . SER A 1 637 ? -5.849 0.643 -17.052 1.00 90.62 637 SER A O 1
ATOM 4883 N N . ASP A 1 638 ? -8.066 0.461 -16.828 1.00 87.56 638 ASP A N 1
ATOM 4884 C CA . ASP A 1 638 ? -8.449 1.789 -17.331 1.00 87.56 638 ASP A CA 1
ATOM 4885 C C . ASP A 1 638 ? -9.172 2.672 -16.288 1.00 87.56 638 ASP A C 1
ATOM 4887 O O . ASP A 1 638 ? -9.253 3.887 -16.467 1.00 87.56 638 ASP A O 1
ATOM 4891 N N . ASP A 1 639 ? -9.620 2.103 -15.162 1.00 87.31 639 ASP A N 1
ATOM 4892 C CA . ASP A 1 639 ? -10.316 2.816 -14.081 1.00 87.31 639 ASP A CA 1
ATOM 4893 C C . ASP A 1 639 ? -9.619 2.666 -12.712 1.00 87.31 639 ASP A C 1
ATOM 4895 O O . ASP A 1 639 ? -9.597 1.604 -12.085 1.00 87.31 639 ASP A O 1
ATOM 4899 N N . MET A 1 640 ? -9.087 3.781 -12.200 1.00 82.56 640 MET A N 1
ATOM 4900 C CA . MET A 1 640 ? -8.431 3.870 -10.883 1.00 82.56 640 MET A CA 1
ATOM 4901 C C . MET A 1 640 ? -9.388 3.784 -9.695 1.00 82.56 640 MET A C 1
ATOM 4903 O O . MET A 1 640 ? -8.946 3.529 -8.570 1.00 82.56 640 MET A O 1
ATOM 4907 N N . ASN A 1 641 ? -10.682 3.987 -9.928 1.00 84.56 641 ASN A N 1
ATOM 4908 C CA . ASN A 1 641 ? -11.717 3.987 -8.904 1.00 84.56 641 ASN A CA 1
ATOM 4909 C C . ASN A 1 641 ? -12.481 2.661 -8.825 1.00 84.56 641 ASN A C 1
ATOM 4911 O O . ASN A 1 641 ? -13.255 2.488 -7.880 1.00 84.56 641 ASN A O 1
ATOM 4915 N N . ALA A 1 642 ? -12.186 1.697 -9.701 1.00 88.31 642 ALA A N 1
ATOM 4916 C CA . ALA A 1 642 ? -12.811 0.379 -9.711 1.00 88.31 642 ALA A CA 1
ATOM 4917 C C . ALA A 1 642 ? -12.683 -0.357 -8.365 1.00 88.31 642 ALA A C 1
ATOM 4919 O O . ALA A 1 642 ? -11.633 -0.330 -7.712 1.00 88.31 642 ALA A O 1
ATOM 4920 N N . ASP A 1 643 ? -13.753 -1.029 -7.945 1.00 90.81 643 ASP A N 1
ATOM 4921 C CA . ASP A 1 643 ? -13.756 -1.891 -6.759 1.00 90.81 643 ASP A CA 1
ATOM 4922 C C . ASP A 1 643 ? -12.785 -3.070 -6.903 1.00 90.81 643 ASP A C 1
ATOM 4924 O O . ASP A 1 643 ? -12.305 -3.379 -7.992 1.00 90.81 643 ASP A O 1
ATOM 4928 N N . GLY A 1 644 ? -12.460 -3.733 -5.797 1.00 93.94 644 GLY A N 1
ATOM 4929 C CA . GLY A 1 644 ? -11.557 -4.880 -5.805 1.00 93.94 644 GLY A CA 1
ATOM 4930 C C . GLY A 1 644 ? -12.184 -6.110 -6.453 1.00 93.94 644 GLY A C 1
ATOM 4931 O O . GLY A 1 644 ? -13.389 -6.327 -6.328 1.00 93.94 644 GLY A O 1
ATOM 4932 N N . VAL A 1 645 ? -11.381 -6.953 -7.110 1.00 95.31 645 VAL A N 1
ATOM 4933 C CA . VAL A 1 645 ? -11.910 -8.144 -7.800 1.00 95.31 645 VAL A CA 1
ATOM 4934 C C . VAL A 1 645 ? -12.620 -9.105 -6.845 1.00 95.31 645 VAL A C 1
ATOM 4936 O O . VAL A 1 645 ? -13.715 -9.570 -7.154 1.00 95.31 645 VAL A O 1
ATOM 4939 N N . LEU A 1 646 ? -12.073 -9.345 -5.647 1.00 96.38 646 LEU A N 1
ATOM 4940 C CA . LEU A 1 646 ? -12.729 -10.193 -4.649 1.00 96.38 646 LEU A CA 1
ATOM 4941 C C . LEU A 1 646 ? -13.997 -9.524 -4.110 1.00 96.38 646 LEU A C 1
ATOM 4943 O O . LEU A 1 646 ? -15.014 -10.193 -3.959 1.00 96.38 646 LEU A O 1
ATOM 4947 N N . GLY A 1 647 ? -13.974 -8.206 -3.891 1.00 94.25 647 GLY A N 1
ATOM 4948 C CA . GLY A 1 647 ? -15.167 -7.448 -3.507 1.00 94.25 647 GLY A CA 1
ATOM 4949 C C . GLY A 1 647 ? -16.302 -7.583 -4.528 1.00 94.25 647 GLY A C 1
ATOM 4950 O O . GLY A 1 647 ? -17.438 -7.862 -4.149 1.00 94.25 647 GLY A O 1
ATOM 4951 N N . ARG A 1 648 ? -15.998 -7.497 -5.831 1.00 93.31 648 ARG A N 1
ATOM 4952 C CA . ARG A 1 648 ? -16.982 -7.723 -6.905 1.00 93.31 648 ARG A CA 1
ATOM 4953 C C . ARG A 1 648 ? -17.488 -9.169 -6.963 1.00 93.31 648 ARG A C 1
ATOM 4955 O O . ARG A 1 648 ? -18.688 -9.369 -7.157 1.00 93.31 648 ARG A O 1
ATOM 4962 N N . ILE A 1 649 ? -16.627 -10.171 -6.730 1.00 93.44 649 ILE A N 1
ATOM 4963 C CA . ILE A 1 649 ? -17.050 -11.583 -6.583 1.00 93.44 649 ILE A CA 1
ATOM 4964 C C . ILE A 1 649 ? -18.085 -11.709 -5.471 1.00 93.44 649 ILE A C 1
ATOM 4966 O O . ILE A 1 649 ? -19.149 -12.289 -5.681 1.00 93.44 649 ILE A O 1
ATOM 4970 N N . LEU A 1 650 ? -17.801 -11.147 -4.298 1.00 92.81 650 LEU A N 1
ATOM 4971 C CA . LEU A 1 650 ? -18.713 -11.217 -3.163 1.00 92.81 650 LEU A CA 1
ATOM 4972 C C . LEU A 1 650 ? -20.032 -10.493 -3.427 1.00 92.81 650 LEU A C 1
ATOM 4974 O O . LEU A 1 650 ? -21.086 -11.062 -3.150 1.00 92.81 650 LEU A O 1
ATOM 4978 N N . ASN A 1 651 ? -19.986 -9.298 -4.022 1.00 91.75 651 ASN A N 1
ATOM 4979 C CA . ASN A 1 651 ? -21.180 -8.549 -4.419 1.00 91.75 651 ASN A CA 1
ATOM 4980 C C . ASN A 1 651 ? -22.074 -9.371 -5.356 1.00 91.75 651 ASN A C 1
ATOM 4982 O O . ASN A 1 651 ? -23.284 -9.437 -5.152 1.00 91.75 651 ASN A O 1
ATOM 4986 N N . SER A 1 652 ? -21.473 -10.038 -6.350 1.00 90.62 652 SER A N 1
ATOM 4987 C CA . SER A 1 652 ? -22.199 -10.924 -7.265 1.00 90.62 652 SER A CA 1
ATOM 4988 C C . SER A 1 652 ? -22.899 -12.051 -6.509 1.00 90.62 652 SER A C 1
ATOM 4990 O O . SER A 1 652 ? -24.057 -12.327 -6.787 1.00 90.62 652 SER A O 1
ATOM 4992 N N . LEU A 1 653 ? -22.237 -12.677 -5.532 1.00 90.50 653 LEU A N 1
ATOM 4993 C CA . LEU A 1 653 ? -22.779 -13.809 -4.770 1.00 90.50 653 LEU A CA 1
ATOM 4994 C C . LEU A 1 653 ? -23.937 -13.428 -3.843 1.00 90.50 653 LEU A C 1
ATOM 4996 O O . LEU A 1 653 ? -24.902 -14.184 -3.749 1.00 90.50 653 LEU A O 1
ATOM 5000 N N . ILE A 1 654 ? -23.858 -12.271 -3.179 1.00 89.50 654 ILE A N 1
ATOM 5001 C CA . ILE A 1 654 ? -24.939 -11.784 -2.304 1.00 89.50 654 ILE A CA 1
ATOM 5002 C C . ILE A 1 654 ? -26.101 -11.162 -3.090 1.00 89.50 654 ILE A C 1
ATOM 5004 O O . ILE A 1 654 ? -27.185 -10.991 -2.541 1.00 89.50 654 ILE A O 1
ATOM 5008 N N . GLY A 1 655 ? -25.881 -10.807 -4.360 1.00 87.56 655 GLY A N 1
ATOM 5009 C CA . GLY A 1 655 ? -26.896 -10.242 -5.251 1.00 87.56 655 GLY A CA 1
ATOM 5010 C C . GLY A 1 655 ? -27.741 -11.283 -5.995 1.00 87.56 655 GLY A C 1
ATOM 5011 O O . GLY A 1 655 ? -28.653 -10.906 -6.730 1.00 87.56 655 GLY A O 1
ATOM 5012 N N . GLN A 1 656 ? -27.449 -12.580 -5.848 1.00 86.88 656 GLN A N 1
ATOM 5013 C CA . GLN A 1 656 ? -28.190 -13.647 -6.534 1.00 86.88 656 GLN A CA 1
ATOM 5014 C C . GLN A 1 656 ? -29.584 -13.870 -5.922 1.00 86.88 656 GLN A C 1
ATOM 5016 O O . GLN A 1 656 ? -29.784 -13.578 -4.744 1.00 86.88 656 GLN A O 1
ATOM 5021 N N . PRO A 1 657 ? -30.544 -14.455 -6.675 1.00 87.19 657 PRO A N 1
ATOM 5022 C CA . PRO A 1 657 ? -31.868 -14.800 -6.142 1.00 87.19 657 PRO A CA 1
ATOM 5023 C C . PRO A 1 657 ? -31.823 -15.717 -4.911 1.00 87.19 657 PRO A C 1
ATOM 5025 O O . PRO A 1 657 ? -32.631 -15.555 -4.003 1.00 87.19 657 PRO A O 1
ATOM 5028 N N . ASN A 1 658 ? -30.864 -16.650 -4.888 1.00 86.69 658 ASN A N 1
ATOM 5029 C CA . ASN A 1 658 ? -30.527 -17.486 -3.737 1.00 86.69 658 ASN A CA 1
ATOM 5030 C C . ASN A 1 658 ? -29.108 -17.104 -3.282 1.00 86.69 658 ASN A C 1
ATOM 5032 O O . ASN A 1 658 ? -28.141 -17.696 -3.766 1.00 86.69 658 ASN A O 1
ATOM 5036 N N . PRO A 1 659 ? -28.963 -16.063 -2.450 1.00 88.00 659 PRO A N 1
ATOM 5037 C CA . PRO A 1 659 ? -27.657 -15.512 -2.108 1.00 88.00 659 PRO A CA 1
ATOM 5038 C C . PRO A 1 659 ? -26.858 -16.457 -1.207 1.00 88.00 659 PRO A C 1
ATOM 5040 O O . PRO A 1 659 ? -27.414 -17.099 -0.315 1.00 88.00 659 PRO A O 1
ATOM 5043 N N . TYR A 1 660 ? -25.544 -16.499 -1.429 1.00 89.50 660 TYR A N 1
ATOM 5044 C CA . TYR A 1 660 ? -24.617 -17.255 -0.585 1.00 89.50 660 TYR A CA 1
ATOM 5045 C C . TYR A 1 660 ? -24.279 -16.500 0.703 1.00 89.50 660 TYR A C 1
ATOM 5047 O O . TYR A 1 660 ? -24.167 -15.270 0.706 1.00 89.50 660 TYR A O 1
ATOM 5055 N N . ARG A 1 661 ? -23.985 -17.240 1.773 1.00 90.38 661 ARG A N 1
ATOM 5056 C CA . ARG A 1 661 ? -23.355 -16.709 2.981 1.00 90.38 661 ARG A CA 1
ATOM 5057 C C . ARG A 1 661 ? -21.858 -16.552 2.758 1.00 90.38 661 ARG A C 1
ATOM 5059 O O . ARG A 1 661 ? -21.134 -17.537 2.589 1.00 90.38 661 ARG A O 1
ATOM 5066 N N . VAL A 1 662 ? -21.399 -15.303 2.770 1.00 92.19 662 VAL A N 1
ATOM 5067 C CA . VAL A 1 662 ? -20.026 -14.950 2.405 1.00 92.19 662 VAL A CA 1
ATOM 5068 C C . VAL A 1 662 ? -19.211 -14.367 3.559 1.00 92.19 662 VAL A C 1
ATOM 5070 O O . VAL A 1 662 ? -19.758 -13.700 4.434 1.00 92.19 662 VAL A O 1
ATOM 5073 N N . GLY A 1 663 ? -17.894 -14.576 3.519 1.00 92.56 663 GLY A N 1
ATOM 5074 C CA . GLY A 1 663 ? -16.911 -13.964 4.416 1.00 92.56 663 GLY A CA 1
ATOM 5075 C C . GLY A 1 663 ? -15.757 -13.323 3.641 1.00 92.56 663 GLY A C 1
ATOM 5076 O O . GLY A 1 663 ? -15.355 -13.820 2.586 1.00 92.56 663 GLY A O 1
ATOM 5077 N N . ALA A 1 664 ? -15.234 -12.211 4.155 1.00 95.44 664 ALA A N 1
ATOM 5078 C CA . ALA A 1 664 ? -14.135 -11.456 3.560 1.00 95.44 664 ALA A CA 1
ATOM 5079 C C . ALA A 1 664 ? -13.109 -11.110 4.637 1.00 95.44 664 ALA A C 1
ATOM 5081 O O . ALA A 1 664 ? -13.471 -10.496 5.640 1.00 95.44 664 ALA A O 1
ATOM 5082 N N . TYR A 1 665 ? -11.844 -11.466 4.420 1.00 97.00 665 TYR A N 1
ATOM 5083 C CA . TYR A 1 665 ? -10.801 -11.311 5.432 1.00 97.00 665 TYR A CA 1
ATOM 5084 C C . TYR A 1 665 ? -9.494 -10.779 4.840 1.00 97.00 665 TYR A C 1
ATOM 5086 O O . TYR A 1 665 ? -9.060 -11.210 3.771 1.00 97.00 665 TYR A O 1
ATOM 5094 N N . SER A 1 666 ? -8.834 -9.875 5.562 1.00 97.25 666 SER A N 1
ATOM 5095 C CA . SER A 1 666 ? -7.467 -9.428 5.262 1.00 97.25 666 SER A CA 1
ATOM 5096 C C . SER A 1 666 ? -6.571 -9.623 6.472 1.00 97.25 666 SER A C 1
ATOM 5098 O O . SER A 1 666 ? -6.951 -9.226 7.570 1.00 97.25 666 SER A O 1
ATOM 5100 N N . VAL A 1 667 ? -5.364 -10.151 6.271 1.00 95.56 667 VAL A N 1
ATOM 5101 C CA . VAL A 1 667 ? -4.370 -10.346 7.348 1.00 95.56 667 VAL A CA 1
ATOM 5102 C C . VAL A 1 667 ? -3.221 -9.324 7.269 1.00 95.56 667 VAL A C 1
ATOM 5104 O O . VAL A 1 667 ? -2.171 -9.466 7.883 1.00 95.56 667 VAL A O 1
ATOM 5107 N N . THR A 1 668 ? -3.387 -8.280 6.453 1.00 89.00 668 THR A N 1
ATOM 5108 C CA . THR A 1 668 ? -2.328 -7.296 6.155 1.00 89.00 668 THR A CA 1
ATOM 5109 C C . THR A 1 668 ? -2.868 -5.858 6.082 1.00 89.00 668 THR A C 1
ATOM 5111 O O . THR A 1 668 ? -2.299 -4.969 5.452 1.00 89.00 668 THR A O 1
ATOM 5114 N N . GLY A 1 669 ? -4.012 -5.613 6.729 1.00 90.94 669 GLY A N 1
ATOM 5115 C CA . GLY A 1 669 ? -4.669 -4.305 6.755 1.00 90.94 669 GLY A CA 1
ATOM 5116 C C . GLY A 1 669 ? -5.649 -4.075 5.601 1.00 90.94 669 GLY A C 1
ATOM 5117 O O . GLY A 1 669 ? -6.135 -5.004 4.958 1.00 90.94 669 GLY A O 1
ATOM 5118 N N . ASN A 1 670 ? -5.974 -2.809 5.339 1.00 91.69 670 ASN A N 1
ATOM 5119 C CA . ASN A 1 670 ? -6.905 -2.430 4.274 1.00 91.69 670 ASN A CA 1
ATOM 5120 C C . ASN A 1 670 ? -6.344 -2.840 2.895 1.00 91.69 670 ASN A C 1
ATOM 5122 O O . ASN A 1 670 ? -5.295 -2.337 2.493 1.00 91.69 670 ASN A O 1
ATOM 5126 N N . ALA A 1 671 ? -7.053 -3.671 2.128 1.00 92.44 671 ALA A N 1
ATOM 5127 C CA . ALA A 1 671 ? -6.614 -4.137 0.806 1.00 92.44 671 ALA A CA 1
ATOM 5128 C C . ALA A 1 671 ? -7.612 -3.734 -0.288 1.00 92.44 671 ALA A C 1
ATOM 5130 O O . ALA A 1 671 ? -8.818 -3.931 -0.129 1.00 92.44 671 ALA A O 1
ATOM 5131 N N . ARG A 1 672 ? -7.128 -3.180 -1.413 1.00 92.69 672 ARG A N 1
ATOM 5132 C CA . ARG A 1 672 ? -8.007 -2.728 -2.507 1.00 92.69 672 ARG A CA 1
ATOM 5133 C C . ARG A 1 672 ? -8.774 -3.898 -3.112 1.00 92.69 672 ARG A C 1
ATOM 5135 O O . ARG A 1 672 ? -9.934 -3.718 -3.452 1.00 92.69 672 ARG A O 1
ATOM 5142 N N . VAL A 1 673 ? -8.168 -5.083 -3.162 1.00 96.00 673 VAL A N 1
ATOM 5143 C CA . VAL A 1 673 ? -8.763 -6.306 -3.725 1.00 96.00 673 VAL A CA 1
ATOM 5144 C C . VAL A 1 673 ? -10.083 -6.717 -3.053 1.00 96.00 673 VAL A C 1
ATOM 5146 O O . VAL A 1 673 ? -10.939 -7.309 -3.705 1.00 96.00 673 VAL A O 1
ATOM 5149 N N . LEU A 1 674 ? -10.275 -6.369 -1.774 1.00 96.19 674 LEU A N 1
ATOM 5150 C CA . LEU A 1 674 ? -11.468 -6.696 -0.981 1.00 96.19 674 LEU A CA 1
ATOM 5151 C C . LEU A 1 674 ? -12.514 -5.574 -0.966 1.00 96.19 674 LEU A C 1
ATOM 5153 O O . LEU A 1 674 ? -13.583 -5.753 -0.389 1.00 96.19 674 LEU A O 1
ATOM 5157 N N . LYS A 1 675 ? -12.227 -4.412 -1.565 1.00 92.75 675 LYS A N 1
ATOM 5158 C CA . LYS A 1 675 ? -13.177 -3.295 -1.598 1.00 92.75 675 LYS A CA 1
ATOM 5159 C C . LYS A 1 675 ? -14.434 -3.698 -2.376 1.00 92.75 675 LYS A C 1
ATOM 5161 O O . LYS A 1 675 ? -14.325 -4.056 -3.546 1.00 92.75 675 LYS A O 1
ATOM 5166 N N . GLY A 1 676 ? -15.596 -3.602 -1.733 1.00 89.94 676 GLY A N 1
ATOM 5167 C CA . GLY A 1 676 ? -16.918 -3.906 -2.286 1.00 89.94 676 GLY A CA 1
ATOM 5168 C C . GLY A 1 676 ? -18.022 -3.632 -1.255 1.00 89.94 676 GLY A C 1
ATOM 5169 O O . GLY A 1 676 ? -17.796 -2.910 -0.284 1.00 89.94 676 GLY A O 1
ATOM 5170 N N . LEU A 1 677 ? -19.211 -4.218 -1.442 1.00 88.00 677 LEU A N 1
ATOM 5171 C CA . LEU A 1 677 ? -20.350 -4.066 -0.522 1.00 88.00 677 LEU A CA 1
ATOM 5172 C C . LEU A 1 677 ? -20.195 -4.902 0.751 1.00 88.00 677 LEU A C 1
ATOM 5174 O O . LEU A 1 677 ? -20.778 -4.555 1.774 1.00 88.00 677 LEU A O 1
ATOM 5178 N N . VAL A 1 678 ? -19.431 -5.997 0.691 1.00 88.88 678 VAL A N 1
ATOM 5179 C CA . VAL A 1 678 ? -19.109 -6.831 1.856 1.00 88.88 678 VAL A CA 1
ATOM 5180 C C . VAL A 1 678 ? -17.858 -6.268 2.537 1.00 88.88 678 VAL A C 1
ATOM 5182 O O . VAL A 1 678 ? -16.774 -6.361 1.957 1.00 88.88 678 VAL A O 1
ATOM 5185 N N . PRO A 1 679 ? -17.962 -5.693 3.750 1.00 88.94 679 PRO A N 1
ATOM 5186 C CA . PRO A 1 679 ? -16.805 -5.147 4.449 1.00 88.94 679 PRO A CA 1
ATOM 5187 C C . PRO A 1 679 ? -15.888 -6.286 4.921 1.00 88.94 679 PRO A C 1
ATOM 5189 O O . PRO A 1 679 ? -16.387 -7.230 5.546 1.00 88.94 679 PRO A O 1
ATOM 5192 N N . PRO A 1 680 ? -14.569 -6.222 4.669 1.00 93.12 680 PRO A N 1
ATOM 5193 C CA . PRO A 1 680 ? -13.652 -7.237 5.159 1.00 93.12 680 PRO A CA 1
ATOM 5194 C C . PRO A 1 680 ? -13.395 -7.089 6.659 1.00 93.12 680 PRO A C 1
ATOM 5196 O O . PRO A 1 680 ? -13.237 -5.977 7.164 1.00 93.12 680 PRO A O 1
ATOM 5199 N N . ASP A 1 681 ? -13.284 -8.214 7.359 1.00 93.94 681 ASP A N 1
ATOM 5200 C CA . ASP A 1 681 ? -12.720 -8.241 8.704 1.00 93.94 681 ASP A CA 1
ATOM 5201 C C . ASP A 1 681 ? -11.185 -8.274 8.602 1.00 93.94 681 ASP A C 1
ATOM 5203 O O . ASP A 1 681 ? -10.603 -9.056 7.846 1.00 93.94 681 ASP A O 1
ATOM 5207 N N . ILE A 1 682 ? -10.518 -7.379 9.332 1.00 95.25 682 ILE A N 1
ATOM 5208 C CA . ILE A 1 682 ? -9.059 -7.238 9.302 1.00 95.25 682 ILE A CA 1
ATOM 5209 C C .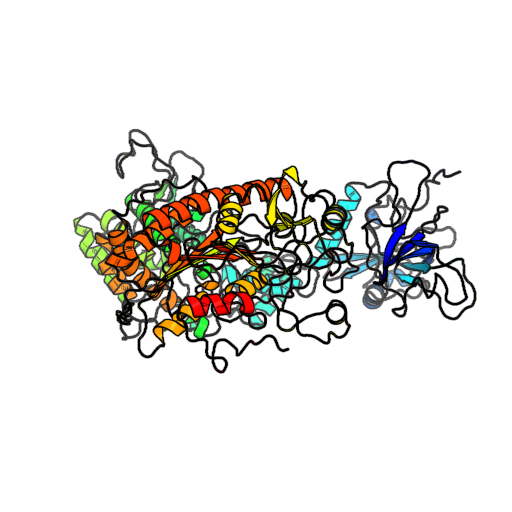 ILE A 1 682 ? -8.472 -7.892 10.546 1.00 95.25 682 ILE A C 1
ATOM 5211 O O . ILE A 1 682 ? -8.864 -7.569 11.667 1.00 95.25 682 ILE A O 1
ATOM 5215 N N . ILE A 1 683 ? -7.526 -8.792 10.317 1.00 94.56 683 ILE A N 1
ATOM 5216 C CA . ILE A 1 683 ? -6.917 -9.677 11.303 1.00 94.56 683 ILE A CA 1
ATOM 5217 C C . ILE A 1 683 ? -5.447 -9.297 11.429 1.00 94.56 683 ILE A C 1
ATOM 5219 O O . ILE A 1 683 ? -4.785 -9.040 10.422 1.00 94.56 683 ILE A O 1
ATOM 5223 N N . ASP A 1 684 ? -4.936 -9.248 12.653 1.00 93.12 684 ASP A N 1
ATOM 5224 C CA . ASP A 1 684 ? -3.511 -9.046 12.874 1.00 93.12 684 ASP A CA 1
ATOM 5225 C C . ASP A 1 684 ? -2.740 -10.322 12.515 1.00 93.12 684 ASP A C 1
ATOM 5227 O O . ASP A 1 684 ? -3.142 -11.431 12.877 1.00 93.12 684 ASP A O 1
ATOM 5231 N N . ALA A 1 685 ? -1.629 -10.176 11.794 1.00 89.12 685 ALA A N 1
ATOM 5232 C CA . ALA A 1 685 ? -0.835 -11.315 11.350 1.00 89.12 685 ALA A CA 1
ATOM 5233 C C . ALA A 1 685 ? -0.220 -12.104 12.510 1.00 89.12 685 ALA A C 1
ATOM 5235 O O . ALA A 1 685 ? -0.060 -13.318 12.394 1.00 89.12 685 ALA A O 1
ATOM 5236 N N . GLU A 1 686 ? 0.125 -11.441 13.613 1.00 85.94 686 GLU A N 1
ATOM 5237 C CA . GLU A 1 686 ? 0.830 -12.050 14.741 1.00 85.94 686 GLU A CA 1
ATOM 5238 C C . GLU A 1 686 ? -0.123 -12.373 15.891 1.00 85.94 686 GLU A C 1
ATOM 5240 O O . GLU A 1 686 ? -0.077 -13.469 16.446 1.00 85.94 686 GLU A O 1
ATOM 5245 N N . GLN A 1 687 ? -1.014 -11.440 16.216 1.00 85.00 687 GLN A N 1
ATOM 5246 C CA . GLN A 1 687 ? -1.919 -11.519 17.361 1.00 85.00 687 GLN A CA 1
ATOM 5247 C C . GLN A 1 687 ? -3.281 -12.132 17.010 1.00 85.00 687 GLN A C 1
ATOM 5249 O O . GLN A 1 687 ? -4.040 -12.491 17.908 1.00 85.00 687 GLN A O 1
ATOM 5254 N N . GLY A 1 688 ? -3.621 -12.265 15.723 1.00 90.69 688 GLY A N 1
ATOM 5255 C CA . GLY A 1 688 ? -4.951 -12.695 15.299 1.00 90.69 688 GLY A CA 1
ATOM 5256 C C . GLY A 1 688 ? -6.008 -11.619 15.571 1.00 90.69 688 GLY A C 1
ATOM 5257 O O . GLY A 1 688 ? -5.929 -10.503 15.054 1.00 90.69 688 GLY A O 1
ATOM 5258 N N . ILE A 1 689 ? -7.037 -11.946 16.356 1.00 92.25 689 ILE A N 1
ATOM 5259 C CA . ILE A 1 689 ? -8.105 -10.994 16.692 1.00 92.25 689 ILE A CA 1
ATOM 5260 C C . ILE A 1 689 ? -7.675 -10.097 17.852 1.00 92.25 689 ILE A C 1
ATOM 5262 O O . ILE A 1 689 ? -7.662 -10.513 19.009 1.00 92.25 689 ILE A O 1
ATOM 5266 N N . VAL A 1 690 ? -7.412 -8.827 17.557 1.00 93.00 690 VAL A N 1
ATOM 5267 C CA . VAL A 1 690 ? -7.187 -7.804 18.586 1.00 93.00 690 VAL A CA 1
ATOM 5268 C C . VAL A 1 690 ? -8.538 -7.378 19.174 1.00 93.00 690 VAL A C 1
ATOM 5270 O O . VAL A 1 690 ? -9.358 -6.788 18.474 1.00 93.00 690 VAL A O 1
ATOM 5273 N N . ARG A 1 691 ? -8.785 -7.666 20.459 1.00 94.31 691 ARG A N 1
ATOM 5274 C CA . ARG A 1 691 ? -9.978 -7.214 21.212 1.00 94.31 691 ARG A CA 1
ATOM 5275 C C . ARG A 1 691 ? -9.662 -5.980 22.056 1.00 94.31 691 ARG A C 1
ATOM 5277 O O . ARG A 1 691 ? -8.506 -5.721 22.393 1.00 94.31 691 ARG A O 1
ATOM 5284 N N . LEU A 1 692 ? -10.692 -5.216 22.425 1.00 95.12 692 LEU A N 1
ATOM 5285 C CA . LEU A 1 692 ? -10.534 -4.097 23.357 1.00 95.12 692 LEU A CA 1
ATOM 5286 C C . LEU A 1 692 ? -10.313 -4.644 24.778 1.00 95.12 692 LEU A C 1
ATOM 5288 O O . LEU A 1 692 ? -11.231 -5.174 25.396 1.00 95.12 692 LEU A O 1
ATOM 5292 N N . SER A 1 693 ? -9.129 -4.444 25.351 1.00 92.44 693 SER A N 1
ATOM 5293 C CA . SER A 1 693 ? -8.765 -4.900 26.702 1.00 92.44 693 SER A CA 1
ATOM 5294 C C . SER A 1 693 ? -9.710 -4.374 27.792 1.00 92.44 693 SER A C 1
ATOM 5296 O O . SER A 1 693 ? -9.895 -5.006 28.832 1.00 92.44 693 SER A O 1
ATOM 5298 N N . ALA A 1 694 ? -10.313 -3.203 27.569 1.00 92.00 694 ALA A N 1
ATOM 5299 C CA . ALA A 1 694 ? -11.267 -2.563 28.472 1.00 92.00 694 ALA A CA 1
ATOM 5300 C C . ALA A 1 694 ? -12.744 -2.793 28.081 1.00 92.00 694 ALA A C 1
ATOM 5302 O O . ALA A 1 694 ? -13.613 -2.068 28.574 1.00 92.00 694 ALA A O 1
ATOM 5303 N N . TYR A 1 695 ? -13.048 -3.778 27.224 1.00 94.31 695 TYR A N 1
ATOM 5304 C CA . TYR A 1 695 ? -14.384 -3.993 26.650 1.00 94.31 695 TYR A CA 1
ATOM 5305 C C . TYR A 1 695 ? -15.497 -4.029 27.705 1.00 94.31 695 TYR A C 1
ATOM 5307 O O . TYR A 1 695 ? -16.407 -3.202 27.660 1.00 94.31 695 TYR A O 1
ATOM 5315 N N . ASN A 1 696 ? -15.369 -4.886 28.724 1.00 93.19 696 ASN A N 1
ATOM 5316 C CA . ASN A 1 696 ? -16.376 -5.043 29.786 1.00 93.19 696 ASN A CA 1
ATOM 5317 C C . ASN A 1 696 ? -16.713 -3.739 30.528 1.00 93.19 696 ASN A C 1
ATOM 5319 O O . ASN A 1 696 ? -17.810 -3.602 31.059 1.00 93.19 696 ASN A O 1
ATOM 5323 N N . ARG A 1 697 ? -15.774 -2.786 30.578 1.00 92.19 697 ARG A N 1
ATOM 5324 C CA . ARG A 1 697 ? -15.958 -1.496 31.251 1.00 92.19 697 ARG A CA 1
ATOM 5325 C C . ARG A 1 697 ? -16.485 -0.413 30.309 1.00 92.19 697 ARG A C 1
ATOM 5327 O O . ARG A 1 697 ? -17.283 0.413 30.737 1.00 92.19 697 ARG A O 1
ATOM 5334 N N . LEU A 1 698 ? -16.018 -0.377 29.059 1.00 95.00 698 LEU A N 1
ATOM 5335 C CA . LEU A 1 698 ? -16.223 0.770 28.164 1.00 95.00 698 LEU A CA 1
ATOM 5336 C C . LEU A 1 698 ? -17.227 0.523 27.031 1.00 95.00 698 LEU A C 1
ATOM 5338 O O . LEU A 1 698 ? -17.762 1.491 26.494 1.00 95.00 698 LEU A O 1
ATOM 5342 N N . ALA A 1 699 ? -17.528 -0.728 26.670 1.00 94.88 699 ALA A N 1
ATOM 5343 C CA . ALA A 1 699 ? -18.320 -1.040 25.475 1.00 94.88 699 ALA A CA 1
ATOM 5344 C C . ALA A 1 699 ? -19.708 -0.377 25.470 1.00 94.88 699 ALA A C 1
ATOM 5346 O O . ALA A 1 699 ? -20.131 0.155 24.446 1.00 94.88 699 ALA A O 1
ATOM 5347 N N . GLY A 1 700 ? -20.402 -0.342 26.615 1.00 95.81 700 GLY A N 1
ATOM 5348 C CA . GLY A 1 700 ? -21.715 0.305 26.729 1.00 95.81 700 GLY A CA 1
ATOM 5349 C C . GLY A 1 700 ? -21.665 1.824 26.523 1.00 95.81 700 GLY A C 1
ATOM 5350 O O . GLY A 1 700 ? -22.544 2.395 25.873 1.00 95.81 700 GLY A O 1
ATOM 5351 N N . TYR A 1 701 ? -20.616 2.477 27.026 1.00 97.06 701 TYR A N 1
ATOM 5352 C CA . TYR A 1 701 ? -20.387 3.906 26.820 1.00 97.06 701 TYR A CA 1
ATOM 5353 C C . TYR A 1 701 ? -20.053 4.204 25.360 1.00 97.06 701 TYR A C 1
ATOM 5355 O O . TYR A 1 701 ? -20.725 5.026 24.741 1.00 97.06 701 TYR A O 1
ATOM 5363 N N . ILE A 1 702 ? -19.095 3.470 24.786 1.00 96.31 702 ILE A N 1
ATOM 5364 C CA . ILE A 1 702 ? -18.685 3.639 23.387 1.00 96.31 702 ILE A CA 1
ATOM 5365 C C . ILE A 1 702 ? -19.860 3.368 22.440 1.00 96.31 702 ILE A C 1
ATOM 5367 O O . ILE A 1 702 ? -20.063 4.114 21.481 1.00 96.31 702 ILE A O 1
ATOM 5371 N N . HIS A 1 703 ? -20.690 2.359 22.724 1.00 95.31 703 HIS A N 1
ATOM 5372 C CA . HIS A 1 703 ? -21.907 2.111 21.954 1.00 95.31 703 HIS A CA 1
ATOM 5373 C C . HIS A 1 703 ? -22.841 3.325 21.976 1.00 95.31 703 HIS A C 1
ATOM 5375 O O . HIS A 1 703 ? -23.327 3.736 20.930 1.00 95.31 703 HIS A O 1
ATOM 5381 N N . ASN A 1 704 ? -23.068 3.945 23.135 1.00 95.62 704 ASN A N 1
ATOM 5382 C CA . ASN A 1 704 ? -23.936 5.119 23.229 1.00 95.62 704 ASN A CA 1
ATOM 5383 C C . ASN A 1 704 ? -23.358 6.376 22.564 1.00 95.62 704 ASN A C 1
ATOM 5385 O O . ASN A 1 704 ? -24.142 7.164 22.041 1.00 95.62 704 ASN A O 1
ATOM 5389 N N . MET A 1 705 ? -22.033 6.542 22.561 1.00 95.62 705 MET A N 1
ATOM 5390 C CA . MET A 1 705 ? -21.352 7.641 21.861 1.00 95.62 705 MET A CA 1
ATOM 5391 C C . MET A 1 705 ? -21.401 7.465 20.340 1.00 95.62 705 MET A C 1
ATOM 5393 O O . MET A 1 705 ? -21.512 8.430 19.592 1.00 95.62 705 MET A O 1
ATOM 5397 N N . THR A 1 706 ? -21.347 6.217 19.869 1.00 95.19 706 THR A N 1
ATOM 5398 C CA . THR A 1 706 ? -21.288 5.926 18.435 1.00 95.19 706 THR A CA 1
ATOM 5399 C C . THR A 1 706 ? -22.648 5.621 17.819 1.00 95.19 706 THR A C 1
ATOM 5401 O O . THR A 1 706 ? -22.779 5.804 16.623 1.00 95.19 706 THR A O 1
ATOM 5404 N N . LYS A 1 707 ? -23.683 5.188 18.552 1.00 94.88 707 LYS A N 1
ATOM 5405 C CA . LYS A 1 707 ? -24.921 4.633 17.956 1.00 94.88 707 LYS A CA 1
ATOM 5406 C C . LYS A 1 707 ? -25.703 5.551 17.012 1.00 94.88 707 LYS A C 1
ATOM 5408 O O . LYS A 1 707 ? -26.509 5.030 16.253 1.00 94.88 707 LYS A O 1
ATOM 5413 N N . LEU A 1 708 ? -25.540 6.872 17.080 1.00 96.06 708 LEU A N 1
ATOM 5414 C CA . LEU A 1 708 ? -26.236 7.812 16.195 1.00 96.06 708 LEU A CA 1
ATOM 5415 C C . LEU A 1 708 ? -25.372 8.143 14.975 1.00 96.06 708 LEU A C 1
ATOM 5417 O O . LEU A 1 708 ? -24.146 8.210 15.079 1.00 96.06 708 LEU A O 1
ATOM 5421 N N . GLU A 1 709 ? -26.011 8.352 13.826 1.00 95.62 709 GLU A N 1
ATOM 5422 C CA . GLU A 1 709 ? -25.324 8.813 12.617 1.00 95.62 709 GLU A CA 1
ATOM 5423 C C . GLU A 1 709 ? -24.859 10.266 12.776 1.00 95.62 709 GLU A C 1
ATOM 5425 O O . GLU A 1 709 ? -25.578 11.092 13.344 1.00 95.62 709 GLU A O 1
ATOM 5430 N N . SER A 1 710 ? -23.688 10.594 12.230 1.00 94.88 710 SER A N 1
ATOM 5431 C CA . SER A 1 710 ? -23.188 11.971 12.142 1.00 94.88 710 SER A CA 1
ATOM 5432 C C . SER A 1 710 ? -23.486 12.586 10.776 1.00 94.88 710 SER A C 1
ATOM 5434 O O . SER A 1 710 ? -23.399 11.908 9.752 1.00 94.88 710 SER A O 1
ATOM 5436 N N . SER A 1 711 ? -23.782 13.888 10.734 1.00 93.06 711 SER A N 1
ATOM 5437 C CA . SER A 1 711 ? -23.834 14.626 9.465 1.00 93.06 711 SER A CA 1
ATOM 5438 C C . SER A 1 711 ? -22.444 14.787 8.841 1.00 93.06 711 SER A C 1
ATOM 5440 O O . SER A 1 711 ? -22.333 14.914 7.626 1.00 93.06 711 SER A O 1
ATOM 5442 N N . SER A 1 712 ? -21.382 14.740 9.650 1.00 93.25 712 SER A N 1
ATOM 5443 C CA . SER A 1 712 ? -19.999 14.826 9.193 1.00 93.25 712 SER A CA 1
ATOM 5444 C C . SER A 1 712 ? -19.525 13.501 8.588 1.00 93.25 712 SER A C 1
ATOM 5446 O O . SER A 1 712 ? -19.567 12.452 9.231 1.00 93.25 712 SER A O 1
ATOM 5448 N N . ALA A 1 713 ? -18.976 13.546 7.371 1.00 94.75 713 ALA A N 1
ATOM 5449 C CA . ALA A 1 713 ? -18.481 12.355 6.686 1.00 94.75 713 ALA A CA 1
ATOM 5450 C C . ALA A 1 713 ? -17.272 11.719 7.394 1.00 94.75 713 ALA A C 1
ATOM 5452 O O . ALA A 1 713 ? -17.168 10.492 7.446 1.00 94.75 713 ALA A O 1
ATOM 5453 N N . PHE A 1 714 ? -16.370 12.528 7.962 1.00 95.12 714 PHE A N 1
ATOM 5454 C CA . PHE A 1 714 ? -15.220 12.029 8.728 1.00 95.12 714 PHE A CA 1
ATOM 5455 C C . PHE A 1 714 ? -15.656 11.427 10.062 1.00 95.12 714 PHE A C 1
ATOM 5457 O O . PHE A 1 714 ? -15.228 10.319 10.397 1.00 95.12 714 PHE A O 1
ATOM 5464 N N . ALA A 1 715 ? -16.536 12.122 10.786 1.00 95.00 715 ALA A N 1
ATOM 5465 C CA . ALA A 1 715 ? -17.065 11.658 12.058 1.00 95.00 715 ALA A CA 1
ATOM 5466 C C . ALA A 1 715 ? -17.850 10.351 11.896 1.00 95.00 715 ALA A C 1
ATOM 5468 O O . ALA A 1 715 ? -17.611 9.387 12.623 1.00 95.00 715 ALA A O 1
ATOM 5469 N N . GLU A 1 716 ? -18.723 10.286 10.887 1.00 95.31 716 GLU A N 1
ATOM 5470 C CA . GLU A 1 716 ? -19.507 9.093 10.578 1.00 95.31 716 GLU A CA 1
ATOM 5471 C C . GLU A 1 716 ? -18.614 7.926 10.154 1.00 95.31 716 GLU A C 1
ATOM 5473 O O . GLU A 1 716 ? -18.816 6.796 10.598 1.00 95.31 716 GLU A O 1
ATOM 5478 N N . THR A 1 717 ? -17.581 8.183 9.343 1.00 95.25 717 THR A N 1
ATOM 5479 C CA . THR A 1 717 ? -16.641 7.133 8.924 1.00 95.25 717 THR A CA 1
ATOM 5480 C C . THR A 1 717 ? -15.915 6.524 10.126 1.00 95.25 717 THR A C 1
ATOM 5482 O O . THR A 1 717 ? -15.838 5.299 10.218 1.00 95.25 717 THR A O 1
ATOM 5485 N N . TYR A 1 718 ? -15.446 7.348 11.069 1.00 96.31 718 TYR A N 1
ATOM 5486 C CA . TYR A 1 718 ? -14.811 6.874 12.301 1.00 96.31 718 TYR A CA 1
ATOM 5487 C C . TYR A 1 718 ? -15.791 6.142 13.231 1.00 96.31 718 TYR A C 1
ATOM 5489 O O . TYR A 1 718 ? -15.524 5.009 13.628 1.00 96.31 718 TYR A O 1
ATOM 5497 N N . SER A 1 719 ? -16.930 6.762 13.561 1.00 95.44 719 SER A N 1
ATOM 5498 C CA . SER A 1 719 ? -17.914 6.201 14.499 1.00 95.44 719 SER A CA 1
ATOM 5499 C C . SER A 1 719 ? -18.465 4.860 14.025 1.00 95.44 719 SER A C 1
ATOM 5501 O O . SER A 1 719 ? -18.582 3.918 14.814 1.00 95.44 719 SER A O 1
ATOM 5503 N N . ARG A 1 720 ? -18.765 4.749 12.724 1.00 93.88 720 ARG A N 1
ATOM 5504 C CA . ARG A 1 720 ? -19.177 3.488 12.103 1.00 93.88 720 ARG A CA 1
ATOM 5505 C C . ARG A 1 720 ? -18.083 2.435 12.221 1.00 93.88 720 ARG A C 1
ATOM 5507 O O . ARG A 1 720 ? -18.369 1.340 12.695 1.00 93.88 720 ARG A O 1
ATOM 5514 N N . ALA A 1 721 ? -16.845 2.781 11.859 1.00 94.31 721 ALA A N 1
ATOM 5515 C CA . ALA A 1 721 ? -15.710 1.869 11.951 1.00 94.31 721 ALA A CA 1
ATOM 5516 C C . ALA A 1 721 ? -15.519 1.348 13.384 1.00 94.31 721 ALA A C 1
ATOM 5518 O O . ALA A 1 721 ? -15.493 0.139 13.582 1.00 94.31 721 ALA A O 1
ATOM 5519 N N . LEU A 1 722 ? -15.474 2.224 14.395 1.00 95.56 722 LEU A N 1
ATOM 5520 C CA . LEU A 1 722 ? -15.303 1.814 15.793 1.00 95.56 722 LEU A CA 1
ATOM 5521 C C . LEU A 1 722 ? -16.442 0.904 16.277 1.00 95.56 722 LEU A C 1
ATOM 5523 O O . LEU A 1 722 ? -16.184 -0.141 16.877 1.00 95.56 722 LEU A O 1
ATOM 5527 N N . SER A 1 723 ? -17.697 1.279 16.005 1.00 93.19 723 SER A N 1
ATOM 5528 C CA . SER A 1 723 ? -18.858 0.487 16.422 1.00 93.19 723 SER A CA 1
ATOM 5529 C C . SER A 1 723 ? -18.872 -0.899 15.775 1.00 93.19 723 SER A C 1
ATOM 5531 O O . SER A 1 723 ? -19.226 -1.877 16.434 1.00 93.19 723 SER A O 1
ATOM 5533 N N . GLU A 1 724 ? -18.524 -0.993 14.491 1.00 91.38 724 GLU A N 1
ATOM 5534 C CA . GLU A 1 724 ? -18.450 -2.267 13.779 1.00 91.38 724 GLU A CA 1
ATOM 5535 C C . GLU A 1 724 ? -17.284 -3.111 14.295 1.00 91.38 724 GLU A C 1
ATOM 5537 O O . GLU A 1 724 ? -17.485 -4.272 14.641 1.00 91.38 724 GLU A O 1
ATOM 5542 N N . MET A 1 725 ? -16.091 -2.525 14.422 1.00 93.06 725 MET A N 1
ATOM 5543 C CA . MET A 1 725 ? -14.890 -3.215 14.896 1.00 93.06 725 MET A CA 1
ATOM 5544 C C . MET A 1 725 ? -15.107 -3.839 16.273 1.00 93.06 725 MET A C 1
ATOM 5546 O O . MET A 1 725 ? -14.843 -5.026 16.431 1.00 93.06 725 MET A O 1
ATOM 5550 N N . LEU A 1 726 ? -15.654 -3.086 17.235 1.00 92.75 726 LEU A N 1
ATOM 5551 C CA . LEU A 1 726 ? -15.932 -3.602 18.579 1.00 92.75 726 LEU A CA 1
ATOM 5552 C C . LEU A 1 726 ? -16.918 -4.766 18.568 1.00 92.75 726 LEU A C 1
ATOM 5554 O O . LEU A 1 726 ? -16.706 -5.749 19.263 1.00 92.75 726 LEU A O 1
ATOM 5558 N N . SER A 1 727 ? -17.991 -4.686 17.781 1.00 89.31 727 SER A N 1
ATOM 5559 C CA . SER A 1 727 ? -18.943 -5.797 17.715 1.00 89.31 727 SER A CA 1
ATOM 5560 C C . SER A 1 727 ? -18.342 -7.030 17.039 1.00 89.31 727 SER A C 1
ATOM 5562 O O . SER A 1 727 ? -18.673 -8.151 17.418 1.00 89.31 727 SER A O 1
ATOM 5564 N N . ARG A 1 728 ? -17.515 -6.842 16.003 1.00 90.19 728 ARG A N 1
ATOM 5565 C CA . ARG A 1 728 ? -16.974 -7.940 15.190 1.00 90.19 728 ARG A CA 1
ATOM 5566 C C . ARG A 1 728 ? -15.857 -8.692 15.896 1.00 90.19 728 ARG A C 1
ATOM 5568 O O . ARG A 1 728 ? -15.819 -9.916 15.807 1.00 90.19 728 ARG A O 1
ATOM 5575 N N . THR A 1 729 ? -14.966 -7.994 16.595 1.00 93.12 729 THR A N 1
ATOM 5576 C CA . THR A 1 729 ? -13.826 -8.639 17.260 1.00 93.12 729 THR A CA 1
ATOM 5577 C C . THR A 1 729 ? -14.232 -9.481 18.451 1.00 93.12 729 THR A C 1
ATOM 5579 O O . THR A 1 729 ? -13.588 -10.491 18.702 1.00 93.12 729 THR A O 1
ATOM 5582 N N . GLU A 1 730 ? -15.317 -9.144 19.141 1.00 92.06 730 GLU A N 1
ATOM 5583 C CA . GLU A 1 730 ? -15.823 -9.993 20.220 1.00 92.06 730 GLU A CA 1
ATOM 5584 C C . GLU A 1 730 ? -16.355 -11.320 19.670 1.00 92.06 730 GLU A C 1
ATOM 5586 O O . GLU A 1 730 ? -15.960 -12.382 20.143 1.00 92.06 730 GLU A O 1
ATOM 5591 N N . VAL A 1 731 ? -17.155 -11.267 18.597 1.00 89.25 731 VAL A N 1
ATOM 5592 C CA . VAL A 1 731 ? -17.697 -12.464 17.933 1.00 89.25 731 VAL A CA 1
ATOM 5593 C C . VAL A 1 731 ? -16.582 -13.335 17.350 1.00 89.25 731 VAL A C 1
ATOM 5595 O O . VAL A 1 731 ? -16.562 -14.543 17.569 1.00 89.25 731 VAL A O 1
ATOM 5598 N N . LEU A 1 732 ? -15.647 -12.739 16.602 1.00 90.31 732 LEU A N 1
ATOM 5599 C CA . LEU A 1 732 ? -14.539 -13.486 15.999 1.00 90.31 732 LEU A CA 1
ATOM 5600 C C . LEU A 1 732 ? -13.538 -13.980 17.045 1.00 90.31 732 LEU A C 1
ATOM 5602 O O . LEU A 1 732 ? -12.985 -15.063 16.887 1.00 90.31 732 LEU A O 1
ATOM 5606 N N . GLY A 1 733 ? -13.309 -13.198 18.100 1.00 91.81 733 GLY A N 1
ATOM 5607 C CA . GLY A 1 733 ? -12.418 -13.554 19.195 1.00 91.81 733 GLY A CA 1
ATOM 5608 C C . GLY A 1 733 ? -12.907 -14.797 19.925 1.00 91.81 733 GLY A C 1
ATOM 5609 O O . GLY A 1 733 ? -12.150 -15.751 20.045 1.00 91.81 733 GLY A O 1
ATOM 5610 N N . GLU A 1 734 ? -14.181 -14.824 20.323 1.00 90.50 734 GLU A N 1
ATOM 5611 C CA . GLU A 1 734 ? -14.808 -16.004 20.942 1.00 90.50 734 GLU A CA 1
ATOM 5612 C C . GLU A 1 734 ? -14.806 -17.220 20.010 1.00 90.50 734 GLU A C 1
ATOM 5614 O O . GLU A 1 734 ? -14.584 -18.347 20.444 1.00 90.50 734 GLU A O 1
ATOM 5619 N N . LEU A 1 735 ? -15.020 -17.001 18.710 1.00 89.56 735 LEU A N 1
ATOM 5620 C CA . LEU A 1 735 ? -15.017 -18.075 17.720 1.00 89.56 735 LEU A CA 1
ATOM 5621 C C . LEU A 1 735 ? -13.630 -18.714 17.533 1.00 89.56 735 LEU A C 1
ATOM 5623 O O . LEU A 1 735 ? -13.549 -19.903 17.221 1.00 89.56 735 LEU A O 1
ATOM 5627 N N . LEU A 1 736 ? -12.557 -17.930 17.670 1.00 90.62 736 LEU A N 1
ATOM 5628 C CA . LEU A 1 736 ? -11.186 -18.348 17.365 1.00 90.62 736 LEU A CA 1
ATOM 5629 C C . LEU A 1 736 ? -10.361 -18.759 18.593 1.00 90.62 736 LEU A C 1
ATOM 5631 O O . LEU A 1 736 ? -9.330 -19.401 18.405 1.00 90.62 736 LEU A O 1
ATOM 5635 N N . GLU A 1 737 ? -10.797 -18.425 19.812 1.00 85.69 737 GLU A N 1
ATOM 5636 C CA . GLU A 1 737 ? -10.037 -18.609 21.063 1.00 85.69 737 GLU A CA 1
ATOM 5637 C C . GLU A 1 737 ? -9.512 -20.045 21.251 1.00 85.69 737 GLU A C 1
ATOM 5639 O O . GLU A 1 737 ? -8.336 -20.237 21.557 1.00 85.69 737 GLU A O 1
ATOM 5644 N N . ASP A 1 738 ? -10.337 -21.052 20.949 1.00 85.44 738 ASP A N 1
ATOM 5645 C CA . ASP A 1 738 ? -10.000 -22.475 21.117 1.00 85.44 738 ASP A CA 1
ATOM 5646 C C . ASP A 1 738 ? -9.624 -23.191 19.802 1.00 85.44 738 ASP A C 1
ATOM 5648 O O . ASP A 1 738 ? -9.512 -24.425 19.740 1.00 85.44 738 ASP A O 1
ATOM 5652 N N . VAL A 1 739 ? -9.433 -22.448 18.708 1.00 93.12 739 VAL A N 1
ATOM 5653 C CA . VAL A 1 739 ? -9.142 -23.046 17.399 1.00 93.12 739 VAL A CA 1
ATOM 5654 C C . VAL A 1 739 ? -7.678 -23.472 17.320 1.00 93.12 739 VAL A C 1
ATOM 5656 O O . VAL A 1 739 ? -6.770 -22.691 17.043 1.00 93.12 739 VAL A O 1
ATOM 5659 N N . THR A 1 740 ? -7.454 -24.771 17.499 1.00 94.12 740 THR A N 1
ATOM 5660 C CA . THR A 1 740 ? -6.147 -25.420 17.318 1.00 94.12 740 THR A CA 1
ATOM 5661 C C . THR A 1 740 ? -5.997 -25.959 15.898 1.00 94.12 740 THR A C 1
ATOM 5663 O O . THR A 1 740 ? -6.961 -26.462 15.328 1.00 94.12 740 THR A O 1
ATOM 5666 N N . LEU A 1 741 ? -4.806 -25.891 15.305 1.00 96.88 741 LEU A N 1
ATOM 5667 C CA . LEU A 1 741 ? -4.493 -26.518 14.010 1.00 96.88 741 LEU A CA 1
ATOM 5668 C C . LEU A 1 741 ? -3.743 -27.840 14.231 1.00 96.88 741 LEU A C 1
ATOM 5670 O O . LEU A 1 741 ? -3.147 -28.037 15.289 1.00 96.88 741 LEU A O 1
ATOM 5674 N N . GLN A 1 742 ? -3.799 -28.767 13.270 1.00 97.31 742 GLN A N 1
ATOM 5675 C CA . GLN A 1 742 ? -3.057 -30.036 13.379 1.00 97.31 742 GLN A CA 1
ATOM 5676 C C . GLN A 1 742 ? -1.605 -29.881 12.923 1.00 97.31 742 GLN A C 1
ATOM 5678 O O . GLN A 1 742 ? -0.709 -30.555 13.431 1.00 97.31 742 GLN A O 1
ATOM 5683 N N . THR A 1 743 ? -1.384 -28.996 11.958 1.00 97.56 743 THR A N 1
ATOM 5684 C CA . THR A 1 743 ? -0.093 -28.773 11.318 1.00 97.56 743 THR A CA 1
ATOM 5685 C C . THR A 1 743 ? 0.643 -27.622 12.001 1.00 97.56 743 THR A C 1
ATOM 5687 O O . THR A 1 743 ? 0.065 -26.542 12.140 1.00 97.56 743 THR A O 1
ATOM 5690 N N . PRO A 1 744 ? 1.914 -27.794 12.407 1.00 96.19 744 PRO A N 1
ATOM 5691 C CA . PRO A 1 744 ? 2.740 -26.672 12.831 1.00 96.19 744 PRO A CA 1
ATOM 5692 C C . PRO A 1 744 ? 3.115 -25.809 11.620 1.00 96.19 744 PRO A C 1
ATOM 5694 O O . PRO A 1 744 ? 3.544 -26.330 10.591 1.00 96.19 744 PRO A O 1
ATOM 5697 N N . PHE A 1 745 ? 2.977 -24.491 11.751 1.00 96.62 745 PHE A N 1
ATOM 5698 C CA . PHE A 1 745 ? 3.369 -23.539 10.712 1.00 96.62 745 PHE A CA 1
ATOM 5699 C C . PHE A 1 745 ? 4.830 -23.107 10.874 1.00 96.62 745 PHE A C 1
ATOM 5701 O O . PHE A 1 745 ? 5.373 -23.076 11.980 1.00 96.62 745 PHE A O 1
ATOM 5708 N N . ALA A 1 746 ? 5.475 -22.769 9.757 1.00 93.94 746 ALA A N 1
ATOM 5709 C CA . ALA A 1 746 ? 6.817 -22.191 9.759 1.00 93.94 746 ALA A CA 1
ATOM 5710 C C . ALA A 1 746 ? 6.852 -20.797 10.430 1.00 93.94 746 ALA A C 1
ATOM 5712 O O . ALA A 1 746 ? 5.828 -20.155 10.649 1.00 93.94 746 ALA A O 1
ATOM 5713 N N . SER A 1 747 ? 8.050 -20.303 10.760 1.00 90.56 747 SER A N 1
ATOM 5714 C CA . SER A 1 747 ? 8.236 -19.120 11.620 1.00 90.56 747 SER A CA 1
ATOM 5715 C C . SER A 1 747 ? 8.325 -17.766 10.889 1.00 90.56 747 SER A C 1
ATOM 5717 O O . SER A 1 747 ? 8.705 -16.766 11.501 1.00 90.56 747 SER A O 1
ATOM 5719 N N . SER A 1 748 ? 7.985 -17.689 9.598 1.00 95.44 748 SER A N 1
ATOM 5720 C CA . SER A 1 748 ? 8.036 -16.435 8.823 1.00 95.44 748 SER A CA 1
ATOM 5721 C C . SER A 1 748 ? 6.771 -15.581 8.991 1.00 95.44 748 SER A C 1
ATOM 5723 O O . SER A 1 748 ? 5.705 -16.087 9.347 1.00 95.44 748 SER A O 1
ATOM 5725 N N . GLY A 1 749 ? 6.861 -14.277 8.696 1.00 93.56 749 GLY A N 1
ATOM 5726 C CA . GLY A 1 749 ? 5.705 -13.370 8.760 1.00 93.56 749 GLY A CA 1
ATOM 5727 C C . GLY A 1 749 ? 4.554 -13.795 7.841 1.00 93.56 749 GLY A C 1
ATOM 5728 O O . GLY A 1 749 ? 3.390 -13.729 8.230 1.00 93.56 749 GLY A O 1
ATOM 5729 N N . ILE A 1 750 ? 4.867 -14.312 6.648 1.00 97.25 750 ILE A N 1
ATOM 5730 C CA . ILE A 1 750 ? 3.851 -14.851 5.738 1.00 97.25 750 ILE A CA 1
ATOM 5731 C C . ILE A 1 750 ? 3.254 -16.172 6.253 1.00 97.25 750 ILE A C 1
ATOM 5733 O O . ILE A 1 750 ? 2.054 -16.390 6.111 1.00 97.25 750 ILE A O 1
ATOM 5737 N N . SER A 1 751 ? 4.039 -17.020 6.929 1.00 97.62 751 SER A N 1
ATOM 5738 C CA . SER A 1 751 ? 3.526 -18.258 7.539 1.00 97.62 751 SER A CA 1
ATOM 5739 C C . SER A 1 751 ? 2.498 -17.976 8.631 1.00 97.62 751 SER A C 1
ATOM 5741 O O . SER A 1 751 ? 1.452 -18.620 8.649 1.00 97.62 751 SER A O 1
ATOM 5743 N N . ARG A 1 752 ? 2.739 -16.963 9.475 1.00 96.62 752 ARG A N 1
ATOM 5744 C CA . ARG A 1 752 ? 1.768 -16.523 10.491 1.00 96.62 752 ARG A CA 1
ATOM 5745 C C . ARG A 1 752 ? 0.454 -16.051 9.865 1.00 96.62 752 ARG A C 1
ATOM 5747 O O . ARG A 1 752 ? -0.615 -16.406 10.349 1.00 96.62 752 ARG A O 1
ATOM 5754 N N . GLN A 1 753 ? 0.507 -15.339 8.734 1.00 97.88 753 GLN A N 1
ATOM 5755 C CA . GLN A 1 753 ? -0.712 -14.945 8.016 1.00 97.88 753 GLN A CA 1
ATOM 5756 C C . GLN A 1 753 ? -1.509 -16.156 7.511 1.00 97.88 753 GLN A C 1
ATOM 5758 O O . GLN A 1 753 ? -2.725 -16.209 7.696 1.00 97.88 753 GLN A O 1
ATOM 5763 N N . PHE A 1 754 ? -0.844 -17.148 6.909 1.00 98.62 754 PHE A N 1
ATOM 5764 C CA . PHE A 1 754 ? -1.513 -18.379 6.474 1.00 98.62 754 PHE A CA 1
ATOM 5765 C C . PHE A 1 754 ? -2.055 -19.210 7.645 1.00 98.62 754 PHE A C 1
ATOM 5767 O O . PHE A 1 754 ? -3.091 -19.855 7.493 1.00 98.62 754 PHE A O 1
ATOM 5774 N N . GLU A 1 755 ? -1.414 -19.160 8.814 1.00 97.81 755 GLU A N 1
ATOM 5775 C CA . GLU A 1 755 ? -1.936 -19.776 10.036 1.00 97.81 755 GLU A CA 1
ATOM 5776 C C . GLU A 1 755 ? -3.279 -19.145 10.445 1.00 97.81 755 GLU A C 1
ATOM 5778 O O . GLU A 1 755 ? -4.241 -19.866 10.716 1.00 97.81 755 GLU A O 1
ATOM 5783 N N . GLN A 1 756 ? -3.391 -17.809 10.416 1.00 97.12 756 GLN A N 1
ATOM 5784 C CA . GLN A 1 756 ? -4.656 -17.115 10.701 1.00 97.12 756 GLN A CA 1
ATOM 5785 C C . GLN A 1 756 ? -5.750 -17.486 9.691 1.00 97.12 756 GLN A C 1
ATOM 5787 O O . GLN A 1 756 ? -6.885 -17.769 10.080 1.00 97.12 756 GLN A O 1
ATOM 5792 N N . VAL A 1 757 ? -5.408 -17.556 8.397 1.00 98.12 757 VAL A N 1
ATOM 5793 C CA . VAL A 1 757 ? -6.341 -18.018 7.354 1.00 98.12 757 VAL A CA 1
ATOM 5794 C C . VAL A 1 757 ? -6.812 -19.445 7.645 1.00 98.12 757 VAL A C 1
ATOM 5796 O O . VAL A 1 757 ? -8.010 -19.713 7.608 1.00 98.12 757 VAL A O 1
ATOM 5799 N N . ALA A 1 758 ? -5.905 -20.358 8.000 1.00 98.31 758 ALA A N 1
ATOM 5800 C CA . ALA A 1 758 ? -6.260 -21.740 8.309 1.00 98.31 758 ALA A CA 1
ATOM 5801 C C . ALA A 1 758 ? -7.173 -21.868 9.542 1.00 98.31 758 ALA A C 1
ATOM 5803 O O . ALA A 1 758 ? -8.066 -22.723 9.545 1.00 98.31 758 ALA A O 1
ATOM 5804 N N . LYS A 1 759 ? -6.995 -21.015 10.564 1.00 97.00 759 LYS A N 1
ATOM 5805 C CA . LYS A 1 759 ? -7.900 -20.939 11.726 1.00 97.00 759 LYS A CA 1
ATOM 5806 C C . LYS A 1 759 ? -9.290 -20.453 11.322 1.00 97.00 759 LYS A C 1
ATOM 5808 O O . LYS A 1 759 ? -10.270 -21.094 11.686 1.00 97.00 759 LYS A O 1
ATOM 5813 N N . LEU A 1 760 ? -9.387 -19.395 10.516 1.00 96.19 760 LEU A N 1
ATOM 5814 C CA . LEU A 1 760 ? -10.670 -18.885 10.015 1.00 96.19 760 LEU A CA 1
ATOM 5815 C C . LEU A 1 760 ? -11.417 -19.942 9.194 1.00 96.19 760 LEU A C 1
ATOM 5817 O O . LEU A 1 760 ? -12.559 -20.264 9.521 1.00 96.19 760 LEU A O 1
ATOM 5821 N N . ILE A 1 761 ? -10.747 -20.574 8.224 1.00 97.25 761 ILE A N 1
ATOM 5822 C CA . ILE A 1 761 ? -11.329 -21.661 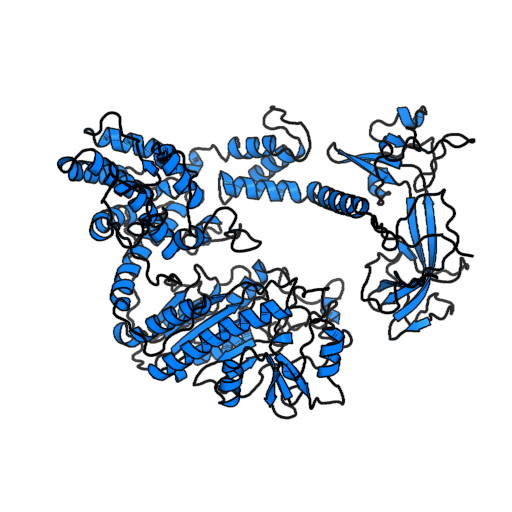7.418 1.00 97.25 761 ILE A CA 1
ATOM 5823 C C . ILE A 1 761 ? -11.839 -22.794 8.317 1.00 97.25 761 ILE A C 1
ATOM 5825 O O . ILE A 1 761 ? -12.899 -23.366 8.055 1.00 97.25 761 ILE A O 1
ATOM 5829 N N . LYS A 1 762 ? -11.142 -23.118 9.413 1.00 96.25 762 LYS A N 1
ATOM 5830 C CA . LYS A 1 762 ? -11.567 -24.169 10.350 1.00 96.25 762 LYS A CA 1
ATOM 5831 C C . LYS A 1 762 ? -12.912 -23.877 11.018 1.00 96.25 76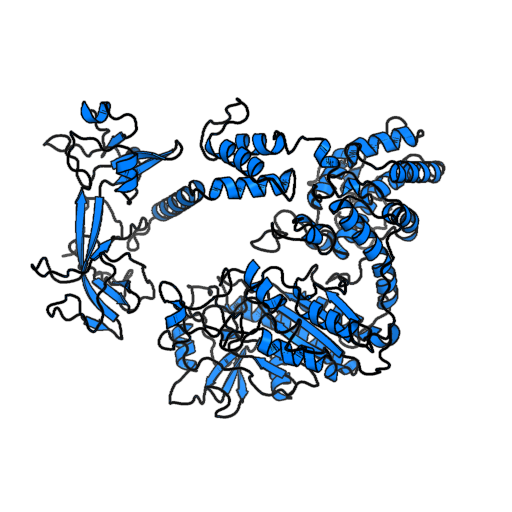2 LYS A C 1
ATOM 5833 O O . LYS A 1 762 ? -13.640 -24.813 11.342 1.00 96.25 762 LYS A O 1
ATOM 5838 N N . THR A 1 763 ? -13.269 -22.604 11.179 1.00 93.31 763 THR A N 1
ATOM 5839 C CA . THR A 1 763 ? -14.526 -22.177 11.816 1.00 93.31 763 THR A CA 1
ATOM 5840 C C . THR A 1 763 ? -15.740 -22.223 10.890 1.00 93.31 763 THR A C 1
ATOM 5842 O O . THR A 1 763 ? -16.868 -22.124 11.373 1.00 93.31 763 THR A O 1
ATOM 5845 N N . ARG A 1 764 ? -15.538 -22.422 9.578 1.00 91.75 764 ARG A N 1
ATOM 5846 C CA . ARG A 1 764 ? -16.581 -22.361 8.537 1.00 91.75 764 ARG A CA 1
ATOM 5847 C C . ARG A 1 764 ? -17.857 -23.139 8.864 1.00 91.75 764 ARG A C 1
ATOM 5849 O O . ARG A 1 764 ? -18.940 -22.675 8.538 1.00 91.75 764 ARG A O 1
ATOM 5856 N N . SER A 1 765 ? -17.758 -24.300 9.518 1.00 86.50 765 SER A N 1
ATOM 5857 C CA . SER A 1 765 ? -18.913 -25.134 9.876 1.00 86.50 765 SER A CA 1
ATOM 5858 C C . SER A 1 765 ? -19.700 -24.562 11.055 1.00 86.50 765 SER A C 1
ATOM 5860 O O . SER A 1 765 ? -20.925 -24.658 11.072 1.00 86.50 765 SER A O 1
ATOM 5862 N N . THR A 1 766 ? -19.017 -23.920 12.006 1.00 87.06 766 THR A N 1
ATOM 5863 C CA . THR A 1 766 ? -19.623 -23.223 13.147 1.00 87.06 766 THR A CA 1
ATOM 5864 C C . THR A 1 766 ? -20.373 -21.979 12.688 1.00 87.06 766 THR A C 1
ATOM 5866 O O . THR A 1 766 ? -21.516 -21.760 13.085 1.00 87.06 766 THR A O 1
ATOM 5869 N N . VAL A 1 767 ? -19.757 -21.179 11.812 1.00 85.06 767 VAL A N 1
ATOM 5870 C CA . VAL A 1 767 ? -20.388 -19.972 11.253 1.00 85.06 767 VAL A CA 1
ATOM 5871 C C . VAL A 1 767 ? -21.203 -20.240 9.992 1.00 85.06 767 VAL A C 1
ATOM 5873 O O . VAL A 1 767 ? -21.810 -19.317 9.468 1.00 85.06 767 VAL A O 1
ATOM 5876 N N . GLN A 1 768 ? -21.265 -21.486 9.520 1.00 86.00 768 GLN A N 1
ATOM 5877 C CA . GLN A 1 768 ? -21.977 -21.911 8.309 1.00 86.00 768 GLN A CA 1
ATOM 5878 C C . GLN A 1 768 ? -21.660 -21.052 7.071 1.00 86.00 768 GLN A C 1
ATOM 5880 O O . GLN A 1 768 ? -22.538 -20.817 6.239 1.00 86.00 768 GLN A O 1
ATOM 5885 N N . THR A 1 769 ? -20.435 -20.531 6.958 1.00 88.94 769 THR A N 1
ATOM 5886 C CA . THR A 1 769 ? -20.030 -19.742 5.790 1.00 88.94 769 THR A CA 1
ATOM 5887 C C . THR A 1 769 ? -19.862 -20.675 4.598 1.00 88.94 769 THR A C 1
ATOM 5889 O O . THR A 1 769 ? -19.157 -21.674 4.688 1.00 88.94 769 THR A O 1
ATOM 5892 N N . GLU A 1 770 ? -20.479 -20.348 3.465 1.00 93.06 770 GLU A N 1
ATOM 5893 C CA . GLU A 1 770 ? -20.393 -21.159 2.241 1.00 93.06 770 GLU A CA 1
ATOM 5894 C C . GLU A 1 770 ? -19.206 -20.723 1.376 1.00 93.06 770 GLU A C 1
ATOM 5896 O O . GLU A 1 770 ? -18.709 -21.464 0.529 1.00 93.06 770 GLU A O 1
ATOM 5901 N N . ARG A 1 771 ? -18.792 -19.467 1.533 1.00 94.12 771 ARG A N 1
ATOM 5902 C CA . ARG A 1 771 ? -18.027 -18.736 0.538 1.00 94.12 771 ARG A CA 1
ATOM 5903 C C . ARG A 1 771 ? -17.099 -17.725 1.218 1.00 94.12 771 ARG A C 1
ATOM 5905 O O . ARG A 1 771 ? -17.506 -16.600 1.479 1.00 94.12 771 ARG A O 1
ATOM 5912 N N . GLU A 1 772 ? -15.807 -18.024 1.329 1.00 95.88 772 GLU A N 1
ATOM 5913 C CA . GLU A 1 772 ? -14.820 -17.084 1.891 1.00 95.88 772 GLU A CA 1
ATOM 5914 C C . GLU A 1 772 ? -13.798 -16.573 0.871 1.00 95.88 772 GLU A C 1
ATOM 5916 O O . GLU A 1 772 ? -13.553 -17.206 -0.163 1.00 95.88 772 GLU A O 1
ATOM 5921 N N . VAL A 1 773 ? -13.249 -15.388 1.132 1.00 98.31 773 VAL A N 1
ATOM 5922 C CA . VAL A 1 773 ? -12.099 -14.832 0.416 1.00 98.31 773 VAL A CA 1
ATOM 5923 C C . VAL A 1 773 ? -11.109 -14.233 1.417 1.00 98.31 773 VAL A C 1
ATOM 5925 O O . VAL A 1 773 ? -11.509 -13.581 2.384 1.00 98.31 773 VAL A O 1
ATOM 5928 N N . PHE A 1 774 ? -9.820 -14.444 1.172 1.00 98.62 774 PHE A N 1
ATOM 5929 C CA . PHE A 1 774 ? -8.726 -14.073 2.062 1.00 98.62 774 PHE A CA 1
ATOM 5930 C C . PHE A 1 774 ? -7.640 -13.329 1.289 1.00 98.62 774 PHE A C 1
ATOM 5932 O O . PHE A 1 774 ? -7.289 -13.715 0.172 1.00 98.62 774 PHE A O 1
ATOM 5939 N N . PHE A 1 775 ? -7.075 -12.292 1.899 1.00 98.69 775 PHE A N 1
ATOM 5940 C CA . PHE A 1 775 ? -5.913 -11.582 1.376 1.00 98.69 775 PHE A CA 1
ATOM 5941 C C . PHE A 1 775 ? -4.744 -11.660 2.357 1.00 98.69 775 PHE A C 1
ATOM 5943 O O . PHE A 1 775 ? -4.851 -11.211 3.502 1.00 98.69 775 PHE A O 1
ATOM 5950 N N . VAL A 1 776 ? -3.628 -12.206 1.880 1.00 98.62 776 VAL A N 1
ATOM 5951 C CA . VAL A 1 776 ? -2.336 -12.231 2.570 1.00 98.62 776 VAL A CA 1
ATOM 5952 C C . VAL A 1 776 ? -1.291 -11.560 1.689 1.00 98.62 776 VAL A C 1
ATOM 5954 O O . VAL A 1 776 ? -1.406 -11.544 0.459 1.00 98.62 776 VAL A O 1
ATOM 5957 N N . SER A 1 777 ? -0.269 -10.972 2.299 1.00 97.12 777 SER A N 1
ATOM 5958 C CA . SER A 1 777 ? 0.756 -10.277 1.529 1.00 97.12 777 SER A CA 1
ATOM 5959 C C . SER A 1 777 ? 2.145 -10.373 2.129 1.00 97.12 777 SER A C 1
ATOM 5961 O O . SER A 1 777 ? 2.327 -10.602 3.325 1.00 97.12 777 SER A O 1
ATOM 5963 N N . THR A 1 778 ? 3.139 -10.183 1.273 1.00 95.69 778 THR A N 1
ATOM 5964 C CA . THR A 1 778 ? 4.532 -10.022 1.673 1.00 95.69 778 THR A CA 1
ATOM 5965 C C . THR A 1 778 ? 5.206 -8.995 0.767 1.00 95.69 778 THR A C 1
ATOM 5967 O O . THR A 1 778 ? 4.844 -8.856 -0.401 1.00 95.69 778 THR A O 1
ATOM 5970 N N . GLY A 1 779 ? 6.139 -8.226 1.322 1.00 93.12 779 GLY A N 1
ATOM 5971 C CA . GLY A 1 779 ? 6.894 -7.201 0.604 1.00 93.12 779 GLY A CA 1
ATOM 5972 C C . GLY A 1 779 ? 8.333 -7.622 0.319 1.00 93.12 779 GLY A C 1
ATOM 5973 O O . GLY A 1 779 ? 8.717 -8.775 0.499 1.00 93.12 779 GLY A O 1
ATOM 5974 N N . GLY A 1 780 ? 9.146 -6.653 -0.099 1.00 91.50 780 GLY A N 1
ATOM 5975 C CA . GLY A 1 780 ? 10.573 -6.862 -0.348 1.00 91.50 780 GLY A CA 1
ATOM 5976 C C . GLY A 1 780 ? 10.907 -7.338 -1.760 1.00 91.50 780 GLY A C 1
ATOM 5977 O O . GLY A 1 780 ? 12.053 -7.689 -1.998 1.00 91.50 780 GLY A O 1
ATOM 5978 N N . PHE A 1 781 ? 9.948 -7.314 -2.692 1.00 95.00 781 PHE A N 1
ATOM 5979 C CA . PHE A 1 781 ? 10.186 -7.623 -4.108 1.00 95.00 781 PHE A CA 1
ATOM 5980 C C . PHE A 1 781 ? 10.659 -6.406 -4.911 1.00 95.00 781 PHE A C 1
ATOM 5982 O O . PHE A 1 781 ? 10.935 -6.535 -6.102 1.00 95.00 781 PHE A O 1
ATOM 5989 N N . ASP A 1 782 ? 10.816 -5.239 -4.263 1.00 92.62 782 ASP A N 1
ATOM 5990 C CA . ASP A 1 782 ? 11.329 -4.018 -4.892 1.00 92.62 782 ASP A CA 1
ATOM 5991 C C . ASP A 1 782 ? 12.854 -4.044 -5.137 1.00 92.62 782 ASP A C 1
ATOM 5993 O O . ASP A 1 782 ? 13.617 -3.190 -4.686 1.00 92.62 782 ASP A O 1
ATOM 5997 N N . MET A 1 783 ? 13.325 -5.117 -5.772 1.00 90.88 783 MET A N 1
ATOM 5998 C CA . MET A 1 783 ? 14.725 -5.530 -5.786 1.00 90.88 783 MET A CA 1
ATOM 5999 C C . MET A 1 783 ? 15.508 -4.835 -6.908 1.00 90.88 783 MET A C 1
ATOM 6001 O O . MET A 1 783 ? 15.840 -5.419 -7.939 1.00 90.88 783 MET A O 1
ATOM 6005 N N . HIS A 1 784 ? 15.853 -3.566 -6.692 1.00 89.88 784 HIS A N 1
ATOM 6006 C CA . HIS A 1 784 ? 16.808 -2.840 -7.543 1.00 89.88 784 HIS A CA 1
ATOM 6007 C C . HIS A 1 784 ? 18.279 -3.179 -7.240 1.00 89.88 784 HIS A C 1
ATOM 6009 O O . HIS A 1 784 ? 19.174 -2.708 -7.938 1.00 89.88 784 HIS A O 1
ATOM 6015 N N . ASN A 1 785 ? 18.530 -4.000 -6.219 1.00 87.50 785 ASN A N 1
ATOM 6016 C CA . ASN A 1 785 ? 19.834 -4.512 -5.808 1.00 87.50 785 ASN A CA 1
ATOM 6017 C C . ASN A 1 785 ? 19.649 -5.916 -5.197 1.00 87.50 785 ASN A C 1
ATOM 6019 O O . ASN A 1 785 ? 18.578 -6.197 -4.664 1.00 87.50 785 ASN A O 1
ATOM 6023 N N . GLU A 1 786 ? 20.683 -6.760 -5.260 1.00 87.62 786 GLU A N 1
ATOM 6024 C CA . GLU A 1 786 ? 20.754 -8.090 -4.616 1.00 87.62 786 GLU A CA 1
ATOM 6025 C C . GLU A 1 786 ? 19.548 -9.000 -4.921 1.00 87.62 786 GLU A C 1
ATOM 6027 O O . GLU A 1 786 ? 19.032 -9.695 -4.049 1.00 87.62 786 GLU A O 1
ATOM 6032 N N . VAL A 1 787 ? 19.085 -8.992 -6.181 1.00 88.38 787 VAL A N 1
ATOM 6033 C CA . VAL A 1 787 ? 17.902 -9.767 -6.610 1.00 88.38 787 VAL A CA 1
ATOM 6034 C C . VAL A 1 787 ? 18.052 -11.254 -6.303 1.00 88.38 787 VAL A C 1
ATOM 6036 O O . VAL A 1 787 ? 17.094 -11.855 -5.836 1.00 88.38 787 VAL A O 1
ATOM 6039 N N . THR A 1 788 ? 19.214 -11.856 -6.563 1.00 89.06 788 THR A N 1
ATOM 6040 C CA . THR A 1 788 ? 19.396 -13.310 -6.453 1.00 89.06 788 THR A CA 1
ATOM 6041 C C . THR A 1 788 ? 19.194 -13.796 -5.017 1.00 89.06 788 THR A C 1
ATOM 6043 O O . THR A 1 788 ? 18.303 -14.607 -4.767 1.00 89.06 788 THR A O 1
ATOM 6046 N N . GLU A 1 789 ? 19.949 -13.254 -4.057 1.00 92.69 789 GLU A N 1
ATOM 6047 C CA . GLU A 1 789 ? 19.876 -13.678 -2.655 1.00 92.69 789 GLU A CA 1
ATOM 6048 C C . GLU A 1 789 ? 18.543 -13.285 -2.001 1.00 92.69 789 GLU A C 1
ATOM 6050 O O . GLU A 1 789 ? 17.948 -14.063 -1.247 1.00 92.69 789 GLU A O 1
ATOM 6055 N N . ALA A 1 790 ? 18.044 -12.079 -2.296 1.00 94.00 790 ALA A N 1
ATOM 6056 C CA . ALA A 1 790 ? 16.790 -11.605 -1.725 1.00 94.00 790 ALA A CA 1
ATOM 6057 C C . ALA A 1 790 ? 15.589 -12.407 -2.253 1.00 94.00 790 ALA A C 1
ATOM 6059 O O . ALA A 1 790 ? 14.686 -12.736 -1.478 1.00 94.00 790 ALA A O 1
ATOM 6060 N N . LEU A 1 791 ? 15.570 -12.757 -3.546 1.00 96.31 791 LEU A N 1
ATOM 6061 C CA . LEU A 1 791 ? 14.507 -13.569 -4.139 1.00 96.31 791 LEU A CA 1
ATOM 6062 C C . LEU A 1 791 ? 14.511 -14.986 -3.567 1.00 96.31 791 LEU A C 1
ATOM 6064 O O . LEU A 1 791 ? 13.451 -15.463 -3.162 1.00 96.31 791 LEU A O 1
ATOM 6068 N N . GLU A 1 792 ? 15.677 -15.629 -3.466 1.00 96.94 792 GLU A N 1
ATOM 6069 C CA . GLU A 1 792 ? 15.805 -16.975 -2.897 1.00 96.94 792 GLU A CA 1
ATOM 6070 C C . GLU A 1 792 ? 15.211 -17.044 -1.482 1.00 96.94 792 GLU A C 1
ATOM 6072 O O . GLU A 1 792 ? 14.392 -17.924 -1.190 1.00 96.94 792 GLU A O 1
ATOM 6077 N N . MET A 1 793 ? 15.561 -16.073 -0.630 1.00 97.00 793 MET A N 1
ATOM 6078 C CA . MET A 1 793 ? 15.055 -15.965 0.739 1.00 97.00 793 MET A CA 1
ATOM 6079 C C . MET A 1 793 ? 13.532 -15.787 0.772 1.00 97.00 793 MET A C 1
ATOM 6081 O O . MET A 1 793 ? 12.836 -16.526 1.472 1.00 97.00 793 MET A O 1
ATOM 6085 N N . ARG A 1 794 ? 12.991 -14.831 0.004 1.00 97.56 794 ARG A N 1
ATOM 6086 C CA . ARG A 1 794 ? 11.550 -14.521 0.007 1.00 97.56 794 ARG A CA 1
ATOM 6087 C C . ARG A 1 794 ? 10.709 -15.663 -0.550 1.00 97.56 794 ARG A C 1
ATOM 6089 O O . ARG A 1 794 ? 9.658 -15.980 0.010 1.00 97.56 794 ARG A O 1
ATOM 6096 N N . LEU A 1 795 ? 11.171 -16.312 -1.617 1.00 98.38 795 LEU A N 1
ATOM 6097 C CA . LEU A 1 795 ? 10.507 -17.491 -2.165 1.00 98.38 795 LEU A CA 1
ATOM 6098 C C . LEU A 1 795 ? 10.574 -18.677 -1.192 1.00 98.38 795 LEU A C 1
ATOM 6100 O O . LEU A 1 795 ? 9.584 -19.393 -1.059 1.00 98.38 795 LEU A O 1
ATOM 6104 N N . GLY A 1 796 ? 11.674 -18.841 -0.449 1.00 98.31 796 GLY A N 1
ATOM 6105 C CA . GLY A 1 796 ? 11.791 -19.850 0.609 1.00 98.31 796 GLY A CA 1
ATOM 6106 C C . GLY A 1 796 ? 10.807 -19.633 1.766 1.00 98.31 796 GLY A C 1
ATOM 6107 O O . GLY A 1 796 ? 10.153 -20.579 2.212 1.00 98.31 796 GLY A O 1
ATOM 6108 N N . GLU A 1 797 ? 10.629 -18.385 2.216 1.00 98.50 797 GLU A N 1
ATOM 6109 C CA . GLU A 1 797 ? 9.622 -18.028 3.229 1.00 98.50 797 GLU A CA 1
ATOM 6110 C C . GLU A 1 797 ? 8.194 -18.339 2.760 1.00 98.50 797 GLU A C 1
ATOM 6112 O O . GLU A 1 797 ? 7.390 -18.856 3.541 1.00 98.50 797 GLU A O 1
ATOM 6117 N N . ILE A 1 798 ? 7.886 -18.041 1.491 1.00 98.69 798 ILE A N 1
ATOM 6118 C CA . ILE A 1 798 ? 6.603 -18.374 0.860 1.00 98.69 798 ILE A CA 1
ATOM 6119 C C . ILE A 1 798 ? 6.429 -19.891 0.793 1.00 98.69 798 ILE A C 1
ATOM 6121 O O . ILE A 1 798 ? 5.379 -20.401 1.170 1.00 98.69 798 ILE A O 1
ATOM 6125 N N . ASN A 1 799 ? 7.451 -20.631 0.371 1.00 98.75 799 ASN A N 1
ATOM 6126 C CA . ASN A 1 799 ? 7.392 -22.083 0.255 1.00 98.75 799 ASN A CA 1
ATOM 6127 C C . ASN A 1 799 ? 7.106 -22.775 1.595 1.00 98.75 799 ASN A C 1
ATOM 6129 O O . ASN A 1 799 ? 6.260 -23.669 1.653 1.00 98.75 799 ASN A O 1
ATOM 6133 N N . GLY A 1 800 ? 7.753 -22.339 2.681 1.00 98.56 800 GLY A N 1
ATOM 6134 C CA . GLY A 1 800 ? 7.472 -22.848 4.029 1.00 98.56 800 GLY A CA 1
ATOM 6135 C C . GLY A 1 800 ? 6.028 -22.585 4.475 1.00 98.56 800 GLY A C 1
ATOM 6136 O O . GLY A 1 800 ? 5.376 -23.469 5.043 1.00 98.56 800 GLY A O 1
ATOM 6137 N N . ALA A 1 801 ? 5.499 -21.401 4.152 1.00 98.62 801 ALA A N 1
ATOM 6138 C CA . ALA A 1 801 ? 4.115 -21.040 4.441 1.00 98.62 801 ALA A CA 1
ATOM 6139 C C . ALA A 1 801 ? 3.113 -21.876 3.632 1.00 98.62 801 ALA A C 1
ATOM 6141 O O . ALA A 1 801 ? 2.175 -22.431 4.202 1.00 98.62 801 ALA A O 1
ATOM 6142 N N . LEU A 1 802 ? 3.347 -22.022 2.322 1.00 98.81 802 LEU A N 1
ATOM 6143 C CA . LEU A 1 802 ? 2.520 -22.834 1.429 1.00 98.81 802 LEU A CA 1
ATOM 6144 C C . LEU A 1 802 ? 2.506 -24.300 1.862 1.00 98.81 802 LEU A C 1
ATOM 6146 O O . LEU A 1 802 ? 1.434 -24.886 1.956 1.00 98.81 802 LEU A O 1
ATOM 6150 N N . SER A 1 803 ? 3.669 -24.866 2.198 1.00 98.62 803 SER A N 1
ATOM 6151 C CA . SER A 1 803 ? 3.785 -26.265 2.636 1.00 98.62 803 SER A CA 1
ATOM 6152 C C . SER A 1 803 ? 2.932 -26.535 3.877 1.00 98.62 803 SER A C 1
ATOM 6154 O O . SER A 1 803 ? 2.173 -27.503 3.925 1.00 98.62 803 SER A O 1
ATOM 6156 N N . SER A 1 804 ? 3.015 -25.642 4.870 1.00 98.62 804 SER A N 1
ATOM 6157 C CA . SER A 1 804 ? 2.242 -25.747 6.114 1.00 98.62 804 SER A CA 1
ATOM 6158 C C . SER A 1 804 ? 0.741 -25.568 5.859 1.00 98.62 804 SER A C 1
ATOM 6160 O O . SER A 1 804 ? -0.080 -26.328 6.370 1.00 98.62 804 SER A O 1
ATOM 6162 N N . PHE A 1 805 ? 0.378 -24.595 5.019 1.00 98.75 805 PHE A N 1
ATOM 6163 C CA . PHE A 1 805 ? -1.012 -24.301 4.686 1.00 98.75 805 PHE A CA 1
ATOM 6164 C C . PHE A 1 805 ? -1.686 -25.446 3.925 1.00 98.75 805 PHE A C 1
ATOM 6166 O O . PHE A 1 805 ? -2.774 -25.874 4.299 1.00 98.75 805 PHE A O 1
ATOM 6173 N N . VAL A 1 806 ? -1.032 -25.987 2.895 1.00 98.69 806 VAL A N 1
ATOM 6174 C CA . VAL A 1 806 ? -1.540 -27.110 2.092 1.00 98.69 806 VAL A CA 1
ATOM 6175 C C . VAL A 1 806 ? -1.735 -28.352 2.961 1.00 98.69 806 VAL A C 1
ATOM 6177 O O . VAL A 1 806 ? -2.783 -28.998 2.886 1.00 98.69 806 VAL A O 1
ATOM 6180 N N . ALA A 1 807 ? -0.763 -28.664 3.824 1.00 98.69 807 ALA A N 1
ATOM 6181 C CA . ALA A 1 807 ? -0.873 -29.769 4.770 1.00 98.69 807 ALA A CA 1
ATOM 6182 C C . ALA A 1 807 ? -2.065 -29.587 5.728 1.00 98.69 807 ALA A C 1
ATOM 6184 O O . ALA A 1 807 ? -2.847 -30.523 5.912 1.00 98.69 807 ALA A O 1
ATOM 6185 N N . GLU A 1 808 ? -2.274 -28.378 6.259 1.00 98.75 808 GLU A N 1
ATOM 6186 C CA . GLU A 1 808 ? -3.406 -28.091 7.144 1.00 98.75 808 GLU A CA 1
ATOM 6187 C C . GLU A 1 808 ? -4.755 -28.140 6.413 1.00 98.75 808 GLU A C 1
ATOM 6189 O O . GLU A 1 808 ? -5.714 -28.701 6.942 1.00 98.75 808 GLU A O 1
ATOM 6194 N N . MET A 1 809 ? -4.855 -27.631 5.181 1.00 98.69 809 MET A N 1
ATOM 6195 C CA . MET A 1 809 ? -6.084 -27.741 4.381 1.00 98.69 809 MET A CA 1
ATOM 6196 C C . MET A 1 809 ? -6.422 -29.203 4.059 1.00 98.69 809 MET A C 1
ATOM 6198 O O . MET A 1 809 ? -7.595 -29.588 4.069 1.00 98.69 809 MET A O 1
ATOM 6202 N N . GLY A 1 810 ? -5.403 -30.041 3.839 1.00 98.25 810 GLY A N 1
ATOM 6203 C CA . GLY A 1 810 ? -5.552 -31.492 3.734 1.00 98.25 810 GLY A CA 1
ATOM 6204 C C . GLY A 1 810 ? -6.049 -32.127 5.038 1.00 98.25 810 GLY A C 1
ATOM 6205 O O . GLY A 1 810 ? -7.008 -32.901 5.020 1.00 98.25 810 GLY A O 1
ATOM 6206 N N . ALA A 1 811 ? -5.466 -31.753 6.180 1.00 98.31 811 ALA A N 1
ATOM 6207 C CA . ALA A 1 811 ? -5.880 -32.224 7.505 1.00 98.31 811 ALA A CA 1
ATOM 6208 C C . ALA A 1 811 ? -7.331 -31.833 7.845 1.00 98.31 811 ALA A C 1
ATOM 6210 O O . ALA A 1 811 ? -8.080 -32.621 8.431 1.00 98.31 811 ALA A O 1
ATOM 6211 N N . GLN A 1 812 ? -7.758 -30.645 7.412 1.00 97.56 812 GLN A N 1
ATOM 6212 C CA . GLN A 1 812 ? -9.132 -30.153 7.533 1.00 97.56 812 GLN A CA 1
ATOM 6213 C C . GLN A 1 812 ? -10.094 -30.698 6.464 1.00 97.56 812 GLN A C 1
ATOM 6215 O O . GLN A 1 812 ? -11.292 -30.414 6.547 1.00 97.56 812 GLN A O 1
ATOM 6220 N N . ARG A 1 813 ? -9.590 -31.485 5.499 1.00 96.88 813 ARG A N 1
ATOM 6221 C CA . ARG A 1 813 ? -10.335 -32.083 4.376 1.00 96.88 813 ARG A CA 1
ATOM 6222 C C . ARG A 1 813 ? -11.068 -31.058 3.505 1.00 96.88 813 ARG A C 1
ATOM 6224 O O . ARG A 1 813 ? -12.213 -31.283 3.137 1.00 96.88 813 ARG A O 1
ATOM 6231 N N . VAL A 1 814 ? -10.405 -29.943 3.206 1.00 97.12 814 VAL A N 1
ATOM 6232 C CA . VAL A 1 814 ? -10.947 -28.851 2.368 1.00 97.12 814 VAL A CA 1
ATOM 6233 C C . VAL A 1 814 ? -9.995 -28.381 1.286 1.00 97.12 814 VAL A C 1
ATOM 6235 O O . VAL A 1 814 ? -10.243 -27.372 0.642 1.00 97.12 814 VAL A O 1
ATOM 6238 N N . TRP A 1 815 ? -8.890 -29.086 1.052 1.00 97.94 815 TRP A N 1
ATOM 6239 C CA . TRP A 1 815 ? -7.953 -28.677 0.007 1.00 97.94 815 TRP A CA 1
ATOM 6240 C C . TRP A 1 815 ? -8.602 -28.593 -1.386 1.00 97.94 815 TRP A C 1
ATOM 6242 O O . TRP A 1 815 ? -8.266 -27.702 -2.164 1.00 97.94 815 TRP A O 1
ATOM 6252 N N . ASP A 1 816 ? -9.583 -29.452 -1.672 1.00 97.38 816 ASP A N 1
ATOM 6253 C CA . ASP A 1 816 ? -10.346 -29.425 -2.928 1.00 97.38 816 ASP A CA 1
ATOM 6254 C C . ASP A 1 816 ? -11.270 -28.197 -3.050 1.00 97.38 816 ASP A C 1
ATOM 6256 O O . ASP A 1 816 ? -11.632 -27.807 -4.162 1.00 97.38 816 ASP A O 1
ATOM 6260 N N . ASP A 1 817 ? -11.562 -27.531 -1.933 1.00 97.56 817 ASP A N 1
ATOM 6261 C CA . ASP A 1 817 ? -12.438 -26.362 -1.817 1.00 97.56 817 ASP A CA 1
ATOM 6262 C C . ASP A 1 817 ? -11.661 -25.037 -1.727 1.00 97.56 817 ASP A C 1
ATOM 6264 O O . ASP A 1 817 ? -12.252 -23.961 -1.590 1.00 97.56 817 ASP A O 1
ATOM 6268 N N . VAL A 1 818 ? -10.328 -25.091 -1.778 1.00 98.44 818 VAL A N 1
ATOM 6269 C CA . VAL A 1 818 ? -9.443 -23.933 -1.617 1.00 98.44 818 VAL A CA 1
ATOM 6270 C C . VAL A 1 818 ? -8.703 -23.659 -2.921 1.00 98.44 818 VAL A C 1
ATOM 6272 O O . VAL A 1 818 ? -8.084 -24.548 -3.504 1.00 98.44 818 VAL A O 1
ATOM 6275 N N . LEU A 1 819 ? -8.726 -22.397 -3.350 1.00 98.50 819 LEU A N 1
ATOM 6276 C CA . LEU A 1 819 ? -7.927 -21.890 -4.458 1.00 98.50 819 LEU A CA 1
ATOM 6277 C C . LEU A 1 819 ? -7.017 -20.761 -3.973 1.00 98.50 819 LEU A C 1
ATOM 6279 O O . LEU A 1 819 ? -7.493 -19.739 -3.483 1.00 98.50 819 LEU A O 1
ATOM 6283 N N . LEU A 1 820 ? -5.713 -20.919 -4.164 1.00 98.69 820 LEU A N 1
ATOM 6284 C CA . LEU A 1 820 ? -4.716 -19.887 -3.928 1.00 98.69 820 LEU A CA 1
ATOM 6285 C C . LEU A 1 820 ? -4.291 -19.251 -5.251 1.00 98.69 820 LEU A C 1
ATOM 6287 O O . LEU A 1 820 ? -3.938 -19.963 -6.189 1.00 98.69 820 LEU A O 1
ATOM 6291 N N . VAL A 1 821 ? -4.278 -17.920 -5.310 1.00 98.12 821 VAL A N 1
ATOM 6292 C CA . VAL A 1 821 ? -3.830 -17.137 -6.471 1.00 98.12 821 VAL A CA 1
ATOM 6293 C C . VAL A 1 821 ? -2.647 -16.267 -6.060 1.00 98.12 821 VAL A C 1
ATOM 6295 O O . VAL A 1 821 ? -2.779 -15.437 -5.157 1.00 98.12 821 VAL A O 1
ATOM 6298 N N . SER A 1 822 ? -1.491 -16.443 -6.706 1.00 98.19 822 SER A N 1
ATOM 6299 C CA . SER A 1 822 ? -0.354 -15.539 -6.514 1.00 98.19 822 SER A CA 1
ATOM 6300 C C . SER A 1 822 ? -0.454 -14.331 -7.443 1.00 98.19 822 SER A C 1
ATOM 6302 O O . SER A 1 822 ? -0.895 -14.440 -8.586 1.00 98.19 822 SER A O 1
ATOM 6304 N N . ALA A 1 823 ? -0.058 -13.161 -6.946 1.00 97.62 823 ALA A N 1
ATOM 6305 C CA . ALA A 1 823 ? -0.101 -11.914 -7.699 1.00 97.62 823 ALA A CA 1
ATOM 6306 C C . ALA A 1 823 ? 1.021 -10.963 -7.269 1.00 97.62 823 ALA A C 1
ATOM 6308 O O . ALA A 1 823 ? 1.513 -11.021 -6.143 1.00 97.62 823 ALA A O 1
ATOM 6309 N N . SER A 1 824 ? 1.413 -10.071 -8.171 1.00 97.50 824 SER A N 1
ATOM 6310 C CA . SER A 1 824 ? 2.310 -8.941 -7.931 1.00 97.50 824 SER A CA 1
ATOM 6311 C C . SER A 1 824 ? 1.908 -7.817 -8.883 1.00 97.50 824 SER A C 1
ATOM 6313 O O . SER A 1 824 ? 1.255 -8.083 -9.889 1.00 97.50 824 SER A O 1
ATOM 6315 N N . GLU A 1 825 ? 2.247 -6.567 -8.577 1.00 95.12 825 GLU A N 1
ATOM 6316 C CA . GLU A 1 825 ? 1.823 -5.435 -9.407 1.00 95.12 825 GLU A CA 1
ATOM 6317 C C . GLU A 1 825 ? 2.371 -5.477 -10.838 1.00 95.12 825 GLU A C 1
ATOM 6319 O O . GLU A 1 825 ? 1.708 -5.000 -11.753 1.00 95.12 825 GLU A O 1
ATOM 6324 N N . PHE A 1 826 ? 3.559 -6.050 -11.020 1.00 95.69 826 PHE A N 1
ATOM 6325 C CA . PHE A 1 826 ? 4.220 -6.266 -12.303 1.00 95.69 826 PHE A CA 1
ATOM 6326 C C . PHE A 1 826 ? 5.345 -7.294 -12.172 1.00 95.69 826 PHE A C 1
ATOM 6328 O O . PHE A 1 826 ? 5.725 -7.689 -11.071 1.00 95.69 826 PHE A O 1
ATOM 6335 N N . ALA A 1 827 ? 5.930 -7.679 -13.305 1.00 96.00 827 ALA A N 1
ATOM 6336 C CA . ALA A 1 827 ? 7.215 -8.372 -13.337 1.00 96.00 827 ALA A CA 1
ATOM 6337 C C . ALA A 1 827 ? 8.409 -7.432 -13.119 1.00 96.00 827 ALA A C 1
ATOM 6339 O O . ALA A 1 827 ? 8.293 -6.214 -13.240 1.00 96.00 827 ALA A O 1
ATOM 6340 N N . ARG A 1 828 ? 9.600 -8.003 -12.942 1.00 95.50 828 ARG A N 1
ATOM 6341 C CA . ARG A 1 828 ? 10.875 -7.303 -13.150 1.00 95.50 828 ARG A CA 1
ATOM 6342 C C . ARG A 1 828 ? 11.364 -7.380 -14.596 1.00 95.50 828 ARG A C 1
ATOM 6344 O O . ARG A 1 828 ? 10.933 -8.241 -15.362 1.00 95.50 828 ARG A O 1
ATOM 6351 N N . THR A 1 829 ? 12.239 -6.454 -14.989 1.00 96.00 829 THR A N 1
ATOM 6352 C CA . THR A 1 829 ? 12.870 -6.452 -16.318 1.00 96.00 829 THR A CA 1
ATOM 6353 C C . THR A 1 829 ? 13.717 -7.699 -16.552 1.00 96.00 829 THR A C 1
ATOM 6355 O O . THR A 1 829 ? 14.429 -8.146 -15.656 1.00 96.00 829 THR A O 1
ATOM 6358 N N . LEU A 1 830 ? 13.735 -8.203 -17.790 1.00 95.62 830 LEU A N 1
ATOM 6359 C CA . LEU A 1 830 ? 14.671 -9.254 -18.195 1.00 95.62 830 LEU A CA 1
ATOM 6360 C C . LEU A 1 830 ? 16.127 -8.777 -18.126 1.00 95.62 830 LEU A C 1
ATOM 6362 O O . LEU A 1 830 ? 17.002 -9.568 -17.830 1.00 95.62 830 LEU A O 1
ATOM 6366 N N . THR A 1 831 ? 16.421 -7.500 -18.369 1.00 91.62 831 THR A N 1
ATOM 6367 C CA . THR A 1 831 ? 17.803 -7.004 -18.283 1.00 91.62 831 THR A CA 1
ATOM 6368 C C . THR A 1 831 ? 18.195 -6.661 -16.848 1.00 91.62 831 THR A C 1
ATOM 6370 O O . THR A 1 831 ? 17.391 -6.076 -16.114 1.00 91.62 831 THR A O 1
ATOM 6373 N N . SER A 1 832 ? 19.453 -6.930 -16.496 1.00 87.06 832 SER A N 1
ATOM 6374 C CA . SER A 1 832 ? 20.092 -6.457 -15.261 1.00 87.06 832 SER A CA 1
ATOM 6375 C C . SER A 1 832 ? 20.307 -4.937 -15.269 1.00 87.06 832 SER A C 1
ATOM 6377 O O . SER A 1 832 ? 20.603 -4.347 -16.310 1.00 87.06 832 SER A O 1
ATOM 6379 N N . ASN A 1 833 ? 20.182 -4.298 -14.104 1.00 79.75 833 ASN A N 1
ATOM 6380 C CA . ASN A 1 833 ? 20.591 -2.909 -13.861 1.00 79.75 833 ASN A CA 1
ATOM 6381 C C . ASN A 1 833 ? 21.946 -2.812 -13.122 1.00 79.75 833 ASN A C 1
ATOM 6383 O O . ASN A 1 833 ? 22.296 -1.756 -12.601 1.00 79.75 833 ASN A O 1
ATOM 6387 N N . GLY A 1 834 ? 22.698 -3.916 -13.061 1.00 80.56 834 GLY A N 1
ATOM 6388 C CA . GLY A 1 834 ? 23.978 -4.030 -12.368 1.00 80.56 834 GLY A CA 1
ATOM 6389 C C . GLY A 1 834 ? 23.907 -5.072 -11.261 1.00 80.56 834 GLY A C 1
ATOM 6390 O O . GLY A 1 834 ? 24.463 -6.156 -11.402 1.00 80.56 834 GLY A O 1
ATOM 6391 N N . ARG A 1 835 ? 23.207 -4.771 -10.163 1.00 76.62 835 ARG A N 1
ATOM 6392 C CA . ARG A 1 835 ? 23.020 -5.713 -9.039 1.00 76.62 835 ARG A CA 1
ATOM 6393 C C . ARG A 1 835 ? 21.564 -6.129 -8.821 1.00 76.62 835 ARG A C 1
ATOM 6395 O O . ARG A 1 835 ? 21.314 -7.013 -8.010 1.00 76.62 835 ARG A O 1
ATOM 6402 N N . GLY A 1 836 ? 20.613 -5.531 -9.531 1.00 89.12 836 GLY A N 1
ATOM 6403 C CA . GLY A 1 836 ? 19.217 -5.942 -9.504 1.00 89.12 836 GLY A CA 1
ATOM 6404 C C . GLY A 1 836 ? 18.516 -5.704 -10.834 1.00 89.12 836 GLY A C 1
ATOM 6405 O O . GLY A 1 836 ? 19.141 -5.734 -11.894 1.00 89.12 836 GLY A O 1
ATOM 6406 N N . SER A 1 837 ? 17.207 -5.481 -10.790 1.00 91.81 837 SER A N 1
ATOM 6407 C CA . SER A 1 837 ? 16.378 -5.302 -11.982 1.00 91.81 837 SER A CA 1
ATOM 6408 C C . SER A 1 837 ? 15.377 -4.163 -11.795 1.00 91.81 837 SER A C 1
ATOM 6410 O O . SER A 1 837 ? 15.046 -3.762 -10.678 1.00 91.81 837 SER A O 1
ATOM 6412 N N . ASP A 1 838 ? 14.897 -3.611 -12.905 1.00 93.94 838 ASP A N 1
ATOM 6413 C CA . ASP A 1 838 ? 13.953 -2.497 -12.897 1.00 93.94 838 ASP A CA 1
ATOM 6414 C C . ASP A 1 838 ? 12.505 -2.978 -13.057 1.00 93.94 838 ASP A C 1
ATOM 6416 O O . ASP A 1 838 ? 12.222 -4.165 -13.222 1.00 93.94 838 ASP A O 1
ATOM 6420 N N . HIS A 1 839 ? 11.562 -2.036 -13.018 1.00 95.62 839 HIS A N 1
ATOM 6421 C CA . HIS A 1 839 ? 10.137 -2.321 -13.168 1.00 95.62 839 HIS A CA 1
ATOM 6422 C C . HIS A 1 839 ? 9.818 -2.839 -14.578 1.00 95.62 839 HIS A C 1
ATOM 6424 O O . HIS A 1 839 ? 10.100 -2.172 -15.589 1.00 95.62 839 HIS A O 1
ATOM 6430 N N . GLY A 1 840 ? 9.207 -4.019 -14.627 1.00 95.56 840 GLY A N 1
ATOM 6431 C CA . GLY A 1 840 ? 8.694 -4.689 -15.816 1.00 95.56 840 GLY A CA 1
ATOM 6432 C C . GLY A 1 840 ? 7.193 -4.473 -16.012 1.00 95.56 840 GLY A C 1
ATOM 6433 O O . GLY A 1 840 ? 6.612 -3.519 -15.501 1.00 95.56 840 GLY A O 1
ATOM 6434 N N . TRP A 1 841 ? 6.569 -5.335 -16.814 1.00 96.31 841 TRP A N 1
ATOM 6435 C CA . TRP A 1 841 ? 5.137 -5.268 -17.111 1.00 96.31 841 TRP A CA 1
ATOM 6436 C C . TRP A 1 841 ? 4.508 -6.661 -17.012 1.00 96.31 841 TRP A C 1
ATOM 6438 O O . TRP A 1 841 ? 4.091 -7.035 -15.920 1.00 96.31 841 TRP A O 1
ATOM 6448 N N . GLY A 1 842 ? 4.492 -7.442 -18.095 1.00 96.19 842 GLY A N 1
ATOM 6449 C CA . GLY A 1 842 ? 3.994 -8.820 -18.103 1.00 96.19 842 GLY A CA 1
ATOM 6450 C C . GLY A 1 842 ? 4.943 -9.794 -17.405 1.00 96.19 842 GLY A C 1
ATOM 6451 O O . GLY A 1 842 ? 6.158 -9.750 -17.621 1.00 96.19 842 GLY A O 1
ATOM 6452 N N . GLY A 1 843 ? 4.386 -10.668 -16.565 1.00 96.62 843 GLY A N 1
ATOM 6453 C CA . GLY A 1 843 ? 5.130 -11.623 -15.741 1.00 96.62 843 GLY A CA 1
ATOM 6454 C C . GLY A 1 843 ? 4.495 -12.999 -15.642 1.00 96.62 843 GLY A C 1
ATOM 6455 O O . GLY A 1 843 ? 3.523 -13.305 -16.323 1.00 96.62 843 GLY A O 1
ATOM 6456 N N . ASN A 1 844 ? 5.049 -13.837 -14.773 1.00 97.94 844 ASN A N 1
ATOM 6457 C CA . ASN A 1 844 ? 4.591 -15.204 -14.545 1.00 97.94 844 ASN A CA 1
ATOM 6458 C C . ASN A 1 844 ? 4.078 -15.382 -13.110 1.00 97.94 844 ASN A C 1
ATOM 6460 O O . ASN A 1 844 ? 4.693 -14.908 -12.157 1.00 97.94 844 ASN A O 1
ATOM 6464 N N . HIS A 1 845 ? 2.969 -16.100 -12.955 1.00 97.94 845 HIS A N 1
ATOM 6465 C CA . HIS A 1 845 ? 2.319 -16.374 -11.672 1.00 97.94 845 HIS A CA 1
ATOM 6466 C C . HIS A 1 845 ? 1.869 -17.834 -11.576 1.00 97.94 845 HIS A C 1
ATOM 6468 O O . HIS A 1 845 ? 2.054 -18.618 -12.506 1.00 97.94 845 HIS A O 1
ATOM 6474 N N . TYR A 1 846 ? 1.301 -18.219 -10.436 1.00 97.88 846 TYR A N 1
ATOM 6475 C CA . TYR A 1 846 ? 0.804 -19.571 -10.198 1.00 97.88 846 TYR A CA 1
ATOM 6476 C C . TYR A 1 846 ? -0.516 -19.562 -9.432 1.00 97.88 846 TYR A C 1
ATOM 6478 O O . TYR A 1 846 ? -0.800 -18.664 -8.636 1.00 97.88 846 TYR A O 1
ATOM 6486 N N . VAL A 1 847 ? -1.305 -20.608 -9.659 1.00 98.06 847 VAL A N 1
ATOM 6487 C CA . VAL A 1 847 ? -2.525 -20.915 -8.914 1.00 98.06 847 VAL A CA 1
ATOM 6488 C C . VAL A 1 847 ? -2.436 -22.327 -8.350 1.00 98.06 847 VAL A C 1
ATOM 6490 O O . VAL A 1 847 ? -1.979 -23.238 -9.042 1.00 98.06 847 VAL A O 1
ATOM 6493 N N . LEU A 1 848 ? -2.855 -22.509 -7.099 1.00 98.50 848 LEU A N 1
ATOM 6494 C CA . LEU A 1 848 ? -2.783 -23.781 -6.367 1.00 98.50 848 LEU A CA 1
ATOM 6495 C C . LEU A 1 848 ? -4.170 -24.153 -5.838 1.00 98.50 848 LEU A C 1
ATOM 6497 O O . LEU A 1 848 ? -4.907 -23.274 -5.405 1.00 98.50 848 LEU A O 1
ATOM 6501 N N . GLY A 1 849 ? -4.515 -25.435 -5.814 1.00 97.94 849 GLY A N 1
ATOM 6502 C CA . GLY A 1 849 ? -5.750 -25.908 -5.182 1.00 97.94 849 GLY A CA 1
ATOM 6503 C C . GLY A 1 849 ? -6.041 -27.366 -5.508 1.00 97.94 849 GLY A C 1
ATOM 6504 O O . GLY A 1 849 ? -5.628 -27.863 -6.555 1.00 97.94 849 GLY A O 1
ATOM 6505 N N . GLY A 1 850 ? -6.770 -28.063 -4.636 1.00 96.06 850 GLY A N 1
ATOM 6506 C CA . GLY A 1 850 ? -7.048 -29.492 -4.817 1.00 96.06 850 GLY A CA 1
ATOM 6507 C C . GLY A 1 850 ? -7.895 -29.796 -6.058 1.00 96.06 850 GLY A C 1
ATOM 6508 O O . GLY A 1 850 ? -7.641 -30.777 -6.753 1.00 96.06 850 GLY A O 1
ATOM 6509 N N . SER A 1 851 ? -8.806 -28.881 -6.410 1.00 94.38 851 SER A N 1
ATOM 6510 C CA . SER A 1 851 ? -9.648 -28.957 -7.616 1.00 94.38 851 SER A CA 1
ATOM 6511 C C . SER A 1 851 ? -9.045 -28.284 -8.861 1.00 94.38 851 SER A C 1
ATOM 6513 O O . SER A 1 851 ? -9.706 -28.209 -9.904 1.00 94.38 851 SER A O 1
ATOM 6515 N N . VAL A 1 852 ? -7.822 -27.746 -8.783 1.00 95.06 852 VAL A N 1
ATOM 6516 C CA . VAL A 1 852 ? -7.164 -27.136 -9.949 1.00 95.06 852 VAL A CA 1
ATOM 6517 C C . VAL A 1 852 ? -6.868 -28.223 -10.979 1.00 95.06 852 VAL A C 1
ATOM 6519 O O . VAL A 1 852 ? -6.373 -29.292 -10.649 1.00 95.06 852 VAL A O 1
ATOM 6522 N N . ARG A 1 853 ? -7.134 -27.943 -12.260 1.00 94.19 853 ARG A N 1
ATOM 6523 C CA . ARG A 1 853 ? -6.650 -28.779 -13.370 1.00 94.19 853 ARG A CA 1
ATOM 6524 C C . ARG A 1 853 ? -5.217 -28.368 -13.697 1.00 94.19 853 ARG A C 1
ATOM 6526 O O . ARG A 1 853 ? -5.003 -27.553 -14.592 1.00 94.19 853 ARG A O 1
ATOM 6533 N N . GLY A 1 854 ? -4.275 -28.839 -12.889 1.00 94.81 854 GLY A N 1
ATOM 6534 C CA . GLY A 1 854 ? -2.877 -28.422 -12.923 1.00 94.81 854 GLY A CA 1
ATOM 6535 C C . GLY A 1 854 ? -2.025 -29.120 -13.980 1.00 94.81 854 GLY A C 1
ATOM 6536 O O . GLY A 1 854 ? -2.543 -29.689 -14.939 1.00 94.81 854 GLY A O 1
ATOM 6537 N N . GLY A 1 855 ? -0.703 -29.054 -13.794 1.00 95.19 855 GLY A N 1
ATOM 6538 C CA . GLY A 1 855 ? 0.279 -29.667 -14.696 1.00 95.19 855 GLY A CA 1
ATOM 6539 C C . GLY A 1 855 ? 0.381 -28.965 -16.052 1.00 95.19 855 GLY A C 1
ATOM 6540 O O . GLY A 1 855 ? 0.735 -29.587 -17.047 1.00 95.19 855 GLY A O 1
ATOM 6541 N N . GLN A 1 856 ? 0.014 -27.682 -16.108 1.00 95.19 856 GLN A N 1
ATOM 6542 C CA . GLN A 1 856 ? 0.035 -26.881 -17.329 1.00 95.19 856 GLN A CA 1
ATOM 6543 C C . GLN A 1 856 ? 0.425 -25.427 -17.057 1.00 95.19 856 GLN A C 1
ATOM 6545 O O . GLN A 1 856 ? 0.259 -24.911 -15.948 1.00 95.19 856 GLN A O 1
ATOM 6550 N N . ILE A 1 857 ? 0.928 -24.766 -18.097 1.00 96.56 857 ILE A N 1
ATOM 6551 C CA . ILE A 1 857 ? 1.130 -23.318 -18.130 1.00 96.56 857 ILE A CA 1
ATOM 6552 C C . ILE A 1 857 ? 0.000 -22.717 -18.970 1.00 96.56 857 ILE A C 1
ATOM 6554 O O . ILE A 1 857 ? -0.131 -23.031 -20.152 1.00 96.56 857 ILE A O 1
ATOM 6558 N N . LEU A 1 858 ? -0.823 -21.883 -18.340 1.00 94.62 858 LEU A N 1
ATOM 6559 C CA . LEU A 1 858 ? -1.868 -21.075 -18.962 1.00 94.62 858 LEU A CA 1
ATOM 6560 C C . LEU A 1 858 ? -1.264 -19.784 -19.530 1.00 94.62 858 LEU A C 1
ATOM 6562 O O . LEU A 1 858 ? -0.228 -19.315 -19.060 1.00 94.62 858 LEU A O 1
ATOM 6566 N N . GLY A 1 859 ? -1.923 -19.182 -20.520 1.00 92.88 859 GLY A N 1
ATOM 6567 C CA . GLY A 1 859 ? -1.338 -18.065 -21.268 1.00 92.88 859 GLY A CA 1
ATOM 6568 C C . GLY A 1 859 ? -0.187 -18.526 -22.166 1.00 92.88 859 GLY A C 1
ATOM 6569 O O . GLY A 1 859 ? -0.052 -19.718 -22.454 1.00 92.88 859 GLY A O 1
ATOM 6570 N N . LYS A 1 860 ? 0.642 -17.591 -22.635 1.00 91.88 860 LYS A N 1
ATOM 6571 C CA . LYS A 1 860 ? 1.803 -17.895 -23.485 1.00 91.88 860 LYS A CA 1
ATOM 6572 C C . LYS A 1 860 ? 3.057 -17.232 -22.946 1.00 91.88 860 LYS A C 1
ATOM 6574 O O . LYS A 1 860 ? 3.107 -16.013 -22.810 1.00 91.88 860 LYS A O 1
ATOM 6579 N N . TYR A 1 861 ? 4.079 -18.036 -22.682 1.00 95.31 861 TYR A N 1
ATOM 6580 C CA . TYR A 1 861 ? 5.420 -17.529 -22.413 1.00 95.31 861 TYR A CA 1
ATOM 6581 C C . TYR A 1 861 ? 5.993 -16.864 -23.687 1.00 95.31 861 TYR A C 1
ATOM 6583 O O . TYR A 1 861 ? 5.652 -17.306 -24.790 1.00 95.31 861 TYR A O 1
ATOM 6591 N N . PRO A 1 862 ? 6.837 -15.815 -23.589 1.00 94.19 862 PRO A N 1
ATOM 6592 C CA . PRO A 1 862 ? 7.469 -15.211 -24.763 1.00 94.19 862 PRO A CA 1
ATOM 6593 C C . PRO A 1 862 ? 8.259 -16.221 -25.609 1.00 94.19 862 PRO A C 1
ATOM 6595 O O . PRO A 1 862 ? 8.961 -17.079 -25.077 1.00 94.19 862 PRO A O 1
ATOM 6598 N N . SER A 1 863 ? 8.138 -16.118 -26.933 1.00 92.69 863 SER A N 1
ATOM 6599 C CA . SER A 1 863 ? 8.850 -16.971 -27.895 1.00 92.69 863 SER A CA 1
ATOM 6600 C C . SER A 1 863 ? 10.311 -16.576 -28.104 1.00 92.69 863 SER A C 1
ATOM 6602 O O . SER A 1 863 ? 11.092 -17.418 -28.536 1.00 92.69 863 SER A O 1
ATOM 6604 N N . GLY A 1 864 ? 10.657 -15.327 -27.789 1.00 93.81 864 GLY A N 1
ATOM 6605 C CA . GLY A 1 864 ? 12.008 -14.786 -27.687 1.00 93.81 864 GLY A CA 1
ATOM 6606 C C . GLY A 1 864 ? 12.112 -13.861 -26.472 1.00 93.81 864 GLY A C 1
ATOM 6607 O O . GLY A 1 864 ? 11.114 -13.290 -26.022 1.00 93.81 864 GLY A O 1
ATOM 6608 N N . LEU A 1 865 ? 13.315 -13.725 -25.916 1.00 94.69 865 LEU A N 1
ATOM 6609 C CA . LEU A 1 865 ? 13.586 -12.889 -24.733 1.00 94.69 865 LEU A CA 1
ATOM 6610 C C . LEU A 1 865 ? 14.436 -11.654 -25.045 1.00 94.69 865 LEU A C 1
ATOM 6612 O O . LEU A 1 865 ? 14.663 -10.811 -24.175 1.00 94.69 865 LEU A O 1
ATOM 6616 N N . THR A 1 866 ? 14.886 -11.523 -26.288 1.00 90.88 866 THR A N 1
ATOM 6617 C CA . THR A 1 866 ? 15.651 -10.372 -26.770 1.00 90.88 866 THR A CA 1
ATOM 6618 C C . THR A 1 866 ? 14.735 -9.296 -27.351 1.00 90.88 866 THR A C 1
ATOM 6620 O O . THR A 1 866 ? 13.579 -9.546 -27.683 1.00 90.88 866 THR A O 1
ATOM 6623 N N . GLU A 1 867 ? 15.259 -8.082 -27.544 1.00 86.44 867 GLU A N 1
ATOM 6624 C CA . GLU A 1 867 ? 14.513 -6.998 -28.200 1.00 86.44 867 GLU A CA 1
ATOM 6625 C C . GLU A 1 867 ? 14.167 -7.283 -29.680 1.00 86.44 867 GLU A C 1
ATOM 6627 O O . GLU A 1 867 ? 13.458 -6.478 -30.286 1.00 86.44 867 GLU A O 1
ATOM 6632 N N . ALA A 1 868 ? 14.625 -8.397 -30.262 1.00 87.19 868 ALA A N 1
ATOM 6633 C CA . ALA A 1 868 ? 14.191 -8.846 -31.584 1.00 87.19 868 ALA A CA 1
ATOM 6634 C C . ALA A 1 868 ? 12.750 -9.394 -31.583 1.00 87.19 868 ALA A C 1
ATOM 6636 O O . ALA A 1 868 ? 12.101 -9.387 -32.625 1.00 87.19 868 ALA A O 1
ATOM 6637 N N . ASP A 1 869 ? 12.234 -9.843 -30.432 1.00 90.25 869 ASP A N 1
ATOM 6638 C CA . ASP A 1 869 ? 10.833 -10.248 -30.293 1.00 90.25 869 ASP A CA 1
ATOM 6639 C C . ASP A 1 869 ? 9.934 -9.004 -30.121 1.00 90.25 869 ASP A C 1
ATOM 6641 O O . ASP A 1 869 ? 10.215 -8.087 -29.337 1.00 90.25 869 ASP A O 1
ATOM 6645 N N . ASP A 1 870 ? 8.820 -8.975 -30.859 1.00 90.06 870 ASP A N 1
ATOM 6646 C CA . ASP A 1 870 ? 7.850 -7.870 -30.897 1.00 90.06 870 ASP A CA 1
ATOM 6647 C C . ASP A 1 870 ? 7.095 -7.646 -29.575 1.00 90.06 870 ASP A C 1
ATOM 6649 O O . ASP A 1 870 ? 6.312 -6.698 -29.450 1.00 90.06 870 ASP A O 1
ATOM 6653 N N . ARG A 1 871 ? 7.322 -8.490 -28.568 1.00 91.81 871 ARG A N 1
ATOM 6654 C CA . ARG A 1 871 ? 6.771 -8.359 -27.213 1.00 91.81 871 ARG A CA 1
ATOM 6655 C C . ARG A 1 871 ? 7.788 -7.805 -26.226 1.00 91.81 871 ARG A C 1
ATOM 6657 O O . ARG A 1 871 ? 7.419 -7.503 -25.094 1.00 91.81 871 ARG A O 1
ATOM 6664 N N . ILE A 1 872 ? 9.053 -7.649 -26.615 1.00 94.25 872 ILE A N 1
ATOM 6665 C CA . ILE A 1 872 ? 10.124 -7.217 -25.715 1.00 94.25 872 ILE A CA 1
ATOM 6666 C C . ILE A 1 872 ? 10.477 -5.756 -25.994 1.00 94.25 872 ILE A C 1
ATOM 6668 O O . ILE A 1 872 ? 11.103 -5.394 -26.994 1.00 94.25 872 ILE A O 1
ATOM 6672 N N . LEU A 1 873 ? 10.059 -4.878 -25.088 1.00 91.00 873 LEU A N 1
ATOM 6673 C CA . LEU A 1 873 ? 10.383 -3.456 -25.100 1.00 91.00 873 LEU A CA 1
ATOM 6674 C C . LEU A 1 873 ? 11.807 -3.196 -24.585 1.00 91.00 873 LEU A C 1
ATOM 6676 O O . LEU A 1 873 ? 12.376 -4.036 -23.881 1.00 91.00 873 LEU A O 1
ATOM 6680 N N . PRO A 1 874 ? 12.350 -1.985 -24.836 1.00 83.38 874 PRO A N 1
ATOM 6681 C CA . PRO A 1 874 ? 13.654 -1.601 -24.324 1.00 83.38 874 PRO A CA 1
ATOM 6682 C C . PRO A 1 874 ? 13.825 -1.840 -22.826 1.00 83.38 874 PRO A C 1
ATOM 6684 O O . PRO A 1 874 ? 12.935 -1.497 -22.035 1.00 83.38 874 PRO A O 1
ATOM 6687 N N . ARG A 1 875 ? 15.014 -2.329 -22.450 1.00 82.81 875 ARG A N 1
ATOM 6688 C CA . ARG A 1 875 ? 15.348 -2.802 -21.088 1.00 82.81 875 ARG A CA 1
ATOM 6689 C C . ARG A 1 875 ? 14.624 -4.098 -20.703 1.00 82.81 875 ARG A C 1
ATOM 6691 O O . ARG A 1 875 ? 14.270 -4.285 -19.545 1.00 82.81 875 ARG A O 1
ATOM 6698 N N . GLY A 1 876 ? 14.337 -4.963 -21.675 1.00 91.50 876 GLY A N 1
ATOM 6699 C CA . GLY A 1 876 ? 13.776 -6.289 -21.416 1.00 91.50 876 GLY A CA 1
ATOM 6700 C C . GLY A 1 876 ? 12.399 -6.270 -20.746 1.00 91.50 876 GLY A C 1
ATOM 6701 O O . GLY A 1 876 ? 12.112 -7.120 -19.905 1.00 91.50 876 GLY A O 1
ATOM 6702 N N . ARG A 1 877 ? 11.561 -5.271 -21.042 1.00 95.31 877 ARG A N 1
ATOM 6703 C CA . ARG A 1 877 ? 10.196 -5.209 -20.498 1.00 95.31 877 ARG A CA 1
ATOM 6704 C C . ARG A 1 877 ? 9.260 -5.996 -21.398 1.00 95.31 877 ARG A C 1
ATOM 6706 O O . ARG A 1 877 ? 9.111 -5.652 -22.565 1.00 95.31 877 ARG A O 1
ATOM 6713 N N . VAL A 1 878 ? 8.614 -7.011 -20.847 1.00 97.38 878 VAL A N 1
ATOM 6714 C CA . VAL A 1 878 ? 7.733 -7.889 -21.620 1.00 97.38 878 VAL A CA 1
ATOM 6715 C C . VAL A 1 878 ? 6.321 -7.317 -21.658 1.00 97.38 878 VAL A C 1
ATOM 6717 O O . VAL A 1 878 ? 5.751 -7.012 -20.613 1.00 97.38 878 VAL A O 1
ATOM 6720 N N . ILE A 1 879 ? 5.764 -7.147 -22.854 1.00 96.69 879 ILE A N 1
ATOM 6721 C CA . ILE A 1 879 ? 4.364 -6.770 -23.054 1.00 96.69 879 ILE A CA 1
ATOM 6722 C C . ILE A 1 879 ? 3.487 -7.991 -22.721 1.00 96.69 879 ILE A C 1
ATOM 6724 O O . ILE A 1 879 ? 3.703 -9.049 -23.324 1.00 96.69 879 ILE A O 1
ATOM 6728 N N . PRO A 1 880 ? 2.512 -7.876 -21.795 1.00 94.81 880 PRO A N 1
ATOM 6729 C CA . PRO A 1 880 ? 1.601 -8.966 -21.484 1.00 94.81 880 PRO A CA 1
ATOM 6730 C C . PRO A 1 880 ? 0.814 -9.410 -22.715 1.00 94.81 880 PRO A C 1
ATOM 6732 O O . PRO A 1 880 ? 0.375 -8.589 -23.518 1.00 94.81 880 PRO A O 1
ATOM 6735 N N . GLU A 1 881 ? 0.598 -10.716 -22.830 1.00 89.38 881 GLU A N 1
ATOM 6736 C CA . GLU A 1 881 ? -0.355 -11.301 -23.782 1.00 89.38 881 GLU A CA 1
ATOM 6737 C C . GLU A 1 881 ? -1.613 -11.810 -23.085 1.00 89.38 881 GLU A C 1
ATOM 6739 O O . GLU A 1 881 ? -2.673 -11.911 -23.702 1.00 89.38 881 GLU A O 1
ATOM 6744 N N . THR A 1 882 ? -1.492 -12.131 -21.798 1.00 89.31 882 THR A N 1
ATOM 6745 C CA . THR A 1 882 ? -2.596 -12.558 -20.949 1.00 89.31 882 THR A CA 1
ATOM 6746 C C . THR A 1 882 ? -2.974 -11.390 -20.048 1.00 89.31 882 THR A C 1
ATOM 6748 O O . THR A 1 882 ? -2.134 -10.881 -19.303 1.00 89.31 882 THR A O 1
ATOM 6751 N N . SER A 1 883 ? -4.231 -10.959 -20.098 1.00 90.00 883 SER A N 1
ATOM 6752 C CA . SER A 1 883 ? -4.705 -9.888 -19.224 1.00 90.00 883 SER A CA 1
ATOM 6753 C C . SER A 1 883 ? -5.012 -10.381 -17.813 1.00 90.00 883 SER A C 1
ATOM 6755 O O . SER A 1 883 ? -5.128 -11.587 -17.568 1.00 90.00 883 SER A O 1
ATOM 6757 N N . LEU A 1 884 ? -5.207 -9.431 -16.898 1.00 91.75 884 LEU A N 1
ATOM 6758 C CA . LEU A 1 884 ? -5.636 -9.706 -15.530 1.00 91.75 884 LEU A CA 1
ATOM 6759 C C . LEU A 1 884 ? -6.994 -10.427 -15.496 1.00 91.75 884 LEU A C 1
ATOM 6761 O O . LEU A 1 884 ? -7.163 -11.456 -14.844 1.00 91.75 884 LEU A O 1
ATOM 6765 N N . GLU A 1 885 ? -7.951 -9.923 -16.263 1.00 86.88 885 GLU A N 1
ATOM 6766 C CA . GLU A 1 885 ? -9.327 -10.402 -16.358 1.00 86.88 885 GLU A CA 1
ATOM 6767 C C . GLU A 1 885 ? -9.392 -11.862 -16.829 1.00 86.88 885 GLU A C 1
ATOM 6769 O O . GLU A 1 885 ? -10.142 -12.659 -16.262 1.00 86.88 885 GLU A O 1
ATOM 6774 N N . ALA A 1 886 ? -8.550 -12.241 -17.799 1.00 85.19 886 ALA A N 1
ATOM 6775 C CA . ALA A 1 886 ? -8.512 -13.591 -18.360 1.00 85.19 886 ALA A CA 1
ATOM 6776 C C . ALA A 1 886 ? -8.182 -14.673 -17.314 1.00 85.19 886 ALA A C 1
ATOM 6778 O O . ALA A 1 886 ? -8.671 -15.800 -17.412 1.00 85.19 886 ALA A O 1
ATOM 6779 N N . ALA A 1 887 ? -7.378 -14.345 -16.297 1.00 85.00 887 ALA A N 1
ATOM 6780 C CA . ALA A 1 887 ? -7.087 -15.266 -15.199 1.00 85.00 887 ALA A CA 1
ATOM 6781 C C . ALA A 1 887 ? -8.185 -15.273 -14.127 1.00 85.00 887 ALA A C 1
ATOM 6783 O O . ALA A 1 887 ? -8.425 -16.305 -13.504 1.00 85.00 887 ALA A O 1
ATOM 6784 N N . TRP A 1 888 ? -8.852 -14.140 -13.902 1.00 91.81 888 TRP A N 1
ATOM 6785 C CA . TRP A 1 888 ? -9.809 -13.971 -12.807 1.00 91.81 888 TRP A CA 1
ATOM 6786 C C . TRP A 1 888 ? -11.244 -14.382 -13.146 1.00 91.81 888 TRP A C 1
ATOM 6788 O O . TRP A 1 888 ? -11.985 -14.772 -12.242 1.00 91.81 888 TRP A O 1
ATOM 6798 N N . GLU A 1 889 ? -11.638 -14.373 -14.421 1.00 88.31 889 GLU A N 1
ATOM 6799 C CA . GLU A 1 889 ? -12.939 -14.895 -14.860 1.00 88.31 889 GLU A CA 1
ATOM 6800 C C . GLU A 1 889 ? -13.176 -16.358 -14.422 1.00 88.31 889 GLU A C 1
ATOM 6802 O O . GLU A 1 889 ? -14.173 -16.613 -13.733 1.00 88.31 889 GLU A O 1
ATOM 6807 N N . PRO A 1 890 ? -12.298 -17.337 -14.737 1.00 89.94 890 PRO A N 1
ATOM 6808 C CA . PRO A 1 890 ? -12.518 -18.723 -14.322 1.00 89.94 890 PRO A CA 1
ATOM 6809 C C . PRO A 1 890 ? -12.494 -18.892 -12.796 1.00 89.94 890 PRO A C 1
ATOM 6811 O O . PRO A 1 890 ? -13.189 -19.761 -12.270 1.00 89.94 890 PRO A O 1
ATOM 6814 N N . VAL A 1 891 ? -11.751 -18.046 -12.073 1.00 93.31 891 VAL A N 1
ATOM 6815 C CA . VAL A 1 891 ? -11.746 -18.016 -10.600 1.00 93.31 891 VAL A CA 1
ATOM 6816 C C . VAL A 1 891 ? -13.116 -17.600 -10.062 1.00 93.31 891 VAL A C 1
ATOM 6818 O O . VAL A 1 891 ? -13.671 -18.275 -9.193 1.00 93.31 891 VAL A O 1
ATOM 6821 N N . ALA A 1 892 ? -13.699 -16.531 -10.610 1.00 92.75 892 ALA A N 1
ATOM 6822 C CA . ALA A 1 892 ? -15.030 -16.061 -10.239 1.00 92.75 892 ALA A CA 1
ATOM 6823 C C . ALA A 1 892 ? -16.117 -17.109 -10.545 1.00 92.75 892 ALA A C 1
ATOM 6825 O O . ALA A 1 892 ? -16.979 -17.373 -9.701 1.00 92.75 892 ALA A O 1
ATOM 6826 N N . GLN A 1 893 ? -16.037 -17.763 -11.710 1.00 91.00 893 GLN A N 1
ATOM 6827 C CA . GLN A 1 893 ? -16.957 -18.835 -12.111 1.00 91.00 893 GLN A CA 1
ATOM 6828 C C . GLN A 1 893 ? -16.849 -20.063 -11.202 1.00 91.00 893 GLN A C 1
ATOM 6830 O O . GLN A 1 893 ? -17.868 -20.543 -10.703 1.00 91.00 893 GLN A O 1
ATOM 6835 N N . TRP A 1 894 ? -15.630 -20.550 -10.930 1.00 92.44 894 TRP A N 1
ATOM 6836 C CA . TRP A 1 894 ? -15.401 -21.665 -10.000 1.00 92.44 894 TRP A CA 1
ATOM 6837 C C . TRP A 1 894 ? -16.028 -21.380 -8.635 1.00 92.44 894 TRP A C 1
ATOM 6839 O O . TRP A 1 894 ? -16.610 -22.265 -8.003 1.00 92.44 894 TRP A O 1
ATOM 6849 N N . ARG A 1 895 ? -15.976 -20.116 -8.219 1.00 90.75 895 ARG A N 1
ATOM 6850 C CA . ARG A 1 895 ? -16.487 -19.640 -6.944 1.00 90.75 895 ARG A CA 1
ATOM 6851 C C . ARG A 1 895 ? -18.012 -19.441 -6.888 1.00 90.75 895 ARG A C 1
ATOM 6853 O O . ARG A 1 895 ? -18.557 -19.245 -5.796 1.00 90.75 895 ARG A O 1
ATOM 6860 N N . GLY A 1 896 ? -18.695 -19.540 -8.029 1.00 89.31 896 GLY A N 1
ATOM 6861 C CA . GLY A 1 896 ? -20.152 -19.454 -8.162 1.00 89.31 896 GLY A CA 1
ATOM 6862 C C . GLY A 1 896 ? -20.694 -18.050 -8.443 1.00 89.31 896 GLY A C 1
ATOM 6863 O O . GLY A 1 896 ? -21.902 -17.840 -8.326 1.00 89.31 896 GLY A O 1
ATOM 6864 N N . ALA A 1 897 ? -19.837 -17.080 -8.781 1.00 85.94 897 ALA A N 1
ATOM 6865 C CA . ALA A 1 897 ? -20.294 -15.758 -9.200 1.00 85.94 897 ALA A CA 1
ATOM 6866 C C . ALA A 1 897 ? -20.973 -15.843 -10.577 1.00 85.94 897 ALA A C 1
ATOM 6868 O O . ALA A 1 897 ? -20.497 -16.540 -11.476 1.00 85.94 897 ALA A O 1
ATOM 6869 N N . VAL A 1 898 ? -22.075 -15.111 -10.752 1.00 75.19 898 VAL A N 1
ATOM 6870 C CA . VAL A 1 898 ? -22.697 -14.952 -12.070 1.00 75.19 898 VAL A CA 1
ATOM 6871 C C . VAL A 1 898 ? -21.901 -13.896 -12.817 1.00 75.19 898 VAL A C 1
ATOM 6873 O O . VAL A 1 898 ? -21.934 -12.714 -12.471 1.00 75.19 898 VAL A O 1
ATOM 6876 N N . VAL A 1 899 ? -21.171 -14.338 -13.835 1.00 63.59 899 VAL A N 1
ATOM 6877 C CA . VAL A 1 899 ? -20.424 -13.449 -14.718 1.00 63.59 899 VAL A CA 1
ATOM 6878 C C . VAL A 1 899 ? -21.363 -13.007 -15.846 1.00 63.59 899 VAL A C 1
ATOM 6880 O O . VAL A 1 899 ? -21.490 -13.685 -16.864 1.00 63.59 899 VAL A O 1
ATOM 6883 N N . ASP A 1 900 ? -22.085 -11.901 -15.639 1.00 54.38 900 ASP A N 1
ATOM 6884 C CA . ASP A 1 900 ? -22.890 -11.275 -16.696 1.00 54.38 900 ASP A CA 1
ATOM 6885 C C . ASP A 1 900 ? -21.974 -10.479 -17.637 1.00 54.38 900 ASP A C 1
ATOM 6887 O O . ASP A 1 900 ? -21.387 -9.462 -17.249 1.00 54.38 900 ASP A O 1
ATOM 6891 N N . ARG A 1 901 ? -21.874 -10.946 -18.887 1.00 54.16 901 ARG A N 1
ATOM 6892 C CA . ARG A 1 901 ? -21.103 -10.305 -19.964 1.00 54.16 901 ARG A CA 1
ATOM 6893 C C . ARG A 1 901 ? -21.621 -8.919 -20.351 1.00 54.16 901 ARG A C 1
ATOM 6895 O O . ARG A 1 901 ? -20.928 -8.201 -21.054 1.00 54.16 901 ARG A O 1
ATOM 6902 N N . GLY A 1 902 ? -22.817 -8.531 -19.907 1.00 40.59 902 GLY A N 1
ATOM 6903 C CA . GLY A 1 902 ? -23.454 -7.284 -20.319 1.00 40.59 902 GLY A CA 1
ATOM 6904 C C . GLY A 1 902 ? -23.527 -6.162 -19.281 1.00 40.59 902 GLY A C 1
ATOM 6905 O O . GLY A 1 902 ? -23.894 -5.060 -19.689 1.00 40.59 902 GLY A O 1
ATOM 6906 N N . ARG A 1 903 ? -23.269 -6.386 -17.975 1.00 39.94 903 ARG A N 1
ATOM 6907 C CA . ARG A 1 903 ? -23.624 -5.363 -16.958 1.00 39.94 903 ARG A CA 1
ATOM 6908 C C . ARG A 1 903 ? -22.671 -5.004 -15.825 1.00 39.94 903 ARG A C 1
ATOM 6910 O O . ARG A 1 903 ? -22.850 -3.901 -15.343 1.00 39.94 903 ARG A O 1
ATOM 6917 N N . ASP A 1 904 ? -21.685 -5.801 -15.419 1.00 46.44 904 ASP A N 1
ATOM 6918 C CA . ASP A 1 904 ? -20.812 -5.380 -14.290 1.00 46.44 904 ASP A CA 1
ATOM 6919 C C . ASP A 1 904 ? -19.420 -6.034 -14.257 1.00 46.44 904 ASP A C 1
ATOM 6921 O O . ASP A 1 904 ? -18.506 -5.532 -13.606 1.00 46.44 904 ASP A O 1
ATOM 6925 N N . TRP A 1 905 ? -19.222 -7.151 -14.960 1.00 44.28 905 TRP A N 1
ATOM 6926 C CA . TRP A 1 905 ? -17.908 -7.799 -15.057 1.00 44.28 905 TRP A CA 1
ATOM 6927 C C . TRP A 1 905 ? -17.109 -7.351 -16.281 1.00 44.28 905 TRP A C 1
ATOM 6929 O O . TRP A 1 905 ? -15.887 -7.282 -16.223 1.00 44.28 905 TRP A O 1
ATOM 6939 N N . TYR A 1 906 ? -17.817 -7.036 -17.367 1.00 41.59 906 TYR A N 1
ATOM 6940 C CA . TYR A 1 906 ? -17.269 -6.841 -18.711 1.00 41.59 906 TYR A CA 1
ATOM 6941 C C . TYR A 1 906 ? -17.511 -5.440 -19.292 1.00 41.59 906 TYR A C 1
ATOM 6943 O O . TYR A 1 906 ? -17.289 -5.227 -20.479 1.00 41.59 906 TYR A O 1
ATOM 6951 N N . SER A 1 907 ? -17.902 -4.438 -18.492 1.00 37.59 907 SER A N 1
ATOM 6952 C CA . SER A 1 907 ? -17.841 -3.042 -18.974 1.00 37.59 907 SER A CA 1
ATOM 6953 C C . SER A 1 907 ? -16.406 -2.579 -19.272 1.00 37.59 907 SER A C 1
ATOM 6955 O O . SER A 1 907 ? -16.222 -1.522 -19.867 1.00 37.59 907 SER A O 1
ATOM 6957 N N . TYR A 1 908 ? -15.419 -3.386 -18.876 1.00 42.50 908 TYR A N 1
ATOM 6958 C CA . TYR A 1 908 ? -13.985 -3.197 -19.056 1.00 42.50 908 TYR A CA 1
ATOM 6959 C C . TYR A 1 908 ? -13.394 -4.350 -19.888 1.00 42.50 908 TYR A C 1
ATOM 6961 O O . TYR A 1 908 ? -12.375 -4.929 -19.520 1.00 42.50 908 TYR A O 1
ATOM 6969 N N . GLU A 1 909 ? -14.082 -4.774 -20.960 1.00 39.53 909 GLU A N 1
ATOM 6970 C CA . GLU A 1 909 ? -13.472 -5.688 -21.932 1.00 39.53 909 GLU A CA 1
ATOM 6971 C C . GLU A 1 909 ? -12.131 -5.120 -22.397 1.00 39.53 909 GLU A C 1
ATOM 6973 O O . GLU A 1 909 ? -12.021 -3.929 -22.704 1.00 39.53 909 GLU A O 1
ATOM 6978 N N . ILE A 1 910 ? -11.145 -6.010 -22.526 1.00 42.03 910 ILE A N 1
ATOM 6979 C CA . ILE A 1 910 ? -10.034 -5.767 -23.433 1.00 42.03 910 ILE A CA 1
ATOM 6980 C C . ILE A 1 910 ? -10.665 -5.425 -24.783 1.00 42.03 910 ILE A C 1
ATOM 6982 O O . ILE A 1 910 ? -11.308 -6.293 -25.382 1.00 42.03 910 ILE A O 1
ATOM 6986 N N . ARG A 1 911 ? -10.524 -4.184 -25.255 1.00 41.88 911 ARG A N 1
ATOM 6987 C CA . ARG A 1 911 ? -11.020 -3.816 -26.584 1.00 41.88 911 ARG A CA 1
ATOM 6988 C C . ARG A 1 911 ? -10.180 -4.592 -27.603 1.00 41.88 911 ARG A C 1
ATOM 6990 O O . ARG A 1 911 ? -9.020 -4.265 -27.819 1.00 41.88 911 ARG A O 1
ATOM 6997 N N . TYR A 1 912 ? -10.714 -5.685 -28.143 1.00 34.12 912 TYR A N 1
ATOM 6998 C CA . TYR A 1 912 ? -10.092 -6.418 -29.251 1.00 34.12 912 TYR A CA 1
ATOM 6999 C C . TYR A 1 912 ? -10.464 -5.803 -30.597 1.00 34.12 912 TYR A C 1
ATOM 7001 O O . TYR A 1 912 ? -11.641 -5.403 -30.764 1.00 34.12 912 TYR A O 1
#

InterPro domains:
  IPR010869 Protein of unknown function DUF1501 [PF07394] (511-863)
  IPR014917 Protein of unknown function DUF1800 [PF08811] (208-483)